Protein AF-A0A9Q9BCI6-F1 (afdb_monomer)

Foldseek 3Di:
DDDDDDDPDDDPDPPVPDDPPVVVVVVVVCCVVVDAKDFPDKDWDDFDAFPVRFTADALQFKTKIKTFMDQPPLFDWDWPPDDPDDPQQKDDDPPQAFLVRHDHDDPRQWDWDDPGSGMIIIIGGSSRLLVQAQHPGFRKIWHWTAGPVGDTHDIDIGTYGYHDFFAEQPPWFWWWADDPNFIFTKTKGARPQQLPDDPVRPHGSQQQFFWKWKDKAPDDIDIWGWGADPVSQAIDCPRPPVFKDDLVRIGWDDPVLAEPPDDTGDRDDDGRMIMTTDPFTSDLQTFKMKMWMWIAGPRGRIHDIDIDIDHAHEFAWKFKAFDPVQQPCLVFVKQFQAGGSDDRPDTLQADDPPALRQPDQVSAGEMEGAQQDWTKMKIFGPGDLVSLQQWKKKKKWKWWQDPVGTDTDDIDIDISDGMDMDTHGSPDQKIKMWMWMWMDDHRHHIHDIDIGMHMYHYAAEQSHDPNNLRQQSVLCSQAPRADALGEHEFFFELEADPDPPDPGSAEEREHAGAYEYEYPVFAVGGEYENPQVRCPVRAAAHYEYPHAAYEYEYYRHEYEDQEDEPEEHRHYEAQHDAYEYERYEYYFFFYDDPYFASHYEHEYDAAEYEEAAYQDAPATRGSAYEYEDQQYAHEYEYDYPAQAHHEYEYPDCADVNHWTAHYYYDPVDQQLVVQNNYAYHWDQDPLGTWGWGAHSHRTIDTEQDQPDQQRSQVSVLVCQVVDDAAEEYEYAAHHEHPALDERERPHAYEYEYPQHYEDEDQLSAAHHEYADAPHEYEYYNYEYEDHHQPHENYEYEANHEYEYALYEYYHQQAHYEHAAHEYEYHNYEYDDAYQHANYEWHDDDDPPDDGHAYEHEYYYDDDDRYEYEQEDDPDDPHHHYAYEYEAQDADQHEYEDAQCLVVQAFPARYYYDPPHPHQLQRNQVNYAYAAYPVRWGWGQDSRRGIHTD

pLDDT: mean 88.83, std 11.57, range [25.58, 98.88]

Secondary structure (DSSP, 8-state):
--S--------S-TT-TT-HHHHHHHHHHHHHHH---EEEEEEPSS-EE-TTSPEEE-SSS-EEEEEEEE-TT-PPBP-TTSTT--TTSEEEPTT---TTSSS--BTTTEEEEEEETTEEEEEE-HHHHHHHTTS-----EEEEEEBTT--EEEEEEE--EE-PPPPP--S-EEEEEEETTEEEEEEEE--TTTT-EETTTTEETTTTEEEEEEEETTSPPEEEE-EE-TTSSSEE-GGGTTTEE-GGG-BPPPGGGS-TT--PPPPPPSS--EEEEEEEESSTTSPP-EEEEEEEETT--BPPPEEEEPPP-BPPPPEEEE-GGGS-HHHH-EEBTTB---TTTS--S--STTS--SSSSTTPEEEEESS-PPEEEEEE----HHHHHTT-EEEEEEEEEETTEEEEEEEEEEES-SEEEEEE---SSEEEEEEEEEEE-TTSBPPP-EEEEEEEEESEES-S-TTS-HHHHHHHIIIIISPTT-EEEEESEEE----SSSTTSSS-EEE-S-EEEEESS-TTT-EEE--HHHHGGG---SEEEEEEEEEEEEES-EEE--EESSSS-SSEEEEEEEEEEES-EEES-EE-TT---SSEEE-SSEEEEEES-BB--SBTTBSPEEE-STT--EEEEEEE--SS-EEEEES-SEETTEEPB-EEE-TTS-GGGTGGGEEEPPEEETTEEEEEEE-TTSBEEEEE--SSHHHHHHHHHHHHHHPPTTEEEEE-SEE--SSS-PEEE-S-EEEEE-SS-EEE-TTSS--EEE-STT-EEEEEEEEEE---TTS-SEEE-TT-EEEEEEEEEES-S--EEESSS-EEEES-EEES--SSEEEEE-----TTS-PPPEEEEEESS-B--SEEEE---TT-SS--EEEEE-SS----EEEE-TT-HHHHTT-B-EEE-TTS---HHHHHTTEEEPPPTT---EEE-TTSBEEE-

Solvent-accessible surface area (backbone atoms only — not comparable to full-atom values): 48757 Å² total; per-residue (Å²): 133,77,86,82,84,87,73,98,70,86,92,80,72,100,74,63,95,80,49,75,75,68,50,53,56,52,50,51,49,48,50,57,72,70,58,71,49,39,74,77,45,77,48,69,56,92,50,57,52,32,74,88,66,38,37,20,34,54,25,91,46,67,43,56,36,38,37,34,40,46,37,92,80,56,60,57,65,60,35,81,84,43,91,89,46,64,81,60,36,68,36,65,51,94,87,48,56,21,60,87,68,46,71,66,42,80,80,70,23,29,42,64,45,75,80,48,66,42,31,37,33,48,30,39,26,27,64,22,27,43,71,35,29,88,47,91,57,62,65,25,41,38,36,31,48,27,36,77,90,65,55,78,44,55,69,55,69,49,75,29,28,26,34,58,71,46,50,39,44,47,81,61,26,56,30,26,36,77,55,99,93,41,45,19,36,23,47,32,29,47,38,68,70,64,84,39,51,36,76,91,69,73,44,53,69,57,70,52,38,38,33,38,37,41,26,52,65,89,51,77,72,45,76,39,58,34,35,66,29,99,81,72,69,39,68,40,42,77,90,24,54,93,42,38,50,61,64,91,66,48,44,63,44,50,70,89,73,44,46,92,97,55,77,55,42,69,77,85,80,73,78,52,58,51,25,38,59,49,92,51,52,72,47,83,78,39,61,35,48,43,36,37,32,32,41,28,33,77,53,56,38,56,18,53,71,17,75,49,61,54,70,54,32,63,45,60,52,61,41,44,19,54,28,76,85,36,41,48,35,81,80,40,28,34,37,35,48,88,26,56,43,60,60,72,77,45,65,75,68,45,90,54,92,97,52,52,40,8,84,37,83,90,31,23,29,58,36,33,17,42,48,50,51,61,45,52,36,29,40,35,39,82,69,63,67,74,47,22,74,73,46,23,30,38,43,36,40,34,23,38,57,50,97,93,42,75,40,87,69,51,71,44,77,37,71,47,40,52,60,52,70,52,77,46,81,35,88,48,65,62,46,46,33,42,38,39,31,33,34,43,42,90,37,43,41,56,18,58,71,43,68,40,16,37,25,39,32,46,24,42,61,31,74,44,33,90,82,44,54,47,30,26,40,48,37,46,24,61,61,69,47,52,53,77,66,32,76,49,38,34,34,38,50,30,54,34,50,83,63,86,89,50,98,43,23,48,59,64,30,57,39,66,53,28,32,33,46,30,26,74,87,23,33,93,59,8,29,46,29,34,37,22,88,81,37,61,92,61,35,19,24,42,38,39,28,62,14,74,90,24,49,35,35,41,32,20,26,22,47,25,27,5,23,19,75,93,39,55,11,0,27,27,27,32,58,25,12,34,41,35,45,28,32,24,34,43,42,78,10,25,28,40,88,92,33,41,7,0,34,30,22,41,52,40,70,44,46,33,40,27,41,51,37,34,20,72,46,88,45,88,16,25,19,12,39,19,35,61,39,76,91,50,50,40,32,33,74,41,73,61,74,41,67,65,26,36,30,39,39,60,68,60,75,47,55,96,86,38,77,24,51,49,39,48,52,43,92,93,37,70,46,54,83,50,37,81,23,46,49,47,56,63,44,85,49,99,93,44,71,45,40,44,45,56,41,62,80,21,29,43,41,68,41,51,68,49,91,46,37,50,39,20,28,53,47,49,53,57,47,61,78,69,57,52,77,69,39,77,44,39,36,57,47,52,27,25,63,92,63,69,68,55,43,74,52,90,57,25,30,32,46,34,29,77,72,63,13,29,45,34,37,66,51,47,30,39,52,41,31,27,73,42,69,83,32,45,40,32,41,30,34,29,36,40,29,38,30,15,80,90,39,37,27,29,37,20,33,55,37,4,25,42,34,38,32,48,26,42,34,38,58,45,44,18,46,36,34,20,22,18,14,42,39,34,38,31,35,27,41,49,43,69,84,34,94,49,50,26,33,35,25,18,60,66,84,59,95,91,60,94,71,59,53,9,35,43,34,39,32,80,60,69,43,55,68,27,28,35,30,35,29,60,67,89,91,64,99,68,64,24,30,33,41,29,37,62,37,70,63,62,50,66,42,36,38,33,39,71,91,27,54,79,80,45,52,75,36,72,41,46,47,62,45,88,88,34,79,56,51,52,41,56,42,40,71,48,47,43,45,53,61,41,90,86,69,46,57,41,40,62,42,57,83,19,22,33,40,79,108

Radius of gyration: 63.32 Å; Cα contacts (8 Å, |Δi|>4): 2595; chains: 1; bounding box: 115×107×184 Å

Nearest PDB structures (foldseek):
  1cd9-assembly1_B  TM=3.219E-01  e=7.166E-03  Mus musculus
  1pgr-assembly1_B  TM=3.286E-01  e=1.411E-02  Mus musculus
  1pgr-assembly2_F  TM=3.330E-01  e=1.850E-02  Mus musculus
  8tld-assembly1_E  TM=5.204E-01  e=1.936E-01  Homo sapiens
  1egj-assembly1_A  TM=4.078E-01  e=1.290E-01  Homo sapiens

Structure (mmCIF, N/CA/C/O backbone):
data_AF-A0A9Q9BCI6-F1
#
_entry.id   AF-A0A9Q9BCI6-F1
#
loop_
_atom_site.group_PDB
_atom_site.id
_atom_site.type_symbol
_atom_site.label_atom_id
_atom_site.label_alt_id
_atom_site.label_comp_id
_atom_site.label_asym_id
_atom_site.label_entity_id
_atom_site.label_seq_id
_atom_site.pdbx_PDB_ins_code
_atom_site.Cartn_x
_atom_site.Cartn_y
_atom_site.Cartn_z
_atom_site.occupancy
_atom_site.B_iso_or_equiv
_atom_site.auth_seq_id
_atom_site.auth_comp_id
_atom_site.auth_asym_id
_atom_site.auth_atom_id
_atom_site.pdbx_PDB_model_num
ATOM 1 N N . MET A 1 1 ? -37.233 -49.106 91.953 1.00 25.58 1 MET A N 1
ATOM 2 C CA . MET A 1 1 ? -37.414 -49.928 93.169 1.00 25.58 1 MET A CA 1
ATOM 3 C C . MET A 1 1 ? -36.133 -50.663 93.524 1.00 25.58 1 MET A C 1
ATOM 5 O O . MET A 1 1 ? -35.636 -51.434 92.725 1.00 25.58 1 MET A O 1
ATOM 9 N N . ARG A 1 2 ? -35.662 -50.406 94.749 1.00 27.89 2 ARG A N 1
ATOM 10 C CA . ARG A 1 2 ? -35.202 -51.408 95.725 1.00 27.89 2 ARG A CA 1
ATOM 11 C C . ARG A 1 2 ? -34.106 -52.397 95.296 1.00 27.89 2 ARG A C 1
ATOM 13 O O . ARG A 1 2 ? -34.374 -53.468 94.768 1.00 27.89 2 ARG A O 1
ATOM 20 N N . LYS A 1 3 ? -32.884 -52.125 95.769 1.00 32.62 3 LYS A N 1
ATOM 21 C CA . LYS A 1 3 ? -32.032 -53.196 96.304 1.00 32.62 3 LYS A CA 1
ATOM 22 C C . LYS A 1 3 ? -32.799 -53.902 97.429 1.00 32.62 3 LYS A C 1
ATOM 24 O O . LYS A 1 3 ? -33.187 -53.247 98.389 1.00 32.62 3 LYS A O 1
ATOM 29 N N . LYS A 1 4 ? -32.904 -55.226 97.285 1.00 40.09 4 LYS A N 1
ATOM 30 C CA . LYS A 1 4 ? -33.161 -56.245 98.314 1.00 40.09 4 LYS A CA 1
ATOM 31 C C . LYS A 1 4 ? -34.516 -56.164 99.019 1.00 40.09 4 LYS A C 1
ATOM 33 O O . LYS A 1 4 ? -34.674 -55.351 99.918 1.00 40.09 4 LYS A O 1
ATOM 38 N N . LEU A 1 5 ? -35.407 -57.111 98.716 1.00 32.50 5 LEU A N 1
ATOM 39 C CA . LEU A 1 5 ? -35.900 -58.063 99.720 1.00 32.50 5 LEU A CA 1
ATOM 40 C C . LEU A 1 5 ? -36.768 -59.159 99.076 1.00 32.50 5 LEU A C 1
ATOM 42 O O . LEU A 1 5 ? -37.642 -58.847 98.276 1.00 32.50 5 LEU A O 1
ATOM 46 N N . PHE A 1 6 ? -36.538 -60.390 99.542 1.00 29.95 6 PHE A N 1
ATOM 47 C CA . PHE A 1 6 ? -37.367 -61.599 99.448 1.00 29.95 6 PHE A CA 1
ATOM 48 C C . PHE A 1 6 ? -37.380 -62.400 98.127 1.00 29.95 6 PHE A C 1
ATOM 50 O O . PHE A 1 6 ? -37.802 -61.902 97.097 1.00 29.95 6 PHE A O 1
ATOM 57 N N . LEU A 1 7 ? -37.001 -63.686 98.104 1.00 32.53 7 LEU A N 1
ATOM 58 C CA . LEU A 1 7 ? -36.420 -64.553 99.142 1.00 32.53 7 LEU A CA 1
ATOM 59 C C . LEU A 1 7 ? -36.012 -65.895 98.505 1.00 32.53 7 LEU A C 1
ATOM 61 O O . LEU A 1 7 ? -36.612 -66.340 97.531 1.00 32.53 7 LEU A O 1
ATOM 65 N N . ILE A 1 8 ? -35.071 -66.590 99.141 1.00 39.88 8 ILE A N 1
ATOM 66 C CA . ILE A 1 8 ? -35.068 -68.053 99.175 1.00 39.88 8 ILE A CA 1
ATOM 67 C C . ILE A 1 8 ? -36.425 -68.516 99.725 1.00 39.88 8 ILE A C 1
ATOM 69 O O . ILE A 1 8 ? -36.644 -68.493 100.928 1.00 39.88 8 ILE A O 1
ATOM 73 N N . THR A 1 9 ? -37.310 -68.938 98.831 1.00 39.12 9 THR A N 1
ATOM 74 C CA . THR A 1 9 ? -38.328 -69.973 99.059 1.00 39.12 9 THR A CA 1
ATOM 75 C C . THR A 1 9 ? -38.593 -70.649 97.717 1.00 39.12 9 THR A C 1
ATOM 77 O O . THR A 1 9 ? -39.656 -70.551 97.114 1.00 39.12 9 THR A O 1
ATOM 80 N N . GLY A 1 10 ? -37.566 -71.343 97.219 1.00 45.72 10 GLY A N 1
ATOM 81 C CA . GLY A 1 10 ? -37.813 -72.520 96.397 1.00 45.72 10 GLY A CA 1
ATOM 82 C C . GLY A 1 10 ? -38.551 -73.565 97.241 1.00 45.72 10 GLY A C 1
ATOM 83 O O . GLY A 1 10 ? -38.294 -73.674 98.438 1.00 45.72 10 GLY A O 1
ATOM 84 N N . ILE A 1 11 ? -39.413 -74.345 96.581 1.00 46.69 11 ILE A N 1
ATOM 85 C CA . ILE A 1 11 ? -40.252 -75.447 97.102 1.00 46.69 11 ILE A CA 1
ATOM 86 C C . ILE A 1 11 ? -41.698 -75.033 97.457 1.00 46.69 11 ILE A C 1
ATOM 88 O O . ILE A 1 11 ? -42.152 -75.146 98.591 1.00 46.69 11 ILE A O 1
ATOM 92 N N . SER A 1 12 ? -42.430 -74.562 96.441 1.00 39.16 12 SER A N 1
ATOM 93 C CA . SER A 1 12 ? -43.890 -74.707 96.221 1.00 39.16 12 SER A CA 1
ATOM 94 C C . SER A 1 12 ? -44.268 -73.689 95.139 1.00 39.16 12 SER A C 1
ATOM 96 O O . SER A 1 12 ? -44.554 -72.544 95.439 1.00 39.16 12 SER A O 1
ATOM 98 N N . PHE A 1 13 ? -44.145 -73.955 93.844 1.00 42.44 13 PHE A N 1
ATOM 99 C CA . PHE A 1 13 ? -44.943 -74.946 93.140 1.00 42.44 13 PHE A CA 1
ATOM 100 C C . PHE A 1 13 ? -44.243 -75.292 91.814 1.00 42.44 13 PHE A C 1
ATOM 102 O O . PHE A 1 13 ? -44.415 -74.627 90.797 1.00 42.44 13 PHE A O 1
ATOM 109 N N . ILE A 1 14 ? -43.524 -76.414 91.813 1.00 47.56 14 ILE A N 1
ATOM 110 C CA . ILE A 1 14 ? -43.276 -77.250 90.625 1.00 47.56 14 ILE A CA 1
ATOM 111 C C . ILE A 1 14 ? -44.593 -77.990 90.268 1.00 47.56 14 ILE A C 1
ATOM 113 O O . ILE A 1 14 ? -44.616 -79.183 90.012 1.00 47.56 14 ILE A O 1
ATOM 117 N N . LEU A 1 15 ? -45.748 -77.313 90.311 1.00 42.34 15 LEU A N 1
ATOM 118 C CA . LEU A 1 15 ? -47.056 -77.989 90.227 1.00 42.34 15 LEU A CA 1
ATOM 119 C C . LEU A 1 15 ? -48.121 -77.265 89.390 1.00 42.34 15 LEU A C 1
ATOM 121 O O . LEU A 1 15 ? -49.240 -77.751 89.310 1.00 42.34 15 LEU A O 1
ATOM 125 N N . PHE A 1 16 ? -47.783 -76.185 88.678 1.00 45.28 16 PHE A N 1
ATOM 126 C CA . PHE A 1 16 ? -48.682 -75.614 87.660 1.00 45.28 16 PHE A CA 1
ATOM 127 C C . PHE A 1 16 ? -48.011 -75.371 86.304 1.00 45.28 16 PHE A C 1
ATOM 129 O O . PHE A 1 16 ? -48.451 -74.535 85.523 1.00 45.28 16 PHE A O 1
ATOM 136 N N . ALA A 1 17 ? -47.029 -76.204 85.950 1.00 44.31 17 ALA A N 1
ATOM 137 C CA . ALA A 1 17 ? -46.524 -76.327 84.578 1.00 44.31 17 ALA A CA 1
ATOM 138 C C . ALA A 1 17 ? -47.547 -76.958 83.592 1.00 44.31 17 ALA A C 1
ATOM 140 O O . ALA A 1 17 ? -47.164 -77.421 82.523 1.00 44.31 17 ALA A O 1
ATOM 141 N N . GLY A 1 18 ? -48.845 -77.003 83.934 1.00 45.50 18 GLY A N 1
ATOM 142 C CA . GLY A 1 18 ? -49.868 -77.732 83.172 1.00 45.50 18 GLY A CA 1
ATOM 143 C C . GLY A 1 18 ? -51.222 -77.041 82.974 1.00 45.50 18 GLY A C 1
ATOM 144 O O . GLY A 1 18 ? -52.054 -77.597 82.264 1.00 45.50 18 GLY A O 1
ATOM 145 N N . CYS A 1 19 ? -51.475 -75.846 83.527 1.00 41.62 19 CYS A N 1
ATOM 146 C CA . CYS A 1 19 ? -52.794 -75.200 83.425 1.00 41.62 19 CYS A CA 1
ATOM 147 C C . CYS A 1 19 ? -52.693 -73.759 82.910 1.00 41.62 19 CYS A C 1
ATOM 149 O O . CYS A 1 19 ? -52.422 -72.835 83.675 1.00 41.62 19 CYS A O 1
ATOM 151 N N . LYS A 1 20 ? -52.995 -73.559 81.618 1.00 51.19 20 LYS A N 1
ATOM 152 C CA . LYS A 1 20 ? -53.029 -72.246 80.939 1.00 51.19 20 LYS A CA 1
ATOM 153 C C . LYS A 1 20 ? -53.889 -71.180 81.642 1.00 51.19 20 LYS A C 1
ATOM 155 O O . LYS A 1 20 ? -53.639 -70.000 81.446 1.00 51.19 20 LYS A O 1
ATOM 160 N N . GLN A 1 21 ? -54.877 -71.568 82.453 1.00 48.62 21 GLN A N 1
ATOM 161 C CA . GLN A 1 21 ? -55.853 -70.631 83.021 1.00 48.62 21 GLN A CA 1
ATOM 162 C C . GLN A 1 21 ? -55.376 -69.874 84.278 1.00 48.62 21 GLN A C 1
ATOM 164 O O . GLN A 1 21 ? -55.822 -68.757 84.483 1.00 48.62 21 GLN A O 1
ATOM 169 N N . PHE A 1 22 ? -54.442 -70.411 85.079 1.00 47.44 22 PHE A N 1
ATOM 170 C CA . PHE A 1 22 ? -53.914 -69.705 86.269 1.00 47.44 22 PHE A CA 1
ATOM 171 C C . PHE A 1 22 ? -52.645 -68.883 85.991 1.00 47.44 22 PHE A C 1
ATOM 173 O O . PHE A 1 22 ? -52.313 -67.981 86.755 1.00 47.44 22 PHE A O 1
ATOM 180 N N . VAL A 1 23 ? -51.943 -69.176 84.892 1.00 52.03 23 VAL A N 1
ATOM 181 C CA . VAL A 1 23 ? -50.776 -68.401 84.442 1.00 52.03 23 VAL A CA 1
ATOM 182 C C . VAL A 1 23 ? -51.220 -67.156 83.667 1.00 52.03 23 VAL A C 1
ATOM 184 O O . VAL A 1 23 ? -50.634 -66.100 83.861 1.00 52.03 23 VAL A O 1
ATOM 187 N N . ALA A 1 24 ? -52.302 -67.242 82.881 1.00 53.41 24 ALA A N 1
ATOM 188 C CA . ALA A 1 24 ? -52.800 -66.119 82.085 1.00 53.41 24 ALA A CA 1
ATOM 189 C C . ALA A 1 24 ? -53.264 -64.914 82.931 1.00 53.41 24 ALA A C 1
ATOM 191 O O . ALA A 1 24 ? -53.004 -63.779 82.541 1.00 53.41 24 ALA A O 1
ATOM 192 N N . ASP A 1 25 ? -53.896 -65.141 84.093 1.00 57.25 25 ASP A N 1
ATOM 193 C CA . ASP A 1 25 ? -54.338 -64.048 84.977 1.00 57.25 25 ASP A CA 1
ATOM 194 C C . ASP A 1 25 ? -53.175 -63.441 85.786 1.00 57.25 25 ASP A C 1
ATOM 196 O O . ASP A 1 25 ? -53.105 -62.223 85.923 1.00 57.25 25 ASP A O 1
ATOM 200 N N . ILE A 1 26 ? -52.200 -64.246 86.238 1.00 62.69 26 ILE A N 1
ATOM 201 C CA . ILE A 1 26 ? -50.996 -63.735 86.926 1.00 62.69 26 ILE A CA 1
ATOM 202 C C . ILE A 1 26 ? -50.057 -63.009 85.957 1.00 62.69 26 ILE A C 1
ATOM 204 O O . ILE A 1 26 ? -49.488 -61.989 86.333 1.00 62.69 26 ILE A O 1
ATOM 208 N N . GLU A 1 27 ? -49.881 -63.499 84.726 1.00 63.25 27 GLU A N 1
ATOM 209 C CA . GLU A 1 27 ? -49.099 -62.799 83.699 1.00 63.25 27 GLU A CA 1
ATOM 210 C C . GLU A 1 27 ? -49.762 -61.476 83.326 1.00 63.25 27 GLU A C 1
ATOM 212 O O . GLU A 1 27 ? -49.070 -60.465 83.290 1.00 63.25 27 GLU A O 1
ATOM 217 N N . LYS A 1 28 ? -51.091 -61.441 83.160 1.00 64.19 28 LYS A N 1
ATOM 218 C CA . LYS A 1 28 ? -51.837 -60.208 82.874 1.00 64.19 28 LYS A CA 1
ATOM 219 C C . LYS A 1 28 ? -51.799 -59.211 84.037 1.00 64.19 28 LYS A C 1
ATOM 221 O O . LYS A 1 28 ? -51.621 -58.019 83.795 1.00 64.19 28 LYS A O 1
ATOM 226 N N . ASP A 1 29 ? -51.890 -59.673 85.286 1.00 67.00 29 ASP A N 1
ATOM 227 C CA . ASP A 1 29 ? -51.740 -58.818 86.470 1.00 67.00 29 ASP A CA 1
ATOM 228 C C . ASP A 1 29 ? -50.291 -58.331 86.646 1.00 67.00 29 ASP A C 1
ATOM 230 O O . ASP A 1 29 ? -50.060 -57.151 86.910 1.00 67.00 29 ASP A O 1
ATOM 234 N N . LEU A 1 30 ? -49.285 -59.192 86.459 1.00 70.44 30 LEU A N 1
ATOM 235 C CA . LEU A 1 30 ? -47.872 -58.797 86.517 1.00 70.44 30 LEU A CA 1
ATOM 236 C C . LEU A 1 30 ? -47.504 -57.852 85.372 1.00 70.44 30 LEU A C 1
ATOM 238 O O . LEU A 1 30 ? -46.763 -56.898 85.600 1.00 70.44 30 LEU A O 1
ATOM 242 N N . GLU A 1 31 ? -48.016 -58.065 84.163 1.00 72.69 31 GLU A N 1
ATOM 243 C CA . GLU A 1 31 ? -47.829 -57.191 83.002 1.00 72.69 31 GLU A CA 1
ATOM 244 C C . GLU A 1 31 ? -48.531 -55.844 83.217 1.00 72.69 31 GLU A C 1
ATOM 246 O O . GLU A 1 31 ? -47.934 -54.787 82.986 1.00 72.69 31 GLU A O 1
ATOM 251 N N . TYR A 1 32 ? -49.740 -55.852 83.787 1.00 74.44 32 TYR A N 1
ATOM 252 C CA . TYR A 1 32 ? -50.417 -54.642 84.240 1.00 74.44 32 TYR A CA 1
ATOM 253 C C . TYR A 1 32 ? -49.558 -53.893 85.268 1.00 74.44 32 TYR A C 1
ATOM 255 O O . TYR A 1 32 ? -49.241 -52.730 85.044 1.00 74.44 32 TYR A O 1
ATOM 263 N N . TRP A 1 33 ? -49.095 -54.524 86.351 1.00 71.38 33 TRP A N 1
ATOM 264 C CA . TRP A 1 33 ? -48.353 -53.843 87.425 1.00 71.38 33 TRP A CA 1
ATOM 265 C C . TRP A 1 33 ? -46.891 -53.500 87.088 1.00 71.38 33 TRP A C 1
ATOM 267 O O . TRP A 1 33 ? -46.339 -52.569 87.683 1.00 71.38 33 TRP A O 1
ATOM 277 N N . SER A 1 34 ? -46.263 -54.188 86.129 1.00 72.81 34 SER A N 1
ATOM 278 C CA . SER A 1 34 ? -44.880 -53.929 85.689 1.00 72.81 34 SER A CA 1
ATOM 279 C C . SER A 1 34 ? -44.770 -52.940 84.524 1.00 72.81 34 SER A C 1
ATOM 281 O O . SER A 1 34 ? -43.734 -52.286 84.382 1.00 72.81 34 SER A O 1
ATOM 283 N N . SER A 1 35 ? -45.826 -52.767 83.726 1.00 78.81 35 SER A N 1
ATOM 284 C CA . SER A 1 35 ? -45.859 -51.780 82.646 1.00 78.81 35 SER A CA 1
ATOM 285 C C . SER A 1 35 ? -46.115 -50.361 83.169 1.00 78.81 35 SER A C 1
ATOM 287 O O . SER A 1 35 ? -46.835 -50.142 84.147 1.00 78.81 35 SER A O 1
ATOM 289 N N . SER A 1 36 ? -45.483 -49.372 82.532 1.00 82.31 36 SER A N 1
ATOM 290 C CA . SER A 1 36 ? -45.569 -47.958 82.908 1.00 82.31 36 SER A CA 1
ATOM 291 C C . SER A 1 36 ? -45.724 -47.093 81.666 1.00 82.31 36 SER A C 1
ATOM 293 O O . SER A 1 36 ? -44.856 -47.109 80.788 1.00 82.31 36 SER A O 1
ATOM 295 N N . ALA A 1 37 ? -46.809 -46.319 81.605 1.00 87.69 37 ALA A N 1
ATOM 296 C CA . ALA A 1 37 ? -46.942 -45.280 80.599 1.00 87.69 37 ALA A CA 1
ATOM 297 C C . ALA A 1 37 ? -46.133 -44.041 81.000 1.00 87.69 37 ALA A C 1
ATOM 299 O O . ALA A 1 37 ? -46.140 -43.643 82.162 1.00 87.69 37 ALA A O 1
ATOM 300 N N . HIS A 1 38 ? -45.430 -43.410 80.066 1.00 88.25 38 HIS A N 1
ATOM 301 C CA . HIS A 1 38 ? -44.732 -42.152 80.342 1.00 88.25 38 HIS A CA 1
ATOM 302 C C . HIS A 1 38 ? -44.543 -41.319 79.076 1.00 88.25 38 HIS A C 1
ATOM 304 O O . HIS A 1 38 ? -44.536 -41.841 77.961 1.00 88.25 38 HIS A O 1
ATOM 310 N N . ILE A 1 39 ? -44.402 -40.008 79.267 1.00 89.50 39 ILE A N 1
ATOM 311 C CA . ILE A 1 39 ? -44.242 -39.032 78.188 1.00 89.50 39 ILE A CA 1
ATOM 312 C C . ILE A 1 39 ? -42.770 -38.990 77.772 1.00 89.50 39 ILE A C 1
ATOM 314 O O . ILE A 1 39 ? -41.915 -38.550 78.546 1.00 89.50 39 ILE A O 1
ATOM 318 N N . ILE A 1 40 ? -42.475 -39.398 76.541 1.00 90.44 40 ILE A N 1
ATOM 319 C CA . ILE A 1 40 ? -41.112 -39.434 75.992 1.00 90.44 40 ILE A CA 1
ATOM 320 C C . ILE A 1 40 ? -40.736 -38.159 75.248 1.00 90.44 40 ILE A C 1
ATOM 322 O O . ILE A 1 40 ? -39.573 -37.761 75.287 1.00 90.44 40 ILE A O 1
ATOM 326 N N . ASP A 1 41 ? -41.703 -37.438 74.687 1.00 90.31 41 ASP A N 1
ATOM 327 C CA . ASP A 1 41 ? -41.438 -36.209 73.943 1.00 90.31 41 ASP A CA 1
ATOM 328 C C . ASP A 1 41 ? -42.627 -35.241 74.011 1.00 90.31 41 ASP A C 1
ATOM 330 O O . ASP A 1 41 ? -43.770 -35.664 74.204 1.00 90.31 41 ASP A O 1
ATOM 334 N N . ILE A 1 42 ? -42.347 -33.947 73.873 1.00 89.00 42 ILE A N 1
ATOM 335 C CA . ILE A 1 42 ? -43.353 -32.886 73.784 1.00 89.00 42 ILE A CA 1
ATOM 336 C C . ILE A 1 42 ? -43.071 -32.094 72.512 1.00 89.00 42 ILE A C 1
ATOM 338 O O . ILE A 1 42 ? -42.057 -31.411 72.407 1.00 89.00 42 ILE A O 1
ATOM 342 N N . VAL A 1 43 ? -43.990 -32.183 71.558 1.00 89.06 43 VAL A N 1
ATOM 343 C CA . VAL A 1 43 ? -43.920 -31.502 70.268 1.00 89.06 43 VAL A CA 1
ATOM 344 C C . VAL A 1 43 ? -44.830 -30.282 70.308 1.00 89.06 43 VAL A C 1
ATOM 346 O O . VAL A 1 43 ? -46.041 -30.403 70.510 1.00 89.06 43 VAL A O 1
ATOM 349 N N . LEU A 1 44 ? -44.237 -29.109 70.115 1.00 85.88 44 LEU A N 1
ATOM 350 C CA . LEU A 1 44 ? -44.936 -27.829 70.046 1.00 85.88 44 LEU A CA 1
ATOM 351 C C . LEU A 1 44 ? -45.358 -27.526 68.599 1.00 85.88 44 LEU A C 1
ATOM 353 O O . LEU A 1 44 ? -44.664 -27.949 67.667 1.00 85.88 44 LEU A O 1
ATOM 357 N N . PRO A 1 45 ? -46.463 -26.789 68.382 1.00 75.94 45 PRO A N 1
ATOM 358 C CA . PRO A 1 45 ? -46.706 -26.169 67.085 1.00 75.94 45 PRO A CA 1
ATOM 359 C C . PRO A 1 45 ? -45.595 -25.138 66.845 1.00 75.94 45 PRO A C 1
ATOM 361 O O . PRO A 1 45 ? -45.155 -24.510 67.802 1.00 75.94 45 PRO A O 1
ATOM 364 N N . SER A 1 46 ? -45.112 -25.021 65.602 1.00 65.56 46 SER A N 1
ATOM 365 C CA . SER A 1 46 ? -43.975 -24.176 65.184 1.00 65.56 46 SER A CA 1
ATOM 366 C C . SER A 1 46 ? -43.792 -22.930 66.061 1.00 65.56 46 SER A C 1
ATOM 368 O O . SER A 1 46 ? -44.537 -21.963 65.918 1.00 65.56 46 SER A O 1
ATOM 370 N N . SER A 1 47 ? -42.821 -22.993 66.976 1.00 67.38 47 SER A N 1
ATOM 371 C CA . SER A 1 47 ? -42.607 -22.010 68.039 1.00 67.38 47 SER A CA 1
ATOM 372 C C . SER A 1 47 ? -41.211 -21.406 67.938 1.00 67.38 47 SER A C 1
ATOM 374 O O . SER A 1 47 ? -40.224 -22.147 67.895 1.00 67.38 47 SER A O 1
ATOM 376 N N . SER A 1 48 ? -41.122 -20.078 67.944 1.00 79.75 48 SER A N 1
ATOM 377 C CA . SER A 1 48 ? -39.862 -19.361 68.164 1.00 79.75 48 SER A CA 1
ATOM 378 C C . SER A 1 48 ? -39.629 -19.197 69.660 1.00 79.75 48 SER A C 1
ATOM 380 O O . SER A 1 48 ? -40.588 -19.098 70.420 1.00 79.75 48 SER A O 1
ATOM 382 N N . ASN A 1 49 ? -38.370 -19.179 70.088 1.00 87.06 49 ASN A N 1
ATOM 383 C CA . ASN A 1 49 ? -38.052 -18.917 71.486 1.00 87.06 49 ASN A CA 1
ATOM 384 C C . ASN A 1 49 ? -37.914 -17.416 71.718 1.00 87.06 49 ASN A C 1
ATOM 386 O O . ASN A 1 49 ? -37.250 -16.739 70.931 1.00 87.06 49 ASN A O 1
ATOM 390 N N . ASP A 1 50 ? -38.497 -16.928 72.805 1.00 87.00 50 ASP A N 1
ATOM 391 C CA . ASP A 1 50 ? -38.224 -15.583 73.300 1.00 87.00 50 ASP A CA 1
ATOM 392 C C . ASP A 1 50 ? -36.805 -15.463 73.888 1.00 87.00 50 ASP A C 1
ATOM 394 O O . ASP A 1 50 ? -36.040 -16.433 73.965 1.00 87.00 50 ASP A O 1
ATOM 398 N N . ILE A 1 51 ? -36.448 -14.253 74.319 1.00 86.44 51 ILE A N 1
ATOM 399 C CA . ILE A 1 51 ? -35.133 -13.930 74.885 1.00 86.44 51 ILE A CA 1
ATOM 400 C C . ILE A 1 51 ? -34.799 -14.724 76.162 1.00 86.44 51 ILE A C 1
ATOM 402 O O . ILE A 1 51 ? -33.622 -14.932 76.457 1.00 86.44 51 ILE A O 1
ATOM 406 N N . ASP A 1 52 ? -35.810 -15.214 76.886 1.00 86.56 52 ASP A N 1
ATOM 407 C CA . ASP A 1 52 ? -35.660 -16.039 78.092 1.00 86.56 52 ASP A CA 1
ATOM 408 C C . ASP A 1 52 ? -35.593 -17.549 77.767 1.00 86.56 52 ASP A C 1
ATOM 410 O O . ASP A 1 52 ? -35.457 -18.392 78.664 1.00 86.56 52 ASP A O 1
ATOM 414 N N . GLY A 1 53 ? -35.703 -17.919 76.487 1.00 85.75 53 GLY A N 1
ATOM 415 C CA . GLY A 1 53 ? -35.686 -19.299 76.012 1.00 85.75 53 GLY A CA 1
ATOM 416 C C . GLY A 1 53 ? -37.013 -20.044 76.184 1.00 85.75 53 GLY A C 1
ATOM 417 O O . GLY A 1 53 ? -37.006 -21.280 76.189 1.00 85.75 53 GLY A O 1
ATOM 418 N N . TYR A 1 54 ? -38.138 -19.342 76.355 1.00 87.12 54 TYR A N 1
ATOM 419 C CA . TYR A 1 54 ? -39.472 -19.949 76.317 1.00 87.12 54 TYR A CA 1
ATOM 420 C C . TYR A 1 54 ? -39.956 -20.061 74.873 1.00 87.12 54 TYR A C 1
ATOM 422 O O . TYR A 1 54 ? -39.934 -19.065 74.154 1.00 87.12 54 TYR A O 1
ATOM 430 N N . PRO A 1 55 ? -40.448 -21.233 74.444 1.00 88.81 55 PRO A N 1
ATOM 431 C CA . PRO A 1 55 ? -41.091 -21.345 73.150 1.00 88.81 55 PRO A CA 1
ATOM 432 C C . PRO A 1 55 ? -42.448 -20.634 73.181 1.00 88.81 55 PRO A C 1
ATOM 434 O O . PRO A 1 55 ? -43.267 -20.841 74.085 1.00 88.81 55 PRO A O 1
ATOM 437 N N . CYS A 1 56 ? -42.672 -19.801 72.173 1.00 88.88 56 CYS A N 1
ATOM 438 C CA . CYS A 1 56 ? -43.855 -18.973 72.018 1.00 88.88 56 CYS A CA 1
ATOM 439 C C . CYS A 1 56 ? -44.797 -19.560 70.970 1.00 88.88 56 CYS A C 1
ATOM 441 O O . CYS A 1 56 ? -44.368 -19.968 69.887 1.00 88.88 56 CYS A O 1
ATOM 443 N N . VAL A 1 57 ? -46.086 -19.591 71.294 1.00 89.81 57 VAL A N 1
ATOM 444 C CA . VAL A 1 57 ? -47.157 -19.963 70.365 1.00 89.81 57 VAL A CA 1
ATOM 445 C C . VAL A 1 57 ? -47.980 -18.739 69.995 1.00 89.81 57 VAL A C 1
ATOM 447 O O . VAL A 1 57 ? -48.199 -17.862 70.828 1.00 89.81 57 VAL A O 1
ATOM 450 N N . ALA A 1 58 ? -48.441 -18.697 68.745 1.00 89.25 58 ALA A N 1
ATOM 451 C CA . ALA A 1 58 ? -49.329 -17.642 68.280 1.00 89.25 58 ALA A CA 1
ATOM 452 C C . ALA A 1 58 ? -50.702 -17.749 68.962 1.00 89.25 58 ALA A C 1
ATOM 454 O O . ALA A 1 58 ? -51.209 -18.854 69.169 1.00 89.25 58 ALA A O 1
ATOM 455 N N . SER A 1 59 ? -51.315 -16.609 69.280 1.00 89.81 59 SER A N 1
ATOM 456 C CA . SER A 1 59 ? -52.640 -16.555 69.918 1.00 89.81 59 SER A CA 1
ATOM 457 C C . SER A 1 59 ? -53.809 -16.450 68.951 1.00 89.81 59 SER A C 1
ATOM 459 O O . SER A 1 59 ? -54.962 -16.427 69.372 1.00 89.81 59 SER A O 1
ATOM 461 N N . ASN A 1 60 ? -53.548 -16.379 67.649 1.00 85.94 60 ASN A N 1
ATOM 462 C CA . ASN A 1 60 ? -54.579 -16.153 66.642 1.00 85.94 60 ASN A CA 1
ATOM 463 C C . ASN A 1 60 ? -55.535 -17.343 66.436 1.00 85.94 60 ASN A C 1
ATOM 465 O O . ASN A 1 60 ? -56.621 -17.123 65.894 1.00 85.94 60 ASN A O 1
ATOM 469 N N . ASP A 1 61 ? -55.164 -18.546 66.886 1.00 89.94 61 ASP A N 1
ATOM 470 C CA . ASP A 1 61 ? -55.934 -19.794 66.807 1.00 89.94 61 ASP A CA 1
ATOM 471 C C . ASP A 1 61 ? -55.665 -20.710 68.021 1.00 89.94 61 ASP A C 1
ATOM 473 O O . ASP A 1 61 ? -54.779 -20.451 68.834 1.00 89.94 61 ASP A O 1
ATOM 477 N N . ASP A 1 62 ? -56.436 -21.797 68.153 1.00 93.19 62 ASP A N 1
ATOM 478 C CA . ASP A 1 62 ? -56.175 -22.847 69.149 1.00 93.19 62 ASP A CA 1
ATOM 479 C C . ASP A 1 62 ? -54.789 -23.487 68.907 1.00 93.19 62 ASP A C 1
ATOM 481 O O . ASP A 1 62 ? -54.504 -23.984 67.813 1.00 93.19 62 ASP A O 1
ATOM 485 N N . ALA A 1 63 ? -53.947 -23.563 69.942 1.00 91.88 63 ALA A N 1
ATOM 486 C CA . ALA A 1 63 ? -52.606 -24.143 69.851 1.00 91.88 63 ALA A CA 1
ATOM 487 C C . ALA A 1 63 ? -52.542 -25.512 70.540 1.00 91.88 63 ALA A C 1
ATOM 489 O O . ALA A 1 63 ? -52.782 -25.639 71.740 1.00 91.88 63 ALA A O 1
ATOM 490 N N . ALA A 1 64 ? -52.189 -26.559 69.791 1.00 91.62 64 ALA A N 1
ATOM 491 C CA . ALA A 1 64 ? -52.114 -27.923 70.309 1.00 91.62 64 ALA A CA 1
ATOM 492 C C . ALA A 1 64 ? -50.670 -28.359 70.583 1.00 91.62 64 ALA A C 1
ATOM 494 O O . ALA A 1 64 ? -49.891 -28.559 69.652 1.00 91.62 64 ALA A O 1
ATOM 495 N N . ILE A 1 65 ? -50.344 -28.602 71.851 1.00 91.12 65 ILE A N 1
ATOM 496 C CA . ILE A 1 65 ? -49.102 -29.262 72.256 1.00 91.12 65 ILE A CA 1
ATOM 497 C C . ILE A 1 65 ? -49.324 -30.770 72.266 1.00 91.12 65 ILE A C 1
ATOM 499 O O . ILE A 1 65 ? -50.260 -31.271 72.894 1.00 91.12 65 ILE A O 1
ATOM 503 N N . THR A 1 66 ? -48.450 -31.501 71.582 1.00 92.19 66 THR A N 1
ATOM 504 C CA . THR A 1 66 ? -48.558 -32.952 71.415 1.00 92.19 66 THR A CA 1
ATOM 505 C C . THR A 1 66 ? -47.561 -33.673 72.313 1.00 92.19 66 THR A C 1
ATOM 507 O O . THR A 1 66 ? -46.352 -33.546 72.150 1.00 92.19 66 THR A O 1
ATOM 510 N N . LEU A 1 67 ? -48.065 -34.469 73.250 1.00 92.12 67 LEU A N 1
ATOM 511 C CA . LEU A 1 67 ? -47.281 -35.317 74.137 1.00 92.12 67 LEU A CA 1
ATOM 512 C C . LEU A 1 67 ? -47.196 -36.722 73.547 1.00 92.12 67 LEU A C 1
ATOM 514 O O . LEU A 1 67 ? -48.196 -37.445 73.495 1.00 92.12 67 LEU A O 1
ATOM 518 N N . LYS A 1 68 ? -45.995 -37.117 73.124 1.00 92.69 68 LYS A N 1
ATOM 519 C CA . LYS A 1 68 ? -45.719 -38.480 72.664 1.00 92.69 68 LYS A CA 1
ATOM 520 C C . LYS A 1 68 ? -45.407 -39.367 73.854 1.00 92.69 68 LYS A C 1
ATOM 522 O O . LYS A 1 68 ? -44.630 -39.004 74.741 1.00 92.69 68 LYS A O 1
ATOM 527 N N . LEU A 1 69 ? -46.001 -40.547 73.855 1.00 92.25 69 LEU A N 1
ATOM 528 C CA . LEU A 1 69 ? -46.004 -41.464 74.981 1.00 92.25 69 LEU A CA 1
ATOM 529 C C . LEU A 1 69 ? -45.385 -42.796 74.575 1.00 92.25 69 LEU A C 1
ATOM 531 O O . LEU A 1 69 ? -45.483 -43.221 73.425 1.00 92.25 69 LEU A O 1
ATOM 535 N N . VAL A 1 70 ? -44.857 -43.509 75.559 1.00 90.19 70 VAL A N 1
ATOM 536 C CA . VAL A 1 70 ? -44.758 -44.967 75.504 1.00 90.19 70 VAL A CA 1
ATOM 537 C C . VAL A 1 70 ? -45.911 -45.511 76.334 1.00 90.19 70 VAL A C 1
ATOM 539 O O . VAL A 1 70 ? -45.948 -45.283 77.540 1.00 90.19 70 VAL A O 1
ATOM 542 N N . ASN A 1 71 ? -46.869 -46.183 75.695 1.00 90.25 71 ASN A N 1
ATOM 543 C CA . ASN A 1 71 ? -48.052 -46.770 76.326 1.00 90.25 71 ASN A CA 1
ATOM 544 C C . ASN A 1 71 ? -48.179 -48.257 75.935 1.00 90.25 71 ASN A C 1
ATOM 546 O O . ASN A 1 71 ? -48.994 -48.607 75.082 1.00 90.25 71 ASN A O 1
ATOM 550 N N . PRO A 1 72 ? -47.357 -49.146 76.525 1.00 84.44 72 PRO A N 1
ATOM 551 C CA . PRO A 1 72 ? -47.217 -50.533 76.070 1.00 84.44 72 PRO A CA 1
ATOM 552 C C . PRO A 1 72 ? -48.485 -51.379 76.255 1.00 84.44 72 PRO A C 1
ATOM 554 O O . PRO A 1 72 ? -48.632 -52.389 75.583 1.00 84.44 72 PRO A O 1
ATOM 557 N N . GLN A 1 73 ? -49.402 -50.960 77.134 1.00 86.56 73 GLN A N 1
ATOM 558 C CA . GLN A 1 73 ? -50.672 -51.648 77.406 1.00 86.56 73 GLN A CA 1
ATOM 559 C C . GLN A 1 73 ? -51.889 -50.922 76.819 1.00 86.56 73 GLN A C 1
ATOM 561 O O . GLN A 1 73 ? -53.025 -51.203 77.195 1.00 86.56 73 GLN A O 1
ATOM 566 N N . ASN A 1 74 ? -51.673 -49.967 75.910 1.00 88.12 74 ASN A N 1
ATOM 567 C CA . ASN A 1 74 ? -52.735 -49.214 75.245 1.00 88.12 74 ASN A CA 1
ATOM 568 C C . ASN A 1 74 ? -53.751 -48.572 76.212 1.00 88.12 74 ASN A C 1
ATOM 570 O O . ASN A 1 74 ? -54.941 -48.487 75.908 1.00 88.12 74 ASN A O 1
ATOM 574 N N . TYR A 1 75 ? -53.295 -48.111 77.382 1.00 89.44 75 TYR A N 1
ATOM 575 C CA . TYR A 1 75 ? -54.156 -47.488 78.382 1.00 89.44 75 TYR A CA 1
ATOM 576 C C . TYR A 1 75 ? -54.938 -46.310 77.797 1.00 89.44 75 TYR A C 1
ATOM 578 O O . TYR A 1 75 ? -54.373 -45.449 77.116 1.00 89.44 75 TYR A O 1
ATOM 586 N N . THR A 1 76 ? -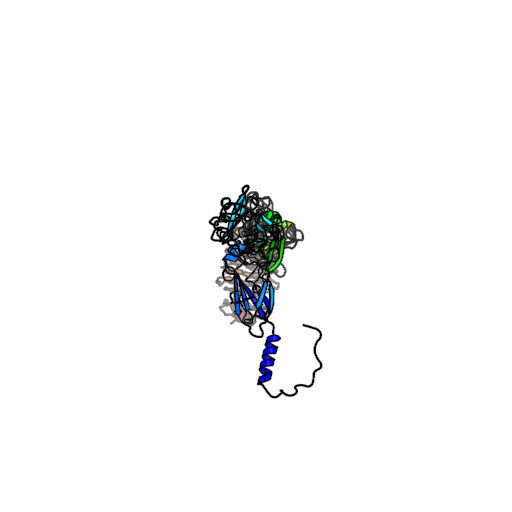56.226 -46.239 78.133 1.00 90.38 76 THR A N 1
ATOM 587 C CA . THR A 1 76 ? -57.004 -45.007 78.002 1.00 90.38 76 THR A CA 1
ATOM 588 C C . THR A 1 76 ? -56.772 -44.143 79.237 1.00 90.38 76 THR A C 1
ATOM 590 O O . THR A 1 76 ? -56.937 -44.616 80.368 1.00 90.38 76 THR A O 1
ATOM 593 N N . PHE A 1 77 ? -56.396 -42.883 79.037 1.00 91.81 77 PHE A N 1
ATOM 594 C CA . PHE A 1 77 ? -56.121 -41.956 80.133 1.00 91.81 77 PHE A CA 1
ATOM 595 C C . PHE A 1 77 ? -57.368 -41.164 80.544 1.00 91.81 77 PHE A C 1
ATOM 597 O O . PHE A 1 77 ? -58.270 -40.928 79.734 1.00 91.81 77 PHE A O 1
ATOM 604 N N . LYS A 1 78 ? -57.425 -40.778 81.823 1.00 91.06 78 LYS A N 1
ATOM 605 C CA . LYS A 1 78 ? -58.424 -39.840 82.342 1.00 91.06 78 LYS A CA 1
ATOM 606 C C . LYS A 1 78 ? -58.151 -38.426 81.832 1.00 91.06 78 LYS A C 1
ATOM 608 O O . LYS A 1 78 ? -56.996 -38.029 81.674 1.00 91.06 78 LYS A O 1
ATOM 613 N N . THR A 1 79 ? -59.214 -37.662 81.631 1.00 89.81 79 THR A N 1
ATOM 614 C CA . THR A 1 79 ? -59.180 -36.217 81.393 1.00 89.81 79 THR A CA 1
ATOM 615 C C . THR A 1 79 ? -59.662 -35.471 82.641 1.00 89.81 79 THR A C 1
ATOM 617 O O . THR A 1 79 ? -60.368 -36.055 83.467 1.00 89.81 79 THR A O 1
ATOM 620 N N . PRO A 1 80 ? -59.338 -34.174 82.794 1.00 90.06 80 PRO A N 1
ATOM 621 C CA . PRO A 1 80 ? -59.854 -33.358 83.896 1.00 90.06 80 PRO A CA 1
ATOM 622 C C . PRO A 1 80 ? -61.391 -33.270 83.967 1.00 90.06 80 PRO A C 1
ATOM 624 O O . PRO A 1 80 ? -61.927 -32.922 85.013 1.00 90.06 80 PRO A O 1
ATOM 627 N N . ALA A 1 81 ? -62.104 -33.582 82.877 1.00 86.69 81 ALA A N 1
ATOM 628 C CA . ALA A 1 81 ? -63.567 -33.590 82.834 1.00 86.69 81 ALA A CA 1
ATOM 629 C C . ALA A 1 81 ? -64.201 -34.911 83.315 1.00 86.69 81 ALA A C 1
ATOM 631 O O . ALA A 1 81 ? -65.419 -34.975 83.482 1.00 86.69 81 ALA A O 1
ATOM 632 N N . ASP A 1 82 ? -63.414 -35.973 83.514 1.00 87.94 82 ASP A N 1
ATOM 633 C CA . ASP A 1 82 ? -63.941 -37.263 83.956 1.00 87.94 82 ASP A CA 1
ATOM 634 C C . ASP A 1 82 ? -64.408 -37.219 85.425 1.00 87.94 82 ASP A C 1
ATOM 636 O O . ASP A 1 82 ? -63.767 -36.626 86.295 1.00 87.94 82 ASP A O 1
ATOM 640 N N . LEU A 1 83 ? -65.508 -37.917 85.734 1.00 83.00 83 LEU A N 1
ATOM 641 C CA . LEU A 1 83 ? -66.027 -38.020 87.101 1.00 83.00 83 LEU A CA 1
ATOM 642 C C . LEU A 1 83 ? -64.977 -38.665 88.031 1.00 83.00 83 LEU A C 1
ATOM 644 O O . LEU A 1 83 ? -64.513 -39.781 87.787 1.00 83.00 83 LEU A O 1
ATOM 648 N N . GLY A 1 84 ? -64.593 -37.965 89.104 1.00 83.56 84 GLY A N 1
ATOM 649 C CA . GLY A 1 84 ? -63.555 -38.426 90.036 1.00 83.56 84 GLY A CA 1
ATOM 650 C C . GLY A 1 84 ? -62.129 -38.387 89.463 1.00 83.56 84 GLY A C 1
ATOM 651 O O . GLY A 1 84 ? -61.279 -39.189 89.864 1.00 83.56 84 GLY A O 1
ATOM 652 N N . ALA A 1 85 ? -61.863 -37.521 88.483 1.00 86.62 85 ALA A N 1
ATOM 653 C CA . ALA A 1 85 ? -60.516 -37.238 87.999 1.00 86.62 85 ALA A CA 1
ATOM 654 C C . ALA A 1 85 ? -59.651 -36.559 89.087 1.00 86.62 85 ALA A C 1
ATOM 656 O O . ALA A 1 85 ? -60.131 -35.651 89.768 1.00 86.62 85 ALA A O 1
ATOM 657 N N . PRO A 1 86 ? -58.379 -36.972 89.266 1.00 89.00 86 PRO A N 1
ATOM 658 C CA . PRO A 1 86 ? -57.424 -36.247 90.104 1.00 89.00 86 PRO A CA 1
ATOM 659 C C . PRO A 1 86 ? -57.228 -34.794 89.649 1.00 89.00 86 PRO A C 1
ATOM 661 O O . PRO A 1 86 ? -57.196 -34.512 88.453 1.00 89.00 86 PRO A O 1
ATOM 664 N N . SER A 1 87 ? -57.045 -33.874 90.599 1.00 86.38 87 SER A N 1
ATOM 665 C CA . SER A 1 87 ? -56.835 -32.449 90.306 1.00 86.38 87 SER A CA 1
ATOM 666 C C . SER A 1 87 ? -55.452 -32.131 89.727 1.00 86.38 87 SER A C 1
ATOM 668 O O . SER A 1 87 ? -55.247 -31.031 89.229 1.00 86.38 87 SER A O 1
ATOM 670 N N . ASP A 1 88 ? -54.506 -33.077 89.765 1.00 90.62 88 ASP A N 1
ATOM 671 C CA . ASP A 1 88 ? -53.129 -32.900 89.295 1.00 90.62 88 ASP A CA 1
ATOM 672 C C . ASP A 1 88 ? -52.871 -33.429 87.867 1.00 90.62 88 ASP A C 1
ATOM 674 O O . ASP A 1 88 ? -51.711 -33.586 87.474 1.00 90.62 88 ASP A O 1
ATOM 678 N N . ILE A 1 89 ? -53.927 -33.708 87.082 1.00 92.00 89 ILE A N 1
ATOM 679 C CA . ILE A 1 89 ? -53.798 -34.152 85.677 1.00 92.00 89 ILE A CA 1
ATOM 680 C C . ILE A 1 89 ? -53.182 -33.054 84.804 1.00 92.00 89 ILE A C 1
ATOM 682 O O . ILE A 1 89 ? -52.264 -33.343 84.043 1.00 92.00 89 ILE A O 1
ATOM 686 N N . VAL A 1 90 ? -53.678 -31.818 84.905 1.00 91.88 90 VAL A N 1
ATOM 687 C CA . VAL A 1 90 ? -53.111 -30.629 84.251 1.00 91.88 90 VAL A CA 1
ATOM 688 C C . VAL A 1 90 ? -53.057 -29.521 85.293 1.00 91.88 90 VAL A C 1
ATOM 690 O O . VAL A 1 90 ? -54.098 -29.080 85.774 1.00 91.88 90 VAL A O 1
ATOM 693 N N . VAL A 1 91 ? -51.851 -29.086 85.649 1.00 91.00 91 VAL A N 1
ATOM 694 C CA . VAL A 1 91 ? -51.622 -28.043 86.657 1.00 91.00 91 VAL A CA 1
ATOM 695 C C . VAL A 1 91 ? -50.803 -26.923 86.042 1.00 91.00 91 VAL A C 1
ATOM 697 O O . VAL A 1 91 ? -49.696 -27.160 85.563 1.00 91.00 91 VAL A O 1
ATOM 700 N N . PHE A 1 92 ? -51.343 -25.711 86.074 1.00 89.94 92 PHE A N 1
ATOM 701 C CA . PHE A 1 92 ? -50.610 -24.492 85.743 1.00 89.94 92 PHE A CA 1
ATOM 702 C C . PHE A 1 92 ? -49.958 -23.917 87.004 1.00 89.94 92 PHE A C 1
ATOM 704 O O . PHE A 1 92 ? -50.421 -24.183 88.112 1.00 89.94 92 PHE A O 1
ATOM 711 N N . GLU A 1 93 ? -48.878 -23.152 86.843 1.00 84.19 93 GLU A N 1
ATOM 712 C CA . GLU A 1 93 ? -48.232 -22.466 87.968 1.00 84.19 93 GLU A CA 1
ATOM 713 C C . GLU A 1 93 ? -49.165 -21.435 88.629 1.00 84.19 93 GLU A C 1
ATOM 715 O O . GLU A 1 93 ? -50.085 -20.895 88.003 1.00 84.19 93 GLU A O 1
ATOM 720 N N . ASP A 1 94 ? -48.912 -21.143 89.908 1.00 78.81 94 ASP A N 1
ATOM 721 C CA . ASP A 1 94 ? -49.669 -20.138 90.652 1.00 78.81 94 ASP A CA 1
ATOM 722 C C . ASP A 1 94 ? -49.552 -18.763 89.971 1.00 78.81 94 ASP A C 1
ATOM 724 O O . ASP A 1 94 ? -48.458 -18.260 89.716 1.00 78.81 94 ASP A O 1
ATOM 728 N N . GLY A 1 95 ? -50.701 -18.144 89.682 1.00 78.56 95 GLY A N 1
ATOM 729 C CA . GLY A 1 95 ? -50.781 -16.839 89.014 1.00 78.56 95 GLY A CA 1
ATOM 730 C C . GLY A 1 95 ? -51.025 -16.888 87.500 1.00 78.56 95 GLY A C 1
ATOM 731 O O . GLY A 1 95 ? -51.161 -15.829 86.880 1.00 78.56 95 GLY A O 1
ATOM 732 N N . VAL A 1 96 ? -51.140 -18.074 86.891 1.00 87.62 96 VAL A N 1
ATOM 733 C CA . VAL A 1 96 ? -51.650 -18.198 85.514 1.00 87.62 96 VAL A CA 1
ATOM 734 C C . VAL A 1 96 ? -53.150 -17.887 85.495 1.00 87.62 96 VAL A C 1
ATOM 736 O O . VAL A 1 96 ? -53.919 -18.446 86.273 1.00 87.62 96 VAL A O 1
ATOM 739 N N . GLN A 1 97 ? -53.563 -16.979 84.612 1.00 87.06 97 GLN A N 1
ATOM 740 C CA . GLN A 1 97 ? -54.940 -16.503 84.482 1.00 87.06 97 GLN A CA 1
ATOM 741 C C . GLN A 1 97 ? -55.525 -16.977 83.153 1.00 87.06 97 GLN A C 1
ATOM 743 O O . GLN A 1 97 ? -54.993 -16.643 82.102 1.00 87.06 97 GLN A O 1
ATOM 748 N N . GLY A 1 98 ? -56.625 -17.725 83.208 1.00 86.44 98 GLY A N 1
ATOM 749 C CA . GLY A 1 98 ? -57.441 -18.096 82.057 1.00 86.44 98 GLY A CA 1
ATOM 750 C C . GLY A 1 98 ? -58.112 -16.891 81.389 1.00 86.44 98 GLY A C 1
ATOM 751 O O . GLY A 1 98 ? -58.032 -15.753 81.858 1.00 86.44 98 GLY A O 1
ATOM 752 N N . SER A 1 99 ? -58.852 -17.149 80.315 1.00 85.06 99 SER A N 1
ATOM 753 C CA . SER A 1 99 ? -59.555 -16.144 79.503 1.00 85.06 99 SER A CA 1
ATOM 754 C C . SER A 1 99 ? -60.520 -15.250 80.299 1.00 85.06 99 SER A C 1
ATOM 756 O O . SER A 1 99 ? -60.736 -14.096 79.931 1.00 85.06 99 SER A O 1
ATOM 758 N N . SER A 1 100 ? -61.063 -15.734 81.423 1.00 83.62 100 SER A N 1
ATOM 759 C CA . SER A 1 100 ? -61.952 -14.981 82.327 1.00 83.62 100 SER A CA 1
ATOM 760 C C . SER A 1 100 ? -61.232 -14.226 83.456 1.00 83.62 100 SER A C 1
ATOM 762 O O . SER A 1 100 ? -61.883 -13.534 84.239 1.00 83.62 100 SER A O 1
ATOM 764 N N . GLY A 1 101 ? -59.904 -14.353 83.570 1.00 79.56 101 GLY A N 1
ATOM 765 C CA . GLY A 1 101 ? -59.100 -13.810 84.673 1.00 79.56 101 GLY A CA 1
ATOM 766 C C . GLY A 1 101 ? -59.024 -14.703 85.922 1.00 79.56 101 GLY A C 1
ATOM 767 O O . GLY A 1 101 ? -58.303 -14.367 86.860 1.00 79.56 101 GLY A O 1
ATOM 768 N N . ALA A 1 102 ? -59.739 -15.834 85.944 1.00 84.88 102 ALA A N 1
ATOM 769 C CA . ALA A 1 102 ? -59.645 -16.865 86.985 1.00 84.88 102 ALA A CA 1
ATOM 770 C C . ALA A 1 102 ? -58.566 -17.916 86.652 1.00 84.88 102 ALA A C 1
ATOM 772 O O . ALA A 1 102 ? -57.886 -17.808 85.638 1.00 84.88 102 ALA A O 1
ATOM 773 N N . VAL A 1 103 ? -58.396 -18.945 87.490 1.00 86.44 103 VAL A N 1
ATOM 774 C CA . VAL A 1 103 ? -57.512 -20.084 87.171 1.00 86.44 103 VAL A CA 1
ATOM 775 C C . VAL A 1 103 ? -57.969 -20.798 85.882 1.00 86.44 103 VAL A C 1
ATOM 777 O O . VAL A 1 103 ? -59.180 -20.899 85.676 1.00 86.44 103 VAL A O 1
ATOM 780 N N . PRO A 1 104 ? -57.056 -21.302 85.022 1.00 91.81 104 PRO A N 1
ATOM 781 C CA . PRO A 1 104 ? -57.429 -21.925 83.751 1.00 91.81 104 PRO A CA 1
ATOM 782 C C . PRO A 1 104 ? -58.391 -23.108 83.915 1.00 91.81 104 PRO A C 1
ATOM 784 O O . PRO A 1 104 ? -58.144 -24.024 84.705 1.00 91.81 104 PRO A O 1
ATOM 787 N N . VAL A 1 105 ? -59.466 -23.121 83.127 1.00 91.50 105 VAL A N 1
ATOM 788 C CA . VAL A 1 105 ? -60.549 -24.112 83.200 1.00 91.50 105 VAL A CA 1
ATOM 789 C C . VAL A 1 105 ? -60.548 -25.035 81.980 1.00 91.50 105 VAL A C 1
ATOM 791 O O . VAL A 1 105 ? -60.566 -24.589 80.830 1.00 91.50 105 VAL A O 1
ATOM 794 N N . HIS A 1 106 ? -60.601 -26.348 82.225 1.00 91.62 106 HIS A N 1
ATOM 795 C CA . HIS A 1 106 ? -60.741 -27.345 81.163 1.00 91.62 106 HIS A CA 1
ATOM 796 C C . HIS A 1 106 ? -62.072 -27.173 80.402 1.00 91.62 106 HIS A C 1
ATOM 798 O O . HIS A 1 106 ? -63.137 -27.090 81.010 1.00 91.62 106 HIS A O 1
ATOM 804 N N . GLY A 1 107 ? -62.026 -27.172 79.070 1.00 88.62 107 GLY A N 1
ATOM 805 C CA . GLY A 1 107 ? -63.161 -26.956 78.167 1.00 88.62 107 GLY A CA 1
ATOM 806 C C . GLY A 1 107 ? -63.426 -25.487 77.814 1.00 88.62 107 GLY A C 1
ATOM 807 O O . GLY A 1 107 ? -64.147 -25.235 76.853 1.00 88.62 107 GLY A O 1
ATOM 808 N N . ILE A 1 108 ? -62.825 -24.537 78.543 1.00 90.81 108 ILE A N 1
ATOM 809 C CA . ILE A 1 108 ? -62.912 -23.091 78.267 1.00 90.81 108 ILE A CA 1
ATOM 810 C C . ILE A 1 108 ? -61.552 -22.546 77.825 1.00 90.81 108 ILE A C 1
ATOM 812 O O . ILE A 1 108 ? -61.447 -21.963 76.752 1.00 90.81 108 ILE A O 1
ATOM 816 N N . ASP A 1 109 ? -60.509 -22.778 78.624 1.00 92.88 109 ASP A N 1
ATOM 817 C CA . ASP A 1 109 ? -59.161 -22.249 78.394 1.00 92.88 109 ASP A CA 1
ATOM 818 C C . ASP A 1 109 ? -58.242 -23.279 77.741 1.00 92.88 109 ASP A C 1
ATOM 820 O O . ASP A 1 109 ? -57.386 -22.940 76.927 1.00 92.88 109 ASP A O 1
ATOM 824 N N . TYR A 1 110 ? -58.433 -24.558 78.058 1.00 93.69 110 TYR A N 1
ATOM 825 C CA . TYR A 1 110 ? -57.682 -25.648 77.449 1.00 93.69 110 TYR A CA 1
ATOM 826 C C . TYR A 1 110 ? -58.520 -26.924 77.334 1.00 93.69 110 TYR A C 1
ATOM 828 O O . TYR A 1 110 ? -59.441 -27.152 78.110 1.00 93.69 110 TYR A O 1
ATOM 836 N N . GLU A 1 111 ? -58.182 -27.800 76.397 1.00 94.56 111 GLU A N 1
ATOM 837 C CA . GLU A 1 111 ? -58.690 -29.171 76.315 1.00 94.56 111 GLU A CA 1
ATOM 838 C C . GLU A 1 111 ? -57.543 -30.161 76.501 1.00 94.56 111 GLU A C 1
ATOM 840 O O . GLU A 1 111 ? -56.473 -30.001 75.915 1.00 94.56 111 GLU A O 1
ATOM 845 N N . PHE A 1 112 ? -57.780 -31.229 77.259 1.00 93.56 112 PHE A N 1
ATOM 846 C CA . PHE A 1 112 ? -56.839 -32.335 77.394 1.00 93.56 112 PHE A CA 1
ATOM 847 C C . PHE A 1 112 ? -57.470 -33.614 76.858 1.00 93.56 112 PHE A C 1
ATOM 849 O O . PHE A 1 112 ? -58.446 -34.117 77.420 1.00 93.56 112 PHE A O 1
ATOM 856 N N . LYS A 1 113 ? -56.929 -34.149 75.760 1.00 91.88 113 LYS A N 1
ATOM 857 C CA . LYS A 1 113 ? -57.507 -35.328 75.105 1.00 91.88 113 LYS A CA 1
ATOM 858 C C . LYS A 1 113 ? -56.461 -36.296 74.581 1.00 91.88 113 LYS A C 1
ATOM 860 O O . LYS A 1 113 ? -55.495 -35.909 73.923 1.00 91.88 113 LYS A O 1
ATOM 865 N N . GLN A 1 114 ? -56.694 -37.580 74.828 1.00 91.69 114 GLN A N 1
ATOM 866 C CA . GLN A 1 114 ? -55.964 -38.648 74.160 1.00 91.69 114 GLN A CA 1
ATOM 867 C C . GLN A 1 114 ? -56.475 -38.761 72.725 1.00 91.69 114 GLN A C 1
ATOM 869 O O . GLN A 1 114 ? -57.667 -38.956 72.501 1.00 91.69 114 GLN A O 1
ATOM 874 N N . THR A 1 115 ? -55.582 -38.585 71.756 1.00 89.19 115 THR A N 1
ATOM 875 C CA . THR A 1 115 ? -55.941 -38.596 70.327 1.00 89.19 115 THR A CA 1
ATOM 876 C C . THR A 1 115 ? -55.547 -39.902 69.656 1.00 89.19 115 THR A C 1
ATOM 878 O O . THR A 1 115 ? -56.226 -40.345 68.734 1.00 89.19 115 THR A O 1
ATOM 881 N N . GLN A 1 116 ? -54.488 -40.543 70.151 1.00 90.12 116 GLN A N 1
ATOM 882 C CA . GLN A 1 116 ? -54.060 -41.879 69.758 1.00 90.12 116 GLN A CA 1
ATOM 883 C C . GLN A 1 116 ? -53.538 -42.632 70.982 1.00 90.12 116 GLN A C 1
ATOM 885 O O . GLN A 1 116 ? -53.302 -42.060 72.047 1.00 90.12 116 GLN A O 1
ATOM 890 N N . THR A 1 117 ? -53.295 -43.929 70.827 1.00 88.69 117 THR A N 1
ATOM 891 C CA . THR A 1 117 ? -52.796 -44.787 71.905 1.00 88.69 117 THR A CA 1
ATOM 892 C C . THR A 1 117 ? -51.524 -44.249 72.570 1.00 88.69 117 THR A C 1
ATOM 894 O O . THR A 1 117 ? -51.434 -44.232 73.798 1.00 88.69 117 THR A O 1
ATOM 897 N N . ASN A 1 118 ? -50.579 -43.751 71.767 1.00 91.81 118 ASN A N 1
ATOM 898 C CA . ASN A 1 118 ? -49.296 -43.195 72.204 1.00 91.81 118 ASN A CA 1
ATOM 899 C C . ASN A 1 118 ? -49.237 -41.657 72.088 1.00 91.81 118 ASN A C 1
ATOM 901 O O . ASN A 1 118 ? -48.146 -41.091 72.047 1.00 91.81 118 ASN A O 1
ATOM 905 N N . GLU A 1 119 ? -50.385 -40.972 72.018 1.00 93.50 119 GLU A N 1
ATOM 906 C CA . GLU A 1 119 ? -50.437 -39.516 71.829 1.00 93.50 119 GLU A CA 1
ATOM 907 C C . GLU A 1 119 ? -51.562 -38.857 72.642 1.00 93.50 119 GLU A C 1
ATOM 909 O O . GLU A 1 119 ? -52.750 -39.155 72.470 1.00 93.50 119 GLU A O 1
ATOM 914 N N . VAL A 1 120 ? -51.192 -37.891 73.484 1.00 92.56 120 VAL A N 1
ATOM 915 C CA . VAL A 1 120 ? -52.129 -36.977 74.155 1.00 92.56 120 VAL A CA 1
ATOM 916 C C . VAL A 1 120 ? -51.875 -35.554 73.679 1.00 92.56 120 VAL A C 1
ATOM 918 O O . VAL A 1 120 ? -50.731 -35.171 73.459 1.00 92.56 120 VAL A O 1
ATOM 921 N N . ARG A 1 121 ? -52.932 -34.754 73.528 1.00 93.50 121 ARG A N 1
ATOM 922 C CA . ARG A 1 121 ? -52.824 -33.331 73.199 1.00 93.50 121 ARG A CA 1
ATOM 923 C C . ARG A 1 121 ? -53.369 -32.466 74.323 1.00 93.50 121 ARG A C 1
ATOM 925 O O . ARG A 1 121 ? -54.482 -32.708 74.796 1.00 93.50 121 ARG A O 1
ATOM 932 N N . LEU A 1 122 ? -52.594 -31.450 74.691 1.00 93.56 122 LEU A N 1
ATOM 933 C CA . LEU A 1 122 ? -53.055 -30.301 75.463 1.00 93.56 122 LEU A CA 1
ATOM 934 C C . LEU A 1 122 ? -53.287 -29.152 74.477 1.00 93.56 122 LEU A C 1
ATOM 936 O O . LEU A 1 122 ? -52.340 -28.645 73.879 1.00 93.56 122 LEU A O 1
ATOM 940 N N . ILE A 1 123 ? -54.549 -28.795 74.258 1.00 93.38 123 ILE A N 1
ATOM 941 C CA . ILE A 1 123 ? -54.958 -27.754 73.313 1.00 93.38 123 ILE A CA 1
ATOM 942 C C . ILE A 1 123 ? -55.305 -26.507 74.101 1.00 93.38 123 ILE A C 1
ATOM 944 O O . ILE A 1 123 ? -56.277 -26.513 74.844 1.00 93.38 123 ILE A O 1
ATOM 948 N N . TYR A 1 124 ? -54.536 -25.450 73.918 1.00 93.69 124 TYR A N 1
ATOM 949 C CA . TYR A 1 124 ? -54.809 -24.133 74.467 1.00 93.69 124 TYR A CA 1
ATOM 950 C C . TYR A 1 124 ? -55.811 -23.424 73.563 1.00 93.69 124 TYR A C 1
ATOM 952 O O . TYR A 1 124 ? -55.646 -23.416 72.342 1.00 93.69 124 TYR A O 1
ATOM 960 N N . LYS A 1 125 ? -56.862 -22.855 74.151 1.00 94.44 125 LYS A N 1
ATOM 961 C CA . LYS A 1 125 ? -57.912 -22.163 73.407 1.00 94.44 125 LYS A CA 1
ATOM 962 C C . LYS A 1 125 ? -57.480 -20.761 73.018 1.00 94.44 125 LYS A C 1
ATOM 964 O O . LYS A 1 125 ? -56.870 -20.057 73.819 1.00 94.44 125 LYS A O 1
ATOM 969 N N . LYS A 1 126 ? -57.873 -20.331 71.819 1.00 92.31 126 LYS A N 1
ATOM 970 C CA . LYS A 1 126 ? -57.584 -19.001 71.266 1.00 92.31 126 LYS A CA 1
ATOM 971 C C . LYS A 1 126 ? -57.794 -17.868 72.27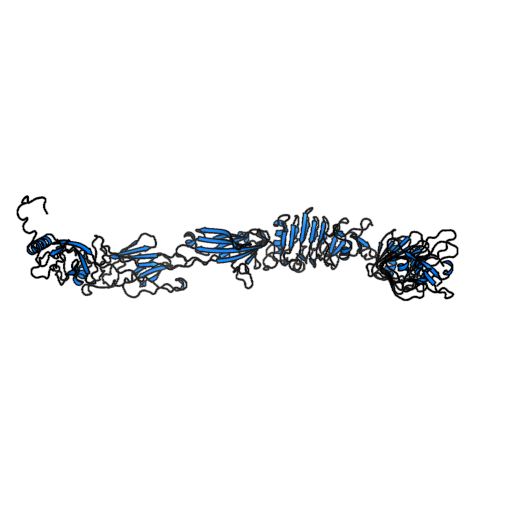9 1.00 92.31 126 LYS A C 1
ATOM 973 O O . LYS A 1 126 ? -56.885 -17.094 72.529 1.00 92.31 126 LYS A O 1
ATOM 978 N N . ALA A 1 127 ? -58.963 -17.805 72.921 1.00 89.56 127 ALA A N 1
ATOM 979 C CA . ALA A 1 127 ? -59.287 -16.738 73.874 1.00 89.56 127 ALA A CA 1
ATOM 980 C C . ALA A 1 127 ? -58.380 -16.720 75.122 1.00 89.56 127 ALA A C 1
ATOM 982 O O . ALA A 1 127 ? -58.159 -15.662 75.707 1.00 89.56 127 ALA A O 1
ATOM 983 N N . PHE A 1 128 ? -57.856 -17.879 75.535 1.00 91.44 128 PHE A N 1
ATOM 984 C CA . PHE A 1 128 ? -56.876 -17.971 76.618 1.00 91.44 128 PHE A CA 1
ATOM 985 C C . PHE A 1 128 ? -55.506 -17.467 76.153 1.00 91.44 128 PHE A C 1
ATOM 987 O O . PHE A 1 128 ? -54.876 -16.681 76.853 1.00 91.44 128 PHE A O 1
ATOM 994 N N . LEU A 1 129 ? -55.083 -17.845 74.945 1.00 91.38 129 LEU A N 1
ATOM 995 C CA . LEU A 1 129 ? -53.821 -17.385 74.366 1.00 91.38 129 LEU A CA 1
ATOM 996 C C . LEU A 1 129 ? -53.823 -15.872 74.090 1.00 91.38 129 LEU A C 1
ATOM 998 O O . LEU A 1 129 ? -52.864 -15.203 74.458 1.00 91.38 129 LEU A O 1
ATOM 1002 N N . GLU A 1 130 ? -54.901 -15.311 73.524 1.00 90.94 130 GLU A N 1
ATOM 1003 C CA . GLU A 1 130 ? -55.016 -13.863 73.241 1.00 90.94 130 GLU A CA 1
ATOM 1004 C C . GLU A 1 130 ? -54.902 -13.017 74.516 1.00 90.94 130 GLU A C 1
ATOM 1006 O O . GLU A 1 130 ? -54.344 -11.917 74.506 1.00 90.94 130 GLU A O 1
ATOM 1011 N N . LYS A 1 131 ? -55.393 -13.538 75.647 1.00 88.31 131 LYS A N 1
ATOM 1012 C CA . LYS A 1 131 ? -55.309 -12.850 76.937 1.00 88.31 131 LYS A CA 1
ATOM 1013 C C . LYS A 1 131 ? -53.873 -12.760 77.462 1.00 88.31 131 LYS A C 1
ATOM 1015 O O . LYS A 1 131 ? -53.545 -11.798 78.160 1.00 88.31 131 LYS A O 1
ATOM 1020 N N . SER A 1 132 ? -53.038 -13.739 77.120 1.00 88.88 132 SER A N 1
ATOM 1021 C CA . SER A 1 132 ? -51.651 -13.864 77.580 1.00 88.88 132 SER A CA 1
ATOM 1022 C C . SER A 1 132 ? -50.613 -13.412 76.544 1.00 88.88 132 SER A C 1
ATOM 1024 O O . SER A 1 132 ? -49.429 -13.424 76.875 1.00 88.88 132 SER A O 1
ATOM 1026 N N . GLU A 1 133 ? -51.041 -12.973 75.355 1.00 89.44 133 GLU A N 1
ATOM 1027 C CA . GLU A 1 133 ? -50.220 -12.703 74.159 1.00 89.44 133 GLU A CA 1
ATOM 1028 C C . GLU A 1 133 ? -48.950 -11.870 74.388 1.00 89.44 133 GLU A C 1
ATOM 1030 O O . GLU A 1 133 ? -47.915 -12.146 73.804 1.00 89.44 133 GLU A O 1
ATOM 1035 N N . TRP A 1 134 ? -49.017 -10.837 75.228 1.00 85.62 134 TRP A N 1
ATOM 1036 C CA . TRP A 1 134 ? -47.890 -9.908 75.442 1.00 85.62 134 TRP A CA 1
ATOM 1037 C C . TRP A 1 134 ? -47.197 -10.113 76.790 1.00 85.62 134 TRP A C 1
ATOM 1039 O O . TRP A 1 134 ? -46.314 -9.353 77.195 1.00 85.62 134 TRP A O 1
ATOM 1049 N N . SER A 1 135 ? -47.681 -11.070 77.576 1.00 68.12 135 SER A N 1
ATOM 1050 C CA . SER A 1 135 ? -47.282 -11.218 78.969 1.00 68.12 135 SER A CA 1
ATOM 1051 C C . SER A 1 135 ? -46.032 -12.087 79.100 1.00 68.12 135 SER A C 1
ATOM 1053 O O . SER A 1 135 ? -45.789 -13.002 78.322 1.00 68.12 135 SER A O 1
ATOM 1055 N N . SER A 1 136 ? -45.256 -11.882 80.166 1.00 69.31 136 SER A N 1
ATOM 1056 C CA . SER A 1 136 ? -44.253 -12.866 80.599 1.00 69.31 136 SER A CA 1
ATOM 1057 C C . SER A 1 136 ? -44.880 -14.079 81.304 1.00 69.31 136 SER A C 1
ATOM 1059 O O . SER A 1 136 ? -44.144 -14.875 81.902 1.00 69.31 136 SER A O 1
ATOM 1061 N N . GLN A 1 137 ? -46.215 -14.215 81.274 1.00 80.69 137 GLN A N 1
ATOM 1062 C CA . GLN A 1 137 ? -46.944 -15.246 82.002 1.00 80.69 137 GLN A CA 1
ATOM 1063 C C . GLN A 1 137 ? -46.527 -16.624 81.503 1.00 80.69 137 GLN A C 1
ATOM 1065 O O . GLN A 1 137 ? -46.607 -16.937 80.318 1.00 80.69 137 GLN A O 1
ATOM 1070 N N . ASN A 1 138 ? -46.063 -17.449 82.433 1.00 87.12 138 ASN A N 1
ATOM 1071 C CA . ASN A 1 138 ? -45.602 -18.788 82.138 1.00 87.12 138 ASN A CA 1
ATOM 1072 C C . ASN A 1 138 ? -46.804 -19.722 81.929 1.00 87.12 138 ASN A C 1
ATOM 1074 O O . ASN A 1 138 ? -47.394 -20.195 82.894 1.00 87.12 138 ASN A O 1
ATOM 1078 N N . LEU A 1 139 ? -47.157 -20.021 80.678 1.00 89.94 139 LEU A N 1
ATOM 1079 C CA . LEU A 1 139 ? -48.263 -20.926 80.330 1.00 89.94 139 LEU A CA 1
ATOM 1080 C C . LEU A 1 139 ? -47.885 -22.411 80.445 1.00 89.94 139 LEU A C 1
ATOM 1082 O O . LEU A 1 139 ? -48.586 -23.285 79.922 1.00 89.94 139 LEU A O 1
ATOM 1086 N N . SER A 1 140 ? -46.774 -22.706 81.122 1.00 88.62 140 SER A N 1
ATOM 1087 C CA . SER A 1 140 ? -46.346 -24.071 81.389 1.00 88.62 140 SER A CA 1
ATOM 1088 C C . SER A 1 140 ? -47.409 -24.839 82.157 1.00 88.62 140 SER A C 1
ATOM 1090 O O . SER A 1 140 ? -47.824 -24.436 83.243 1.00 88.62 140 SER A O 1
ATOM 1092 N N . ALA A 1 141 ? -47.792 -25.991 81.619 1.00 90.00 141 ALA A N 1
ATOM 1093 C CA . ALA A 1 141 ? -48.596 -26.969 82.329 1.00 90.00 141 ALA A CA 1
ATOM 1094 C C . ALA A 1 141 ? -47.718 -28.147 82.761 1.00 90.00 141 ALA A C 1
ATOM 1096 O O . ALA A 1 141 ? -46.935 -28.680 81.970 1.00 90.00 141 ALA A O 1
ATOM 1097 N N . SER A 1 142 ? -47.870 -28.578 84.009 1.00 90.81 142 SER A N 1
ATOM 1098 C CA . SER A 1 142 ? -47.416 -29.879 84.489 1.00 90.81 142 SER A CA 1
ATOM 1099 C C . SER A 1 142 ? -48.517 -30.904 84.248 1.00 90.81 142 SER A C 1
ATOM 1101 O O . SER A 1 142 ? -49.649 -30.720 84.700 1.00 90.81 142 SER A O 1
ATOM 1103 N N . ILE A 1 143 ? -48.203 -31.969 83.513 1.00 92.12 143 ILE A N 1
ATOM 1104 C CA . ILE A 1 143 ? -49.172 -32.983 83.096 1.00 92.12 143 ILE A CA 1
ATOM 1105 C C . ILE A 1 143 ? -48.853 -34.305 83.778 1.00 92.12 143 ILE A C 1
ATOM 1107 O O . ILE A 1 143 ? -47.740 -34.814 83.644 1.00 92.12 143 ILE A O 1
ATOM 1111 N N . THR A 1 144 ? -49.838 -34.889 84.456 1.00 91.88 144 THR A N 1
ATOM 1112 C CA . THR A 1 144 ? -49.745 -36.206 85.102 1.00 91.88 144 THR A CA 1
ATOM 1113 C C . THR A 1 144 ? -50.746 -37.166 84.471 1.00 91.88 144 THR A C 1
ATOM 1115 O O . THR A 1 144 ? -51.947 -36.904 84.445 1.00 91.88 144 THR A O 1
ATOM 1118 N N . LEU A 1 145 ? -50.271 -38.312 83.981 1.00 92.31 145 LEU A N 1
ATOM 1119 C CA . LEU A 1 145 ? -51.145 -39.308 83.359 1.00 92.31 145 LEU A CA 1
ATOM 1120 C C . LEU A 1 145 ? -51.761 -40.242 84.406 1.00 92.31 145 LEU A C 1
ATOM 1122 O O . LEU A 1 145 ? -51.060 -40.769 85.269 1.00 92.31 145 LEU A O 1
ATOM 1126 N N . TYR A 1 146 ? -53.058 -40.512 84.269 1.00 92.06 146 TYR A N 1
ATOM 1127 C CA . TYR A 1 146 ? -53.778 -41.525 85.041 1.00 92.06 146 TYR A CA 1
ATOM 1128 C C . TYR A 1 146 ? -54.564 -42.427 84.096 1.00 92.06 146 TYR A C 1
ATOM 1130 O O . TYR A 1 146 ? -55.258 -41.908 83.222 1.00 92.06 146 TYR A O 1
ATOM 1138 N N . ASN A 1 147 ? -54.498 -43.754 84.245 1.00 90.06 147 ASN A N 1
ATOM 1139 C CA . ASN A 1 147 ? -55.427 -44.625 83.509 1.00 90.06 147 ASN A CA 1
ATOM 1140 C C . ASN A 1 147 ? -56.864 -44.484 84.058 1.00 90.06 147 ASN A C 1
ATOM 1142 O O . ASN A 1 147 ? -57.096 -43.897 85.120 1.00 90.06 147 ASN A O 1
ATOM 1146 N N . ARG A 1 148 ? -57.844 -45.062 83.352 1.00 88.00 148 ARG A N 1
ATOM 1147 C CA . ARG A 1 148 ? -59.262 -45.056 83.764 1.00 88.00 148 ARG A CA 1
ATOM 1148 C C . ARG A 1 148 ? -59.516 -45.633 85.163 1.00 88.00 148 ARG A C 1
ATOM 1150 O O . ARG A 1 148 ? -60.424 -45.163 85.842 1.00 88.00 148 ARG A O 1
ATOM 1157 N N . GLU A 1 149 ? -58.681 -46.560 85.619 1.00 85.62 149 GLU A N 1
ATOM 1158 C CA . GLU A 1 149 ? -58.764 -47.192 86.944 1.00 85.62 149 GLU A CA 1
ATOM 1159 C C . GLU A 1 149 ? -58.144 -46.340 88.070 1.00 85.62 149 GLU A C 1
ATOM 1161 O O . GLU A 1 149 ? -58.284 -46.668 89.243 1.00 85.62 149 GLU A O 1
ATOM 1166 N N . GLY A 1 150 ? -57.505 -45.209 87.742 1.00 84.06 150 GLY A N 1
ATOM 1167 C CA . GLY A 1 150 ? -56.942 -44.268 88.717 1.00 84.06 150 GLY A CA 1
ATOM 1168 C C . GLY A 1 150 ? -55.469 -44.495 89.065 1.00 84.06 150 GLY A C 1
ATOM 1169 O O . GLY A 1 150 ? -54.947 -43.830 89.959 1.00 84.06 150 GLY A O 1
ATOM 1170 N N . ARG A 1 151 ? -54.762 -45.381 88.356 1.00 87.69 151 ARG A N 1
ATOM 1171 C CA . ARG A 1 151 ? -53.317 -45.578 88.524 1.00 87.69 151 ARG A CA 1
ATOM 1172 C C . ARG A 1 151 ? -52.544 -44.384 87.967 1.00 87.69 151 ARG A C 1
ATOM 1174 O O . ARG A 1 151 ? -52.671 -44.065 86.786 1.00 87.69 151 ARG A O 1
ATOM 1181 N N . LYS A 1 152 ? -51.725 -43.766 88.824 1.00 90.44 152 LYS A N 1
ATOM 1182 C CA . LYS A 1 152 ? -50.841 -42.634 88.505 1.00 90.44 152 LYS A CA 1
ATOM 1183 C C . LYS A 1 152 ? -49.596 -43.087 87.745 1.00 90.44 152 LYS A C 1
ATOM 1185 O O . LYS A 1 152 ? -48.937 -44.045 88.150 1.00 90.44 152 LYS A O 1
ATOM 1190 N N . PHE A 1 153 ? -49.232 -42.341 86.711 1.00 89.31 153 PHE A N 1
ATOM 1191 C CA . PHE A 1 153 ? -47.982 -42.484 85.971 1.00 89.31 153 PHE A CA 1
ATOM 1192 C C . PHE A 1 153 ? -47.117 -41.214 86.067 1.00 89.31 153 PHE A C 1
ATOM 1194 O O . PHE A 1 153 ? -47.417 -40.296 86.830 1.00 89.31 153 PHE A O 1
ATOM 1201 N N . GLY A 1 154 ? -46.001 -41.187 85.327 1.00 81.06 154 GLY A N 1
ATOM 1202 C CA . GLY A 1 154 ? -45.041 -40.082 85.343 1.00 81.06 154 GLY A CA 1
ATOM 1203 C C . GLY A 1 154 ? -45.661 -38.728 84.979 1.00 81.06 154 GLY A C 1
ATOM 1204 O O . GLY A 1 154 ? -46.602 -38.655 84.188 1.00 81.06 154 GLY A O 1
ATOM 1205 N N . SER A 1 155 ? -45.097 -37.668 85.560 1.00 86.19 155 SER A N 1
ATOM 1206 C CA . SER A 1 155 ? -45.455 -36.280 85.272 1.00 86.19 155 SER A CA 1
ATOM 1207 C C . SER A 1 155 ? -44.376 -35.614 84.416 1.00 86.19 155 SER A C 1
ATOM 1209 O O . SER A 1 155 ? -43.193 -35.948 84.543 1.00 86.19 155 SER A O 1
ATOM 1211 N N . ARG A 1 156 ? -44.769 -34.693 83.535 1.00 89.06 156 ARG A N 1
ATOM 1212 C CA . ARG A 1 156 ? -43.848 -33.885 82.726 1.00 89.06 156 ARG A CA 1
ATOM 1213 C C . ARG A 1 156 ? -44.427 -32.492 82.508 1.00 89.06 156 ARG A C 1
ATOM 1215 O O . ARG A 1 156 ? -45.629 -32.358 82.301 1.00 89.06 156 ARG A O 1
ATOM 1222 N N . SER A 1 157 ? -43.567 -31.479 82.515 1.00 84.88 157 SER A N 1
ATOM 1223 C CA . SER A 1 157 ? -43.930 -30.101 82.191 1.00 84.88 157 SER A CA 1
ATOM 1224 C C . SER A 1 157 ? -43.321 -29.647 80.865 1.00 84.88 157 SER A C 1
ATOM 1226 O O . SER A 1 157 ? -42.313 -30.191 80.402 1.00 84.88 157 SER A O 1
ATOM 1228 N N . SER A 1 158 ? -43.941 -28.641 80.251 1.00 81.81 158 SER A N 1
ATOM 1229 C CA . SER A 1 158 ? -43.436 -27.949 79.062 1.00 81.81 158 SER A CA 1
ATOM 1230 C C . SER A 1 158 ? -43.408 -26.453 79.299 1.00 81.81 158 SER A C 1
ATOM 1232 O O . SER A 1 158 ? -44.410 -25.912 79.751 1.00 81.81 158 SER A O 1
ATOM 1234 N N . LYS A 1 159 ? -42.304 -25.796 78.934 1.00 87.12 159 LYS A N 1
ATOM 1235 C CA . LYS A 1 159 ? -42.236 -24.333 78.871 1.00 87.12 159 LYS A CA 1
ATOM 1236 C C . LYS A 1 159 ? -43.126 -23.819 77.748 1.00 87.12 159 LYS A C 1
ATOM 1238 O O . LYS A 1 159 ? -43.078 -24.389 76.663 1.00 87.12 159 LYS A O 1
ATOM 1243 N N . LEU A 1 160 ? -43.914 -22.777 78.006 1.00 89.12 160 LEU A N 1
ATOM 1244 C CA . LEU A 1 160 ? -44.757 -22.147 76.991 1.00 89.12 160 LEU A CA 1
ATOM 1245 C C . LEU A 1 160 ? -45.078 -20.695 77.351 1.00 89.12 160 LEU A C 1
ATOM 1247 O O . LEU A 1 160 ? -45.377 -20.402 78.509 1.00 89.12 160 LEU A O 1
ATOM 1251 N N . ARG A 1 161 ? -45.093 -19.815 76.352 1.00 90.19 161 ARG A N 1
ATOM 1252 C CA . ARG A 1 161 ? -45.723 -18.487 76.411 1.00 90.19 161 ARG A CA 1
ATOM 1253 C C . ARG A 1 161 ? -46.612 -18.284 75.184 1.00 90.19 161 ARG A C 1
ATOM 1255 O O . ARG A 1 161 ? -46.381 -18.906 74.148 1.00 90.19 161 ARG A O 1
ATOM 1262 N N . ALA A 1 162 ? -47.627 -17.436 75.302 1.00 90.06 162 ALA A N 1
ATOM 1263 C CA . ALA A 1 162 ? -48.337 -16.915 74.138 1.00 90.06 162 ALA A CA 1
ATOM 1264 C C . ALA A 1 162 ? -47.616 -15.638 73.713 1.00 90.06 162 ALA A C 1
ATOM 1266 O O . ALA A 1 162 ? -47.427 -14.780 74.568 1.00 90.06 162 ALA A O 1
ATOM 1267 N N . ASN A 1 163 ? -47.142 -15.589 72.468 1.00 90.06 163 ASN A N 1
ATOM 1268 C CA . ASN A 1 163 ? -46.618 -14.393 71.808 1.00 90.06 163 ASN A CA 1
ATOM 1269 C C . ASN A 1 163 ? -46.458 -14.689 70.306 1.00 90.06 163 ASN A C 1
ATOM 1271 O O . ASN A 1 163 ? -45.736 -15.617 69.916 1.00 90.06 163 ASN A O 1
ATOM 1275 N N . SER A 1 164 ? -47.156 -13.942 69.456 1.00 89.88 164 SER A N 1
ATOM 1276 C CA . SER A 1 164 ? -47.169 -14.143 68.011 1.00 89.88 164 SER A CA 1
ATOM 1277 C C . SER A 1 164 ? -46.003 -13.425 67.348 1.00 89.88 164 SER A C 1
ATOM 1279 O O . SER A 1 164 ? -45.824 -12.217 67.475 1.00 89.88 164 SER A O 1
ATOM 1281 N N . ILE A 1 165 ? -45.265 -14.175 66.527 1.00 88.81 165 ILE A N 1
ATOM 1282 C CA . ILE A 1 165 ? -44.181 -13.644 65.696 1.00 88.81 165 ILE A CA 1
ATOM 1283 C C . ILE A 1 165 ? -44.678 -12.453 64.867 1.00 88.81 165 ILE A C 1
ATOM 1285 O O . ILE A 1 165 ? -45.730 -12.520 64.226 1.00 88.81 165 ILE A O 1
ATOM 1289 N N . LEU A 1 166 ? -43.880 -11.385 64.850 1.00 91.56 166 LEU A N 1
ATOM 1290 C CA . LEU A 1 166 ? -44.158 -10.172 64.090 1.00 91.56 166 LEU A CA 1
ATOM 1291 C C . LEU A 1 166 ? -44.301 -10.441 62.580 1.00 91.56 166 LEU A C 1
ATOM 1293 O O . LEU A 1 166 ? -43.556 -11.259 62.024 1.00 91.56 166 LEU A O 1
ATOM 1297 N N . PRO A 1 167 ? -45.192 -9.715 61.879 1.00 92.31 167 PRO A N 1
ATOM 1298 C CA . PRO A 1 167 ? -45.339 -9.850 60.440 1.00 92.31 167 PRO A CA 1
ATOM 1299 C C . PRO A 1 167 ? -44.047 -9.509 59.698 1.00 92.31 167 PRO A C 1
ATOM 1301 O O . PRO A 1 167 ? -43.351 -8.546 60.022 1.00 92.31 167 PRO A O 1
ATOM 1304 N N . GLU A 1 168 ? -43.747 -10.289 58.663 1.00 93.50 168 GLU A N 1
ATOM 1305 C CA . GLU A 1 168 ? -42.583 -10.063 57.812 1.00 93.50 168 GLU A CA 1
ATOM 1306 C C . GLU A 1 168 ? -42.713 -8.731 57.042 1.00 93.50 168 GLU A C 1
ATOM 1308 O O . GLU A 1 168 ? -43.782 -8.449 56.484 1.00 93.50 168 GLU A O 1
ATOM 1313 N N . PRO A 1 169 ? -41.634 -7.931 56.947 1.00 94.06 169 PRO A N 1
ATOM 1314 C CA . PRO A 1 169 ? -41.527 -6.778 56.049 1.00 94.06 169 PRO A CA 1
ATOM 1315 C C . PRO A 1 169 ? -41.580 -7.154 54.552 1.00 94.06 169 PRO A C 1
ATOM 1317 O O . PRO A 1 169 ? -40.608 -6.999 53.816 1.00 94.06 169 PRO A O 1
ATOM 1320 N N . LYS A 1 170 ? -42.716 -7.669 54.072 1.00 90.12 170 LYS A N 1
ATOM 1321 C CA . LYS A 1 170 ? -42.930 -8.032 52.661 1.00 90.12 170 LYS A CA 1
ATOM 1322 C C . LYS A 1 170 ? -43.354 -6.836 51.814 1.00 90.12 170 LYS A C 1
ATOM 1324 O O . LYS A 1 170 ? -43.873 -5.843 52.316 1.00 90.12 170 LYS A O 1
ATOM 1329 N N . GLY A 1 171 ? -43.161 -6.958 50.499 1.00 90.56 171 GLY A N 1
ATOM 1330 C CA . GLY A 1 171 ? -43.661 -5.978 49.529 1.00 90.56 171 GLY A CA 1
ATOM 1331 C C . GLY A 1 171 ? -42.999 -4.603 49.640 1.00 90.56 171 GLY A C 1
ATOM 1332 O O . GLY A 1 171 ? -43.660 -3.593 49.422 1.00 90.56 171 GLY A O 1
ATOM 1333 N N . ILE A 1 172 ? -41.712 -4.556 50.001 1.00 95.50 172 ILE A N 1
ATOM 1334 C CA . ILE A 1 172 ? -40.964 -3.302 50.137 1.00 95.50 172 ILE A CA 1
ATOM 1335 C C . ILE A 1 172 ? -40.913 -2.580 48.783 1.00 95.50 172 ILE A C 1
ATOM 1337 O O . ILE A 1 172 ? -40.345 -3.095 47.817 1.00 95.50 172 ILE A O 1
ATOM 1341 N N . ALA A 1 173 ? -41.485 -1.381 48.730 1.00 95.56 173 ALA A N 1
ATOM 1342 C CA . ALA A 1 173 ? -41.421 -0.461 47.603 1.00 95.56 173 ALA A CA 1
ATOM 1343 C C . ALA A 1 173 ? -40.153 0.395 47.689 1.00 95.56 173 ALA A C 1
ATOM 1345 O O . ALA A 1 173 ? -39.798 0.896 48.761 1.00 95.56 173 ALA A O 1
ATOM 1346 N N . LEU A 1 174 ? -39.478 0.571 46.555 1.00 96.25 174 LEU A N 1
ATOM 1347 C CA . LEU A 1 174 ? -38.323 1.447 46.420 1.00 96.25 174 LEU A CA 1
ATOM 1348 C C . LEU A 1 174 ? -38.772 2.831 45.932 1.00 96.25 174 LEU A C 1
ATOM 1350 O O . LEU A 1 174 ? -39.169 3.008 44.782 1.00 96.25 174 LEU A O 1
ATOM 1354 N N . LEU A 1 175 ? -38.705 3.812 46.824 1.00 96.25 175 LEU A N 1
ATOM 1355 C CA . LEU A 1 175 ? -39.109 5.198 46.596 1.00 96.25 175 LEU A CA 1
ATOM 1356 C C . LEU A 1 175 ? -37.901 6.133 46.725 1.00 96.25 175 LEU A C 1
ATOM 1358 O O . LEU A 1 175 ? -36.759 5.681 46.853 1.00 96.25 175 LEU A O 1
ATOM 1362 N N . LYS A 1 176 ? -38.149 7.444 46.708 1.00 95.56 176 LYS A N 1
ATOM 1363 C CA . LYS A 1 176 ? -37.122 8.460 46.939 1.00 95.56 176 LYS A CA 1
ATOM 1364 C C . LYS A 1 176 ? -37.516 9.528 47.951 1.00 95.56 176 LYS A C 1
ATOM 1366 O O . LYS A 1 176 ? -38.696 9.835 48.128 1.00 95.56 176 LYS A O 1
ATOM 1371 N N . TYR A 1 177 ? -36.498 10.136 48.547 1.00 94.44 177 TYR A N 1
ATOM 1372 C CA . TYR A 1 177 ? -36.575 11.309 49.412 1.00 94.44 177 TYR A CA 1
ATOM 1373 C C . TYR A 1 177 ? -35.524 12.330 48.973 1.00 94.44 177 TYR A C 1
ATOM 1375 O O . TYR A 1 177 ? -34.369 11.967 48.753 1.00 94.44 177 TYR A O 1
ATOM 1383 N N . SER A 1 178 ? -35.924 13.593 48.841 1.00 93.38 178 SER A N 1
ATOM 1384 C CA . SER A 1 178 ? -35.031 14.666 48.402 1.00 93.38 178 SER A CA 1
ATOM 1385 C C . SER A 1 178 ? -34.440 15.406 49.603 1.00 93.38 178 SER A C 1
ATOM 1387 O O . SER A 1 178 ? -35.180 15.879 50.466 1.00 93.38 178 SER A O 1
ATOM 1389 N N . ASP A 1 179 ? -33.116 15.542 49.641 1.00 88.19 179 ASP A N 1
ATOM 1390 C CA . ASP A 1 179 ? -32.364 16.205 50.710 1.00 88.19 179 ASP A CA 1
ATOM 1391 C C . ASP A 1 179 ? -31.192 16.998 50.122 1.00 88.19 179 ASP A C 1
ATOM 1393 O O . ASP A 1 179 ? -30.406 16.462 49.339 1.00 88.19 179 ASP A O 1
ATOM 1397 N N . GLY A 1 180 ? -31.076 18.286 50.454 1.00 85.19 180 GLY A N 1
ATOM 1398 C CA . GLY A 1 180 ? -29.967 19.127 49.978 1.00 85.19 180 GLY A CA 1
ATOM 1399 C C . GLY A 1 180 ? -29.791 19.188 48.449 1.00 85.19 180 GLY A C 1
ATOM 1400 O O . GLY A 1 180 ? -28.675 19.375 47.975 1.00 85.19 180 GLY A O 1
ATOM 1401 N N . GLY A 1 181 ? -30.867 19.002 47.672 1.00 88.31 181 GLY A N 1
ATOM 1402 C CA . GLY A 1 181 ? -30.834 18.995 46.200 1.00 88.31 181 GLY A CA 1
ATOM 1403 C C . GLY A 1 181 ? -30.495 17.645 45.555 1.00 88.31 181 GLY A C 1
ATOM 1404 O O . GLY A 1 181 ? -30.430 17.569 44.330 1.00 88.31 181 GLY A O 1
ATOM 1405 N N . LYS A 1 182 ? -30.315 16.585 46.350 1.00 91.88 182 LYS A N 1
ATOM 1406 C CA . LYS A 1 182 ? -30.107 15.206 45.888 1.00 91.88 182 LYS A CA 1
ATOM 1407 C C . LYS A 1 182 ? -31.300 14.327 46.243 1.00 91.88 182 LYS A C 1
ATOM 1409 O O . LYS A 1 182 ? -31.963 14.566 47.247 1.00 91.88 182 LYS A O 1
ATOM 1414 N N . ASP A 1 183 ? -31.544 13.296 45.443 1.00 94.94 183 ASP A N 1
ATOM 1415 C CA . ASP A 1 183 ? -32.538 12.262 45.735 1.00 94.94 183 ASP A CA 1
ATOM 1416 C C . ASP A 1 183 ? -31.826 11.041 46.340 1.00 94.94 183 ASP A C 1
ATOM 1418 O O . ASP A 1 183 ? -30.817 10.601 45.800 1.00 94.94 183 ASP A O 1
ATOM 1422 N N . TYR A 1 184 ? -32.351 10.468 47.424 1.00 94.88 184 TYR A N 1
ATOM 1423 C CA . TYR A 1 184 ? -31.861 9.232 48.052 1.00 94.88 184 TYR A CA 1
ATOM 1424 C C . TYR A 1 184 ? -32.942 8.157 48.039 1.00 94.88 184 TYR A C 1
ATOM 1426 O O . TYR A 1 184 ? -34.131 8.482 48.124 1.00 94.88 184 TYR A O 1
ATOM 1434 N N . TYR A 1 185 ? -32.549 6.885 47.948 1.00 96.25 185 TYR A N 1
ATOM 1435 C CA . TYR A 1 185 ? -33.501 5.780 48.004 1.00 96.25 185 TYR A CA 1
ATOM 1436 C C . TYR A 1 185 ? -34.179 5.705 49.374 1.00 96.25 185 TYR A C 1
ATOM 1438 O O . TYR A 1 185 ? -33.581 5.984 50.417 1.00 96.25 185 TYR A O 1
ATOM 1446 N N . VAL A 1 186 ? -35.440 5.288 49.366 1.00 96.31 186 VAL A N 1
ATOM 1447 C CA . VAL A 1 186 ? -36.232 5.021 50.567 1.00 96.31 186 VAL A CA 1
ATOM 1448 C C . VAL A 1 186 ? -36.908 3.670 50.407 1.00 96.31 186 VAL A C 1
ATOM 1450 O O . VAL A 1 186 ? -37.493 3.390 49.362 1.00 96.31 186 VAL A O 1
ATOM 1453 N N . LEU A 1 187 ? -36.842 2.832 51.438 1.00 96.75 187 LEU A N 1
ATOM 1454 C CA . LEU A 1 187 ? -37.528 1.542 51.468 1.00 96.75 187 LEU A CA 1
ATOM 1455 C C . LEU A 1 187 ? -38.822 1.701 52.259 1.00 96.75 187 LEU A C 1
ATOM 1457 O O . LEU A 1 187 ? -38.769 1.942 53.463 1.00 96.75 187 LEU A O 1
ATOM 1461 N N . CYS A 1 188 ? -39.970 1.564 51.600 1.00 96.25 188 CYS A N 1
ATOM 1462 C CA . CYS A 1 188 ? -41.276 1.704 52.241 1.00 96.25 188 CYS A CA 1
ATOM 1463 C C . CYS A 1 188 ? -42.067 0.397 52.196 1.00 96.25 188 CYS A C 1
ATOM 1465 O O . CYS A 1 188 ? -42.231 -0.189 51.130 1.00 96.25 188 CYS A O 1
ATOM 1467 N N . PHE A 1 189 ? -42.600 -0.053 53.330 1.00 94.62 189 PHE A N 1
ATOM 1468 C CA . PHE A 1 189 ? -43.401 -1.278 53.404 1.00 94.62 189 PHE A CA 1
ATOM 1469 C C . PHE A 1 189 ? -44.492 -1.190 54.466 1.00 94.62 189 PHE A C 1
ATOM 1471 O O . PHE A 1 189 ? -44.377 -0.447 55.441 1.00 94.62 189 PHE A O 1
ATOM 1478 N N . LYS A 1 190 ? -45.545 -1.987 54.275 1.00 92.75 190 LYS A N 1
ATOM 1479 C CA . LYS A 1 190 ? -46.596 -2.226 55.266 1.00 92.75 190 LYS A CA 1
ATOM 1480 C C . LYS A 1 190 ? -46.512 -3.694 55.699 1.00 92.75 190 LYS A C 1
ATOM 1482 O O . LYS A 1 190 ? -46.826 -4.553 54.877 1.00 92.75 190 LYS A O 1
ATOM 1487 N N . PRO A 1 191 ? -46.117 -4.007 56.947 1.00 92.56 191 PRO A N 1
ATOM 1488 C CA . PRO A 1 191 ? -46.145 -5.384 57.432 1.00 92.56 191 PRO A CA 1
ATOM 1489 C C . PRO A 1 191 ? -47.595 -5.890 57.469 1.00 92.56 191 PRO A C 1
ATOM 1491 O O . PRO A 1 191 ? -48.468 -5.284 58.096 1.00 92.56 191 PRO A O 1
ATOM 1494 N N . GLU A 1 192 ? -47.882 -6.970 56.746 1.00 90.62 192 GLU A N 1
ATOM 1495 C CA . GLU A 1 192 ? -49.255 -7.440 56.553 1.00 90.62 192 GLU A CA 1
ATOM 1496 C C . GLU A 1 192 ? -49.843 -8.008 57.853 1.00 90.62 192 GLU A C 1
ATOM 1498 O O . GLU A 1 192 ? -49.332 -8.967 58.423 1.00 90.62 192 GLU A O 1
ATOM 1503 N N . GLY A 1 193 ? -50.952 -7.433 58.323 1.00 88.94 193 GLY A N 1
ATOM 1504 C CA . GLY A 1 193 ? -51.600 -7.843 59.569 1.00 88.94 193 GLY A CA 1
ATOM 1505 C C . GLY A 1 193 ? -51.048 -7.181 60.833 1.00 88.94 193 GLY A C 1
ATOM 1506 O O . GLY A 1 193 ? -51.478 -7.551 61.922 1.00 88.94 193 GLY A O 1
ATOM 1507 N N . ILE A 1 194 ? -50.162 -6.184 60.714 1.00 91.62 194 ILE A N 1
ATOM 1508 C CA . ILE A 1 194 ? -49.680 -5.391 61.862 1.00 91.62 194 ILE A CA 1
ATOM 1509 C C . ILE A 1 194 ? -50.795 -4.589 62.553 1.00 91.62 194 ILE A C 1
ATOM 1511 O O . ILE A 1 194 ? -50.682 -4.220 63.716 1.00 91.62 194 ILE A O 1
ATOM 1515 N N . ASP A 1 195 ? -51.889 -4.341 61.835 1.00 91.06 195 ASP A N 1
ATOM 1516 C CA . ASP A 1 195 ? -53.092 -3.640 62.279 1.00 91.06 195 ASP A CA 1
ATOM 1517 C C . ASP A 1 195 ? -54.156 -4.572 62.886 1.00 91.06 195 ASP A C 1
ATOM 1519 O O . ASP A 1 195 ? -55.228 -4.108 63.289 1.00 91.06 195 ASP A O 1
ATOM 1523 N N . LYS A 1 196 ? -53.882 -5.882 62.976 1.00 92.00 196 LYS A N 1
ATOM 1524 C CA . LYS A 1 196 ? -54.795 -6.853 63.591 1.00 92.00 196 LYS A CA 1
ATOM 1525 C C . LYS A 1 196 ? -54.970 -6.565 65.076 1.00 92.00 196 LYS A C 1
ATOM 1527 O O . LYS A 1 196 ? -54.008 -6.306 65.798 1.00 92.00 196 LYS A O 1
ATOM 1532 N N . LYS A 1 197 ? -56.212 -6.681 65.541 1.00 90.38 197 LYS A N 1
ATOM 1533 C CA . LYS A 1 197 ? -56.570 -6.555 66.952 1.00 90.38 197 LYS A CA 1
ATOM 1534 C C . LYS A 1 197 ? -57.122 -7.865 67.502 1.00 90.38 197 LYS A C 1
ATOM 1536 O O . LYS A 1 197 ? -57.825 -8.584 66.794 1.00 90.38 197 LYS A O 1
ATOM 1541 N N . ILE A 1 198 ? -56.842 -8.120 68.772 1.00 89.38 198 ILE A N 1
ATOM 1542 C CA . ILE A 1 198 ? -57.335 -9.259 69.557 1.00 89.38 198 ILE A CA 1
ATOM 1543 C C . ILE A 1 198 ? -58.187 -8.770 70.734 1.00 89.38 198 ILE A C 1
ATOM 1545 O O . ILE A 1 198 ? -58.491 -7.572 70.824 1.00 89.38 198 ILE A O 1
ATOM 1549 N N . ASN A 1 199 ? -58.624 -9.680 71.614 1.00 85.06 199 ASN A N 1
ATOM 1550 C CA . ASN A 1 199 ? -59.420 -9.355 72.804 1.00 85.06 199 ASN A CA 1
ATOM 1551 C C . ASN A 1 199 ? -60.685 -8.555 72.439 1.00 85.06 199 ASN A C 1
ATOM 1553 O O . ASN A 1 199 ? -60.907 -7.442 72.919 1.00 85.06 199 ASN A O 1
ATOM 1557 N N . ASN A 1 200 ? -61.508 -9.104 71.538 1.00 83.94 200 ASN A N 1
ATOM 1558 C CA . ASN A 1 200 ? -62.708 -8.448 70.996 1.00 83.94 200 ASN A CA 1
ATOM 1559 C C . ASN A 1 200 ? -62.421 -7.105 70.297 1.00 83.94 200 ASN A C 1
ATOM 1561 O O . ASN A 1 200 ? -63.175 -6.144 70.446 1.00 83.94 200 ASN A O 1
ATOM 1565 N N . ASN A 1 201 ? -61.347 -7.050 69.500 1.00 83.94 201 ASN A N 1
ATOM 1566 C CA . ASN A 1 201 ? -60.980 -5.897 68.669 1.00 83.94 201 ASN A CA 1
ATOM 1567 C C . ASN A 1 201 ? -60.592 -4.635 69.475 1.00 83.94 201 ASN A C 1
ATOM 1569 O O . ASN A 1 201 ? -60.736 -3.511 68.984 1.00 83.94 201 ASN A O 1
ATOM 1573 N N . THR A 1 202 ? -60.105 -4.807 70.710 1.00 86.25 202 THR A N 1
ATOM 1574 C CA . THR A 1 202 ? -59.773 -3.695 71.623 1.00 86.25 202 THR A CA 1
ATOM 1575 C C . THR A 1 202 ? -58.281 -3.367 71.676 1.00 86.25 202 THR A C 1
ATOM 1577 O O . THR A 1 202 ? -57.926 -2.200 71.834 1.00 86.25 202 THR A O 1
ATOM 1580 N N . GLU A 1 203 ? -57.403 -4.349 71.464 1.00 89.38 203 GLU A N 1
ATOM 1581 C CA . GLU A 1 203 ? -55.947 -4.205 71.590 1.00 89.38 203 GLU A CA 1
ATOM 1582 C C . GLU A 1 203 ? -55.230 -4.750 70.352 1.00 89.38 203 GLU A C 1
ATOM 1584 O O . GLU A 1 203 ? -55.692 -5.717 69.755 1.00 89.38 203 GLU A O 1
ATOM 1589 N N . LEU A 1 204 ? -54.109 -4.140 69.952 1.00 91.62 204 LEU A N 1
ATOM 1590 C CA . LEU A 1 204 ? -53.315 -4.601 68.807 1.00 91.62 204 LEU A CA 1
ATOM 1591 C C . LEU A 1 204 ? -52.567 -5.893 69.141 1.00 91.62 204 LEU A C 1
ATOM 1593 O O . LEU A 1 204 ? -51.910 -5.960 70.175 1.00 91.62 204 LEU A O 1
ATOM 1597 N N . LEU A 1 205 ? -52.623 -6.877 68.237 1.00 92.12 205 LEU A N 1
ATOM 1598 C CA . LEU A 1 205 ? -51.973 -8.185 68.390 1.00 92.12 205 LEU A CA 1
ATOM 1599 C C . LEU A 1 205 ? -50.478 -8.059 68.688 1.00 92.12 205 LEU A C 1
ATOM 1601 O O . LEU A 1 205 ? -49.971 -8.802 69.506 1.00 92.12 205 LEU A O 1
ATOM 1605 N N . HIS A 1 206 ? -49.796 -7.100 68.070 1.00 92.00 206 HIS A N 1
ATOM 1606 C CA . HIS A 1 206 ? -48.354 -6.912 68.227 1.00 92.00 206 HIS A CA 1
ATOM 1607 C C . HIS A 1 206 ? -48.016 -5.642 69.008 1.00 92.00 206 HIS A C 1
ATOM 1609 O O . HIS A 1 206 ? -47.021 -5.003 68.693 1.00 92.00 206 HIS A O 1
ATOM 1615 N N . LYS A 1 207 ? -48.860 -5.200 69.958 1.00 90.88 207 LYS A N 1
ATOM 1616 C CA . LYS A 1 207 ? -48.690 -3.905 70.661 1.00 90.88 207 LYS A CA 1
ATOM 1617 C C . LYS A 1 207 ? -47.344 -3.749 71.390 1.00 90.88 207 LYS A C 1
ATOM 1619 O O . LYS A 1 207 ? -46.989 -2.633 71.753 1.00 90.88 207 LYS A O 1
ATOM 1624 N N . ASP A 1 208 ? -46.641 -4.852 71.603 1.00 91.50 208 ASP A N 1
ATOM 1625 C CA . ASP A 1 208 ? -45.305 -5.003 72.174 1.00 91.50 208 ASP A CA 1
ATOM 1626 C C . ASP A 1 208 ? -44.165 -4.906 71.140 1.00 91.50 208 ASP A C 1
ATOM 1628 O O . ASP A 1 208 ? -43.017 -5.210 71.459 1.00 91.50 208 ASP A O 1
ATOM 1632 N N . LEU A 1 209 ? -44.436 -4.460 69.907 1.00 93.81 209 LEU A N 1
ATOM 1633 C CA . LEU A 1 209 ? -43.395 -4.033 68.966 1.00 93.81 209 LEU A CA 1
ATOM 1634 C C . LEU A 1 209 ? -42.486 -2.986 69.628 1.00 93.81 209 LEU A C 1
ATOM 1636 O O . LEU A 1 209 ? -42.969 -1.974 70.144 1.00 93.81 209 LEU A O 1
ATOM 1640 N N . SER A 1 210 ? -41.174 -3.215 69.568 1.00 93.75 210 SER A N 1
ATOM 1641 C CA . SER A 1 210 ? -40.189 -2.383 70.259 1.00 93.75 210 SER A CA 1
ATOM 1642 C C . SER A 1 210 ? -39.156 -1.767 69.319 1.00 93.75 210 SER A C 1
ATOM 1644 O O . SER A 1 210 ? -38.796 -0.598 69.483 1.00 93.75 210 SER A O 1
ATOM 1646 N N . GLU A 1 211 ? -38.670 -2.536 68.343 1.00 95.81 211 GLU A N 1
ATOM 1647 C CA . GLU A 1 211 ? -37.473 -2.203 67.572 1.00 95.81 211 GLU A CA 1
ATOM 1648 C C . GLU A 1 211 ? -37.598 -2.609 66.095 1.00 95.81 211 GLU A C 1
ATOM 1650 O O . GLU A 1 211 ? -38.226 -3.610 65.732 1.00 95.81 211 GLU A O 1
ATOM 1655 N N . ILE A 1 212 ? -36.923 -1.849 65.233 1.00 95.75 212 ILE A N 1
ATOM 1656 C CA . ILE A 1 212 ? -36.637 -2.202 63.841 1.00 95.75 212 ILE A CA 1
ATOM 1657 C C . ILE A 1 212 ? -35.130 -2.376 63.656 1.00 95.75 212 ILE A C 1
ATOM 1659 O O . ILE A 1 212 ? -34.327 -1.542 64.076 1.00 95.75 212 ILE A O 1
ATOM 1663 N N . TYR A 1 213 ? -34.748 -3.469 63.003 1.00 96.25 213 TYR A N 1
ATOM 1664 C CA . TYR A 1 213 ? -33.363 -3.818 62.704 1.00 96.25 213 TYR A CA 1
ATOM 1665 C C . TYR A 1 213 ? -33.118 -3.667 61.209 1.00 96.25 213 TYR A C 1
ATOM 1667 O O . TYR A 1 213 ? -33.883 -4.199 60.405 1.00 96.25 213 TYR A O 1
ATOM 1675 N N . ILE A 1 214 ? -32.038 -2.987 60.832 1.00 95.38 214 ILE A N 1
ATOM 1676 C CA . ILE A 1 214 ? -31.652 -2.758 59.437 1.00 95.38 214 ILE A CA 1
ATOM 1677 C C . ILE A 1 214 ? -30.214 -3.204 59.227 1.00 95.38 214 ILE A C 1
ATOM 1679 O O . ILE A 1 214 ? -29.298 -2.748 59.908 1.00 95.38 214 ILE A O 1
ATOM 1683 N N . LYS A 1 215 ? -30.000 -4.066 58.237 1.00 95.44 215 LYS A N 1
ATOM 1684 C CA . LYS A 1 215 ? -28.670 -4.478 57.791 1.00 95.44 215 LYS A CA 1
ATOM 1685 C C . LYS A 1 215 ? -28.452 -4.057 56.345 1.00 95.44 215 LYS A C 1
ATOM 1687 O O . LYS A 1 215 ? -29.119 -4.579 55.450 1.00 95.44 215 LYS A O 1
ATOM 1692 N N . LYS A 1 216 ? -27.499 -3.152 56.125 1.00 93.38 216 LYS A N 1
ATOM 1693 C CA . LYS A 1 216 ? -27.060 -2.690 54.803 1.00 93.38 216 LYS A CA 1
ATOM 1694 C C . LYS A 1 216 ? -25.892 -3.547 54.315 1.00 93.38 216 LYS A C 1
ATOM 1696 O O . LYS A 1 216 ? -24.804 -3.501 54.874 1.00 93.38 216 LYS A O 1
ATOM 1701 N N . GLY A 1 217 ? -26.101 -4.348 53.277 1.00 88.06 217 GLY A N 1
ATOM 1702 C CA . GLY A 1 217 ? -25.088 -5.242 52.716 1.00 88.06 217 GLY A CA 1
ATOM 1703 C C . GLY A 1 217 ? -24.409 -6.099 53.791 1.00 88.06 217 GLY A C 1
ATOM 1704 O O . GLY A 1 217 ? -25.066 -6.865 54.499 1.00 88.06 217 GLY A O 1
ATOM 1705 N N . ASN A 1 218 ? -23.089 -5.936 53.916 1.00 85.50 218 ASN A N 1
ATOM 1706 C CA . ASN A 1 218 ? -22.258 -6.609 54.920 1.00 85.50 218 ASN A CA 1
ATOM 1707 C C . ASN A 1 218 ? -21.935 -5.733 56.143 1.00 85.50 218 ASN A C 1
ATOM 1709 O O . ASN A 1 218 ? -21.137 -6.144 56.984 1.00 85.50 218 ASN A O 1
ATOM 1713 N N . GLU A 1 219 ? -22.528 -4.544 56.250 1.00 90.62 219 GLU A N 1
ATOM 1714 C CA . GLU A 1 219 ? -22.355 -3.672 57.410 1.00 90.62 219 GLU A CA 1
ATOM 1715 C C . GLU A 1 219 ? -23.000 -4.290 58.671 1.00 90.62 219 GLU A C 1
ATOM 1717 O O . GLU A 1 219 ? -23.885 -5.157 58.568 1.00 90.62 219 GLU A O 1
ATOM 1722 N N . PRO A 1 220 ? -22.563 -3.878 59.878 1.00 92.88 220 PRO A N 1
ATOM 1723 C CA . PRO A 1 220 ? -23.217 -4.258 61.125 1.00 92.88 220 PRO A CA 1
ATOM 1724 C C . PRO A 1 220 ? -24.702 -3.876 61.128 1.00 92.88 220 PRO A C 1
ATOM 1726 O O . PRO A 1 220 ? -25.094 -2.848 60.581 1.00 92.88 220 PRO A O 1
ATOM 1729 N N . THR A 1 221 ? -25.537 -4.694 61.767 1.00 94.12 221 THR A N 1
ATOM 1730 C CA . THR A 1 221 ? -26.972 -4.410 61.877 1.00 94.12 221 THR A CA 1
ATOM 1731 C C . THR A 1 221 ? -27.213 -3.210 62.797 1.00 94.12 221 THR A C 1
ATOM 1733 O O . THR A 1 221 ? -26.825 -3.239 63.965 1.00 94.12 221 THR A O 1
ATOM 1736 N N . ALA A 1 222 ? -27.884 -2.180 62.288 1.00 93.81 222 ALA A N 1
ATOM 1737 C CA . ALA A 1 222 ? -28.351 -1.033 63.057 1.00 93.81 222 ALA A CA 1
ATOM 1738 C C . ALA A 1 222 ? -29.737 -1.315 63.658 1.00 93.81 222 ALA A C 1
ATOM 1740 O O . ALA A 1 222 ? -30.544 -2.021 63.054 1.00 93.81 222 ALA A O 1
ATOM 1741 N N . THR A 1 223 ? -30.010 -0.776 64.848 1.00 94.81 223 THR A N 1
ATOM 1742 C CA . THR A 1 223 ? -31.272 -0.973 65.584 1.00 94.81 223 THR A CA 1
ATOM 1743 C C . THR A 1 223 ? -31.860 0.379 65.955 1.00 94.81 223 THR A C 1
ATOM 1745 O O . THR A 1 223 ? -31.125 1.244 66.431 1.00 94.81 223 THR A O 1
ATOM 1748 N N . TYR A 1 224 ? -33.166 0.553 65.759 1.00 95.19 224 TYR A N 1
ATOM 1749 C CA . TYR A 1 224 ? -33.880 1.784 66.099 1.00 95.19 224 TYR A CA 1
ATOM 1750 C C . TYR A 1 224 ? -35.189 1.475 66.831 1.00 95.19 224 TYR A C 1
ATOM 1752 O O . TYR A 1 224 ? -35.837 0.479 66.496 1.00 95.19 224 TYR A O 1
ATOM 1760 N N . PRO A 1 225 ? -35.620 2.324 67.782 1.00 94.69 225 PRO A N 1
ATOM 1761 C CA . PRO A 1 225 ? -36.930 2.192 68.406 1.00 94.69 225 PRO A CA 1
ATOM 1762 C C . PRO A 1 225 ? -38.054 2.334 67.376 1.00 94.69 225 PRO A C 1
ATOM 1764 O O . PRO A 1 225 ? -38.029 3.230 66.529 1.00 94.69 225 PRO A O 1
ATOM 1767 N N . LEU A 1 226 ? -39.060 1.467 67.462 1.00 95.12 226 LEU A N 1
ATOM 1768 C CA . LEU A 1 226 ? -40.273 1.554 66.659 1.00 95.12 226 LEU A CA 1
ATOM 1769 C C . LEU A 1 226 ? -41.454 1.069 67.490 1.00 95.12 226 LEU A C 1
ATOM 1771 O O . LEU A 1 226 ? -41.522 -0.101 67.844 1.00 95.12 226 LEU A O 1
ATOM 1775 N N . LYS A 1 227 ? -42.390 1.969 67.787 1.00 92.69 227 LYS A N 1
ATOM 1776 C CA . LYS A 1 227 ? -43.561 1.676 68.624 1.00 92.69 227 LYS A CA 1
ATOM 1777 C C . LYS A 1 227 ? -44.838 2.156 67.953 1.00 92.69 227 LYS A C 1
ATOM 1779 O O . LYS A 1 227 ? -44.805 2.892 66.967 1.00 92.69 227 LYS A O 1
ATOM 1784 N N . PHE A 1 228 ? -45.979 1.758 68.498 1.00 92.62 228 PHE A N 1
ATOM 1785 C CA . PHE A 1 228 ? -47.273 2.313 68.110 1.00 92.62 228 PHE A CA 1
ATOM 1786 C C . PHE A 1 228 ? -47.438 3.734 68.645 1.00 92.62 228 PHE A C 1
ATOM 1788 O O . PHE A 1 228 ? -46.978 4.058 69.739 1.00 92.62 228 PHE A O 1
ATOM 1795 N N . ASN A 1 229 ? -48.121 4.585 67.880 1.00 90.38 229 ASN A N 1
ATOM 1796 C CA . ASN A 1 229 ? -48.522 5.895 68.379 1.00 90.38 229 ASN A CA 1
ATOM 1797 C C . ASN A 1 229 ? -49.605 5.764 69.465 1.00 90.38 229 ASN A C 1
ATOM 1799 O O . ASN A 1 229 ? -50.305 4.758 69.557 1.00 90.38 229 ASN A O 1
ATOM 1803 N N . SER A 1 230 ? -49.798 6.816 70.263 1.00 87.38 230 SER A N 1
ATOM 1804 C CA . SER A 1 230 ? -50.749 6.809 71.387 1.00 87.38 230 SER A CA 1
ATOM 1805 C C . SER A 1 230 ? -52.210 6.538 70.996 1.00 87.38 230 SER A C 1
ATOM 1807 O O . SER A 1 230 ? -53.012 6.165 71.850 1.00 87.38 230 SER A O 1
ATOM 1809 N N . SER A 1 231 ? -52.572 6.710 69.720 1.00 86.38 231 SER A N 1
ATOM 1810 C CA . SER A 1 231 ? -53.915 6.447 69.197 1.00 86.38 231 SER A CA 1
ATOM 1811 C C . SER A 1 231 ? -54.086 5.057 68.575 1.00 86.38 231 SER A C 1
ATOM 1813 O O . SER A 1 231 ? -55.195 4.732 68.152 1.00 86.38 231 SER A O 1
ATOM 1815 N N . ASN A 1 232 ? -53.037 4.226 68.517 1.00 87.25 232 ASN A N 1
ATOM 1816 C CA . ASN A 1 232 ? -53.044 2.903 67.879 1.00 87.25 232 ASN A CA 1
ATOM 1817 C C . ASN A 1 232 ? -53.557 2.928 66.425 1.00 87.25 232 ASN A C 1
ATOM 1819 O O . ASN A 1 232 ? -54.296 2.041 65.992 1.00 87.25 232 ASN A O 1
ATOM 1823 N N . THR A 1 233 ? -53.183 3.964 65.669 1.00 87.81 233 THR A N 1
ATOM 1824 C CA . THR A 1 233 ? -53.545 4.142 64.244 1.00 87.81 233 THR A CA 1
ATOM 1825 C C . THR A 1 233 ? -52.335 4.191 63.305 1.00 87.81 233 THR A C 1
ATOM 1827 O O . THR A 1 233 ? -52.499 4.292 62.089 1.00 87.81 233 THR A O 1
ATOM 1830 N N . GLY A 1 234 ? -51.123 4.127 63.857 1.00 91.12 234 GLY A N 1
ATOM 1831 C CA . GLY A 1 234 ? -49.862 4.143 63.125 1.00 91.12 234 GLY A CA 1
ATOM 1832 C C . GLY A 1 234 ? -48.668 3.945 64.058 1.00 91.12 234 GLY A C 1
ATOM 1833 O O . GLY A 1 234 ? -48.831 3.593 65.227 1.00 91.12 234 GLY A O 1
ATOM 1834 N N . PHE A 1 235 ? -47.472 4.217 63.543 1.00 92.69 235 PHE A N 1
ATOM 1835 C CA . PHE A 1 235 ? -46.225 4.143 64.304 1.00 92.69 235 PHE A CA 1
ATOM 1836 C C . PHE A 1 235 ? -45.814 5.508 64.860 1.00 92.69 235 PHE A C 1
ATOM 1838 O O . PHE A 1 235 ? -46.046 6.540 64.224 1.00 92.69 235 PHE A O 1
ATOM 1845 N N . ASP A 1 236 ? -45.176 5.503 66.025 1.00 91.69 236 ASP A N 1
ATOM 1846 C CA . ASP A 1 236 ? -44.366 6.611 66.516 1.00 91.69 236 ASP A CA 1
ATOM 1847 C C . ASP A 1 236 ? -42.916 6.398 66.067 1.00 91.69 236 ASP A C 1
ATOM 1849 O O . ASP A 1 236 ? -42.288 5.392 66.395 1.00 91.69 236 ASP A O 1
ATOM 1853 N N . ILE A 1 237 ? -42.413 7.345 65.276 1.00 92.00 237 ILE A N 1
ATOM 1854 C CA . ILE A 1 237 ? -41.061 7.329 64.702 1.00 92.00 237 ILE A CA 1
ATOM 1855 C C . ILE A 1 237 ? -40.187 8.463 65.250 1.00 92.00 237 ILE A C 1
ATOM 1857 O O . ILE A 1 237 ? -39.102 8.704 64.727 1.00 92.00 237 ILE A O 1
ATOM 1861 N N . SER A 1 238 ? -40.655 9.204 66.259 1.00 89.88 238 SER A N 1
ATOM 1862 C CA . SER A 1 238 ? -39.962 10.393 66.774 1.00 89.88 238 SER A CA 1
ATOM 1863 C C . SER A 1 238 ? -38.544 10.081 67.276 1.00 89.88 238 SER A C 1
ATOM 1865 O O . SER A 1 238 ? -37.601 10.786 66.908 1.00 89.88 238 SER A O 1
ATOM 1867 N N . GLU A 1 239 ? -38.378 8.971 68.001 1.00 90.31 239 GLU A N 1
ATOM 1868 C CA . GLU A 1 239 ? -37.091 8.468 68.517 1.00 90.31 239 GLU A CA 1
ATOM 1869 C C . GLU A 1 239 ? -36.153 7.905 67.429 1.00 90.31 239 GLU A C 1
ATOM 1871 O O . GLU A 1 239 ? -34.973 7.684 67.685 1.00 90.31 239 GLU A O 1
ATOM 1876 N N . ALA A 1 240 ? -36.651 7.702 66.206 1.00 91.75 240 ALA A N 1
ATOM 1877 C CA . ALA A 1 240 ? -35.900 7.164 65.069 1.00 91.75 240 ALA A CA 1
ATOM 1878 C C . ALA A 1 240 ? -35.933 8.099 63.844 1.00 91.75 240 ALA A C 1
ATOM 1880 O O . ALA A 1 240 ? -35.693 7.667 62.717 1.00 91.75 240 ALA A O 1
ATOM 1881 N N . SER A 1 241 ? -36.230 9.386 64.049 1.00 88.06 241 SER A N 1
ATOM 1882 C CA . SER A 1 241 ? -36.492 10.365 62.980 1.00 88.06 241 SER A CA 1
ATOM 1883 C C . SER A 1 241 ? -35.294 10.688 62.073 1.00 88.06 241 SER A C 1
ATOM 1885 O O . SER A 1 241 ? -35.471 11.284 61.010 1.00 88.06 241 SER A O 1
ATOM 1887 N N . GLU A 1 242 ? -34.086 10.267 62.454 1.00 85.94 242 GLU A N 1
ATOM 1888 C CA . GLU A 1 242 ? -32.885 10.351 61.614 1.00 85.94 242 GLU A CA 1
ATOM 1889 C C . GLU A 1 242 ? -32.903 9.343 60.450 1.00 85.94 242 GLU A C 1
ATOM 1891 O O . GLU A 1 242 ? -32.305 9.593 59.402 1.00 85.94 242 GLU A O 1
ATOM 1896 N N . VAL A 1 243 ? -33.610 8.218 60.617 1.00 90.94 243 VAL A N 1
ATOM 1897 C CA . VAL A 1 243 ? -33.603 7.078 59.682 1.00 90.94 243 VAL A CA 1
ATOM 1898 C C . VAL A 1 243 ? -35.009 6.695 59.217 1.00 90.94 243 VAL A C 1
ATOM 1900 O O . VAL A 1 243 ? -35.177 6.229 58.092 1.00 90.94 243 VAL A O 1
ATOM 1903 N N . LEU A 1 244 ? -36.040 6.931 60.027 1.00 94.00 244 LEU A N 1
ATOM 1904 C CA . LEU A 1 244 ? -37.436 6.703 59.669 1.00 94.00 244 LEU A CA 1
ATOM 1905 C C . LEU A 1 244 ? -38.134 8.017 59.320 1.00 94.00 244 LEU A C 1
ATOM 1907 O O . LEU A 1 244 ? -38.008 9.023 60.017 1.00 94.00 244 LEU A O 1
ATOM 1911 N N . ILE A 1 245 ? -38.921 7.994 58.248 1.00 93.00 245 ILE A N 1
ATOM 1912 C CA . ILE A 1 245 ? -39.683 9.149 57.764 1.00 93.00 245 ILE A CA 1
ATOM 1913 C C . ILE A 1 245 ? -41.143 8.781 57.508 1.00 93.00 245 ILE A C 1
ATOM 1915 O O . ILE A 1 245 ? -41.498 7.617 57.340 1.00 93.00 245 ILE A O 1
ATOM 1919 N N . SER A 1 246 ? -42.015 9.789 57.465 1.00 90.50 246 SER A N 1
ATOM 1920 C CA . SER A 1 246 ? -43.403 9.582 57.056 1.00 90.50 246 SER A CA 1
ATOM 1921 C C . SER A 1 246 ? -43.504 9.398 55.541 1.00 90.50 246 SER A C 1
ATOM 1923 O O . SER A 1 246 ? -42.796 10.055 54.776 1.00 90.50 246 SER A O 1
ATOM 1925 N N . LEU A 1 247 ? -44.447 8.559 55.098 1.00 91.50 247 LEU A N 1
ATOM 1926 C CA . LEU A 1 247 ? -44.708 8.306 53.676 1.00 91.50 247 LEU A CA 1
ATOM 1927 C C . LEU A 1 247 ? -44.929 9.602 52.870 1.00 91.50 247 LEU A C 1
ATOM 1929 O O . LEU A 1 247 ? -44.454 9.711 51.745 1.00 91.50 247 LEU A O 1
ATOM 1933 N N . GLY A 1 248 ? -45.574 10.618 53.457 1.00 89.50 248 GLY A N 1
ATOM 1934 C CA . GLY A 1 248 ? -45.828 11.912 52.806 1.00 89.50 248 GLY A CA 1
ATOM 1935 C C . GLY A 1 248 ? -44.580 12.752 52.498 1.00 89.50 248 GLY A C 1
ATOM 1936 O O . GLY A 1 248 ? -44.690 13.752 51.796 1.00 89.50 248 GLY A O 1
ATOM 1937 N N . LYS A 1 249 ? -43.400 12.368 53.003 1.00 91.62 249 LYS A N 1
ATOM 1938 C CA . LYS A 1 249 ? -42.109 12.966 52.620 1.00 91.62 249 LYS A CA 1
ATOM 1939 C C . LYS A 1 249 ? -41.443 12.248 51.441 1.00 91.62 249 LYS A C 1
ATOM 1941 O O . LYS A 1 249 ? -40.388 12.683 50.991 1.00 91.62 249 LYS A O 1
ATOM 1946 N N . THR A 1 250 ? -42.019 11.147 50.966 1.00 94.12 250 THR A N 1
ATOM 1947 C CA . THR A 1 250 ? -41.456 10.320 49.893 1.00 94.12 250 THR A CA 1
ATOM 1948 C C . THR A 1 250 ? -42.183 10.555 48.577 1.00 94.12 250 THR A C 1
ATOM 1950 O O . THR A 1 250 ? -43.349 10.940 48.562 1.00 94.12 250 THR A O 1
ATOM 1953 N N . ASN A 1 251 ? -41.499 10.285 47.470 1.00 93.94 251 ASN A N 1
ATOM 1954 C CA . ASN A 1 251 ? -42.067 10.306 46.127 1.00 93.94 251 ASN A CA 1
ATOM 1955 C C . ASN A 1 251 ? -41.719 9.006 45.395 1.00 93.94 251 ASN A C 1
ATOM 1957 O O . ASN A 1 251 ? -40.689 8.391 45.679 1.00 93.94 251 ASN A O 1
ATOM 1961 N N . SER A 1 252 ? -42.526 8.615 44.408 1.00 94.06 252 SER A N 1
ATOM 1962 C CA . SER A 1 252 ? -42.116 7.577 43.455 1.00 94.06 252 SER A CA 1
ATOM 1963 C C . SER A 1 252 ? -40.860 8.003 42.692 1.00 94.06 252 SER A C 1
ATOM 1965 O O . SER A 1 252 ? -40.637 9.190 42.419 1.00 94.06 252 SER A O 1
ATOM 1967 N N . LEU A 1 253 ? -40.040 7.016 42.333 1.00 94.69 253 LEU A N 1
ATOM 1968 C CA . LEU A 1 253 ? -38.963 7.209 41.367 1.00 94.69 253 LEU A CA 1
ATOM 1969 C C . LEU A 1 253 ? -39.558 7.648 40.021 1.00 94.69 253 LEU A C 1
ATOM 1971 O O . LEU A 1 253 ? -40.689 7.301 39.678 1.00 94.69 253 LEU A O 1
ATOM 1975 N N . LYS A 1 254 ? -38.802 8.431 39.255 1.00 91.88 254 LYS A N 1
ATOM 1976 C CA . LYS A 1 254 ? -39.151 8.754 37.867 1.00 91.88 254 LYS A CA 1
ATOM 1977 C C . LYS A 1 254 ? -38.694 7.630 36.928 1.00 91.88 254 LYS A C 1
ATOM 1979 O O . LYS A 1 254 ? -37.814 6.849 37.278 1.00 91.88 254 LYS A O 1
ATOM 1984 N N . ASN A 1 255 ? -39.250 7.577 35.716 1.00 88.56 255 ASN A N 1
ATOM 1985 C CA . ASN A 1 255 ? -38.868 6.572 34.711 1.00 88.56 255 ASN A CA 1
ATOM 1986 C C . ASN A 1 255 ? -37.386 6.651 34.294 1.00 88.56 255 ASN A C 1
ATOM 1988 O O . ASN A 1 255 ? -36.804 5.636 33.943 1.00 88.56 255 ASN A O 1
ATOM 1992 N N . ASP A 1 256 ? -36.769 7.833 34.346 1.00 86.44 256 ASP A N 1
ATOM 1993 C CA . ASP A 1 256 ? -35.335 8.042 34.089 1.00 86.44 256 ASP A CA 1
ATOM 1994 C C . ASP A 1 256 ? -34.443 7.736 35.309 1.00 86.44 256 ASP A C 1
ATOM 1996 O O . ASP A 1 256 ? -33.220 7.766 35.206 1.00 86.44 256 ASP A O 1
ATOM 2000 N N . GLN A 1 257 ? -35.044 7.422 36.463 1.00 90.19 257 GLN A N 1
ATOM 2001 C CA . GLN A 1 257 ? -34.368 7.057 37.715 1.00 90.19 257 GLN A CA 1
ATOM 2002 C C . GLN A 1 257 ? -34.416 5.544 37.998 1.00 90.19 257 GLN A C 1
ATOM 2004 O O . GLN A 1 257 ? -33.975 5.093 39.059 1.00 90.19 257 GLN A O 1
ATOM 2009 N N . VAL A 1 258 ? -34.951 4.753 37.065 1.00 91.12 258 VAL A N 1
ATOM 2010 C CA . VAL A 1 258 ? -34.969 3.285 37.115 1.00 91.12 258 VAL A CA 1
ATOM 2011 C C . VAL A 1 258 ? -34.211 2.702 35.915 1.00 91.12 258 VAL A C 1
ATOM 2013 O O . VAL A 1 258 ? -34.065 3.384 34.899 1.00 91.12 258 VAL A O 1
ATOM 2016 N N . PRO A 1 259 ? -33.706 1.458 36.003 1.00 88.31 259 PRO A N 1
ATOM 2017 C CA . PRO A 1 259 ? -33.024 0.813 34.886 1.00 88.31 259 PRO A CA 1
ATOM 2018 C C . PRO A 1 259 ? -33.930 0.676 33.658 1.00 88.31 259 PRO A C 1
ATOM 2020 O O . PRO A 1 259 ? -35.151 0.546 33.773 1.00 88.31 259 PRO A O 1
ATOM 2023 N N . ALA A 1 260 ? -33.327 0.676 32.467 1.00 84.56 260 ALA A N 1
ATOM 2024 C CA . ALA A 1 260 ? -34.065 0.544 31.216 1.00 84.56 260 ALA A CA 1
ATOM 2025 C C . ALA A 1 260 ? -34.934 -0.730 31.212 1.00 84.56 260 ALA A C 1
ATOM 2027 O O . ALA A 1 260 ? -34.464 -1.817 31.537 1.00 84.56 260 ALA A O 1
ATOM 2028 N N . GLY A 1 261 ? -36.209 -0.589 30.841 1.00 84.31 261 GLY A N 1
ATOM 2029 C CA . GLY A 1 261 ? -37.177 -1.692 30.828 1.00 84.31 261 GLY A CA 1
ATOM 2030 C C . GLY A 1 261 ? -37.870 -1.971 32.169 1.00 84.31 261 GLY A C 1
ATOM 2031 O O . GLY A 1 261 ? -38.774 -2.803 32.206 1.00 84.31 261 GLY A O 1
ATOM 2032 N N . MET A 1 262 ? -37.509 -1.269 33.248 1.00 88.62 262 MET A N 1
ATOM 2033 C CA . MET A 1 262 ? -38.211 -1.334 34.535 1.00 88.62 262 MET A CA 1
ATOM 2034 C C . MET A 1 262 ? -39.207 -0.179 34.704 1.00 88.62 262 MET A C 1
ATOM 2036 O O . MET A 1 262 ? -39.115 0.851 34.040 1.00 88.62 262 MET A O 1
ATOM 2040 N N . SER A 1 263 ? -40.181 -0.358 35.600 1.00 90.06 263 SER A N 1
ATOM 2041 C CA . SER A 1 263 ? -41.130 0.687 36.009 1.00 90.06 263 SER A CA 1
ATOM 2042 C C . SER A 1 263 ? -40.930 1.030 37.488 1.00 90.06 263 SER A C 1
ATOM 2044 O O . SER A 1 263 ? -40.638 0.121 38.265 1.00 90.06 263 SER A O 1
ATOM 2046 N N . PRO A 1 264 ? -41.089 2.304 37.894 1.00 93.75 264 PRO A N 1
ATOM 2047 C CA . PRO A 1 264 ? -41.060 2.693 39.301 1.00 93.75 264 PRO A CA 1
ATOM 2048 C C . PRO A 1 264 ? -42.072 1.920 40.150 1.00 93.75 264 PRO A C 1
ATOM 2050 O O . PRO A 1 264 ? -43.212 1.713 39.726 1.00 93.75 264 PRO A O 1
ATOM 2053 N N . ASP A 1 265 ? -41.673 1.556 41.370 1.00 93.81 265 ASP A N 1
ATOM 2054 C CA . ASP A 1 265 ? -42.587 0.949 42.335 1.00 93.81 265 ASP A CA 1
ATOM 2055 C C . ASP A 1 265 ? -43.718 1.942 42.694 1.00 93.81 265 ASP A C 1
ATOM 2057 O O . ASP A 1 265 ? -43.474 3.148 42.868 1.00 93.81 265 ASP A O 1
ATOM 2061 N N . PRO A 1 266 ? -44.971 1.466 42.826 1.00 90.56 266 PRO A N 1
ATOM 2062 C CA . PRO A 1 266 ? -46.073 2.310 43.263 1.00 90.56 266 PRO A CA 1
ATOM 2063 C C . PRO A 1 266 ? -45.908 2.707 44.737 1.00 90.56 266 PRO A C 1
ATOM 2065 O O . PRO A 1 266 ? -45.380 1.950 45.552 1.00 90.56 266 PRO A O 1
ATOM 2068 N N . LEU A 1 267 ? -46.416 3.889 45.097 1.00 90.06 267 LEU A N 1
ATOM 2069 C CA . LEU A 1 267 ? -46.515 4.319 46.493 1.00 90.06 267 LEU A CA 1
ATOM 2070 C C . LEU A 1 267 ? -47.416 3.347 47.286 1.00 90.06 267 LEU A C 1
ATOM 2072 O O . LEU A 1 267 ? -48.567 3.139 46.885 1.00 90.06 267 LEU A O 1
ATOM 2076 N N . PRO A 1 268 ? -46.943 2.774 48.411 1.00 90.06 268 PRO A N 1
ATOM 2077 C CA . PRO A 1 268 ? -47.778 1.956 49.284 1.00 90.06 268 PRO A CA 1
ATOM 2078 C C . PRO A 1 268 ? -49.000 2.732 49.791 1.00 90.06 268 PRO A C 1
ATOM 2080 O O . PRO A 1 268 ? -48.902 3.916 50.113 1.00 90.06 268 PRO A O 1
ATOM 2083 N N . ALA A 1 269 ? -50.154 2.068 49.885 1.00 82.50 269 ALA A N 1
ATOM 2084 C CA . ALA A 1 269 ? -51.408 2.697 50.296 1.00 82.50 269 ALA A CA 1
ATOM 2085 C C . ALA A 1 269 ? -51.763 2.417 51.766 1.00 82.50 269 ALA A C 1
ATOM 2087 O O . ALA A 1 269 ? -51.590 1.305 52.268 1.00 82.50 269 ALA A O 1
ATOM 2088 N N . GLY A 1 270 ? -52.374 3.413 52.413 1.00 81.31 270 GLY A N 1
ATOM 2089 C CA . GLY A 1 270 ? -52.996 3.286 53.731 1.00 81.31 270 GLY A CA 1
ATOM 2090 C C . GLY A 1 270 ? -52.093 3.644 54.920 1.00 81.31 270 GLY A C 1
ATOM 2091 O O . GLY A 1 270 ? -50.908 3.935 54.752 1.00 81.31 270 GLY A O 1
ATOM 2092 N N . PRO A 1 271 ? -52.662 3.659 56.140 1.00 80.56 271 PRO A N 1
ATOM 2093 C CA . PRO A 1 271 ? -51.882 3.772 57.369 1.00 80.56 271 PRO A CA 1
ATOM 2094 C C . PRO A 1 271 ? -50.996 2.527 57.550 1.00 80.56 271 PRO A C 1
ATOM 2096 O O . PRO A 1 271 ? -51.221 1.508 56.892 1.00 80.56 271 PRO A O 1
ATOM 2099 N N . TRP A 1 272 ? -50.028 2.598 58.472 1.00 90.81 272 TRP A N 1
ATOM 2100 C CA . TRP A 1 272 ? -49.098 1.500 58.810 1.00 90.81 272 TRP A CA 1
ATOM 2101 C C . TRP A 1 272 ? -47.945 1.259 57.827 1.00 90.81 272 TRP A C 1
ATOM 2103 O O . TRP A 1 272 ? -47.426 0.149 57.741 1.00 90.81 272 TRP A O 1
ATOM 2113 N N . VAL A 1 273 ? -47.514 2.296 57.107 1.00 93.38 273 VAL A N 1
ATOM 2114 C CA . VAL A 1 273 ? -46.317 2.231 56.257 1.00 93.38 273 VAL A CA 1
ATOM 2115 C C . VAL A 1 273 ? -45.101 2.740 57.027 1.00 93.38 273 VAL A C 1
ATOM 2117 O O . VAL A 1 273 ? -45.119 3.853 57.554 1.00 93.38 273 VAL A O 1
ATOM 2120 N N . ILE A 1 274 ? -44.044 1.933 57.062 1.00 93.56 274 ILE A N 1
ATOM 2121 C CA . ILE A 1 274 ? -42.725 2.305 57.578 1.00 93.56 274 ILE A CA 1
ATOM 2122 C C . ILE A 1 274 ? -41.865 2.674 56.375 1.00 93.56 274 ILE A C 1
ATOM 2124 O O . ILE A 1 274 ? -41.774 1.883 55.439 1.00 93.56 274 ILE A O 1
ATOM 2128 N N . CYS A 1 275 ? -41.243 3.853 56.398 1.00 95.06 275 CYS A N 1
ATOM 2129 C CA . CYS A 1 275 ? -40.331 4.307 55.353 1.00 95.06 275 CYS A CA 1
ATOM 2130 C C . CYS A 1 275 ? -38.939 4.562 55.931 1.00 95.06 275 CYS A C 1
ATOM 2132 O O . CYS A 1 275 ? -38.751 5.451 56.762 1.00 95.06 275 CYS A O 1
ATOM 2134 N N . LEU A 1 276 ? -37.973 3.780 55.460 1.00 95.31 276 LEU A N 1
ATOM 2135 C CA . LEU A 1 276 ? -36.568 3.827 55.837 1.00 95.31 276 LEU A CA 1
ATOM 2136 C C . LEU A 1 276 ? -35.785 4.712 54.862 1.00 95.31 276 LEU A C 1
ATOM 2138 O O . LEU A 1 276 ? -35.649 4.357 53.689 1.00 95.31 276 LEU A O 1
ATOM 2142 N N . LYS A 1 277 ? -35.228 5.823 55.344 1.00 93.44 277 LYS A N 1
ATOM 2143 C CA . LYS A 1 277 ? -34.258 6.638 54.605 1.00 93.44 277 LYS A CA 1
ATOM 2144 C C . LYS A 1 277 ? -32.955 5.854 54.440 1.00 93.44 277 LYS A C 1
ATOM 2146 O O . LYS A 1 277 ? -32.407 5.351 55.418 1.00 93.44 277 LYS A O 1
ATOM 2151 N N . THR A 1 278 ? -32.446 5.781 53.212 1.00 92.94 278 THR A N 1
ATOM 2152 C CA . THR A 1 278 ? -31.100 5.260 52.941 1.00 92.94 278 THR A CA 1
ATOM 2153 C C . THR A 1 278 ? -30.100 6.392 52.722 1.00 92.94 278 THR A C 1
ATOM 2155 O O . THR A 1 278 ? -30.473 7.541 52.484 1.00 92.94 278 THR A O 1
ATOM 2158 N N . ASP A 1 279 ? -28.820 6.046 52.770 1.00 89.69 279 ASP A N 1
ATOM 2159 C CA . ASP A 1 279 ? -27.688 6.889 52.387 1.00 89.69 279 ASP A CA 1
ATOM 2160 C C . ASP A 1 279 ? -27.294 6.731 50.905 1.00 89.69 279 ASP A C 1
ATOM 2162 O O . ASP A 1 279 ? -26.344 7.362 50.442 1.00 89.69 279 ASP A O 1
ATOM 2166 N N . VAL A 1 280 ? -28.020 5.908 50.139 1.00 91.50 280 VAL A N 1
ATOM 2167 C CA . VAL A 1 280 ? -27.718 5.628 48.730 1.00 91.50 280 VAL A CA 1
ATOM 2168 C C . VAL A 1 280 ? -28.445 6.633 47.844 1.00 91.50 280 VAL A C 1
ATOM 2170 O O . VAL A 1 280 ? -29.674 6.660 47.780 1.00 91.50 280 VAL A O 1
ATOM 2173 N N . GLU A 1 281 ? -27.670 7.463 47.149 1.00 92.25 281 GLU A N 1
ATOM 2174 C CA . GLU A 1 281 ? -28.180 8.432 46.178 1.00 92.25 281 GLU A CA 1
ATOM 2175 C C . GLU A 1 281 ? -28.896 7.718 45.012 1.00 92.25 281 GLU A C 1
ATOM 2177 O O . GLU A 1 281 ? -28.466 6.669 44.529 1.00 92.25 281 GLU A O 1
ATOM 2182 N N . VAL A 1 282 ? -29.998 8.292 44.533 1.00 92.56 282 VAL A N 1
ATOM 2183 C CA . VAL A 1 282 ? -30.693 7.865 43.313 1.00 92.56 282 VAL A CA 1
ATOM 2184 C C . VAL A 1 282 ? -29.905 8.391 42.120 1.00 92.56 282 VAL A C 1
ATOM 2186 O O . VAL A 1 282 ? -30.223 9.426 41.534 1.00 92.56 282 VAL A O 1
ATOM 2189 N N . SER A 1 283 ? -28.833 7.681 41.791 1.00 87.88 283 SER A N 1
ATOM 2190 C CA . SER A 1 283 ? -27.899 8.050 40.736 1.00 87.88 283 SER A CA 1
ATOM 2191 C C . SER A 1 283 ? -27.468 6.821 39.948 1.00 87.88 283 SER A C 1
ATOM 2193 O O . SER A 1 283 ? -27.284 5.744 40.515 1.00 87.88 283 SER A O 1
ATOM 2195 N N . THR A 1 284 ? -27.212 7.001 38.649 1.00 84.06 284 THR A N 1
ATOM 2196 C CA . THR A 1 284 ? -26.562 5.985 37.801 1.00 84.06 284 THR A CA 1
ATOM 2197 C C . THR A 1 284 ? -25.150 5.650 38.274 1.00 84.06 284 THR A C 1
ATOM 2199 O O . THR A 1 284 ? -24.549 4.695 37.795 1.00 84.06 284 THR A O 1
ATOM 2202 N N . ASN A 1 285 ? -24.617 6.451 39.199 1.00 82.94 285 ASN A N 1
ATOM 2203 C CA . ASN A 1 285 ? -23.287 6.307 39.757 1.00 82.94 285 ASN A CA 1
ATOM 2204 C C . ASN A 1 285 ? -23.237 5.522 41.074 1.00 82.94 285 ASN A C 1
ATOM 2206 O O . ASN A 1 285 ? -22.154 5.320 41.624 1.00 82.94 285 ASN A O 1
ATOM 2210 N N . SER A 1 286 ? -24.389 5.124 41.612 1.00 86.25 286 SER A N 1
ATOM 2211 C CA . SER A 1 286 ? -24.480 4.475 42.916 1.00 86.25 286 SER A CA 1
ATOM 2212 C C . SER A 1 286 ? -24.541 2.954 42.762 1.00 86.25 286 SER A C 1
ATOM 2214 O O . SER A 1 286 ? -25.370 2.464 41.993 1.00 86.25 286 SER A O 1
ATOM 2216 N N . PRO A 1 287 ? -23.704 2.192 43.490 1.00 87.38 287 PRO A N 1
ATOM 2217 C CA . PRO A 1 287 ? -23.746 0.741 43.435 1.00 87.38 287 PRO A CA 1
ATOM 2218 C C . PRO A 1 287 ? -25.050 0.215 44.030 1.00 87.38 287 PRO A C 1
ATOM 2220 O O . PRO A 1 287 ? -25.579 0.726 45.027 1.00 87.38 287 PRO A O 1
ATOM 2223 N N . GLN A 1 288 ? -25.531 -0.874 43.446 1.00 92.25 288 GLN A N 1
ATOM 2224 C CA . GLN A 1 288 ? -26.625 -1.643 43.994 1.00 92.25 288 GLN A CA 1
ATOM 2225 C C . GLN A 1 288 ? -26.302 -2.082 45.428 1.00 92.25 288 GLN A C 1
ATOM 2227 O O . GLN A 1 288 ? -25.270 -2.697 45.696 1.00 92.25 288 GLN A O 1
ATOM 2232 N N . THR A 1 289 ? -27.218 -1.793 46.347 1.00 92.62 289 THR A N 1
ATOM 2233 C CA . THR A 1 289 ? -27.063 -2.061 47.776 1.00 92.62 289 THR A CA 1
ATOM 2234 C C . THR A 1 289 ? -28.281 -2.823 48.287 1.00 92.62 289 THR A C 1
ATOM 2236 O O . THR A 1 289 ? -29.422 -2.411 48.075 1.00 92.62 289 THR A O 1
ATOM 2239 N N . THR A 1 290 ? -28.044 -3.953 48.956 1.00 94.94 290 THR A N 1
ATOM 2240 C CA . THR A 1 290 ? -29.099 -4.791 49.548 1.00 94.94 290 THR A CA 1
ATOM 2241 C C . THR A 1 290 ? -29.340 -4.399 50.997 1.00 94.94 290 THR A C 1
ATOM 2243 O O . THR A 1 290 ? -28.393 -4.300 51.770 1.00 94.94 290 THR A O 1
ATOM 2246 N N . TYR A 1 291 ? -30.600 -4.249 51.386 1.00 95.38 291 TYR A N 1
ATOM 2247 C CA . TYR A 1 291 ? -31.028 -4.019 52.759 1.00 95.38 291 TYR A CA 1
ATOM 2248 C C . TYR A 1 291 ? -31.880 -5.191 53.234 1.00 95.38 291 TYR A C 1
ATOM 2250 O O . TYR A 1 291 ? -32.780 -5.647 52.527 1.00 95.38 291 TYR A O 1
ATOM 2258 N N . ASN A 1 292 ? -31.603 -5.657 54.447 1.00 95.94 292 ASN A N 1
ATOM 2259 C CA . ASN A 1 292 ? -32.447 -6.605 55.164 1.00 95.94 292 ASN A CA 1
ATOM 2260 C C . ASN A 1 292 ? -33.054 -5.906 56.378 1.00 95.94 292 ASN A C 1
ATOM 2262 O O . ASN A 1 292 ? -32.340 -5.201 57.094 1.00 95.94 292 ASN A O 1
ATOM 2266 N N . VAL A 1 293 ? -34.354 -6.092 56.588 1.00 96.25 293 VAL A N 1
ATOM 2267 C CA . VAL A 1 293 ? -35.126 -5.415 57.631 1.00 96.25 293 VAL A CA 1
ATOM 2268 C C . VAL A 1 293 ? -35.881 -6.441 58.467 1.00 96.25 293 VAL A C 1
ATOM 2270 O O . VAL A 1 293 ? -36.567 -7.298 57.912 1.00 96.25 293 VAL A O 1
ATOM 2273 N N . TRP A 1 294 ? -35.789 -6.332 59.791 1.00 96.06 294 TRP A N 1
ATOM 2274 C CA . TRP A 1 294 ? -36.554 -7.141 60.742 1.00 96.06 294 TRP A CA 1
ATOM 2275 C C . TRP A 1 294 ? -37.302 -6.244 61.716 1.00 96.06 294 TRP A C 1
ATOM 2277 O O . TRP A 1 294 ? -36.840 -5.154 62.052 1.00 96.06 294 TRP A O 1
ATOM 2287 N N . LEU A 1 295 ? -38.426 -6.741 62.211 1.00 95.50 295 LEU A N 1
ATOM 2288 C CA . LEU A 1 295 ? -39.132 -6.171 63.349 1.00 95.50 295 LEU A CA 1
ATOM 2289 C C . LEU A 1 295 ? -38.894 -7.059 64.564 1.00 95.50 295 LEU A C 1
ATOM 2291 O O . LEU A 1 295 ? -38.819 -8.281 64.420 1.00 95.50 295 LEU A O 1
ATOM 2295 N N . LYS A 1 296 ? -38.790 -6.451 65.741 1.00 93.62 296 LYS A N 1
ATOM 2296 C CA . LYS A 1 296 ? -38.596 -7.162 67.001 1.00 93.62 296 LYS A CA 1
ATOM 2297 C C . LYS A 1 296 ? -39.524 -6.611 68.079 1.00 93.62 296 LYS A C 1
ATOM 2299 O O . LYS A 1 296 ? -39.758 -5.404 68.151 1.00 93.62 296 LYS A O 1
ATOM 2304 N N . ASP A 1 297 ? -40.058 -7.508 68.896 1.00 92.69 297 ASP A N 1
ATOM 2305 C CA . ASP A 1 297 ? -40.897 -7.168 70.042 1.00 92.69 297 ASP A CA 1
ATOM 2306 C C . ASP A 1 297 ? -40.077 -6.988 71.337 1.00 92.69 297 ASP A C 1
ATOM 2308 O O . ASP A 1 297 ? -38.852 -7.144 71.373 1.00 92.69 297 ASP A O 1
ATOM 2312 N N . GLU A 1 298 ? -40.735 -6.615 72.431 1.00 91.81 298 GLU A N 1
ATOM 2313 C CA . GLU A 1 298 ? -40.114 -6.457 73.755 1.00 91.81 298 GLU A CA 1
ATOM 2314 C C . GLU A 1 298 ? -39.590 -7.776 74.356 1.00 91.81 298 GLU A C 1
ATOM 2316 O O . GLU A 1 298 ? -38.797 -7.752 75.302 1.00 91.81 298 GLU A O 1
ATOM 2321 N N . LYS A 1 299 ? -40.010 -8.934 73.831 1.00 88.44 299 LYS A N 1
ATOM 2322 C CA . LYS A 1 299 ? -39.593 -10.272 74.282 1.00 88.44 299 LYS A CA 1
ATOM 2323 C C . LYS A 1 299 ? -38.524 -10.904 73.398 1.00 88.44 299 LYS A C 1
ATOM 2325 O O . LYS A 1 299 ? -38.076 -12.012 73.684 1.00 88.44 299 LYS A O 1
ATOM 2330 N N . GLY A 1 300 ? -38.034 -10.189 72.394 1.00 88.25 300 GLY A N 1
ATOM 2331 C CA . GLY A 1 300 ? -36.950 -10.640 71.534 1.00 88.25 300 GLY A CA 1
ATOM 2332 C C . GLY A 1 300 ? -37.361 -11.626 70.447 1.00 88.25 300 GLY A C 1
ATOM 2333 O O . GLY A 1 300 ? -36.471 -12.261 69.878 1.00 88.25 300 GLY A O 1
ATOM 2334 N N . LEU A 1 301 ? -38.653 -11.747 70.120 1.00 89.88 301 LEU A N 1
ATOM 2335 C CA . LEU A 1 301 ? -39.066 -12.434 68.899 1.00 89.88 301 LEU A CA 1
ATOM 2336 C C . LEU A 1 301 ? -38.866 -11.513 67.699 1.00 89.88 301 LEU A C 1
ATOM 2338 O O . LEU A 1 301 ? -39.259 -10.348 67.705 1.00 89.88 301 LEU A O 1
ATOM 2342 N N . PHE A 1 302 ? -38.271 -12.070 66.648 1.00 91.44 302 PHE A N 1
ATOM 2343 C CA . PHE A 1 302 ? -38.039 -11.378 65.388 1.00 91.44 302 PHE A CA 1
ATOM 2344 C C . PHE A 1 302 ? -39.034 -11.843 64.330 1.00 91.44 302 PHE A C 1
ATOM 2346 O O . PHE A 1 302 ? -39.340 -13.034 64.233 1.00 91.44 302 PHE A O 1
ATOM 2353 N N . SER A 1 303 ? -39.465 -10.916 63.477 1.00 93.31 303 SER A N 1
ATOM 2354 C CA . SER A 1 303 ? -40.071 -11.266 62.194 1.00 93.31 303 SER A CA 1
ATOM 2355 C C . SER A 1 303 ? -39.079 -12.053 61.325 1.00 93.31 303 SER A C 1
ATOM 2357 O O . SER A 1 303 ? -37.865 -12.025 61.542 1.00 93.31 303 SER A O 1
ATOM 2359 N N . LEU A 1 304 ? -39.563 -12.690 60.257 1.00 92.50 304 LEU A N 1
ATOM 2360 C CA . LEU A 1 304 ? -38.677 -13.029 59.137 1.00 92.50 304 LEU A CA 1
ATOM 2361 C C . LEU A 1 304 ? -38.111 -11.733 58.505 1.00 92.50 304 LEU A C 1
ATOM 2363 O O . LEU A 1 304 ? -38.759 -10.684 58.608 1.00 92.50 304 LEU A O 1
ATOM 2367 N N . PRO A 1 305 ? -36.911 -11.764 57.888 1.00 93.31 305 PRO A N 1
ATOM 2368 C CA . PRO A 1 305 ? -36.362 -10.602 57.194 1.00 93.31 305 PRO A CA 1
ATOM 2369 C C . PRO A 1 305 ? -37.167 -10.252 55.948 1.00 93.31 305 PRO A C 1
ATOM 2371 O O . PRO A 1 305 ? -37.395 -11.116 55.105 1.00 93.31 305 PRO A O 1
ATOM 2374 N N . GLY A 1 306 ? -37.462 -8.969 55.762 1.00 95.00 306 GLY A N 1
ATOM 2375 C CA . GLY A 1 306 ? -37.727 -8.430 54.433 1.00 95.00 306 GLY A CA 1
ATOM 2376 C C . GLY A 1 306 ? -36.431 -8.004 53.761 1.00 95.00 306 GLY A C 1
ATOM 2377 O O . GLY A 1 306 ? -35.628 -7.287 54.358 1.00 95.00 306 GLY A O 1
ATOM 2378 N N . THR A 1 307 ? -36.234 -8.409 52.509 1.00 95.75 307 THR A N 1
ATOM 2379 C CA . THR A 1 307 ? -35.062 -8.027 51.715 1.00 95.75 307 THR A CA 1
ATOM 2380 C C . THR A 1 307 ? -35.486 -7.139 50.555 1.00 95.75 307 THR A C 1
ATOM 2382 O O . THR A 1 307 ? -36.391 -7.481 49.793 1.00 95.75 307 THR A O 1
ATOM 2385 N N . LYS A 1 308 ? -34.804 -6.006 50.382 1.00 95.06 308 LYS A N 1
ATOM 2386 C CA . LYS A 1 308 ? -34.943 -5.162 49.193 1.00 95.06 308 LYS A CA 1
ATOM 2387 C C . LYS A 1 308 ? -33.586 -4.637 48.777 1.00 95.06 308 LYS A C 1
ATOM 2389 O O . LYS A 1 308 ? -32.757 -4.276 49.607 1.00 95.06 308 LYS A O 1
ATOM 2394 N N . THR A 1 309 ? -33.388 -4.569 47.476 1.00 94.56 309 THR A N 1
ATOM 2395 C CA . THR A 1 309 ? -32.156 -4.080 46.882 1.00 94.56 309 THR A CA 1
ATOM 2396 C C . THR A 1 309 ? -32.462 -2.824 46.076 1.00 94.56 309 THR A C 1
ATOM 2398 O O . THR A 1 309 ? -33.521 -2.734 45.452 1.00 94.56 309 THR A O 1
ATOM 2401 N N . THR A 1 310 ? -31.564 -1.839 46.121 1.00 94.50 310 THR A N 1
ATOM 2402 C CA . THR A 1 310 ? -31.665 -0.648 45.269 1.00 94.50 310 THR A CA 1
ATOM 2403 C C . THR A 1 310 ? -31.497 -1.015 43.788 1.00 94.50 310 THR A C 1
ATOM 2405 O O . THR A 1 310 ? -31.147 -2.150 43.439 1.00 94.50 310 THR A O 1
ATOM 2408 N N . ASN A 1 311 ? -31.771 -0.067 42.892 1.00 92.62 311 ASN A N 1
ATOM 2409 C CA . ASN A 1 311 ? -31.629 -0.306 41.458 1.00 92.62 311 ASN A CA 1
ATOM 2410 C C . ASN A 1 311 ? -30.174 -0.607 41.078 1.00 92.62 311 ASN A C 1
ATOM 2412 O O . ASN A 1 311 ? -29.241 -0.036 41.643 1.00 92.62 311 ASN A O 1
ATOM 2416 N N . LYS A 1 312 ? -30.006 -1.488 40.090 1.00 90.44 312 LYS A N 1
ATOM 2417 C CA . LYS A 1 312 ? -28.719 -1.828 39.483 1.00 90.44 312 LYS A CA 1
ATOM 2418 C C . LYS A 1 312 ? -28.603 -1.112 38.144 1.00 90.44 312 LYS A C 1
ATOM 2420 O O . LYS A 1 312 ? -29.483 -1.263 37.302 1.00 90.44 312 LYS A O 1
ATOM 2425 N N . PHE A 1 313 ? -27.560 -0.307 37.965 1.00 88.44 313 PHE A N 1
ATOM 2426 C CA . PHE A 1 313 ? -27.319 0.410 36.714 1.00 88.44 313 PHE A CA 1
ATOM 2427 C C . PHE A 1 313 ? -26.183 -0.231 35.929 1.00 88.44 313 PHE A C 1
ATOM 2429 O O . PHE A 1 313 ? -25.267 -0.823 36.500 1.00 88.44 313 PHE A O 1
ATOM 2436 N N . LYS A 1 314 ? -26.253 -0.079 34.609 1.00 89.69 314 LYS A N 1
ATOM 2437 C CA . LYS A 1 314 ? -25.236 -0.550 33.680 1.00 89.69 314 LYS A CA 1
ATOM 2438 C C . LYS A 1 314 ? -24.069 0.425 33.599 1.00 89.69 314 LYS A C 1
ATOM 2440 O O . LYS A 1 314 ? -24.286 1.636 33.517 1.00 89.69 314 LYS A O 1
ATOM 2445 N N . LEU A 1 315 ? -22.848 -0.101 33.580 1.00 90.44 315 LEU A N 1
ATOM 2446 C CA . LEU A 1 315 ? -21.656 0.704 33.330 1.00 90.44 315 LEU A CA 1
ATOM 2447 C C . LEU A 1 315 ? -21.645 1.252 31.889 1.00 90.44 315 LEU A C 1
ATOM 2449 O O . LEU A 1 315 ? -22.086 0.564 30.967 1.00 90.44 315 LEU A O 1
ATOM 2453 N N . PRO A 1 316 ? -21.119 2.470 31.661 1.00 89.00 316 PRO A N 1
ATOM 2454 C CA . PRO A 1 316 ? -20.881 2.985 30.318 1.00 89.00 316 PRO A CA 1
ATOM 2455 C C . PRO A 1 316 ? -19.922 2.086 29.531 1.00 89.00 316 PRO A C 1
ATOM 2457 O O . PRO A 1 316 ? -18.938 1.588 30.079 1.00 89.00 316 PRO A O 1
ATOM 2460 N N . ASP A 1 317 ? -20.168 1.945 28.231 1.00 88.75 317 ASP A N 1
ATOM 2461 C CA . ASP A 1 317 ? -19.320 1.129 27.362 1.00 88.75 317 ASP A CA 1
ATOM 2462 C C . ASP A 1 317 ? -17.921 1.751 27.174 1.00 88.75 317 ASP A C 1
ATOM 2464 O O . ASP A 1 317 ? -17.796 2.983 27.062 1.00 88.75 317 ASP A O 1
ATOM 2468 N N . PRO A 1 318 ? -16.855 0.927 27.100 1.00 90.56 318 PRO A N 1
ATOM 2469 C CA . PRO A 1 318 ? -15.520 1.403 26.774 1.00 90.56 318 PRO A CA 1
ATOM 2470 C C . PRO A 1 318 ? -15.475 2.114 25.416 1.00 90.56 318 PRO A C 1
ATOM 2472 O O . PRO A 1 318 ? -16.024 1.659 24.412 1.00 90.56 318 PRO A O 1
ATOM 2475 N N . LYS A 1 319 ? -14.770 3.242 25.374 1.00 88.44 319 LYS A N 1
ATOM 2476 C CA . LYS A 1 319 ? -14.541 4.056 24.178 1.00 88.44 319 LYS A CA 1
ATOM 2477 C C . LYS A 1 319 ? -13.083 3.967 23.753 1.00 88.44 319 LYS A C 1
ATOM 2479 O O . LYS A 1 319 ? -12.205 4.038 24.608 1.00 88.44 319 LYS A O 1
ATOM 2484 N N . ILE A 1 320 ? -12.832 3.846 22.448 1.00 88.19 320 ILE A N 1
ATOM 2485 C CA . ILE A 1 320 ? -11.477 3.696 21.903 1.00 88.19 320 ILE A CA 1
ATOM 2486 C C . ILE A 1 320 ? -11.073 4.923 21.104 1.00 88.19 320 ILE A C 1
ATOM 2488 O O . ILE A 1 320 ? -11.831 5.401 20.263 1.00 88.19 320 ILE A O 1
ATOM 2492 N N . SER A 1 321 ? -9.857 5.393 21.340 1.00 88.44 321 SER A N 1
ATOM 2493 C CA . SER A 1 321 ? -9.197 6.447 20.576 1.00 88.44 321 SER A CA 1
ATOM 2494 C C . SER A 1 321 ? -7.726 6.092 20.364 1.00 88.44 321 SER A C 1
ATOM 2496 O O . SER A 1 321 ? -7.203 5.133 20.942 1.00 88.44 321 SER A O 1
ATOM 2498 N N . PHE A 1 322 ? -7.020 6.882 19.561 1.00 90.00 322 PHE A N 1
ATOM 2499 C CA . PHE A 1 322 ? -5.561 6.861 19.607 1.00 90.00 322 PHE A CA 1
ATOM 2500 C C . PHE A 1 322 ? -5.065 7.364 20.971 1.00 90.00 322 PHE A C 1
ATOM 2502 O O . PHE A 1 322 ? -5.737 8.149 21.649 1.00 90.00 322 PHE A O 1
ATOM 2509 N N . SER A 1 323 ? -3.899 6.876 21.389 1.00 90.25 323 SER A N 1
ATOM 2510 C CA . SER A 1 323 ? -3.187 7.424 22.542 1.00 90.25 323 SER A CA 1
ATOM 2511 C C . SER A 1 323 ? -2.627 8.821 22.228 1.00 90.25 323 SER A C 1
ATOM 2513 O O . SER A 1 323 ? -2.345 9.143 21.076 1.00 90.25 323 SER A O 1
ATOM 2515 N N . ASN A 1 324 ? -2.458 9.662 23.255 1.00 88.00 324 ASN A N 1
ATOM 2516 C CA . ASN A 1 324 ? -2.096 11.078 23.095 1.00 88.00 324 ASN A CA 1
ATOM 2517 C C . ASN A 1 324 ? -0.744 11.296 22.393 1.00 88.00 324 ASN A C 1
ATOM 2519 O O . ASN A 1 324 ? -0.549 12.310 21.726 1.00 88.00 324 ASN A O 1
ATOM 2523 N N . ASP A 1 325 ? 0.183 10.350 22.538 1.00 86.25 325 ASP A N 1
ATOM 2524 C CA . ASP A 1 325 ? 1.484 10.318 21.860 1.00 86.25 325 ASP A CA 1
ATOM 2525 C C . ASP A 1 325 ? 1.368 10.132 20.337 1.00 86.25 325 ASP A C 1
ATOM 2527 O O . ASP A 1 325 ? 2.299 10.468 19.607 1.00 86.25 325 ASP A O 1
ATOM 2531 N N . MET A 1 326 ? 0.214 9.676 19.841 1.00 88.19 326 MET A N 1
ATOM 2532 C CA . MET A 1 326 ? -0.058 9.477 18.415 1.00 88.19 326 MET A CA 1
ATOM 2533 C C . MET A 1 326 ? -0.809 10.647 17.757 1.00 88.19 326 MET A C 1
ATOM 2535 O O . MET A 1 326 ? -0.933 10.655 16.531 1.00 88.19 326 MET A O 1
ATOM 2539 N N . ASN A 1 327 ? -1.268 11.643 18.530 1.00 84.31 327 ASN A N 1
ATOM 2540 C CA . ASN A 1 327 ? -2.103 12.756 18.042 1.00 84.31 327 ASN A CA 1
ATOM 2541 C C . ASN A 1 327 ? -1.416 13.610 16.963 1.00 84.31 327 ASN A C 1
ATOM 2543 O O . ASN A 1 327 ? -2.077 14.194 16.109 1.00 84.31 327 ASN A O 1
ATOM 2547 N N . ASN A 1 328 ? -0.084 13.700 16.985 1.00 86.88 328 ASN A N 1
ATOM 2548 C CA . ASN A 1 328 ? 0.655 14.393 15.938 1.00 86.88 328 ASN A CA 1
ATOM 2549 C C . ASN A 1 328 ? 0.993 13.419 14.804 1.00 86.88 328 ASN A C 1
ATOM 2551 O O . ASN A 1 328 ? 2.014 12.734 14.857 1.00 86.88 328 ASN A O 1
ATOM 2555 N N . VAL A 1 329 ? 0.161 13.406 13.759 1.00 86.94 329 VAL A N 1
ATOM 2556 C CA . VAL A 1 329 ? 0.333 12.542 12.577 1.00 86.94 329 VAL A CA 1
ATOM 2557 C C . VAL A 1 329 ? 1.707 12.684 11.914 1.00 86.94 329 VAL A C 1
ATOM 2559 O O . VAL A 1 329 ? 2.254 11.708 11.405 1.00 86.94 329 VAL A O 1
ATOM 2562 N N . PHE A 1 330 ? 2.302 13.880 11.932 1.00 86.06 330 PHE A N 1
ATOM 2563 C CA . PHE A 1 330 ? 3.606 14.119 11.317 1.00 86.06 330 PHE A CA 1
ATOM 2564 C C . PHE A 1 330 ? 4.748 13.484 12.127 1.00 86.06 330 PHE A C 1
ATOM 2566 O O . PHE A 1 330 ? 5.756 13.053 11.559 1.00 86.06 330 PHE A O 1
ATOM 2573 N N . GLU A 1 331 ? 4.595 13.383 13.449 1.00 87.75 331 GLU A N 1
ATOM 2574 C CA . GLU A 1 331 ? 5.554 12.710 14.333 1.00 87.75 331 GLU A CA 1
ATOM 2575 C C . GLU A 1 331 ? 5.320 11.203 14.426 1.00 87.75 331 GLU A C 1
ATOM 2577 O O . GLU A 1 331 ? 6.279 10.433 14.339 1.00 87.75 331 GLU A O 1
ATOM 2582 N N . SER A 1 332 ? 4.063 10.774 14.542 1.00 90.56 332 SER A N 1
ATOM 2583 C CA . SER A 1 332 ? 3.704 9.361 14.689 1.00 90.56 332 SER A CA 1
ATOM 2584 C C . SER A 1 332 ? 3.767 8.594 13.368 1.00 90.56 332 SER A C 1
ATOM 2586 O O . SER A 1 332 ? 4.144 7.420 13.354 1.00 90.56 332 SER A O 1
ATOM 2588 N N . GLY A 1 333 ? 3.415 9.248 12.255 1.00 91.44 333 GLY A N 1
ATOM 2589 C CA . GLY A 1 333 ? 3.201 8.610 10.956 1.00 91.44 333 GLY A CA 1
ATOM 2590 C C . GLY A 1 333 ? 1.952 7.727 10.923 1.00 91.44 333 GLY A C 1
ATOM 2591 O O . GLY A 1 333 ? 1.835 6.902 10.014 1.00 91.44 333 GLY A O 1
ATOM 2592 N N . VAL A 1 334 ? 1.060 7.866 11.914 1.00 92.06 334 VAL A N 1
ATOM 2593 C CA . VAL A 1 334 ? -0.142 7.043 12.098 1.00 92.06 334 VAL A CA 1
ATOM 2594 C C . VAL A 1 334 ? -1.391 7.825 11.714 1.00 92.06 334 VAL A C 1
ATOM 2596 O O . VAL A 1 334 ? -1.608 8.928 12.207 1.00 92.06 334 VAL A O 1
ATOM 2599 N N . TYR A 1 335 ? -2.221 7.259 10.840 1.00 90.12 335 TYR A N 1
ATOM 2600 C CA . TYR A 1 335 ? -3.452 7.898 10.365 1.00 90.12 335 TYR A CA 1
ATOM 2601 C C . TYR A 1 335 ? -4.447 6.880 9.806 1.00 90.12 335 TYR A C 1
ATOM 2603 O O . TYR A 1 335 ? -4.146 5.696 9.646 1.00 90.12 335 TYR A O 1
ATOM 2611 N N . THR A 1 336 ? -5.649 7.358 9.495 1.00 89.00 336 THR A N 1
ATOM 2612 C CA . THR A 1 336 ? -6.717 6.580 8.857 1.00 89.00 336 THR A CA 1
ATOM 2613 C C . THR A 1 336 ? -7.120 7.240 7.532 1.00 89.00 336 THR A C 1
ATOM 2615 O O . THR A 1 336 ? -6.831 8.423 7.338 1.00 89.00 336 THR A O 1
ATOM 2618 N N . PRO A 1 337 ? -7.817 6.539 6.618 1.00 84.00 337 PRO A N 1
ATOM 2619 C CA . PRO A 1 337 ? -8.379 7.161 5.416 1.00 84.00 337 PRO A CA 1
ATOM 2620 C C . PRO A 1 337 ? -9.324 8.326 5.715 1.00 84.00 337 PRO A C 1
ATOM 2622 O O . PRO A 1 337 ? -9.398 9.269 4.936 1.00 84.00 337 PRO A O 1
ATOM 2625 N N . VAL A 1 338 ? -10.027 8.279 6.849 1.00 78.00 338 VAL A N 1
ATOM 2626 C CA . VAL A 1 338 ? -11.045 9.273 7.221 1.00 78.00 338 VAL A CA 1
ATOM 2627 C C . VAL A 1 338 ? -10.472 10.530 7.881 1.00 78.00 338 VAL A C 1
ATOM 2629 O O . VAL A 1 338 ? -11.226 11.467 8.127 1.00 78.00 338 VAL A O 1
ATOM 2632 N N . GLY A 1 339 ? -9.162 10.579 8.145 1.00 74.75 339 GLY A N 1
ATOM 2633 C CA . GLY A 1 339 ? -8.502 11.768 8.683 1.00 74.75 339 GLY A CA 1
ATOM 2634 C C . GLY A 1 339 ? -7.367 11.480 9.656 1.00 74.75 339 GLY A C 1
ATOM 2635 O O . GLY A 1 339 ? -6.974 10.329 9.906 1.00 74.75 339 GLY A O 1
ATOM 2636 N N . GLN A 1 340 ? -6.828 12.571 10.199 1.00 72.06 340 GLN A N 1
ATOM 2637 C CA . GLN A 1 340 ? -5.806 12.530 11.239 1.00 72.06 340 GLN A CA 1
ATOM 2638 C C . GLN A 1 340 ? -6.360 11.938 12.551 1.00 72.06 340 GLN A C 1
ATOM 2640 O O . GLN A 1 340 ? -7.566 12.006 12.799 1.00 72.06 340 GLN A O 1
ATOM 2645 N N . PRO A 1 341 ? -5.495 11.419 13.441 1.00 65.81 341 PRO A N 1
ATOM 2646 C CA . PRO A 1 341 ? -5.799 11.243 14.863 1.00 65.81 341 PRO A CA 1
ATOM 2647 C C . PRO A 1 341 ? -6.148 12.593 15.536 1.00 65.81 341 PRO A C 1
ATOM 2649 O O . PRO A 1 341 ? -5.329 13.190 16.228 1.00 65.81 341 PRO A O 1
ATOM 2652 N N . ALA A 1 342 ? -7.337 13.143 15.282 1.00 54.94 342 ALA A N 1
ATOM 2653 C CA . ALA A 1 342 ? -7.741 14.455 15.780 1.00 54.94 342 ALA A CA 1
ATOM 2654 C C . ALA A 1 342 ? -8.277 14.355 17.215 1.00 54.94 342 ALA A C 1
ATOM 2656 O O . ALA A 1 342 ? -9.403 13.919 17.409 1.00 54.94 342 ALA A O 1
ATOM 2657 N N . ASP A 1 343 ? -7.479 14.803 18.192 1.00 56.44 343 ASP A N 1
ATOM 2658 C CA . ASP A 1 343 ? -7.768 14.800 19.637 1.00 56.44 343 ASP A CA 1
ATOM 2659 C C . ASP A 1 343 ? -8.088 13.402 20.220 1.00 56.44 343 ASP A C 1
ATOM 2661 O O . ASP A 1 343 ? -8.739 12.544 19.634 1.00 56.44 343 ASP A O 1
ATOM 2665 N N . SER A 1 344 ? -7.663 13.172 21.457 1.00 55.28 344 SER A N 1
ATOM 2666 C CA . SER A 1 344 ? -7.930 11.962 22.254 1.00 55.28 344 SER A CA 1
ATOM 2667 C C . SER A 1 344 ? -9.423 11.655 22.488 1.00 55.28 344 SER A C 1
ATOM 2669 O O . SER A 1 344 ? -9.773 10.712 23.197 1.00 55.28 344 SER A O 1
ATOM 2671 N N . THR A 1 345 ? -10.309 12.476 21.922 1.00 51.81 345 THR A N 1
ATOM 2672 C CA . THR A 1 345 ? -11.764 12.415 22.011 1.00 51.81 345 THR A CA 1
ATOM 2673 C C . THR A 1 345 ? -12.418 11.835 20.751 1.00 51.81 345 THR A C 1
ATOM 2675 O O . THR A 1 345 ? -13.563 11.378 20.838 1.00 51.81 345 THR A O 1
ATOM 2678 N N . ALA A 1 346 ? -11.720 11.787 19.606 1.00 62.22 346 ALA A N 1
ATOM 2679 C CA . ALA A 1 346 ? -12.235 11.167 18.386 1.00 62.22 346 ALA A CA 1
ATOM 2680 C C . ALA A 1 346 ? -12.263 9.639 18.515 1.00 62.22 346 ALA A C 1
ATOM 2682 O O . ALA A 1 346 ? -11.243 8.978 18.728 1.00 62.22 346 ALA A O 1
ATOM 2683 N N . LEU A 1 347 ? -13.463 9.074 18.386 1.00 66.25 347 LEU A N 1
ATOM 2684 C CA . LEU A 1 347 ? -13.694 7.648 18.576 1.00 66.25 347 LEU A CA 1
ATOM 2685 C C . LEU A 1 347 ? -13.304 6.844 17.335 1.00 66.25 347 LEU A C 1
ATOM 2687 O O . LEU A 1 347 ? -13.830 7.067 16.247 1.00 66.25 347 LEU A O 1
ATOM 2691 N N . LEU A 1 348 ? -12.480 5.816 17.527 1.00 77.38 348 LEU A N 1
ATOM 2692 C CA . LEU A 1 348 ? -12.127 4.809 16.521 1.00 77.38 348 LEU A CA 1
ATOM 2693 C C . LEU A 1 348 ? -13.175 3.691 16.428 1.00 77.38 348 LEU A C 1
ATOM 2695 O O . LEU A 1 348 ? -12.839 2.512 16.301 1.00 77.38 348 LEU A O 1
ATOM 2699 N N . ASN A 1 349 ? -14.455 4.065 16.509 1.00 65.19 349 ASN A N 1
ATOM 2700 C CA . ASN A 1 349 ? -15.577 3.129 16.612 1.00 65.19 349 ASN A CA 1
ATOM 2701 C C . ASN A 1 349 ? -16.436 3.043 15.333 1.00 65.19 349 ASN A C 1
ATOM 2703 O O . ASN A 1 349 ? -17.456 2.353 15.350 1.00 65.19 349 ASN A O 1
ATOM 2707 N N . GLY A 1 350 ? -15.996 3.667 14.230 1.00 59.06 350 GLY A N 1
ATOM 2708 C CA . GLY A 1 350 ? -16.503 3.416 12.874 1.00 59.06 350 GLY A CA 1
ATOM 2709 C C . GLY A 1 350 ? -17.929 3.908 12.610 1.00 59.06 350 GLY A C 1
ATOM 2710 O O . GLY A 1 350 ? -18.844 3.101 12.511 1.00 59.06 350 GLY A O 1
ATOM 2711 N N . THR A 1 351 ? -18.131 5.221 12.465 1.00 51.78 351 THR A N 1
ATOM 2712 C CA . THR A 1 351 ? -19.458 5.801 12.163 1.00 51.78 351 THR A CA 1
ATOM 2713 C C . THR A 1 351 ? -19.431 6.790 10.993 1.00 51.78 351 THR A C 1
ATOM 2715 O O . THR A 1 351 ? -20.004 7.874 11.088 1.00 51.78 351 THR A O 1
ATOM 2718 N N . GLN A 1 352 ? -18.759 6.445 9.891 1.00 59.81 352 GLN A N 1
ATOM 2719 C CA . GLN A 1 352 ? -18.908 7.168 8.622 1.00 59.81 352 GLN A CA 1
ATOM 2720 C C . GLN A 1 352 ? -19.425 6.228 7.531 1.00 59.81 352 GLN A C 1
ATOM 2722 O O . GLN A 1 352 ? -18.938 5.109 7.386 1.00 59.81 352 GLN A O 1
ATOM 2727 N N . ASP A 1 353 ? -20.439 6.690 6.801 1.00 57.53 353 ASP A N 1
ATOM 2728 C CA . ASP A 1 353 ? -21.155 5.910 5.792 1.00 57.53 353 ASP A CA 1
ATOM 2729 C C . ASP A 1 353 ? -20.206 5.460 4.664 1.00 57.53 353 ASP A C 1
ATOM 2731 O O . ASP A 1 353 ? -19.415 6.252 4.147 1.00 57.53 353 ASP A O 1
ATOM 2735 N N . GLY A 1 354 ? -20.243 4.171 4.316 1.00 64.38 354 GLY A N 1
ATOM 2736 C CA . GLY A 1 354 ? -19.397 3.574 3.273 1.00 64.38 354 GLY A CA 1
ATOM 2737 C C . GLY A 1 354 ? -17.929 3.280 3.634 1.00 64.38 354 GLY A C 1
ATOM 2738 O O . GLY A 1 354 ? -17.186 2.848 2.753 1.00 64.38 354 GLY A O 1
ATOM 2739 N N . GLN A 1 355 ? -17.489 3.475 4.884 1.00 73.94 355 GLN A N 1
ATOM 2740 C CA . GLN A 1 355 ? -16.131 3.128 5.346 1.00 73.94 355 GLN A CA 1
ATOM 2741 C C . GLN A 1 355 ? -16.126 1.870 6.236 1.00 73.94 355 GLN A C 1
ATOM 2743 O O . GLN A 1 355 ? -17.131 1.593 6.892 1.00 73.94 355 GLN A O 1
ATOM 2748 N N . PRO A 1 356 ? -15.013 1.106 6.302 1.00 81.94 356 PRO A N 1
ATOM 2749 C CA . PRO A 1 356 ? -14.895 -0.035 7.210 1.00 81.94 356 PRO A CA 1
ATOM 2750 C C . PRO A 1 356 ? -15.148 0.391 8.664 1.00 81.94 356 PRO A C 1
ATOM 2752 O O . PRO A 1 356 ? -14.463 1.267 9.189 1.00 81.94 356 PRO A O 1
ATOM 2755 N N . ASP A 1 357 ? -16.141 -0.219 9.310 1.00 85.19 357 ASP A N 1
ATOM 2756 C CA . ASP A 1 357 ? -16.648 0.165 10.635 1.00 85.19 357 ASP A CA 1
ATOM 2757 C C . ASP A 1 357 ? -16.068 -0.680 11.782 1.00 85.19 357 ASP A C 1
ATOM 2759 O O . ASP A 1 357 ? -16.372 -0.460 12.959 1.00 85.19 357 ASP A O 1
ATOM 2763 N N . GLY A 1 358 ? -15.244 -1.672 11.451 1.00 89.62 358 GLY A N 1
ATOM 2764 C CA . GLY A 1 358 ? -14.655 -2.616 12.388 1.00 89.62 358 GLY A CA 1
ATOM 2765 C C . GLY A 1 358 ? -15.641 -3.644 12.930 1.00 89.62 358 GLY A C 1
ATOM 2766 O O . GLY A 1 358 ? -15.342 -4.231 13.964 1.00 89.62 358 GLY A O 1
ATOM 2767 N N . SER A 1 359 ? -16.797 -3.863 12.294 1.00 90.50 359 SER A N 1
ATOM 2768 C CA . SER A 1 359 ? -17.792 -4.877 12.699 1.00 90.50 359 SER A CA 1
ATOM 2769 C C . SER A 1 359 ? -17.320 -6.322 12.496 1.00 90.50 359 SER A C 1
ATOM 2771 O O . SER A 1 359 ? -17.762 -7.231 13.198 1.00 90.50 359 SER A O 1
ATOM 2773 N N . SER A 1 360 ? -16.408 -6.543 11.549 1.00 93.19 360 SER A N 1
ATOM 2774 C CA . SER A 1 360 ? -15.888 -7.856 11.156 1.00 93.19 360 SER A CA 1
ATOM 2775 C C . SER A 1 360 ? -14.426 -7.763 10.717 1.00 93.19 360 SER A C 1
ATOM 2777 O O . SER A 1 360 ? -13.889 -6.669 10.534 1.00 93.19 360 SER A O 1
ATOM 2779 N N . ALA A 1 361 ? -13.767 -8.908 10.521 1.00 93.81 361 ALA A N 1
ATOM 2780 C CA . ALA A 1 361 ? -12.389 -8.936 10.035 1.00 93.81 361 ALA A CA 1
ATOM 2781 C C . ALA A 1 361 ? -12.264 -8.415 8.589 1.00 93.81 361 ALA A C 1
ATOM 2783 O O . ALA A 1 361 ? -11.207 -7.909 8.210 1.00 93.81 361 ALA A O 1
ATOM 2784 N N . GLU A 1 362 ? -13.325 -8.550 7.796 1.00 92.69 362 GLU A N 1
ATOM 2785 C CA . GLU A 1 362 ? -13.453 -8.078 6.417 1.00 92.69 362 GLU A CA 1
ATOM 2786 C C . GLU A 1 362 ? -13.670 -6.559 6.371 1.00 92.69 362 GLU A C 1
ATOM 2788 O O . GLU A 1 362 ? -13.091 -5.886 5.522 1.00 92.69 362 GLU A O 1
ATOM 2793 N N . ASN A 1 363 ? -14.420 -6.020 7.338 1.00 91.06 363 ASN A N 1
ATOM 2794 C CA . ASN A 1 363 ? -14.689 -4.587 7.500 1.00 91.06 363 ASN A CA 1
ATOM 2795 C C . ASN A 1 363 ? -13.776 -3.933 8.551 1.00 91.06 363 ASN A C 1
ATOM 2797 O O . ASN A 1 363 ? -14.171 -2.969 9.206 1.00 91.06 363 ASN A O 1
ATOM 2801 N N . ALA A 1 364 ? -12.566 -4.457 8.750 1.00 93.06 364 ALA A N 1
ATOM 2802 C CA . ALA A 1 364 ? -11.635 -3.942 9.748 1.00 93.06 364 ALA A CA 1
ATOM 2803 C C . ALA A 1 364 ? -11.204 -2.496 9.437 1.00 93.06 364 ALA A C 1
ATOM 2805 O O . ALA A 1 364 ? -10.843 -2.185 8.302 1.00 93.06 364 ALA A O 1
ATOM 2806 N N . ILE A 1 365 ? -11.184 -1.631 10.457 1.00 91.38 365 ILE A N 1
ATOM 2807 C CA . ILE A 1 365 ? -10.817 -0.212 10.326 1.00 91.38 365 ILE A CA 1
ATOM 2808 C C . ILE A 1 365 ? -9.336 -0.109 9.926 1.00 91.38 365 ILE A C 1
ATOM 2810 O O . ILE A 1 365 ? -8.478 -0.550 10.700 1.00 91.38 365 ILE A O 1
ATOM 2814 N N . PRO A 1 366 ? -9.000 0.459 8.754 1.00 92.44 366 PRO A N 1
ATOM 2815 C CA . PRO A 1 366 ? -7.617 0.591 8.318 1.00 92.44 366 PRO A CA 1
ATOM 2816 C C . PRO A 1 366 ? -6.881 1.686 9.100 1.00 92.44 366 PRO A C 1
ATOM 2818 O O . PRO A 1 366 ? -7.312 2.839 9.157 1.00 92.44 366 PRO A O 1
ATOM 2821 N N . ILE A 1 367 ? -5.735 1.317 9.666 1.00 93.19 367 ILE A N 1
ATOM 2822 C CA . ILE A 1 367 ? -4.793 2.206 10.345 1.00 93.19 367 ILE A CA 1
ATOM 2823 C C . ILE A 1 367 ? -3.451 2.085 9.629 1.00 93.19 367 ILE A C 1
ATOM 2825 O O . ILE A 1 367 ? -2.826 1.023 9.627 1.00 93.19 367 ILE A O 1
ATOM 2829 N N . TYR A 1 368 ? -2.999 3.178 9.028 1.00 93.75 368 TYR A N 1
ATOM 2830 C CA . TYR A 1 368 ? -1.719 3.239 8.338 1.00 93.75 368 TYR A CA 1
ATOM 2831 C C . TYR A 1 368 ? -0.617 3.657 9.300 1.00 93.75 368 TYR A C 1
ATOM 2833 O O . TYR A 1 368 ? -0.820 4.531 10.135 1.00 93.75 368 TYR A O 1
ATOM 2841 N N . THR A 1 369 ? 0.556 3.047 9.155 1.00 94.81 369 THR A N 1
ATOM 2842 C CA . THR A 1 369 ? 1.790 3.408 9.863 1.00 94.81 369 THR A CA 1
ATOM 2843 C C . THR A 1 369 ? 2.914 3.568 8.850 1.00 94.81 369 THR A C 1
ATOM 2845 O O . THR A 1 369 ? 3.508 2.603 8.357 1.00 94.81 369 THR A O 1
ATOM 2848 N N . ALA A 1 370 ? 3.193 4.820 8.494 1.00 94.88 370 ALA A N 1
ATOM 2849 C CA . ALA A 1 370 ? 4.213 5.161 7.506 1.00 94.88 370 ALA A CA 1
ATOM 2850 C C . ALA A 1 370 ? 5.633 4.888 8.012 1.00 94.88 370 ALA A C 1
ATOM 2852 O O . ALA A 1 370 ? 6.529 4.589 7.226 1.00 94.88 370 ALA A O 1
ATOM 2853 N N . TYR A 1 371 ? 5.836 4.986 9.327 1.00 94.38 371 TYR A N 1
ATOM 2854 C CA . TYR A 1 371 ? 7.151 4.870 9.960 1.00 94.38 371 TYR A CA 1
ATOM 2855 C C . TYR A 1 371 ? 7.405 3.471 10.536 1.00 94.38 371 TYR A C 1
ATOM 2857 O O . TYR A 1 371 ? 8.526 3.166 10.927 1.00 94.38 371 TYR A O 1
ATOM 2865 N N . GLY A 1 372 ? 6.391 2.597 10.551 1.00 91.56 372 GLY A N 1
ATOM 2866 C CA . GLY A 1 372 ? 6.490 1.254 11.130 1.00 91.56 372 GLY A CA 1
ATOM 2867 C C . GLY A 1 372 ? 6.424 1.227 12.658 1.00 91.56 372 GLY A C 1
ATOM 2868 O O . GLY A 1 372 ? 6.787 0.214 13.247 1.00 91.56 372 GLY A O 1
ATOM 2869 N N . ASN A 1 373 ? 5.966 2.314 13.287 1.00 90.06 373 ASN A N 1
ATOM 2870 C CA . ASN A 1 373 ? 5.685 2.354 14.719 1.00 90.06 373 ASN A CA 1
ATOM 2871 C C . ASN A 1 373 ? 4.475 1.470 15.039 1.00 90.06 373 ASN A C 1
ATOM 2873 O O . ASN A 1 373 ? 3.496 1.473 14.282 1.00 90.06 373 ASN A O 1
ATOM 2877 N N . ASP A 1 374 ? 4.544 0.757 16.164 1.00 93.88 374 ASP A N 1
ATOM 2878 C CA . ASP A 1 374 ? 3.406 0.029 16.721 1.00 93.88 374 ASP A CA 1
ATOM 2879 C C . ASP A 1 374 ? 2.277 1.016 17.082 1.00 93.88 374 ASP A C 1
ATOM 2881 O O . ASP A 1 374 ? 2.519 2.163 17.466 1.00 93.88 374 ASP A O 1
ATOM 2885 N N . ILE A 1 375 ? 1.023 0.591 16.913 1.00 93.81 375 ILE A N 1
ATOM 2886 C CA . ILE A 1 375 ? -0.149 1.450 17.115 1.00 93.81 375 ILE A CA 1
ATOM 2887 C C . ILE A 1 375 ? -0.590 1.364 18.566 1.00 93.81 375 ILE A C 1
ATOM 2889 O O . ILE A 1 375 ? -1.007 0.300 19.018 1.00 93.81 375 ILE A O 1
ATOM 2893 N N . ARG A 1 376 ? -0.582 2.491 19.275 1.00 92.62 376 ARG A N 1
ATOM 2894 C CA . ARG A 1 376 ? -1.039 2.562 20.662 1.00 92.62 376 ARG A CA 1
ATOM 2895 C C . ARG A 1 376 ? -2.461 3.105 20.742 1.00 92.62 376 ARG A C 1
ATOM 2897 O O . ARG A 1 376 ? -2.722 4.254 20.374 1.00 92.62 376 ARG A O 1
ATOM 2904 N N . LEU A 1 377 ? -3.377 2.277 21.233 1.00 91.69 377 LEU A N 1
ATOM 2905 C CA . LEU A 1 377 ? -4.787 2.611 21.413 1.00 91.69 377 LEU A CA 1
ATOM 2906 C C . LEU A 1 377 ? -5.087 2.876 22.885 1.00 91.69 377 LEU A C 1
ATOM 2908 O O . LEU A 1 377 ? -4.605 2.163 23.766 1.00 91.69 377 LEU A O 1
ATOM 2912 N N . LYS A 1 378 ? -5.905 3.895 23.133 1.00 91.19 378 LYS A N 1
ATOM 2913 C CA . LYS A 1 378 ? -6.445 4.248 24.441 1.00 91.19 378 LYS A CA 1
ATOM 2914 C C . LYS A 1 378 ? -7.872 3.725 24.545 1.00 91.19 378 LYS A C 1
ATOM 2916 O O . LYS A 1 378 ? -8.688 3.994 23.669 1.00 91.19 378 LYS A O 1
ATOM 2921 N N . ILE A 1 379 ? -8.172 3.026 25.632 1.00 91.62 379 ILE A N 1
ATOM 2922 C CA . ILE A 1 379 ? -9.513 2.573 25.993 1.00 91.62 379 ILE A CA 1
ATOM 2923 C C . ILE A 1 379 ? -9.933 3.337 27.244 1.00 91.62 379 ILE A C 1
ATOM 2925 O O . ILE A 1 379 ? -9.221 3.296 28.244 1.00 91.62 379 ILE A O 1
ATOM 2929 N N . LYS A 1 380 ? -11.069 4.036 27.201 1.00 90.12 380 LYS A N 1
ATOM 2930 C CA . LYS A 1 380 ? -11.575 4.851 28.311 1.00 90.12 380 LYS A CA 1
ATOM 2931 C C . LYS A 1 380 ? -13.050 4.583 28.585 1.00 90.12 380 LYS A C 1
ATOM 2933 O O . LYS A 1 380 ? -13.869 4.602 27.671 1.00 90.12 380 LYS A O 1
ATOM 2938 N N . VAL A 1 381 ? -13.397 4.419 29.855 1.00 90.19 381 VAL A N 1
ATOM 2939 C CA . VAL A 1 381 ? -14.783 4.370 30.333 1.00 90.19 381 VAL A CA 1
ATOM 2940 C C . VAL A 1 381 ? -15.129 5.747 30.895 1.00 90.19 381 VAL A C 1
ATOM 2942 O O . VAL A 1 381 ? -14.534 6.206 31.868 1.00 90.19 381 VAL A O 1
ATOM 2945 N N . ASN A 1 382 ? -16.068 6.450 30.260 1.00 87.06 382 ASN A N 1
ATOM 2946 C CA . ASN A 1 382 ? -16.471 7.790 30.697 1.00 87.06 382 ASN A CA 1
ATOM 2947 C C . ASN A 1 382 ? -17.432 7.689 31.881 1.00 87.06 382 ASN A C 1
ATOM 2949 O O . ASN A 1 382 ? -18.644 7.596 31.696 1.00 87.06 382 ASN A O 1
ATOM 2953 N N . ILE A 1 383 ? -16.873 7.704 33.086 1.00 85.31 383 ILE A N 1
ATOM 2954 C CA . ILE A 1 383 ? -17.597 7.471 34.332 1.00 85.31 383 ILE A CA 1
ATOM 2955 C C . ILE A 1 383 ? -17.070 8.377 35.448 1.00 85.31 383 ILE A C 1
ATOM 2957 O O . ILE A 1 383 ? -15.953 8.885 35.365 1.00 85.31 383 ILE A O 1
ATOM 2961 N N . HIS A 1 384 ? -17.892 8.612 36.470 1.00 83.69 384 HIS A N 1
ATOM 2962 C CA . HIS A 1 384 ? -17.572 9.507 37.580 1.00 83.69 384 HIS A CA 1
ATOM 2963 C C . HIS A 1 384 ? -16.428 8.964 38.459 1.00 83.69 384 HIS A C 1
ATOM 2965 O O . HIS A 1 384 ? -16.397 7.773 38.771 1.00 83.69 384 HIS A O 1
ATOM 2971 N N . ASP A 1 385 ? -15.533 9.842 38.926 1.00 82.81 385 ASP A N 1
ATOM 2972 C CA . ASP A 1 385 ? -14.304 9.471 39.655 1.00 82.81 385 ASP A CA 1
ATOM 2973 C C . ASP A 1 385 ? -14.558 8.656 40.934 1.00 82.81 385 ASP A C 1
ATOM 2975 O O . ASP A 1 385 ? -13.759 7.795 41.301 1.00 82.81 385 ASP A O 1
ATOM 2979 N N . SER A 1 386 ? -15.700 8.863 41.600 1.00 78.62 386 SER A N 1
ATOM 2980 C CA . SER A 1 386 ? -16.079 8.083 42.790 1.00 78.62 386 SER A CA 1
ATOM 2981 C C . SER A 1 386 ? -16.240 6.586 42.507 1.00 78.62 386 SER A C 1
ATOM 2983 O O . SER A 1 386 ? -15.998 5.768 43.388 1.00 78.62 386 SER A O 1
ATOM 2985 N N . ILE A 1 387 ? -16.642 6.220 41.288 1.00 78.44 387 ILE A N 1
ATOM 2986 C CA . ILE A 1 387 ? -16.808 4.823 40.861 1.00 78.44 387 ILE A CA 1
ATOM 2987 C C . ILE A 1 387 ? -15.451 4.215 40.525 1.00 78.44 387 ILE A C 1
ATOM 2989 O O . ILE A 1 387 ? -15.183 3.059 40.837 1.00 78.44 387 ILE A O 1
ATOM 2993 N N . VAL A 1 388 ? -14.563 5.022 39.946 1.00 81.06 388 VAL A N 1
ATOM 2994 C CA . VAL A 1 388 ? -13.176 4.637 39.680 1.00 81.06 388 VAL A CA 1
ATOM 2995 C C . VAL A 1 388 ? -12.471 4.282 40.989 1.00 81.06 388 VAL A C 1
ATOM 2997 O O . VAL A 1 388 ? -11.911 3.195 41.111 1.00 81.06 388 VAL A O 1
ATOM 3000 N N . ALA A 1 389 ? -12.596 5.146 42.001 1.00 80.31 389 ALA A N 1
ATOM 3001 C CA . ALA A 1 389 ? -12.051 4.923 43.340 1.00 80.31 389 ALA A CA 1
ATOM 3002 C C . ALA A 1 389 ? -12.638 3.687 44.048 1.00 80.31 389 ALA A C 1
ATOM 3004 O O . ALA A 1 389 ? -11.978 3.107 44.907 1.00 80.31 389 ALA A O 1
ATOM 3005 N N . ALA A 1 390 ? -13.850 3.260 43.676 1.00 80.69 390 ALA A N 1
ATOM 3006 C CA . ALA A 1 390 ? -14.495 2.060 44.207 1.00 80.69 390 ALA A CA 1
ATOM 3007 C C . ALA A 1 390 ? -13.952 0.745 43.606 1.00 80.69 390 ALA A C 1
ATOM 3009 O O . ALA A 1 390 ? -14.412 -0.328 43.993 1.00 80.69 390 ALA A O 1
ATOM 3010 N N . GLY A 1 391 ? -12.971 0.815 42.698 1.00 86.44 391 GLY A N 1
ATOM 3011 C CA . GLY A 1 391 ? -12.290 -0.355 42.143 1.00 86.44 391 GLY A CA 1
ATOM 3012 C C . GLY A 1 391 ? -12.819 -0.807 40.785 1.00 86.44 391 GLY A C 1
ATOM 3013 O O . GLY A 1 391 ? -12.853 -2.007 40.535 1.00 86.44 391 GLY A O 1
ATOM 3014 N N . LEU A 1 392 ? -13.234 0.125 39.914 1.00 90.88 392 LEU A N 1
ATOM 3015 C CA . LEU A 1 392 ? -13.604 -0.182 38.524 1.00 90.88 392 LEU A CA 1
ATOM 3016 C C . LEU A 1 392 ? -12.528 -1.048 37.856 1.00 90.88 392 LEU A C 1
ATOM 3018 O O . LEU A 1 392 ? -11.345 -0.698 37.906 1.00 90.88 392 LEU A O 1
ATOM 3022 N N . GLU A 1 393 ? -12.948 -2.130 37.204 1.00 93.44 393 GLU A N 1
ATOM 3023 C CA . GLU A 1 393 ? -12.062 -2.974 36.412 1.00 93.44 393 GLU A CA 1
ATOM 3024 C C . GLU A 1 393 ? -12.372 -2.860 34.919 1.00 93.44 393 GLU A C 1
ATOM 3026 O O . GLU A 1 393 ? -13.516 -3.027 34.495 1.00 93.44 393 GLU A O 1
ATOM 3031 N N . ILE A 1 394 ? -11.340 -2.604 34.111 1.00 93.88 394 ILE A N 1
ATOM 3032 C CA . ILE A 1 394 ? -11.410 -2.630 32.643 1.00 93.88 394 ILE A CA 1
ATOM 3033 C C . ILE A 1 394 ? -10.558 -3.795 32.158 1.00 93.88 394 ILE A C 1
ATOM 3035 O O . ILE A 1 394 ? -9.345 -3.807 32.383 1.00 93.88 394 ILE A O 1
ATOM 3039 N N . LYS A 1 395 ? -11.179 -4.748 31.459 1.00 94.12 395 LYS A N 1
ATOM 3040 C CA . LYS A 1 395 ? -10.493 -5.876 30.818 1.00 94.12 395 LYS A CA 1
ATOM 3041 C C . LYS A 1 395 ? -10.485 -5.683 29.318 1.00 94.12 395 LYS A C 1
ATOM 3043 O O . LYS A 1 395 ? -11.521 -5.417 28.719 1.00 94.12 395 LYS A O 1
ATOM 3048 N N . THR A 1 396 ? -9.308 -5.801 28.719 1.00 95.06 396 THR A N 1
ATOM 3049 C CA . THR A 1 396 ? -9.117 -5.676 27.274 1.00 95.06 396 THR A CA 1
ATOM 3050 C C . THR A 1 396 ? -8.279 -6.832 26.761 1.00 95.06 396 THR A C 1
ATOM 3052 O O . THR A 1 396 ? -7.211 -7.110 27.298 1.00 95.06 396 THR A O 1
ATOM 3055 N N . TYR A 1 397 ? -8.743 -7.465 25.691 1.00 95.44 397 TYR A N 1
ATOM 3056 C CA . TYR A 1 397 ? -8.084 -8.563 25.001 1.00 95.44 397 TYR A CA 1
ATOM 3057 C C . TYR A 1 397 ? -7.839 -8.167 23.550 1.00 95.44 397 TYR A C 1
ATOM 3059 O O . TYR A 1 397 ? -8.752 -7.743 22.839 1.00 95.44 397 TYR A O 1
ATOM 3067 N N . VAL A 1 398 ? -6.602 -8.322 23.094 1.00 97.25 398 VAL A N 1
ATOM 3068 C CA . VAL A 1 398 ? -6.198 -8.090 21.710 1.00 97.25 398 VAL A CA 1
ATOM 3069 C C . VAL A 1 398 ? -5.815 -9.425 21.105 1.00 97.25 398 VAL A C 1
ATOM 3071 O O . VAL A 1 398 ? -4.893 -10.097 21.563 1.00 97.25 398 VAL A O 1
ATOM 3074 N N . TYR A 1 399 ? -6.494 -9.798 20.031 1.00 97.25 399 TYR A N 1
ATOM 3075 C CA . TYR A 1 399 ? -6.196 -10.987 19.253 1.00 97.25 399 TYR A CA 1
ATOM 3076 C C . TYR A 1 399 ? -5.609 -10.589 17.904 1.00 97.25 399 TYR A C 1
ATOM 3078 O O . TYR A 1 399 ? -6.139 -9.715 17.220 1.00 97.25 399 TYR A O 1
ATOM 3086 N N . ARG A 1 400 ? -4.545 -11.263 17.479 1.00 96.81 400 ARG A N 1
ATOM 3087 C CA . ARG A 1 400 ? -3.906 -11.072 16.174 1.00 96.81 400 ARG A CA 1
ATOM 3088 C C . ARG A 1 400 ? -4.360 -12.159 15.205 1.00 96.81 400 ARG A C 1
ATOM 3090 O O . ARG A 1 400 ? -4.352 -13.339 15.557 1.00 96.81 400 ARG A O 1
ATOM 3097 N N . LYS A 1 401 ? -4.736 -11.782 13.980 1.00 96.31 401 LYS A N 1
ATOM 3098 C CA . LYS A 1 401 ? -5.069 -12.733 12.908 1.00 96.31 401 LYS A CA 1
ATOM 3099 C C . LYS A 1 401 ? -3.800 -13.441 12.427 1.00 96.31 401 LYS A C 1
ATOM 3101 O O . LYS A 1 401 ? -2.816 -12.793 12.073 1.00 96.31 401 LYS A O 1
ATOM 3106 N N . THR A 1 402 ? -3.846 -14.767 12.406 1.00 92.31 402 THR A N 1
ATOM 3107 C CA . THR A 1 402 ? -2.807 -15.675 11.897 1.00 92.31 402 THR A CA 1
ATOM 3108 C C . THR A 1 402 ? -3.417 -16.626 10.863 1.00 92.31 402 THR A C 1
ATOM 3110 O O . THR A 1 402 ? -4.630 -16.599 10.639 1.00 92.31 402 THR A O 1
ATOM 3113 N N . GLU A 1 403 ? -2.605 -17.485 10.245 1.00 90.81 403 GLU A N 1
ATOM 3114 C CA . GLU A 1 403 ? -3.095 -18.525 9.327 1.00 90.81 403 GLU A CA 1
ATOM 3115 C C . GLU A 1 403 ? -4.087 -19.489 10.004 1.00 90.81 403 GLU A C 1
ATOM 3117 O O . GLU A 1 403 ? -5.036 -19.939 9.369 1.00 90.81 403 GLU A O 1
ATOM 3122 N N . SER A 1 404 ? -3.928 -19.746 11.308 1.00 90.31 404 SER A N 1
ATOM 3123 C CA . SER A 1 404 ? -4.812 -20.602 12.111 1.00 90.31 404 SER A CA 1
ATOM 3124 C C . SER A 1 404 ? -5.974 -19.847 12.776 1.00 90.31 404 SER A C 1
ATOM 3126 O O . SER A 1 404 ? -6.621 -20.378 13.679 1.00 90.31 404 SER A O 1
ATOM 3128 N N . GLY A 1 405 ? -6.244 -18.604 12.364 1.00 93.50 405 GLY A N 1
ATOM 3129 C CA . GLY A 1 405 ? -7.289 -17.749 12.934 1.00 93.50 405 GLY A CA 1
ATOM 3130 C C . GLY A 1 405 ? -6.767 -16.731 13.953 1.00 93.50 405 GLY A C 1
ATOM 3131 O O . GLY A 1 405 ? -5.585 -16.384 13.964 1.00 93.50 405 GLY A O 1
ATOM 3132 N N . PHE A 1 406 ? -7.660 -16.193 14.785 1.00 96.38 406 PHE A N 1
ATOM 3133 C CA . PHE A 1 406 ? -7.309 -15.196 15.801 1.00 96.38 406 PHE A CA 1
ATOM 3134 C C . PHE A 1 406 ? -6.673 -15.857 17.027 1.00 96.38 406 PHE A C 1
ATOM 3136 O O . PHE A 1 406 ? -7.266 -16.744 17.634 1.00 96.38 406 PHE A O 1
ATOM 3143 N N . GLN A 1 407 ? -5.478 -15.400 17.395 1.00 95.88 407 GLN A N 1
ATOM 3144 C CA . GLN A 1 407 ? -4.731 -15.858 18.569 1.00 95.88 407 GLN A CA 1
ATOM 3145 C C . GLN A 1 407 ? -4.547 -14.696 19.542 1.00 95.88 407 GLN A C 1
ATOM 3147 O O . GLN A 1 407 ? -4.362 -13.562 19.095 1.00 95.88 407 GLN A O 1
ATOM 3152 N N . LEU A 1 408 ? -4.601 -14.958 20.852 1.00 96.06 408 LEU A N 1
ATOM 3153 C CA . LEU A 1 408 ? -4.367 -13.923 21.863 1.00 96.06 408 LEU A CA 1
ATOM 3154 C C . LEU A 1 408 ? -2.959 -13.345 21.671 1.00 96.06 408 LEU A C 1
ATOM 3156 O O . LEU A 1 408 ? -1.976 -14.082 21.633 1.00 96.06 408 LEU A O 1
ATOM 3160 N N . PHE A 1 409 ? -2.885 -12.032 21.496 1.00 93.94 409 PHE A N 1
ATOM 3161 C CA . PHE A 1 409 ? -1.646 -11.298 21.263 1.00 93.94 409 PHE A CA 1
ATOM 3162 C C . PHE A 1 409 ? -1.206 -10.554 22.519 1.00 93.94 409 PHE A C 1
ATOM 3164 O O . PHE A 1 409 ? -0.040 -10.628 22.899 1.00 93.94 409 PHE A O 1
ATOM 3171 N N . SER A 1 410 ? -2.144 -9.867 23.164 1.00 93.94 410 SER A N 1
ATOM 3172 C CA . SER A 1 410 ? -1.937 -9.192 24.440 1.00 93.94 410 SER A CA 1
ATOM 3173 C C . SER A 1 410 ? -3.262 -9.033 25.176 1.00 93.94 410 SER A C 1
ATOM 3175 O O . SER A 1 410 ? -4.337 -9.046 24.573 1.00 93.94 410 SER A O 1
ATOM 3177 N N . ASP A 1 411 ? -3.184 -8.879 26.488 1.00 90.50 411 ASP A N 1
ATOM 3178 C CA . ASP A 1 411 ? -4.296 -8.528 27.352 1.00 90.50 411 ASP A CA 1
ATOM 3179 C C . ASP A 1 411 ? -3.873 -7.447 28.351 1.00 90.50 411 ASP A C 1
ATOM 3181 O O . ASP A 1 411 ? -2.692 -7.231 28.626 1.00 90.50 411 ASP A O 1
ATOM 3185 N N . SER A 1 412 ? -4.852 -6.700 28.847 1.00 89.44 412 SER A N 1
ATOM 3186 C CA . SER A 1 412 ? -4.647 -5.644 29.830 1.00 89.44 412 SER A CA 1
ATOM 3187 C C . SER A 1 412 ? -5.824 -5.617 30.791 1.00 89.44 412 SER A C 1
ATOM 3189 O O . SER A 1 412 ? -6.982 -5.608 30.367 1.00 89.44 412 SER A O 1
ATOM 3191 N N . THR A 1 413 ? -5.522 -5.613 32.089 1.00 87.31 413 THR A N 1
ATOM 3192 C CA . THR A 1 413 ? -6.503 -5.434 33.163 1.00 87.31 413 THR A CA 1
ATOM 3193 C C . THR A 1 413 ? -6.062 -4.258 34.019 1.00 87.31 413 THR A C 1
ATOM 3195 O O . THR A 1 413 ? -4.949 -4.258 34.545 1.00 87.31 413 THR A O 1
ATOM 3198 N N . VAL A 1 414 ? -6.925 -3.255 34.152 1.00 88.06 414 VAL A N 1
ATOM 3199 C CA . VAL A 1 414 ? -6.713 -2.113 35.050 1.00 88.06 414 VAL A CA 1
ATOM 3200 C C . VAL A 1 414 ? -7.772 -2.157 36.135 1.00 88.06 414 VAL A C 1
ATOM 3202 O O . VAL A 1 414 ? -8.952 -2.222 35.809 1.00 88.06 414 VAL A O 1
ATOM 3205 N N . SER A 1 415 ? -7.343 -2.087 37.396 1.00 84.06 415 SER A N 1
ATOM 3206 C CA . SER A 1 415 ? -8.211 -1.992 38.574 1.00 84.06 415 SER A CA 1
ATOM 3207 C C . SER A 1 415 ? -8.020 -0.630 39.239 1.00 84.06 415 SER A C 1
ATOM 3209 O O . SER A 1 415 ? -6.887 -0.212 39.483 1.00 84.06 415 SER A O 1
ATOM 3211 N N . GLY A 1 416 ? -9.114 0.072 39.536 1.00 77.56 416 GLY A N 1
ATOM 3212 C CA . GLY A 1 416 ? -9.073 1.402 40.158 1.00 77.56 416 GLY A CA 1
ATOM 3213 C C . GLY A 1 416 ? -8.719 2.543 39.195 1.00 77.56 416 GLY A C 1
ATOM 3214 O O . GLY A 1 416 ? -8.327 3.619 39.641 1.00 77.56 416 GLY A O 1
ATOM 3215 N N . GLY A 1 417 ? -8.848 2.320 37.882 1.00 86.38 417 GLY A N 1
ATOM 3216 C CA . GLY A 1 417 ? -8.626 3.313 36.826 1.00 86.38 417 GLY A CA 1
ATOM 3217 C C . GLY A 1 417 ? -9.748 3.295 35.784 1.00 86.38 417 GLY A C 1
ATOM 3218 O O . GLY A 1 417 ? -10.399 2.272 35.592 1.00 86.38 417 GLY A O 1
ATOM 3219 N N . ASN A 1 418 ? -9.989 4.426 35.111 1.00 89.31 418 ASN A N 1
ATOM 3220 C CA . ASN A 1 418 ? -11.005 4.552 34.052 1.00 89.31 418 ASN A CA 1
ATOM 3221 C C . ASN A 1 418 ? -10.432 4.518 32.630 1.00 89.31 418 ASN A C 1
ATOM 3223 O O . ASN A 1 418 ? -11.181 4.690 31.665 1.00 89.31 418 ASN A O 1
ATOM 3227 N N . GLU A 1 419 ? -9.127 4.294 32.485 1.00 91.81 419 GLU A N 1
ATOM 3228 C CA . GLU A 1 419 ? -8.471 4.150 31.192 1.00 91.81 419 GLU A CA 1
ATOM 3229 C C . GLU A 1 419 ? -7.364 3.092 31.206 1.00 91.81 419 GLU A C 1
ATOM 3231 O O . GLU A 1 419 ? -6.732 2.836 32.229 1.00 91.81 419 GLU A O 1
ATOM 3236 N N . THR A 1 420 ? -7.136 2.478 30.046 1.00 92.19 420 THR A N 1
ATOM 3237 C CA . THR A 1 420 ? -6.042 1.540 29.786 1.00 92.19 420 THR A CA 1
ATOM 3238 C C . THR A 1 420 ? -5.518 1.706 28.357 1.00 92.19 420 THR A C 1
ATOM 3240 O O . THR A 1 420 ? -6.155 2.348 27.517 1.00 92.19 420 THR A O 1
ATOM 3243 N N . PHE A 1 421 ? -4.348 1.136 28.075 1.00 92.19 421 PHE A N 1
ATOM 3244 C CA . PHE A 1 421 ? -3.690 1.207 26.774 1.00 92.19 421 PHE A CA 1
ATOM 3245 C C . PHE A 1 421 ? -3.343 -0.187 26.267 1.00 92.19 421 PHE A C 1
ATOM 3247 O O . PHE A 1 421 ? -2.943 -1.055 27.044 1.00 92.19 421 PHE A O 1
ATOM 3254 N N . VAL A 1 422 ? -3.443 -0.375 24.954 1.00 94.12 422 VAL A N 1
ATOM 3255 C CA . VAL A 1 422 ? -2.978 -1.584 24.264 1.00 94.12 422 VAL A CA 1
ATOM 3256 C C . VAL A 1 422 ? -2.209 -1.216 23.003 1.00 94.12 422 VAL A C 1
ATOM 3258 O O . VAL A 1 422 ? -2.426 -0.154 22.416 1.00 94.12 422 VAL A O 1
ATOM 3261 N N . GLU A 1 423 ? -1.321 -2.108 22.578 1.00 94.69 423 GLU A N 1
ATOM 3262 C CA . GLU A 1 423 ? -0.501 -1.931 21.383 1.00 94.69 423 GLU A CA 1
ATOM 3263 C C . GLU A 1 423 ? -0.866 -2.956 20.307 1.00 94.69 423 GLU A C 1
ATOM 3265 O O . GLU A 1 423 ? -1.060 -4.140 20.590 1.00 94.69 423 GLU A O 1
ATOM 3270 N N . LEU A 1 424 ? -0.935 -2.499 19.057 1.00 95.50 424 LEU A N 1
ATOM 3271 C CA . LEU A 1 424 ? -1.063 -3.337 17.870 1.00 95.50 424 LEU A CA 1
ATOM 3272 C C . LEU A 1 424 ? 0.258 -3.293 17.104 1.00 95.50 424 LEU A C 1
ATOM 3274 O O . LEU A 1 424 ? 0.672 -2.232 16.634 1.00 95.50 424 LEU A O 1
ATOM 3278 N N . SER A 1 425 ? 0.918 -4.439 16.944 1.00 94.19 425 SER A N 1
ATOM 3279 C CA . SER A 1 425 ? 2.231 -4.454 16.300 1.00 94.19 425 SER A CA 1
ATOM 3280 C C . SER A 1 425 ? 2.166 -4.184 14.791 1.00 94.19 425 SER A C 1
ATOM 3282 O O . SER A 1 425 ? 1.341 -4.767 14.079 1.00 94.19 425 SER A O 1
ATOM 3284 N N . ALA A 1 426 ? 3.099 -3.366 14.302 1.00 92.88 426 ALA A N 1
ATOM 3285 C CA . ALA A 1 426 ? 3.265 -2.927 12.915 1.00 92.88 426 ALA A CA 1
ATOM 3286 C C . ALA A 1 426 ? 4.370 -3.681 12.145 1.00 92.88 426 ALA A C 1
ATOM 3288 O O . ALA A 1 426 ? 4.814 -3.252 11.078 1.00 92.88 426 ALA A O 1
ATOM 3289 N N . LYS A 1 427 ? 4.846 -4.815 12.678 1.00 88.25 427 LYS A N 1
ATOM 3290 C CA . LYS A 1 427 ? 5.963 -5.581 12.088 1.00 88.25 427 LYS A CA 1
ATOM 3291 C C . LYS A 1 427 ? 5.621 -6.259 10.758 1.00 88.25 427 LYS A C 1
ATOM 3293 O O . LYS A 1 427 ? 6.508 -6.479 9.937 1.00 88.25 427 LYS A O 1
ATOM 3298 N N . SER A 1 428 ? 4.357 -6.619 10.552 1.00 89.00 428 SER A N 1
ATOM 3299 C CA . SER A 1 428 ? 3.865 -7.183 9.289 1.00 89.00 428 SER A CA 1
ATOM 3300 C C . SER A 1 428 ? 3.531 -6.065 8.298 1.00 89.00 428 SER A C 1
ATOM 3302 O O . SER A 1 428 ? 3.154 -4.976 8.715 1.00 89.00 428 SER A O 1
ATOM 3304 N N . GLU A 1 429 ? 3.622 -6.332 6.988 1.00 89.88 429 GLU A N 1
ATOM 3305 C CA . GLU A 1 429 ? 3.171 -5.355 5.980 1.00 89.88 429 GLU A CA 1
ATOM 3306 C C . GLU A 1 429 ? 1.687 -5.007 6.176 1.00 89.88 429 GLU A C 1
ATOM 3308 O O . GLU A 1 429 ? 1.295 -3.848 6.060 1.00 89.88 429 GLU A O 1
ATOM 3313 N N . GLU A 1 430 ? 0.877 -6.011 6.510 1.00 94.50 430 GLU A N 1
ATOM 3314 C CA . GLU A 1 430 ? -0.540 -5.862 6.806 1.00 94.50 430 GLU A CA 1
ATOM 3315 C C . GLU A 1 430 ? -0.991 -6.954 7.779 1.00 94.50 430 GLU A C 1
ATOM 3317 O O . GLU A 1 430 ? -0.602 -8.117 7.645 1.00 94.50 430 GLU A O 1
ATOM 3322 N N . VAL A 1 431 ? -1.791 -6.593 8.781 1.00 96.25 431 VAL A N 1
ATOM 3323 C CA . VAL A 1 431 ? -2.324 -7.541 9.769 1.00 96.25 431 VAL A CA 1
ATOM 3324 C C . VAL A 1 431 ? -3.638 -7.030 10.356 1.00 96.25 431 VAL A C 1
ATOM 3326 O O . VAL A 1 431 ? -3.805 -5.835 10.589 1.00 96.25 431 VAL A O 1
ATOM 3329 N N . VAL A 1 432 ? -4.579 -7.945 10.604 1.00 97.50 432 VAL A N 1
ATOM 3330 C CA . VAL A 1 432 ? -5.860 -7.639 11.257 1.00 97.50 432 VAL A CA 1
ATOM 3331 C C . VAL A 1 432 ? -5.799 -8.043 12.729 1.00 97.50 432 VAL A C 1
ATOM 3333 O O . VAL A 1 432 ? -5.348 -9.142 13.058 1.00 97.50 432 VAL A O 1
ATOM 3336 N N . TYR A 1 433 ? -6.298 -7.178 13.603 1.00 97.44 433 TYR A N 1
ATOM 3337 C CA . TYR A 1 433 ? -6.485 -7.416 15.028 1.00 97.44 433 TYR A CA 1
ATOM 3338 C C . TYR A 1 433 ? -7.972 -7.385 15.378 1.00 97.44 433 TYR A C 1
ATOM 3340 O O . TYR A 1 433 ? -8.719 -6.608 14.792 1.00 97.44 433 TYR A O 1
ATOM 3348 N N . ARG A 1 434 ? -8.386 -8.215 16.335 1.00 96.88 434 ARG A N 1
ATOM 3349 C CA . ARG A 1 434 ? -9.695 -8.176 17.001 1.00 96.88 434 ARG A CA 1
ATOM 3350 C C . ARG A 1 434 ? -9.459 -7.695 18.424 1.00 96.88 434 ARG A C 1
ATOM 3352 O O . ARG A 1 434 ? -8.685 -8.319 19.143 1.00 96.88 434 ARG A O 1
ATOM 3359 N N . LEU A 1 435 ? -10.106 -6.614 18.819 1.00 95.69 435 LEU A N 1
ATOM 3360 C CA . LEU A 1 435 ? -10.019 -6.050 20.157 1.00 95.69 435 LEU A CA 1
ATOM 3361 C C . LEU A 1 435 ? -11.369 -6.218 20.841 1.00 95.69 435 LEU A C 1
ATOM 3363 O O . LEU A 1 435 ? -12.394 -5.842 20.279 1.00 95.69 435 LEU A O 1
ATOM 3367 N N . GLU A 1 436 ? -11.350 -6.800 22.032 1.00 95.31 436 GLU A N 1
ATOM 3368 C CA . GLU A 1 436 ? -12.512 -7.021 22.887 1.00 95.31 436 GLU A CA 1
ATOM 3369 C C . GLU A 1 436 ? -12.276 -6.330 24.230 1.00 95.31 436 GLU A C 1
ATOM 3371 O O . GLU A 1 436 ? -11.238 -6.545 24.852 1.00 95.31 436 GLU A O 1
ATOM 3376 N N . SER A 1 437 ? -13.197 -5.470 24.662 1.00 94.19 437 SER A N 1
ATOM 3377 C CA . SER A 1 437 ? -13.068 -4.735 25.922 1.00 94.19 437 SER A CA 1
ATOM 3378 C C . SER A 1 437 ? -14.410 -4.579 26.623 1.00 94.19 437 SER A C 1
ATOM 3380 O O . SER A 1 437 ? -15.428 -4.338 25.975 1.00 94.19 437 SER A O 1
ATOM 3382 N N . TYR A 1 438 ? -14.410 -4.705 27.945 1.00 94.81 438 TYR A N 1
ATOM 3383 C CA . TYR A 1 438 ? -15.576 -4.480 28.794 1.00 94.81 438 TYR A CA 1
ATOM 3384 C C . TYR A 1 438 ? -15.141 -4.020 30.185 1.00 94.81 438 TYR A C 1
ATOM 3386 O O . TYR A 1 438 ? -14.004 -4.247 30.618 1.00 94.81 438 TYR A O 1
ATOM 3394 N N . ALA A 1 439 ? -16.057 -3.351 30.875 1.00 93.56 439 ALA A N 1
ATOM 3395 C CA . ALA A 1 439 ? -15.868 -2.841 32.218 1.00 93.56 439 ALA A CA 1
ATOM 3396 C C . ALA A 1 439 ? -16.835 -3.521 33.183 1.00 93.56 439 ALA A C 1
ATOM 3398 O O . ALA A 1 439 ? -17.998 -3.752 32.847 1.00 93.56 439 ALA A O 1
ATOM 3399 N N . PHE A 1 440 ? -16.363 -3.810 34.389 1.00 93.12 440 PHE A N 1
ATOM 3400 C CA . PHE A 1 440 ? -17.189 -4.393 35.436 1.00 93.12 440 PHE A CA 1
ATOM 3401 C C . PHE A 1 440 ? -16.830 -3.818 36.804 1.00 93.12 440 PHE A C 1
ATOM 3403 O O . PHE A 1 440 ? -15.706 -3.378 37.060 1.00 93.12 440 PHE A O 1
ATOM 3410 N N . LEU A 1 441 ? -17.827 -3.797 37.682 1.00 91.25 441 LEU A N 1
ATOM 3411 C CA . LEU A 1 441 ? -17.700 -3.361 39.064 1.00 91.25 441 LEU A CA 1
ATOM 3412 C C . LEU A 1 441 ? -18.833 -3.974 39.884 1.00 91.25 441 LEU A C 1
ATOM 3414 O O . LEU A 1 441 ? -19.993 -3.965 39.471 1.00 91.25 441 LEU A O 1
ATOM 3418 N N . SER A 1 442 ? -18.508 -4.474 41.076 1.00 87.56 442 SER A N 1
ATOM 3419 C CA . SER A 1 442 ? -19.513 -5.017 41.991 1.00 87.56 442 SER A CA 1
ATOM 3420 C C . SER A 1 442 ? -20.607 -3.986 42.294 1.00 87.56 442 SER A C 1
ATOM 3422 O O . SER A 1 442 ? -20.321 -2.840 42.632 1.00 87.56 442 SER A O 1
ATOM 3424 N N . GLY A 1 443 ? -21.870 -4.409 42.208 1.00 86.31 443 GLY A N 1
ATOM 3425 C CA . GLY A 1 443 ? -23.033 -3.533 42.385 1.00 86.31 443 GLY A CA 1
ATOM 3426 C C . GLY A 1 443 ? -23.519 -2.850 41.101 1.00 86.31 443 GLY A C 1
ATOM 3427 O O . GLY A 1 443 ? -24.520 -2.142 41.148 1.00 86.31 443 GLY A O 1
ATOM 3428 N N . PHE A 1 444 ? -22.879 -3.093 39.957 1.00 90.62 444 PHE A N 1
ATOM 3429 C CA . PHE A 1 444 ? -23.323 -2.623 38.644 1.00 90.62 444 PHE A CA 1
ATOM 3430 C C . PHE A 1 444 ? -23.576 -3.803 37.704 1.00 90.62 444 PHE A C 1
ATOM 3432 O O . PHE A 1 444 ? -23.126 -4.926 37.957 1.00 90.62 444 PHE A O 1
ATOM 3439 N N . ASP A 1 445 ? -24.366 -3.578 36.660 1.00 91.31 445 ASP A N 1
ATOM 3440 C CA . ASP A 1 445 ? -24.329 -4.454 35.493 1.00 91.31 445 ASP A CA 1
ATOM 3441 C C . ASP A 1 445 ? -23.090 -4.115 34.668 1.00 91.31 445 ASP A C 1
ATOM 3443 O O . ASP A 1 445 ? -22.742 -2.938 34.507 1.00 91.31 445 ASP A O 1
ATOM 3447 N N . ASP A 1 446 ? -22.433 -5.155 34.162 1.00 92.38 446 ASP A N 1
ATOM 3448 C CA . ASP A 1 446 ? -21.265 -5.019 33.301 1.00 92.38 446 ASP A CA 1
ATOM 3449 C C . ASP A 1 446 ? -21.616 -4.156 32.081 1.00 92.38 446 ASP A C 1
ATOM 3451 O O . ASP A 1 446 ? -22.762 -4.125 31.610 1.00 92.38 446 ASP A O 1
ATOM 3455 N N . SER A 1 447 ? -20.626 -3.432 31.561 1.00 92.25 447 SER A N 1
ATOM 3456 C CA . SER A 1 447 ? -20.800 -2.747 30.281 1.00 92.25 447 SER A CA 1
ATOM 3457 C C . SER A 1 447 ? -21.079 -3.765 29.171 1.00 92.25 447 SER A C 1
ATOM 3459 O O . SER A 1 447 ? -20.759 -4.948 29.317 1.00 92.25 447 SER A O 1
ATOM 3461 N N . GLU A 1 448 ? -21.589 -3.328 28.014 1.00 90.44 448 GLU A N 1
ATOM 3462 C CA . GLU A 1 448 ? -21.504 -4.219 26.851 1.00 90.44 448 GLU A CA 1
ATOM 3463 C C . GLU A 1 448 ? -20.039 -4.527 26.544 1.00 90.44 448 GLU A C 1
ATOM 3465 O O . GLU A 1 448 ? -19.145 -3.686 26.723 1.00 90.44 448 GLU A O 1
ATOM 3470 N N . SER A 1 449 ? -19.798 -5.737 26.045 1.00 87.81 449 SER A N 1
ATOM 3471 C CA . SER A 1 449 ? -18.525 -6.056 25.419 1.00 87.81 449 SER A CA 1
ATOM 3472 C C . SER A 1 449 ? -18.434 -5.330 24.088 1.00 87.81 449 SER A C 1
ATOM 3474 O O . SER A 1 449 ? -19.152 -5.621 23.131 1.00 87.81 449 SER A O 1
ATOM 3476 N N . PHE A 1 450 ? -17.507 -4.387 24.010 1.00 85.50 450 PHE A N 1
ATOM 3477 C CA . PHE A 1 450 ? -17.134 -3.773 22.754 1.00 85.50 450 PHE A CA 1
ATOM 3478 C C . PHE A 1 450 ? -16.184 -4.710 22.006 1.00 85.50 450 PHE A C 1
ATOM 3480 O O . PHE A 1 450 ? -15.137 -5.083 22.536 1.00 85.50 450 PHE A O 1
ATOM 3487 N N . VAL A 1 451 ? -16.524 -5.060 20.763 1.00 92.00 451 VAL A N 1
ATOM 3488 C CA . VAL A 1 451 ? -15.666 -5.845 19.865 1.00 92.00 451 VAL A CA 1
ATOM 3489 C C . VAL A 1 451 ? -15.455 -5.073 18.568 1.00 92.00 451 VAL A C 1
ATOM 3491 O O . VAL A 1 451 ? -16.425 -4.772 17.870 1.00 92.00 451 VAL A O 1
ATOM 3494 N N . LYS A 1 452 ? -14.198 -4.779 18.217 1.00 92.56 452 LYS A N 1
ATOM 3495 C CA . LYS A 1 452 ? -13.842 -4.172 16.924 1.00 92.56 452 LYS A CA 1
ATOM 3496 C C . LYS A 1 452 ? -12.631 -4.807 16.275 1.00 92.56 452 LYS A C 1
ATOM 3498 O O . LYS A 1 452 ? -11.750 -5.350 16.939 1.00 92.56 452 LYS A O 1
ATOM 3503 N N . TYR A 1 453 ? -12.583 -4.681 14.955 1.00 94.62 453 TYR A N 1
ATOM 3504 C CA . TYR A 1 453 ? -11.475 -5.139 14.136 1.00 94.62 453 TYR A CA 1
ATOM 3505 C C . TYR A 1 453 ? -10.702 -3.962 13.541 1.00 94.62 453 TYR A C 1
ATOM 3507 O O . TYR A 1 453 ? -11.290 -3.047 12.965 1.00 94.62 453 TYR A O 1
ATOM 3515 N N . TYR A 1 454 ? -9.375 -4.020 13.639 1.00 94.56 454 TYR A N 1
ATOM 3516 C CA . TYR A 1 454 ? -8.450 -3.012 13.121 1.00 94.56 454 TYR A CA 1
ATOM 3517 C C . TYR A 1 454 ? -7.456 -3.660 12.164 1.00 94.56 454 TYR A C 1
ATOM 3519 O O . TYR A 1 454 ? -6.911 -4.722 12.465 1.00 94.56 454 TYR A O 1
ATOM 3527 N N . LYS A 1 455 ? -7.193 -3.028 11.023 1.00 95.56 455 LYS A N 1
ATOM 3528 C CA . LYS A 1 455 ? -6.213 -3.480 10.033 1.00 95.56 455 LYS A CA 1
ATOM 3529 C C . LYS A 1 455 ? -5.018 -2.540 10.052 1.00 95.56 455 LYS A C 1
ATOM 3531 O O . LYS A 1 455 ? -5.110 -1.422 9.561 1.00 95.56 455 LYS A O 1
ATOM 3536 N N . VAL A 1 456 ? -3.905 -2.984 10.626 1.00 96.44 456 VAL A N 1
ATOM 3537 C CA . VAL A 1 456 ? -2.657 -2.212 10.650 1.00 96.44 456 VAL A CA 1
ATOM 3538 C C . VAL A 1 456 ? -1.924 -2.436 9.332 1.00 96.44 456 VAL A C 1
ATOM 3540 O O . VAL A 1 456 ? -1.658 -3.582 8.967 1.00 96.44 456 VAL A O 1
ATOM 3543 N N . ILE A 1 457 ? -1.618 -1.352 8.618 1.00 95.56 457 ILE A N 1
ATOM 3544 C CA . ILE A 1 457 ? -1.035 -1.364 7.271 1.00 95.56 457 ILE A CA 1
ATOM 3545 C C . ILE A 1 457 ? 0.244 -0.527 7.270 1.00 95.56 457 ILE A C 1
ATOM 3547 O O . ILE A 1 457 ? 0.221 0.673 7.547 1.00 95.56 457 ILE A O 1
ATOM 3551 N N . ARG A 1 458 ? 1.377 -1.138 6.923 1.00 95.19 458 ARG A N 1
ATOM 3552 C CA . ARG A 1 458 ? 2.663 -0.442 6.839 1.00 95.19 458 ARG A CA 1
ATOM 3553 C C . ARG A 1 458 ? 2.830 0.237 5.479 1.00 95.19 458 ARG A C 1
ATOM 3555 O O . ARG A 1 458 ? 2.670 -0.392 4.429 1.00 95.19 458 ARG A O 1
ATOM 3562 N N . GLY A 1 459 ? 3.212 1.510 5.501 1.00 95.38 459 GLY A N 1
ATOM 3563 C CA . GLY A 1 459 ? 3.464 2.314 4.303 1.00 95.38 459 GLY A CA 1
ATOM 3564 C C . GLY A 1 459 ? 2.650 3.603 4.254 1.00 95.38 459 GLY A C 1
ATOM 3565 O O . GLY A 1 459 ? 1.976 3.977 5.213 1.00 95.38 459 GLY A O 1
ATOM 3566 N N . VAL A 1 460 ? 2.745 4.295 3.122 1.00 96.44 460 VAL A N 1
ATOM 3567 C CA . VAL A 1 460 ? 2.094 5.587 2.893 1.00 96.44 460 VAL A CA 1
ATOM 3568 C C . VAL A 1 460 ? 0.924 5.418 1.927 1.00 96.44 460 VAL A C 1
ATOM 3570 O O . VAL A 1 460 ? 1.077 4.762 0.899 1.00 96.44 460 VAL A O 1
ATOM 3573 N N . ASN A 1 461 ? -0.227 6.001 2.249 1.00 94.88 461 ASN A N 1
ATOM 3574 C CA . ASN A 1 461 ? -1.454 5.929 1.468 1.00 94.88 461 ASN A CA 1
ATOM 3575 C C . ASN A 1 461 ? -1.952 7.326 1.111 1.00 94.88 461 ASN A C 1
ATOM 3577 O O . ASN A 1 461 ? -2.129 8.151 2.002 1.00 94.88 461 ASN A O 1
ATOM 3581 N N . GLY A 1 462 ? -2.176 7.564 -0.179 1.00 92.50 462 GLY A N 1
ATOM 3582 C CA . GLY A 1 462 ? -2.650 8.840 -0.718 1.00 92.50 462 GLY A CA 1
ATOM 3583 C C . GLY A 1 462 ? -4.159 9.030 -0.657 1.00 92.50 462 GLY A C 1
ATOM 3584 O O . GLY A 1 462 ? -4.633 10.162 -0.659 1.00 92.50 462 GLY A O 1
ATOM 3585 N N . ASP A 1 463 ? -4.906 7.931 -0.554 1.00 89.56 463 ASP A N 1
ATOM 3586 C CA . ASP A 1 463 ? -6.368 7.937 -0.522 1.00 89.56 463 ASP A CA 1
ATOM 3587 C C . ASP A 1 463 ? -6.861 8.248 0.899 1.00 89.56 463 ASP A C 1
ATOM 3589 O O . ASP A 1 463 ? -7.323 7.371 1.635 1.00 89.56 463 ASP A O 1
ATOM 3593 N N . THR A 1 464 ? -6.676 9.497 1.321 1.00 86.62 464 THR A N 1
ATOM 3594 C CA . THR A 1 464 ? -7.024 9.988 2.660 1.00 86.62 464 THR A CA 1
ATOM 3595 C C . THR A 1 464 ? -7.833 11.277 2.593 1.00 86.62 464 THR A C 1
ATOM 3597 O O . THR A 1 464 ? -7.871 11.964 1.570 1.00 86.62 464 THR A O 1
ATOM 3600 N N . ALA A 1 465 ? -8.436 11.654 3.719 1.00 82.81 465 ALA A N 1
ATOM 3601 C CA . ALA A 1 465 ? -9.048 12.961 3.879 1.00 82.81 465 ALA A CA 1
ATOM 3602 C C . ALA A 1 465 ? -8.031 14.108 3.635 1.00 82.81 465 ALA A C 1
ATOM 3604 O O . ALA A 1 465 ? -6.830 13.937 3.884 1.00 82.81 465 ALA A O 1
ATOM 3605 N N . PRO A 1 466 ? -8.483 15.281 3.138 1.00 80.19 466 PRO A N 1
ATOM 3606 C CA . PRO A 1 466 ? -7.595 16.369 2.701 1.00 80.19 466 PRO A CA 1
ATOM 3607 C C . PRO A 1 466 ? -6.727 17.003 3.797 1.00 80.19 466 PRO A C 1
ATOM 3609 O O . PRO A 1 466 ? -5.776 17.724 3.491 1.00 80.19 466 PRO A O 1
ATOM 3612 N N . ASP A 1 467 ? -7.076 16.792 5.064 1.00 80.81 467 ASP A N 1
ATOM 3613 C CA . ASP A 1 467 ? -6.359 17.299 6.230 1.00 80.81 467 ASP A CA 1
ATOM 3614 C C . ASP A 1 467 ? -5.102 16.479 6.556 1.00 80.81 467 ASP A C 1
ATOM 3616 O O . ASP A 1 467 ? -4.215 16.984 7.241 1.00 80.81 467 ASP A O 1
ATOM 3620 N N . VAL A 1 468 ? -4.957 15.250 6.049 1.00 86.50 468 VAL A N 1
ATOM 3621 C CA . VAL A 1 468 ? -3.759 14.425 6.276 1.00 86.50 468 VAL A CA 1
ATOM 3622 C C . VAL A 1 468 ? -2.591 14.918 5.397 1.00 86.50 468 VAL A C 1
ATOM 3624 O O . VAL A 1 468 ? -2.706 14.942 4.170 1.00 86.50 468 VAL A O 1
ATOM 3627 N N . PRO A 1 469 ? -1.423 15.284 5.968 1.00 89.56 469 PRO A N 1
ATOM 3628 C CA . PRO A 1 469 ? -0.285 15.803 5.212 1.00 89.56 469 PRO A CA 1
ATOM 3629 C C . PRO A 1 469 ? 0.556 14.668 4.600 1.00 89.56 469 PRO A C 1
ATOM 3631 O O . PRO A 1 469 ? 1.727 14.480 4.940 1.00 89.56 469 PRO A O 1
ATOM 3634 N N . VAL A 1 470 ? -0.046 13.883 3.704 1.00 92.19 470 VAL A N 1
ATOM 3635 C CA . VAL A 1 470 ? 0.534 12.630 3.192 1.00 92.19 470 VAL A CA 1
ATOM 3636 C C . VAL A 1 470 ? 1.888 12.822 2.493 1.00 92.19 470 VAL A C 1
ATOM 3638 O O . VAL A 1 470 ? 2.777 11.986 2.653 1.00 92.19 470 VAL A O 1
ATOM 3641 N N . TRP A 1 471 ? 2.100 13.924 1.766 1.00 94.81 471 TRP A N 1
ATOM 3642 C CA . TRP A 1 471 ? 3.404 14.217 1.155 1.00 94.81 471 TRP A CA 1
ATOM 3643 C C . TRP A 1 471 ? 4.481 14.441 2.218 1.00 94.81 471 TRP A C 1
ATOM 3645 O O . TRP A 1 471 ? 5.588 13.920 2.097 1.00 94.81 471 TRP A O 1
ATOM 3655 N N . GLY A 1 472 ? 4.151 15.171 3.285 1.00 93.00 472 GLY A N 1
ATOM 3656 C CA . GLY A 1 472 ? 5.070 15.393 4.402 1.00 93.00 472 GLY A CA 1
ATOM 3657 C C . GLY A 1 472 ? 5.415 14.103 5.137 1.00 93.00 472 GLY A C 1
ATOM 3658 O O . GLY A 1 472 ? 6.575 13.878 5.483 1.00 93.00 472 GLY A O 1
ATOM 3659 N N . ILE A 1 473 ? 4.430 13.217 5.294 1.00 94.38 473 ILE A N 1
ATOM 3660 C CA . ILE A 1 473 ? 4.627 11.876 5.854 1.00 94.38 473 ILE A CA 1
ATOM 3661 C C . ILE A 1 473 ? 5.539 11.043 4.943 1.00 94.38 473 ILE A C 1
ATOM 3663 O O . ILE A 1 473 ? 6.482 10.429 5.435 1.00 94.38 473 ILE A O 1
ATOM 3667 N N . LEU A 1 474 ? 5.315 11.046 3.623 1.00 97.06 474 LEU A N 1
ATOM 3668 C CA . LEU A 1 474 ? 6.186 10.367 2.654 1.00 97.06 474 LEU A CA 1
ATOM 3669 C C . LEU A 1 474 ? 7.621 10.890 2.738 1.00 97.06 474 LEU A C 1
ATOM 3671 O O . LEU A 1 474 ? 8.559 10.099 2.832 1.00 97.06 474 LEU A O 1
ATOM 3675 N N . LYS A 1 475 ? 7.788 12.214 2.735 1.00 96.31 475 LYS A N 1
ATOM 3676 C CA . LYS A 1 475 ? 9.089 12.874 2.821 1.00 96.31 475 LYS A CA 1
ATOM 3677 C C . LYS A 1 475 ? 9.852 12.433 4.070 1.00 96.31 475 LYS A C 1
ATOM 3679 O O . LYS A 1 475 ? 10.952 11.901 3.952 1.00 96.31 475 LYS A O 1
ATOM 3684 N N . LYS A 1 476 ? 9.236 12.546 5.249 1.00 95.50 476 LYS A N 1
ATOM 3685 C CA . LYS A 1 476 ? 9.842 12.127 6.522 1.00 95.50 476 LYS A CA 1
ATOM 3686 C C . LYS A 1 476 ? 10.077 10.614 6.589 1.00 95.50 476 LYS A C 1
ATOM 3688 O O . LYS A 1 476 ? 11.095 10.169 7.121 1.00 95.50 476 LYS A O 1
ATOM 3693 N N . ALA A 1 477 ? 9.190 9.808 6.000 1.00 96.94 477 ALA A N 1
ATOM 3694 C CA . ALA A 1 477 ? 9.375 8.362 5.901 1.00 96.94 477 ALA A CA 1
ATOM 3695 C C . ALA A 1 477 ? 10.629 7.998 5.093 1.00 96.94 477 ALA A C 1
ATOM 3697 O O . ALA A 1 477 ? 11.386 7.114 5.505 1.00 96.94 477 ALA A O 1
ATOM 3698 N N . VAL A 1 478 ? 10.872 8.681 3.973 1.00 97.50 478 VAL A N 1
ATOM 3699 C CA . VAL A 1 478 ? 12.056 8.474 3.127 1.00 97.50 478 VAL A CA 1
ATOM 3700 C C . VAL A 1 478 ? 13.314 9.016 3.801 1.00 97.50 478 VAL A C 1
ATOM 3702 O O . VAL A 1 478 ? 14.275 8.267 3.970 1.00 97.50 478 VAL A O 1
ATOM 3705 N N . GLU A 1 479 ? 13.307 10.275 4.235 1.00 96.50 479 GLU A N 1
ATOM 3706 C CA . GLU A 1 479 ? 14.490 10.973 4.754 1.00 96.50 479 GLU A CA 1
ATOM 3707 C C . GLU A 1 479 ? 14.949 10.387 6.098 1.00 96.50 479 GLU A C 1
ATOM 3709 O O . GLU A 1 479 ? 16.120 10.043 6.271 1.00 96.50 479 GLU A O 1
ATOM 3714 N N . GLU A 1 480 ? 14.020 10.141 7.025 1.00 95.25 480 GLU A N 1
ATOM 3715 C CA . GLU A 1 480 ? 14.360 9.869 8.427 1.00 95.25 480 GLU A CA 1
ATOM 3716 C C . GLU A 1 480 ? 13.990 8.459 8.893 1.00 95.25 480 GLU A C 1
ATOM 3718 O O . GLU A 1 480 ? 14.785 7.817 9.575 1.00 95.25 480 GLU A O 1
ATOM 3723 N N . LYS A 1 481 ? 12.788 7.968 8.562 1.00 95.44 481 LYS A N 1
ATOM 3724 C CA . LYS A 1 481 ? 12.179 6.858 9.328 1.00 95.44 481 LYS A CA 1
ATOM 3725 C C . LYS A 1 481 ? 12.419 5.467 8.754 1.00 95.44 481 LYS A C 1
ATOM 3727 O O . LYS A 1 481 ? 12.557 4.516 9.513 1.00 95.44 481 LYS A O 1
ATOM 3732 N N . THR A 1 482 ? 12.477 5.325 7.432 1.00 95.44 482 THR A N 1
ATOM 3733 C CA . THR A 1 482 ? 12.778 4.027 6.811 1.00 95.44 482 THR A CA 1
ATOM 3734 C C . THR A 1 482 ? 14.236 3.665 7.082 1.00 95.44 482 THR A C 1
ATOM 3736 O O . THR A 1 482 ? 15.138 4.450 6.779 1.00 95.44 482 THR A O 1
ATOM 3739 N N . GLU A 1 483 ? 14.470 2.482 7.647 1.00 94.00 483 GLU A N 1
ATOM 3740 C CA . GLU A 1 483 ? 15.815 1.952 7.884 1.00 94.00 483 GLU A CA 1
ATOM 3741 C C . GLU A 1 483 ? 16.598 1.811 6.568 1.00 94.00 483 GLU A C 1
ATOM 3743 O O . GLU A 1 483 ? 16.018 1.567 5.506 1.00 94.00 483 GLU A O 1
ATOM 3748 N N . ALA A 1 484 ? 17.925 1.950 6.620 1.00 96.06 484 ALA A N 1
ATOM 3749 C CA . ALA A 1 484 ? 18.768 1.765 5.441 1.00 96.06 484 ALA A CA 1
ATOM 3750 C C . ALA A 1 484 ? 18.635 0.331 4.891 1.00 96.06 484 ALA A C 1
ATOM 3752 O O . ALA A 1 484 ? 18.706 -0.645 5.632 1.00 96.06 484 ALA A O 1
ATOM 3753 N N . GLY A 1 485 ? 18.426 0.209 3.583 1.00 96.25 485 GLY A N 1
ATOM 3754 C CA . GLY A 1 485 ? 18.099 -1.041 2.893 1.00 96.25 485 GLY A CA 1
ATOM 3755 C C . GLY A 1 485 ? 16.619 -1.431 2.980 1.00 96.25 485 GLY A C 1
ATOM 3756 O O . GLY A 1 485 ? 16.199 -2.377 2.314 1.00 96.25 485 GLY A O 1
ATOM 3757 N N . GLY A 1 486 ? 15.819 -0.700 3.761 1.00 96.31 486 GLY A N 1
ATOM 3758 C CA . GLY A 1 486 ? 14.392 -0.928 3.931 1.00 96.31 486 GLY A CA 1
ATOM 3759 C C . GLY A 1 486 ? 13.573 -0.633 2.674 1.00 96.31 486 GLY A C 1
ATOM 3760 O O . GLY A 1 486 ? 14.006 0.054 1.744 1.00 96.31 486 GLY A O 1
ATOM 3761 N N . THR A 1 487 ? 12.352 -1.167 2.658 1.00 97.00 487 THR A N 1
ATOM 3762 C CA . THR A 1 487 ? 11.364 -0.907 1.605 1.00 97.00 487 THR A CA 1
ATOM 3763 C C . THR A 1 487 ? 10.222 -0.066 2.161 1.00 97.00 487 THR A C 1
ATOM 3765 O O . THR A 1 487 ? 9.528 -0.499 3.081 1.00 97.00 487 THR A O 1
ATOM 3768 N N . LEU A 1 488 ? 10.002 1.107 1.574 1.00 97.81 488 LEU A N 1
ATOM 3769 C CA . LEU A 1 488 ? 8.832 1.940 1.810 1.00 97.81 488 LEU A CA 1
ATOM 3770 C C . LEU A 1 488 ? 7.773 1.635 0.751 1.00 97.81 488 LEU A C 1
ATOM 3772 O O . LEU A 1 488 ? 8.041 1.732 -0.448 1.00 97.81 488 LEU A O 1
ATOM 3776 N N . ILE A 1 489 ? 6.568 1.277 1.194 1.00 97.81 489 ILE A N 1
ATOM 3777 C CA . ILE A 1 489 ? 5.455 0.992 0.288 1.00 9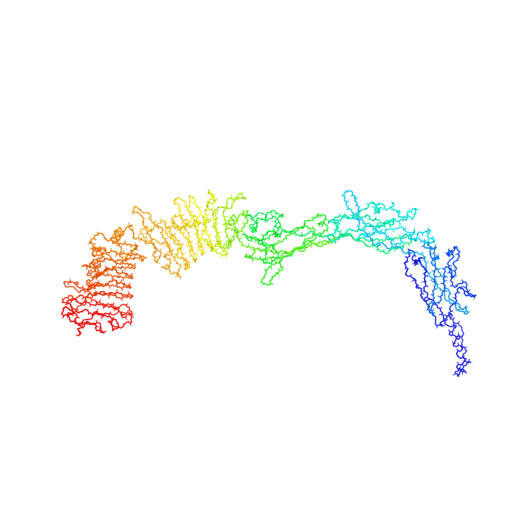7.81 489 ILE A CA 1
ATOM 3778 C C . ILE A 1 489 ? 4.561 2.219 0.141 1.00 97.81 489 ILE A C 1
ATOM 3780 O O . ILE A 1 489 ? 4.180 2.829 1.139 1.00 97.81 489 ILE A O 1
ATOM 3784 N N . VAL A 1 490 ? 4.189 2.526 -1.096 1.00 98.25 490 VAL A N 1
ATOM 3785 C CA . VAL A 1 490 ? 3.273 3.603 -1.478 1.00 98.25 490 VAL A CA 1
ATOM 3786 C C . VAL A 1 490 ? 1.981 3.000 -2.038 1.00 98.25 490 VAL A C 1
ATOM 3788 O O . VAL A 1 490 ? 2.025 2.008 -2.768 1.00 98.25 490 VAL A O 1
ATOM 3791 N N . ARG A 1 491 ? 0.837 3.578 -1.662 1.00 97.19 491 ARG A N 1
ATOM 3792 C CA . ARG A 1 491 ? -0.517 3.209 -2.099 1.00 97.19 491 ARG A CA 1
ATOM 3793 C C . ARG A 1 491 ? -1.276 4.448 -2.567 1.00 97.19 491 ARG A C 1
ATOM 3795 O O . ARG A 1 491 ? -1.237 5.470 -1.879 1.00 97.19 491 ARG A O 1
ATOM 3802 N N . GLY A 1 492 ? -1.975 4.343 -3.692 1.00 96.62 492 GLY A N 1
ATOM 3803 C CA . GLY A 1 492 ? -2.776 5.439 -4.245 1.00 96.62 492 GLY A CA 1
ATOM 3804 C C . GLY A 1 492 ? -1.930 6.641 -4.687 1.00 96.62 492 GLY A C 1
ATOM 3805 O O . GLY A 1 492 ? -0.712 6.541 -4.874 1.00 96.62 492 GLY A O 1
ATOM 3806 N N . GLU A 1 493 ? -2.567 7.800 -4.873 1.00 96.81 493 GLU A N 1
ATOM 3807 C CA . GLU A 1 493 ? -1.886 9.032 -5.302 1.00 96.81 493 GLU A CA 1
ATOM 3808 C C . GLU A 1 493 ? -1.399 9.866 -4.107 1.00 96.81 493 GLU A C 1
ATOM 3810 O O . GLU A 1 493 ? -2.173 10.569 -3.460 1.00 96.81 493 GLU A O 1
ATOM 3815 N N . ILE A 1 494 ? -0.087 9.878 -3.852 1.00 96.94 494 ILE A N 1
ATOM 3816 C CA . ILE A 1 494 ? 0.527 10.813 -2.900 1.00 96.94 494 ILE A CA 1
ATOM 3817 C C . ILE A 1 494 ? 0.677 12.174 -3.572 1.00 96.94 494 ILE A C 1
ATOM 3819 O O . ILE A 1 494 ? 1.535 12.355 -4.440 1.00 96.94 494 ILE A O 1
ATOM 3823 N N . LYS A 1 495 ? -0.142 13.142 -3.166 1.00 94.94 495 LYS A N 1
ATOM 3824 C CA . LYS A 1 495 ? -0.221 14.455 -3.813 1.00 94.94 495 LYS A CA 1
ATOM 3825 C C . LYS A 1 495 ? 0.318 15.578 -2.931 1.00 94.94 495 LYS A C 1
ATOM 3827 O O . LYS A 1 495 ? -0.143 15.763 -1.808 1.00 94.94 495 LYS A O 1
ATOM 3832 N N . ALA A 1 496 ? 1.256 16.364 -3.459 1.00 94.88 496 ALA A N 1
ATOM 3833 C CA . ALA A 1 496 ? 1.730 17.584 -2.804 1.00 94.88 496 ALA A CA 1
ATOM 3834 C C . ALA A 1 496 ? 0.642 18.676 -2.793 1.00 94.88 496 ALA A C 1
ATOM 3836 O O . ALA A 1 496 ? -0.109 18.833 -3.764 1.00 94.88 496 ALA A O 1
ATOM 3837 N N . THR A 1 497 ? 0.558 19.463 -1.718 1.00 91.62 497 THR A N 1
ATOM 3838 C CA . THR A 1 497 ? -0.434 20.546 -1.567 1.00 91.62 497 THR A CA 1
ATOM 3839 C C . THR A 1 497 ? 0.146 21.773 -0.858 1.00 91.62 497 THR A C 1
ATOM 3841 O O . THR A 1 497 ? 1.141 21.680 -0.145 1.00 91.62 497 THR A O 1
ATOM 3844 N N . ASN A 1 498 ? -0.523 22.921 -1.014 1.00 85.00 498 ASN A N 1
ATOM 3845 C CA . ASN A 1 498 ? -0.221 24.169 -0.297 1.00 85.00 498 ASN A CA 1
ATOM 3846 C C . ASN A 1 498 ? -0.885 24.245 1.100 1.00 85.00 498 ASN A C 1
ATOM 3848 O O . ASN A 1 498 ? -0.998 25.336 1.658 1.00 85.00 498 ASN A O 1
ATOM 3852 N N . SER A 1 499 ? -1.383 23.130 1.651 1.00 73.12 499 SER A N 1
ATOM 3853 C CA . SER A 1 499 ? -2.133 23.133 2.914 1.00 73.12 499 SER A CA 1
ATOM 3854 C C . SER A 1 499 ? -1.322 23.756 4.056 1.00 73.12 499 SER A C 1
ATOM 3856 O O . SER A 1 499 ? -0.189 23.369 4.326 1.00 73.12 499 SER A O 1
ATOM 3858 N N . SER A 1 500 ? -1.934 24.712 4.756 1.00 55.19 500 SER A N 1
ATOM 3859 C CA . SER A 1 500 ? -1.313 25.588 5.759 1.00 55.19 500 SER A CA 1
ATOM 3860 C C . SER A 1 500 ? -1.069 24.945 7.137 1.00 55.19 500 SER A C 1
ATOM 3862 O O . SER A 1 500 ? -0.683 25.641 8.071 1.00 55.19 500 SER A O 1
ATOM 3864 N N . GLY A 1 501 ? -1.293 23.633 7.288 1.00 53.47 501 GLY A N 1
ATOM 3865 C CA . GLY A 1 501 ? -1.257 22.904 8.569 1.00 53.47 501 GLY A CA 1
ATOM 3866 C C . GLY A 1 501 ? 0.131 22.508 9.097 1.00 53.47 501 GLY A C 1
ATOM 3867 O O . GLY A 1 501 ? 0.219 21.792 10.087 1.00 53.47 501 GLY A O 1
ATOM 3868 N N . GLY A 1 502 ? 1.212 22.950 8.455 1.00 52.12 502 GLY A N 1
ATOM 3869 C CA . GLY A 1 502 ? 2.593 22.679 8.860 1.00 52.12 502 GLY A CA 1
ATOM 3870 C C . GLY A 1 502 ? 3.514 22.689 7.645 1.00 52.12 502 GLY A C 1
ATOM 3871 O O . GLY A 1 502 ? 3.170 22.139 6.600 1.00 52.12 502 GLY A O 1
ATOM 3872 N N . ALA A 1 503 ? 4.672 23.339 7.749 1.00 52.09 503 ALA A N 1
ATOM 3873 C CA . ALA A 1 503 ? 5.686 23.313 6.700 1.00 52.09 503 ALA A CA 1
ATOM 3874 C C . ALA A 1 503 ? 6.052 21.849 6.386 1.00 52.09 503 ALA A C 1
ATOM 3876 O O . ALA A 1 503 ? 6.637 21.181 7.232 1.00 52.09 503 ALA A O 1
ATOM 3877 N N . GLY A 1 504 ? 5.685 21.327 5.209 1.00 71.69 504 GLY A N 1
ATOM 3878 C CA . GLY A 1 504 ? 6.102 19.973 4.827 1.00 71.69 504 GLY A CA 1
ATOM 3879 C C . GLY A 1 504 ? 5.198 19.173 3.894 1.00 71.69 504 GLY A C 1
ATOM 3880 O O . GLY A 1 504 ? 5.659 18.147 3.410 1.00 71.69 504 GLY A O 1
ATOM 3881 N N . ASN A 1 505 ? 3.965 19.595 3.572 1.00 90.06 505 ASN A N 1
ATOM 3882 C CA . ASN A 1 505 ? 3.111 18.825 2.640 1.00 90.06 505 ASN A CA 1
ATOM 3883 C C . ASN A 1 505 ? 3.423 19.052 1.143 1.00 90.06 505 ASN A C 1
ATOM 3885 O O . ASN A 1 505 ? 2.598 18.791 0.266 1.00 90.06 505 ASN A O 1
ATOM 3889 N N . HIS A 1 506 ? 4.620 19.559 0.869 1.00 92.69 506 HIS A N 1
ATOM 3890 C CA . HIS A 1 506 ? 5.241 19.728 -0.436 1.00 92.69 506 HIS A CA 1
ATOM 3891 C C . HIS A 1 506 ? 6.766 19.825 -0.232 1.00 92.69 506 HIS A C 1
ATOM 3893 O O . HIS A 1 506 ? 7.264 19.900 0.895 1.00 92.69 506 HIS A O 1
ATOM 3899 N N . GLY A 1 507 ? 7.520 19.860 -1.324 1.00 93.56 507 GLY A N 1
ATOM 3900 C CA . GLY A 1 507 ? 8.969 20.038 -1.339 1.00 93.56 507 GLY A CA 1
ATOM 3901 C C . GLY A 1 507 ? 9.726 18.777 -1.742 1.00 93.56 507 GLY A C 1
ATOM 3902 O O . GLY A 1 507 ? 9.184 17.676 -1.760 1.00 93.56 507 GLY A O 1
ATOM 3903 N N . GLU A 1 508 ? 11.001 18.968 -2.064 1.00 95.31 508 GLU A N 1
ATOM 3904 C CA . GLU A 1 508 ? 11.902 17.904 -2.517 1.00 95.31 508 GLU A CA 1
ATOM 3905 C C . GLU A 1 508 ? 12.132 16.869 -1.411 1.00 95.31 508 GLU A C 1
ATOM 3907 O O . GLU A 1 508 ? 12.220 17.244 -0.238 1.00 95.31 508 GLU A O 1
ATOM 3912 N N . ILE A 1 509 ? 12.244 15.597 -1.798 1.00 98.00 509 ILE A N 1
ATOM 3913 C CA . ILE A 1 509 ? 12.543 14.468 -0.915 1.00 98.00 509 ILE A CA 1
ATOM 3914 C C . ILE A 1 509 ? 14.001 14.055 -1.134 1.00 98.00 509 ILE A C 1
ATOM 3916 O O . ILE A 1 509 ? 14.377 13.609 -2.224 1.00 98.00 509 ILE A O 1
ATOM 3920 N N . GLU A 1 510 ? 14.831 14.214 -0.112 1.00 98.00 510 GLU A N 1
ATOM 3921 C CA . GLU A 1 510 ? 16.242 13.840 -0.152 1.00 98.00 510 GLU A CA 1
ATOM 3922 C C . GLU A 1 510 ? 16.437 12.337 0.096 1.00 98.00 510 GLU A C 1
ATOM 3924 O O . GLU A 1 510 ? 15.856 11.740 1.001 1.00 98.00 510 GLU A O 1
ATOM 3929 N N . ILE A 1 511 ? 17.288 11.705 -0.714 1.00 98.25 511 ILE A N 1
ATOM 3930 C CA . ILE A 1 511 ? 17.689 10.307 -0.537 1.00 98.25 511 ILE A CA 1
ATOM 3931 C C . ILE A 1 511 ? 19.210 10.250 -0.406 1.00 98.25 511 ILE A C 1
ATOM 3933 O O . ILE A 1 511 ? 19.938 10.594 -1.340 1.00 98.25 511 ILE A O 1
ATOM 3937 N N . ASN A 1 512 ? 19.680 9.768 0.747 1.00 96.81 512 ASN A N 1
ATOM 3938 C CA . ASN A 1 512 ? 21.100 9.650 1.101 1.00 96.81 512 ASN A CA 1
ATOM 3939 C C . ASN A 1 512 ? 21.495 8.247 1.628 1.00 96.81 512 ASN A C 1
ATOM 3941 O O . ASN A 1 512 ? 22.621 8.043 2.086 1.00 96.81 512 ASN A O 1
ATOM 3945 N N . LYS A 1 513 ? 20.588 7.264 1.549 1.00 97.56 513 LYS A N 1
ATOM 3946 C CA . LYS A 1 513 ? 20.752 5.893 2.069 1.00 97.56 513 LYS A CA 1
ATOM 3947 C C . LYS A 1 513 ? 20.256 4.845 1.074 1.00 97.56 513 LYS A C 1
ATOM 3949 O O . LYS A 1 513 ? 19.550 5.175 0.125 1.00 97.56 513 LYS A O 1
ATOM 3954 N N . ASP A 1 514 ? 20.631 3.584 1.298 1.00 98.38 514 ASP A N 1
ATOM 3955 C CA . ASP A 1 514 ? 20.030 2.460 0.576 1.00 98.38 514 ASP A CA 1
ATOM 3956 C C . ASP A 1 514 ? 18.524 2.433 0.876 1.00 98.38 514 ASP A C 1
ATOM 3958 O O . ASP A 1 514 ? 18.136 2.476 2.044 1.00 98.38 514 ASP A O 1
ATOM 3962 N N . ILE A 1 515 ? 17.669 2.394 -0.145 1.00 98.56 515 ILE A N 1
ATOM 3963 C CA . ILE A 1 515 ? 16.211 2.362 0.040 1.00 98.56 515 ILE A CA 1
ATOM 3964 C C . ILE A 1 515 ? 15.514 1.817 -1.206 1.00 98.56 515 ILE A C 1
ATOM 3966 O O . ILE A 1 515 ? 15.954 2.041 -2.335 1.00 98.56 515 ILE A O 1
ATOM 3970 N N . THR A 1 516 ? 14.397 1.125 -1.000 1.00 98.75 516 THR A N 1
ATOM 3971 C CA . THR A 1 516 ? 13.439 0.802 -2.065 1.00 98.75 516 THR A CA 1
ATOM 3972 C C . THR A 1 516 ? 12.138 1.557 -1.818 1.00 98.75 516 THR A C 1
ATOM 3974 O O . THR A 1 516 ? 11.546 1.420 -0.751 1.00 98.75 516 THR A O 1
ATOM 3977 N N . ILE A 1 517 ? 11.681 2.343 -2.790 1.00 98.75 517 ILE A N 1
ATOM 3978 C CA . ILE A 1 517 ? 10.372 3.006 -2.775 1.00 98.75 517 ILE A CA 1
ATOM 3979 C C . ILE A 1 517 ? 9.513 2.305 -3.823 1.00 98.75 517 ILE A C 1
ATOM 3981 O O . ILE A 1 517 ? 9.840 2.327 -5.013 1.00 98.75 517 ILE A O 1
ATOM 3985 N N . ARG A 1 518 ? 8.447 1.638 -3.373 1.00 98.56 518 ARG A N 1
ATOM 3986 C CA . ARG A 1 518 ? 7.686 0.698 -4.201 1.00 98.56 518 ARG A CA 1
ATOM 3987 C C . ARG A 1 518 ? 6.182 0.940 -4.138 1.00 98.56 518 ARG A C 1
ATOM 3989 O O . ARG A 1 518 ? 5.623 1.030 -3.048 1.00 98.56 518 ARG A O 1
ATOM 3996 N N . GLY A 1 519 ? 5.523 0.956 -5.291 1.00 98.25 519 GLY A N 1
ATOM 3997 C CA . GLY A 1 519 ? 4.062 0.920 -5.396 1.00 98.25 519 GLY A CA 1
ATOM 3998 C C . GLY A 1 519 ? 3.525 -0.458 -5.023 1.00 98.25 519 GLY A C 1
ATOM 3999 O O . GLY A 1 519 ? 4.088 -1.481 -5.417 1.00 98.25 519 GLY A O 1
ATOM 4000 N N . LYS A 1 520 ? 2.470 -0.514 -4.211 1.00 97.12 520 LYS A N 1
ATOM 4001 C CA . LYS A 1 520 ? 1.859 -1.780 -3.786 1.00 97.12 520 LYS A CA 1
ATOM 4002 C C . LYS A 1 520 ? 1.120 -2.499 -4.918 1.00 97.12 520 LYS A C 1
ATOM 4004 O O . LYS A 1 520 ? 1.232 -3.717 -5.043 1.00 97.12 520 LYS A O 1
ATOM 4009 N N . THR A 1 521 ? 0.318 -1.748 -5.651 1.00 97.00 521 THR A N 1
ATOM 4010 C CA . THR A 1 521 ? -0.644 -2.167 -6.672 1.00 97.00 521 THR A CA 1
ATOM 4011 C C . THR A 1 521 ? -0.032 -2.076 -8.067 1.00 97.00 521 THR A C 1
ATOM 4013 O O . THR A 1 521 ? -0.319 -2.917 -8.915 1.00 97.00 521 THR A O 1
ATOM 4016 N N . GLY A 1 522 ? 0.845 -1.094 -8.294 1.00 96.94 522 GLY A N 1
ATOM 4017 C CA . GLY A 1 522 ? 1.566 -0.890 -9.552 1.00 96.94 522 GLY A CA 1
ATOM 4018 C C . GLY A 1 522 ? 1.435 0.533 -10.094 1.00 96.94 522 GLY A C 1
ATOM 4019 O O . GLY A 1 522 ? 0.631 1.330 -9.610 1.00 96.94 522 GLY A O 1
ATOM 4020 N N . LYS A 1 523 ? 2.223 0.840 -11.134 1.00 96.69 523 LYS A N 1
ATOM 4021 C CA . LYS A 1 523 ? 2.433 2.209 -11.640 1.00 96.69 523 LYS A CA 1
ATOM 4022 C C . LYS A 1 523 ? 1.160 2.921 -12.109 1.00 96.69 523 LYS A C 1
ATOM 4024 O O . LYS A 1 523 ? 1.133 4.146 -12.095 1.00 96.69 523 LYS A O 1
ATOM 4029 N N . ASP A 1 524 ? 0.122 2.184 -12.500 1.00 96.69 524 ASP A N 1
ATOM 4030 C CA . ASP A 1 524 ? -1.135 2.761 -12.995 1.00 96.69 524 ASP A CA 1
ATOM 4031 C C . ASP A 1 524 ? -2.057 3.263 -11.871 1.00 96.69 524 ASP A C 1
ATOM 4033 O O . ASP A 1 524 ? -2.970 4.045 -12.128 1.00 96.69 524 ASP A O 1
ATOM 4037 N N . VAL A 1 525 ? -1.811 2.837 -10.626 1.00 97.50 525 VAL A N 1
ATOM 4038 C CA . VAL A 1 525 ? -2.602 3.211 -9.441 1.00 97.50 525 VAL A CA 1
ATOM 4039 C C . VAL A 1 525 ? -1.758 4.028 -8.469 1.00 97.50 525 VAL A C 1
ATOM 4041 O O . VAL A 1 525 ? -2.159 5.113 -8.049 1.00 97.50 525 VAL A O 1
ATOM 4044 N N . ASP A 1 526 ? -0.568 3.534 -8.131 1.00 98.56 526 ASP A N 1
ATOM 4045 C CA . ASP A 1 526 ? 0.273 4.161 -7.121 1.00 98.56 526 ASP A CA 1
ATOM 4046 C C . ASP A 1 526 ? 1.164 5.224 -7.757 1.00 98.56 526 ASP A C 1
ATOM 4048 O O . ASP A 1 526 ? 1.944 4.962 -8.683 1.00 98.56 526 ASP A O 1
ATOM 4052 N N . SER A 1 527 ? 1.069 6.450 -7.251 1.00 98.44 527 SER A N 1
ATOM 4053 C CA . SER A 1 527 ? 1.808 7.570 -7.822 1.00 98.44 527 SER A CA 1
ATOM 4054 C C . SER A 1 527 ? 2.296 8.562 -6.780 1.00 98.44 527 SER A C 1
ATOM 4056 O O . SER A 1 527 ? 1.686 8.757 -5.734 1.00 98.44 527 SER A O 1
ATOM 4058 N N . ILE A 1 528 ? 3.418 9.207 -7.091 1.00 98.69 528 ILE A N 1
ATOM 4059 C CA . ILE A 1 528 ? 3.951 10.346 -6.348 1.00 98.69 528 ILE A CA 1
ATOM 4060 C C . ILE A 1 528 ? 3.815 11.561 -7.262 1.00 98.69 528 ILE A C 1
ATOM 4062 O O . ILE A 1 528 ? 4.480 11.672 -8.295 1.00 98.69 528 ILE A O 1
ATOM 4066 N N . ASN A 1 529 ? 2.897 12.448 -6.894 1.00 98.06 529 ASN A N 1
ATOM 4067 C CA . ASN A 1 529 ? 2.474 13.596 -7.676 1.00 98.06 529 ASN A CA 1
ATOM 4068 C C . ASN A 1 529 ? 2.932 14.895 -6.997 1.00 98.06 529 ASN A C 1
ATOM 4070 O O . ASN A 1 529 ? 2.306 15.363 -6.044 1.00 98.06 529 ASN A O 1
ATOM 4074 N N . ALA A 1 530 ? 3.996 15.510 -7.520 1.00 97.50 530 ALA A N 1
ATOM 4075 C CA . ALA A 1 530 ? 4.500 16.799 -7.030 1.00 97.50 530 ALA A CA 1
ATOM 4076 C C . ALA A 1 530 ? 3.580 17.985 -7.373 1.00 97.50 530 ALA A C 1
ATOM 4078 O O . ALA A 1 530 ? 3.812 19.091 -6.900 1.00 97.50 530 ALA A O 1
ATOM 4079 N N . ASN A 1 531 ? 2.519 17.760 -8.158 1.00 96.44 531 ASN A N 1
ATOM 4080 C CA . ASN A 1 531 ? 1.385 18.668 -8.332 1.00 96.44 531 ASN A CA 1
ATOM 4081 C C . ASN A 1 531 ? 1.776 20.112 -8.710 1.00 96.44 531 ASN A C 1
ATOM 4083 O O . ASN A 1 531 ? 1.146 21.077 -8.269 1.00 96.44 531 ASN A O 1
ATOM 4087 N N . SER A 1 532 ? 2.826 20.267 -9.523 1.00 95.12 532 SER A N 1
ATOM 4088 C CA . SER A 1 532 ? 3.447 21.563 -9.825 1.00 95.12 532 SER A CA 1
ATOM 4089 C C . SER A 1 532 ? 2.465 22.643 -10.286 1.00 95.12 532 SER A C 1
ATOM 4091 O O . SER A 1 532 ? 2.581 23.791 -9.858 1.00 95.12 532 SER A O 1
ATOM 4093 N N . SER A 1 533 ? 1.459 22.287 -11.090 1.00 93.06 533 SER A N 1
ATOM 4094 C CA . SER A 1 533 ? 0.453 23.225 -11.602 1.00 93.06 533 SER A CA 1
ATOM 4095 C C . SER A 1 533 ? -0.394 23.876 -10.505 1.00 93.06 533 SER A C 1
ATOM 4097 O O . SER A 1 533 ? -0.812 25.019 -10.663 1.00 93.06 533 SER A O 1
ATOM 4099 N N . ALA A 1 534 ? -0.649 23.174 -9.396 1.00 92.81 534 ALA A N 1
ATOM 4100 C CA . ALA A 1 534 ? -1.437 23.691 -8.276 1.00 92.81 534 ALA A CA 1
ATOM 4101 C C . ALA A 1 534 ? -0.576 24.367 -7.193 1.00 92.81 534 ALA A C 1
ATOM 4103 O O . ALA A 1 534 ? -1.109 25.088 -6.350 1.00 92.81 534 ALA A O 1
ATOM 4104 N N . LEU A 1 535 ? 0.744 24.142 -7.198 1.00 91.44 535 LEU A N 1
ATOM 4105 C CA . LEU A 1 535 ? 1.658 24.682 -6.187 1.00 91.44 535 LEU A CA 1
ATOM 4106 C C . LEU A 1 535 ? 2.170 26.098 -6.494 1.00 91.44 535 LEU A C 1
ATOM 4108 O O . LEU A 1 535 ? 2.668 26.766 -5.589 1.00 91.44 535 LEU A O 1
ATOM 4112 N N . GLY A 1 536 ? 2.045 26.593 -7.729 1.00 89.81 536 GLY A N 1
ATOM 4113 C CA . GLY A 1 536 ? 2.519 27.935 -8.088 1.00 89.81 536 GLY A CA 1
ATOM 4114 C C . GLY A 1 536 ? 4.029 28.077 -7.863 1.00 89.81 536 GLY A C 1
ATOM 4115 O O . GLY A 1 536 ? 4.805 27.291 -8.397 1.00 89.81 536 GLY A O 1
ATOM 4116 N N . SER A 1 537 ? 4.467 29.049 -7.056 1.00 89.94 537 SER A N 1
ATOM 4117 C CA . SER A 1 537 ? 5.891 29.248 -6.719 1.00 89.94 537 SER A CA 1
ATOM 4118 C C . SER A 1 537 ? 6.490 28.141 -5.845 1.00 89.94 537 SER A C 1
ATOM 4120 O O . SER A 1 537 ? 7.709 28.057 -5.736 1.00 89.94 537 SER A O 1
ATOM 4122 N N . ASN A 1 538 ? 5.654 27.301 -5.229 1.00 91.19 538 ASN A N 1
ATOM 4123 C CA . ASN A 1 538 ? 6.094 26.193 -4.380 1.00 91.19 538 ASN A CA 1
ATOM 4124 C C . ASN A 1 538 ? 6.342 24.903 -5.163 1.00 91.19 538 ASN A C 1
ATOM 4126 O O . ASN A 1 538 ? 6.592 23.875 -4.542 1.00 91.19 538 ASN A O 1
ATOM 4130 N N . HIS A 1 539 ? 6.246 24.915 -6.496 1.00 93.38 539 HIS A N 1
ATOM 4131 C CA . HIS A 1 539 ? 6.543 23.732 -7.295 1.00 93.38 539 HIS A CA 1
ATOM 4132 C C . HIS A 1 539 ? 7.974 23.228 -7.027 1.00 93.38 539 HIS A C 1
ATOM 4134 O O . HIS A 1 539 ? 8.898 23.996 -6.748 1.00 93.38 539 HIS A O 1
ATOM 4140 N N . HIS A 1 540 ? 8.163 21.917 -7.102 1.00 95.62 540 HIS A N 1
ATOM 4141 C CA . HIS A 1 540 ? 9.425 21.276 -6.752 1.00 95.62 540 HIS A CA 1
ATOM 4142 C C . HIS A 1 540 ? 9.617 19.975 -7.532 1.00 95.62 540 HIS A C 1
ATOM 4144 O O . HIS A 1 540 ? 8.666 19.396 -8.072 1.00 95.62 540 HIS A O 1
ATOM 4150 N N . ARG A 1 541 ? 10.864 19.495 -7.563 1.00 97.50 541 ARG A N 1
ATOM 4151 C CA . ARG A 1 541 ? 11.154 18.126 -7.987 1.00 97.50 541 ARG A CA 1
ATOM 4152 C C . ARG A 1 541 ? 10.686 17.120 -6.945 1.00 97.50 541 ARG A C 1
ATOM 4154 O O . ARG A 1 541 ? 10.393 17.495 -5.810 1.00 97.50 541 ARG A O 1
ATOM 4161 N N . ILE A 1 542 ? 10.614 15.849 -7.319 1.00 98.50 542 ILE A N 1
ATOM 4162 C CA . ILE A 1 542 ? 10.197 14.790 -6.395 1.00 98.50 542 ILE A CA 1
ATOM 4163 C C . ILE A 1 542 ? 11.395 14.359 -5.550 1.00 98.50 542 ILE A C 1
ATOM 4165 O O . ILE A 1 542 ? 11.385 14.554 -4.339 1.00 98.50 542 ILE A O 1
ATOM 4169 N N . PHE A 1 543 ? 12.447 13.837 -6.188 1.00 98.69 543 PHE A N 1
ATOM 4170 C CA . PHE A 1 543 ? 13.606 13.271 -5.499 1.00 98.69 543 PHE A CA 1
ATOM 4171 C C . PHE A 1 543 ? 14.899 14.042 -5.780 1.00 98.69 543 PHE A C 1
ATOM 4173 O O . PHE A 1 543 ? 15.200 14.398 -6.923 1.00 98.69 543 PHE A O 1
ATOM 4180 N N . ASN A 1 544 ? 15.699 14.227 -4.732 1.00 98.25 544 ASN A N 1
ATOM 4181 C CA . ASN A 1 544 ? 17.092 14.659 -4.797 1.00 98.25 544 ASN A CA 1
ATOM 4182 C C . ASN A 1 544 ? 17.981 13.537 -4.245 1.00 98.25 544 ASN A C 1
ATOM 4184 O O . ASN A 1 544 ? 17.987 13.271 -3.045 1.00 98.25 544 ASN A O 1
ATOM 4188 N N . ILE A 1 545 ? 18.709 12.859 -5.126 1.00 98.44 545 ILE A N 1
ATOM 4189 C CA . ILE A 1 545 ? 19.548 11.713 -4.781 1.00 98.44 545 ILE A CA 1
ATOM 4190 C C . ILE A 1 545 ? 21.001 12.170 -4.729 1.00 98.44 545 ILE A C 1
ATOM 4192 O O . ILE A 1 545 ? 21.624 12.448 -5.758 1.00 98.44 545 ILE A O 1
ATOM 4196 N N . ASN A 1 546 ? 21.549 12.186 -3.517 1.00 95.19 546 ASN A N 1
ATOM 4197 C CA . ASN A 1 546 ? 22.957 12.449 -3.250 1.00 95.19 546 ASN A CA 1
ATOM 4198 C C . ASN A 1 546 ? 23.512 11.370 -2.308 1.00 95.19 546 ASN A C 1
ATOM 4200 O O . ASN A 1 546 ? 23.848 11.625 -1.154 1.00 95.19 546 ASN A O 1
ATOM 4204 N N . ALA A 1 547 ? 23.543 10.131 -2.802 1.00 93.31 547 ALA A N 1
ATOM 4205 C CA . ALA A 1 547 ? 23.771 8.933 -2.002 1.00 93.31 547 ALA A CA 1
ATOM 4206 C C . ALA A 1 547 ? 24.956 8.112 -2.539 1.00 93.31 547 ALA A C 1
ATOM 4208 O O . ALA A 1 547 ? 24.787 6.999 -3.040 1.00 93.31 547 ALA A O 1
ATOM 4209 N N . ASN A 1 548 ? 26.171 8.662 -2.474 1.00 94.94 548 ASN A N 1
ATOM 4210 C CA . ASN A 1 548 ? 27.356 8.005 -3.031 1.00 94.94 548 ASN A CA 1
ATOM 4211 C C . ASN A 1 548 ? 27.532 6.567 -2.490 1.00 94.94 548 ASN A C 1
ATOM 4213 O O . ASN A 1 548 ? 27.502 6.332 -1.282 1.00 94.94 548 ASN A O 1
ATOM 4217 N N . GLY A 1 549 ? 27.692 5.603 -3.401 1.00 93.88 549 GLY A N 1
ATOM 4218 C CA . GLY A 1 549 ? 27.826 4.176 -3.087 1.00 93.88 549 GLY A CA 1
ATOM 4219 C C . GLY A 1 549 ? 26.555 3.479 -2.581 1.00 93.88 549 GLY A C 1
ATOM 4220 O O . GLY A 1 549 ? 26.628 2.304 -2.231 1.00 93.88 549 GLY A O 1
ATOM 4221 N N . LYS A 1 550 ? 25.407 4.164 -2.525 1.00 98.25 550 LYS A N 1
ATOM 4222 C CA . LYS A 1 550 ? 24.124 3.601 -2.070 1.00 98.25 550 LYS A CA 1
ATOM 4223 C C . LYS A 1 550 ? 23.273 3.116 -3.234 1.00 98.25 550 LYS A C 1
ATOM 4225 O O . LYS A 1 550 ? 23.436 3.575 -4.360 1.00 98.25 550 LYS A O 1
ATOM 4230 N N . ASN A 1 551 ? 22.347 2.209 -2.955 1.00 98.25 551 ASN A N 1
ATOM 4231 C CA . ASN A 1 551 ? 21.434 1.602 -3.913 1.00 98.25 551 ASN A CA 1
ATOM 4232 C C . ASN A 1 551 ? 20.009 2.088 -3.654 1.00 98.25 551 ASN A C 1
ATOM 4234 O O . ASN A 1 551 ? 19.412 1.802 -2.616 1.00 98.25 551 ASN A O 1
ATOM 4238 N N . ILE A 1 552 ? 19.467 2.804 -4.628 1.00 98.69 552 ILE A N 1
ATOM 4239 C CA . ILE A 1 552 ? 18.136 3.392 -4.605 1.00 98.69 552 ILE A CA 1
ATOM 4240 C C . ILE A 1 552 ? 17.304 2.660 -5.647 1.00 98.69 552 ILE A C 1
ATOM 4242 O O . ILE A 1 552 ? 17.678 2.608 -6.820 1.00 98.69 552 ILE A O 1
ATOM 4246 N N . ARG A 1 553 ? 16.174 2.093 -5.234 1.00 98.81 553 ARG A N 1
ATOM 4247 C CA . ARG A 1 553 ? 15.237 1.420 -6.137 1.00 98.81 553 ARG A CA 1
ATOM 4248 C C . ARG A 1 553 ? 13.907 2.147 -6.151 1.00 98.81 553 ARG A C 1
ATOM 4250 O O . ARG A 1 553 ? 13.320 2.379 -5.098 1.00 98.81 553 ARG A O 1
ATOM 4257 N N . LEU A 1 554 ? 13.439 2.478 -7.346 1.00 98.88 554 LEU A N 1
ATOM 4258 C CA . LEU A 1 554 ? 12.087 2.955 -7.599 1.00 98.88 554 LEU A CA 1
ATOM 4259 C C . LEU A 1 554 ? 11.359 1.858 -8.368 1.00 98.88 554 LEU A C 1
ATOM 4261 O O . LEU A 1 554 ? 11.805 1.488 -9.457 1.00 98.88 554 LEU A O 1
ATOM 4265 N N . GLU A 1 555 ? 10.279 1.328 -7.797 1.00 98.75 555 GLU A N 1
ATOM 4266 C CA . GLU A 1 555 ? 9.600 0.147 -8.335 1.00 98.75 555 GLU A CA 1
ATOM 4267 C C . GLU A 1 555 ? 8.084 0.340 -8.439 1.00 98.75 555 GLU A C 1
ATOM 4269 O O . GLU A 1 555 ? 7.431 0.649 -7.444 1.00 98.75 555 GLU A O 1
ATOM 4274 N N . GLY A 1 556 ? 7.494 0.099 -9.612 1.00 98.44 556 GLY A N 1
ATOM 4275 C CA . GLY A 1 556 ? 6.036 -0.007 -9.736 1.00 98.44 556 GLY A CA 1
ATOM 4276 C C . GLY A 1 556 ? 5.271 1.286 -9.439 1.00 98.44 556 GLY A C 1
ATOM 4277 O O . GLY A 1 556 ? 4.184 1.210 -8.877 1.00 98.44 556 GLY A O 1
ATOM 4278 N N . LEU A 1 557 ? 5.832 2.460 -9.752 1.00 98.12 557 LEU A N 1
ATOM 4279 C CA . LEU A 1 557 ? 5.249 3.769 -9.421 1.00 98.12 557 LEU A CA 1
ATOM 4280 C C . LEU A 1 557 ? 5.154 4.689 -10.634 1.00 98.12 557 LEU A C 1
ATOM 4282 O O . LEU A 1 557 ? 6.017 4.661 -11.514 1.00 98.12 557 LEU A O 1
ATOM 4286 N N . THR A 1 558 ? 4.162 5.581 -10.622 1.00 98.75 558 THR A N 1
ATOM 4287 C CA . THR A 1 558 ? 4.185 6.779 -11.471 1.00 98.75 558 THR A CA 1
ATOM 4288 C C . THR A 1 558 ? 4.775 7.975 -10.720 1.00 98.75 558 THR A C 1
ATOM 4290 O O . THR A 1 558 ? 4.256 8.381 -9.682 1.00 98.75 558 THR A O 1
ATOM 4293 N N . LEU A 1 559 ? 5.827 8.586 -11.263 1.00 98.81 559 LEU A N 1
ATOM 4294 C CA . LEU A 1 559 ? 6.378 9.865 -10.805 1.00 98.81 559 LEU A CA 1
ATOM 4295 C C . LEU A 1 559 ? 5.902 10.986 -11.725 1.00 98.81 559 LEU A C 1
ATOM 4297 O O . LEU A 1 559 ? 6.248 10.998 -12.911 1.00 98.81 559 LEU A O 1
ATOM 4301 N N . LYS A 1 560 ? 5.104 11.925 -11.211 1.00 98.12 560 LYS A N 1
ATOM 4302 C CA . LYS A 1 560 ? 4.467 12.924 -12.076 1.00 98.12 560 LYS A CA 1
ATOM 4303 C C . LYS A 1 560 ? 4.424 14.341 -11.538 1.00 98.12 560 LYS A C 1
ATOM 4305 O O . LYS A 1 560 ? 4.420 14.579 -10.328 1.00 98.12 560 LYS A O 1
ATOM 4310 N N . ASN A 1 561 ? 4.326 15.271 -12.486 1.00 98.00 561 ASN A N 1
ATOM 4311 C CA . ASN A 1 561 ? 4.206 16.711 -12.267 1.00 98.00 561 ASN A CA 1
ATOM 4312 C C . ASN A 1 561 ? 5.332 17.299 -11.399 1.00 98.00 561 ASN A C 1
ATOM 4314 O O . ASN A 1 561 ? 5.122 18.305 -10.720 1.00 98.00 561 ASN A O 1
ATOM 4318 N N . GLY A 1 562 ? 6.514 16.679 -11.396 1.00 98.00 562 GLY A N 1
ATOM 4319 C CA . GLY A 1 562 ? 7.731 17.247 -10.826 1.00 98.00 562 GLY A CA 1
ATOM 4320 C C . GLY A 1 562 ? 8.205 18.419 -11.672 1.00 98.00 562 GLY A C 1
ATOM 4321 O O . GLY A 1 562 ? 8.298 18.307 -12.895 1.00 98.00 562 GLY A O 1
ATOM 4322 N N . LYS A 1 563 ? 8.481 19.556 -11.035 1.00 96.75 563 LYS A N 1
ATOM 4323 C CA . LYS A 1 563 ? 8.933 20.759 -11.731 1.00 96.75 563 LYS A CA 1
ATOM 4324 C C . LYS A 1 563 ? 10.018 21.470 -10.954 1.00 96.75 563 LYS A C 1
ATOM 4326 O O . LYS A 1 563 ? 9.889 21.643 -9.747 1.00 96.75 563 LYS A O 1
ATOM 4331 N N . LYS A 1 564 ? 11.053 21.959 -11.631 1.00 94.44 564 LYS A N 1
ATOM 4332 C CA . LYS A 1 564 ? 12.043 22.829 -10.990 1.00 94.44 564 LYS A CA 1
ATOM 4333 C C . LYS A 1 564 ? 12.389 24.041 -11.853 1.00 94.44 564 LYS A C 1
ATOM 4335 O O . LYS A 1 564 ? 12.890 23.894 -12.966 1.00 94.44 564 LYS A O 1
ATOM 4340 N N . SER A 1 565 ? 12.163 25.239 -11.311 1.00 91.62 565 SER A N 1
ATOM 4341 C CA . SER A 1 565 ? 12.750 26.474 -11.838 1.00 91.62 565 SER A CA 1
ATOM 4342 C C . SER A 1 565 ? 14.199 26.625 -11.381 1.00 91.62 565 SER A C 1
ATOM 4344 O O . SER A 1 565 ? 14.545 26.308 -10.239 1.00 91.62 565 SER A O 1
ATOM 4346 N N . ASN A 1 566 ? 15.031 27.187 -12.256 1.00 89.56 566 ASN A N 1
ATOM 4347 C CA . ASN A 1 566 ? 16.403 27.605 -11.958 1.00 89.56 566 ASN A CA 1
ATOM 4348 C C . ASN A 1 566 ? 17.356 26.483 -11.478 1.00 89.56 566 ASN A C 1
ATOM 4350 O O . ASN A 1 566 ? 18.389 26.773 -10.873 1.00 89.56 566 ASN A O 1
ATOM 4354 N N . ALA A 1 567 ? 17.018 25.208 -11.707 1.00 95.12 567 ALA A N 1
ATOM 4355 C CA . ALA A 1 567 ? 17.891 24.066 -11.444 1.00 95.12 567 ALA A CA 1
ATOM 4356 C C . ALA A 1 567 ? 17.463 22.824 -12.246 1.00 95.12 567 ALA A C 1
ATOM 4358 O O . ALA A 1 567 ? 16.315 22.709 -12.669 1.00 95.12 567 ALA A O 1
ATOM 4359 N N . ASP A 1 568 ? 18.385 21.876 -12.408 1.00 97.12 568 ASP A N 1
ATOM 4360 C CA . ASP A 1 568 ? 18.182 20.646 -13.183 1.00 97.12 568 ASP A CA 1
ATOM 4361 C C . ASP A 1 568 ? 17.378 19.572 -12.431 1.00 97.12 568 ASP A C 1
ATOM 4363 O O . ASP A 1 568 ? 17.251 19.623 -11.206 1.00 97.12 568 ASP A O 1
ATOM 4367 N N . GLY A 1 569 ? 16.859 18.572 -13.144 1.00 97.25 569 GLY A N 1
ATOM 4368 C CA . GLY A 1 569 ? 16.096 17.462 -12.566 1.00 97.25 569 GLY A CA 1
ATOM 4369 C C . GLY A 1 569 ? 14.666 17.856 -12.190 1.00 97.25 569 GLY A C 1
ATOM 4370 O O . GLY A 1 569 ? 14.437 18.391 -11.102 1.00 97.25 569 GLY A O 1
ATOM 4371 N N . GLY A 1 570 ? 13.708 17.558 -13.074 1.00 96.88 570 GLY A N 1
ATOM 4372 C CA . GLY A 1 570 ? 12.282 17.858 -12.887 1.00 96.88 570 GLY A CA 1
ATOM 4373 C C . GLY A 1 570 ? 11.578 16.871 -11.955 1.00 96.88 570 GLY A C 1
ATOM 4374 O O . GLY A 1 570 ? 10.973 17.289 -10.977 1.00 96.88 570 GLY A O 1
ATOM 4375 N N . ALA A 1 571 ? 11.699 15.560 -12.183 1.00 98.50 571 ALA A N 1
ATOM 4376 C CA . ALA A 1 571 ? 11.277 14.542 -11.211 1.00 98.50 571 ALA A CA 1
ATOM 4377 C C . ALA A 1 571 ? 12.428 14.108 -10.302 1.00 98.50 571 ALA A C 1
ATOM 4379 O O . ALA A 1 571 ? 12.278 14.132 -9.079 1.00 98.50 571 ALA A O 1
ATOM 4380 N N . VAL A 1 572 ? 13.565 13.721 -10.886 1.00 98.81 572 VAL A N 1
ATOM 4381 C CA . VAL A 1 572 ? 14.716 13.182 -10.153 1.00 98.81 572 VAL A CA 1
ATOM 4382 C C . VAL A 1 572 ? 15.985 13.950 -10.503 1.00 98.81 572 VAL A C 1
ATOM 4384 O O . VAL A 1 572 ? 16.399 14.011 -11.661 1.00 98.81 572 VAL A O 1
ATOM 4387 N N . LEU A 1 573 ? 16.641 14.482 -9.477 1.00 98.69 573 LEU A N 1
ATOM 4388 C CA . LEU A 1 573 ? 18.015 14.966 -9.545 1.00 98.69 573 LEU A CA 1
ATOM 4389 C C . LEU A 1 573 ? 18.942 13.863 -9.011 1.00 98.69 573 LEU A C 1
ATOM 4391 O O . LEU A 1 573 ? 18.970 13.616 -7.809 1.00 98.69 573 LEU A O 1
ATOM 4395 N N . HIS A 1 574 ? 19.678 13.179 -9.889 1.00 98.56 574 HIS A N 1
ATOM 4396 C CA . HIS A 1 574 ? 20.535 12.035 -9.553 1.00 98.56 574 HIS A CA 1
ATOM 4397 C C . HIS A 1 574 ? 22.018 12.427 -9.616 1.00 98.56 574 HIS A C 1
ATOM 4399 O O . HIS A 1 574 ? 22.680 12.286 -10.645 1.00 98.56 574 HIS A O 1
ATOM 4405 N N . LYS A 1 575 ? 22.533 12.944 -8.492 1.00 97.88 575 LYS A N 1
ATOM 4406 C CA . LYS A 1 575 ? 23.914 13.445 -8.372 1.00 97.88 575 LYS A CA 1
ATOM 4407 C C . LYS A 1 575 ? 24.944 12.352 -8.113 1.00 97.88 575 LYS A C 1
ATOM 4409 O O . LYS A 1 575 ? 26.089 12.477 -8.528 1.00 97.88 575 LYS A O 1
ATOM 4414 N N . SER A 1 576 ? 24.564 11.304 -7.385 1.00 96.75 576 SER A N 1
ATOM 4415 C CA . SER A 1 576 ? 25.429 10.168 -7.050 1.00 96.75 576 SER A CA 1
ATOM 4416 C C . SER A 1 576 ? 24.607 8.943 -6.625 1.00 96.75 576 SER A C 1
ATOM 4418 O O . SER A 1 576 ? 23.397 9.041 -6.426 1.00 96.75 576 SER A O 1
ATOM 4420 N N . GLY A 1 577 ? 25.255 7.784 -6.469 1.00 97.38 577 GLY A N 1
ATOM 4421 C CA . GLY A 1 577 ? 24.597 6.530 -6.071 1.00 97.38 577 GLY A CA 1
ATOM 4422 C C . GLY A 1 577 ? 24.049 5.710 -7.242 1.00 97.38 577 GLY A C 1
ATOM 4423 O O . GLY A 1 577 ? 24.101 6.118 -8.399 1.00 97.38 577 GLY A O 1
ATOM 4424 N N . ASN A 1 578 ? 23.542 4.519 -6.951 1.00 98.25 578 ASN A N 1
ATOM 4425 C CA . ASN A 1 578 ? 23.027 3.570 -7.933 1.00 98.25 578 ASN A CA 1
ATOM 4426 C C . ASN A 1 578 ? 21.500 3.637 -7.959 1.00 98.25 578 ASN A C 1
ATOM 4428 O O . ASN A 1 578 ? 20.847 3.075 -7.080 1.00 98.25 578 ASN A O 1
ATOM 4432 N N . LEU A 1 579 ? 20.935 4.321 -8.952 1.00 98.75 579 LEU A N 1
ATOM 4433 C CA . LEU A 1 579 ? 19.494 4.417 -9.158 1.00 98.75 579 LEU A CA 1
ATOM 4434 C C . LEU A 1 579 ? 19.020 3.308 -10.102 1.00 98.75 579 LEU A C 1
ATOM 4436 O O . LEU A 1 579 ? 19.422 3.243 -11.264 1.00 98.75 579 LEU A O 1
ATOM 4440 N N . HIS A 1 580 ? 18.121 2.459 -9.617 1.00 98.81 580 HIS A N 1
ATOM 4441 C CA . HIS A 1 580 ? 17.422 1.453 -10.410 1.00 98.81 580 HIS A CA 1
ATOM 4442 C C . HIS A 1 580 ? 15.949 1.843 -10.534 1.00 98.81 580 HIS A C 1
ATOM 4444 O O . HIS A 1 580 ? 15.235 1.922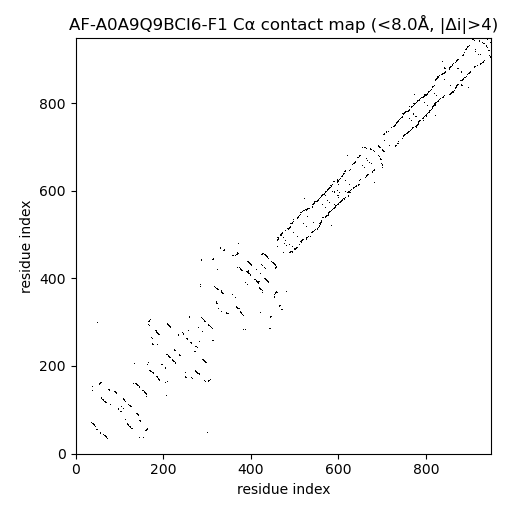 -9.536 1.00 98.81 580 HIS A O 1
ATOM 4450 N N . ILE A 1 581 ? 15.494 2.072 -11.763 1.00 98.88 581 ILE A N 1
ATOM 4451 C CA . ILE A 1 581 ? 14.092 2.323 -12.102 1.00 98.88 581 ILE A CA 1
ATOM 4452 C C . ILE A 1 581 ? 13.513 1.049 -12.720 1.00 98.88 581 ILE A C 1
ATOM 4454 O O . ILE A 1 581 ? 13.974 0.591 -13.771 1.00 98.88 581 ILE A O 1
ATOM 4458 N N . LYS A 1 582 ? 12.506 0.469 -12.070 1.00 98.69 582 LYS A N 1
ATOM 4459 C CA . LYS A 1 582 ? 11.872 -0.776 -12.500 1.00 98.69 582 LYS A CA 1
ATOM 4460 C C . LYS A 1 582 ? 10.358 -0.626 -12.544 1.00 98.69 582 LYS A C 1
ATOM 4462 O O . LYS A 1 582 ? 9.753 -0.234 -11.559 1.00 98.69 582 LYS A O 1
ATOM 4467 N N . ASP A 1 583 ? 9.745 -0.983 -13.670 1.00 98.38 583 ASP A N 1
ATOM 4468 C CA . ASP A 1 583 ? 8.280 -0.966 -13.817 1.00 98.38 583 ASP A CA 1
ATOM 4469 C C . ASP A 1 583 ? 7.643 0.387 -13.424 1.00 98.38 583 ASP A C 1
ATOM 4471 O O . ASP A 1 583 ? 6.566 0.431 -12.838 1.00 98.38 583 ASP A O 1
ATOM 4475 N N . CYS A 1 584 ? 8.324 1.502 -13.710 1.00 98.69 584 CYS A N 1
ATOM 4476 C CA . CYS A 1 584 ? 7.867 2.851 -13.366 1.00 98.69 584 CYS A CA 1
ATOM 4477 C C . CYS A 1 584 ? 7.460 3.654 -14.602 1.00 98.69 584 CYS A C 1
ATOM 4479 O O . CYS A 1 584 ? 8.004 3.468 -15.693 1.00 98.69 584 CYS A O 1
ATOM 4481 N N . LYS A 1 585 ? 6.571 4.624 -14.397 1.00 98.69 585 LYS A N 1
ATOM 4482 C CA . LYS A 1 585 ? 6.189 5.626 -15.394 1.00 98.69 585 LYS A CA 1
ATOM 4483 C C . LYS A 1 585 ? 6.559 7.025 -14.907 1.00 98.69 585 LYS A C 1
ATOM 4485 O O . LYS A 1 585 ? 6.452 7.328 -13.723 1.00 98.69 585 LYS A O 1
ATOM 4490 N N . PHE A 1 586 ? 6.988 7.889 -15.815 1.00 98.62 586 PHE A N 1
ATOM 4491 C CA . PHE A 1 586 ? 7.204 9.307 -15.554 1.00 98.62 586 PHE A CA 1
ATOM 4492 C C . PHE A 1 586 ? 6.262 1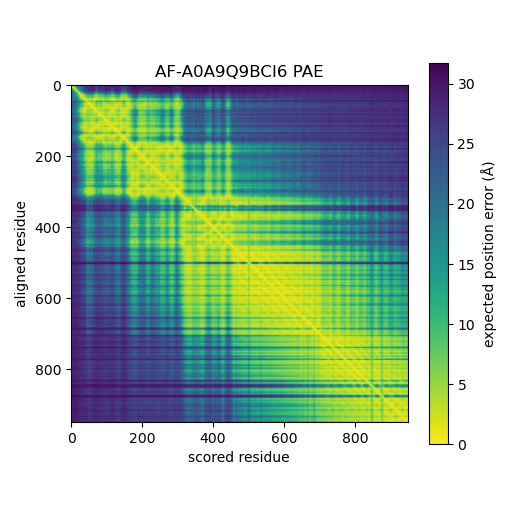0.120 -16.433 1.00 98.62 586 PHE A C 1
ATOM 4494 O O . PHE A 1 586 ? 6.149 9.848 -17.628 1.00 98.62 586 PHE A O 1
ATOM 4501 N N . GLU A 1 587 ? 5.590 11.121 -15.868 1.00 97.62 587 GLU A N 1
ATOM 4502 C CA . GLU A 1 587 ? 4.585 11.899 -16.595 1.00 97.62 587 GLU A CA 1
ATOM 4503 C C . GLU A 1 587 ? 4.639 13.391 -16.246 1.00 97.62 587 GLU A C 1
ATOM 4505 O O . GLU A 1 587 ? 4.671 13.765 -15.077 1.00 97.62 587 GLU A O 1
ATOM 4510 N N . ASN A 1 588 ? 4.614 14.256 -17.266 1.00 96.94 588 ASN A N 1
ATOM 4511 C CA . ASN A 1 588 ? 4.530 15.716 -17.109 1.00 96.94 588 ASN A CA 1
ATOM 4512 C C . ASN A 1 588 ? 5.593 16.313 -16.167 1.00 96.94 588 ASN A C 1
ATOM 4514 O O . ASN A 1 588 ? 5.332 17.286 -15.462 1.00 96.94 588 ASN A O 1
ATOM 4518 N N . ASN A 1 589 ? 6.788 15.718 -16.132 1.00 98.31 589 ASN A N 1
ATOM 4519 C CA . ASN A 1 589 ? 7.903 16.251 -15.361 1.00 98.31 589 ASN A CA 1
ATOM 4520 C C . ASN A 1 589 ? 8.721 17.213 -16.223 1.00 98.31 589 ASN A C 1
ATOM 4522 O O . ASN A 1 589 ? 9.071 16.877 -17.359 1.00 98.31 589 ASN A O 1
ATOM 4526 N N . GLU A 1 590 ? 9.038 18.394 -15.701 1.00 97.12 590 GLU A N 1
ATOM 4527 C CA . GLU A 1 590 ? 9.697 19.438 -16.483 1.00 97.12 590 GLU A CA 1
ATOM 4528 C C . GLU A 1 590 ? 10.705 20.279 -15.692 1.00 97.12 590 GLU A C 1
ATOM 4530 O O . GLU A 1 590 ? 10.679 20.368 -14.466 1.00 97.12 590 GLU A O 1
ATOM 4535 N N . VAL A 1 591 ? 11.605 20.925 -16.419 1.00 97.00 591 VAL A N 1
ATOM 4536 C CA . VAL A 1 591 ? 12.495 21.977 -15.918 1.00 97.00 591 VAL A CA 1
ATOM 4537 C C . VAL A 1 591 ? 12.310 23.229 -16.770 1.00 97.00 591 VAL A C 1
ATOM 4539 O O . VAL A 1 591 ? 11.934 23.143 -17.939 1.00 97.00 591 VAL A O 1
ATOM 4542 N N . GLU A 1 592 ? 12.544 24.405 -16.192 1.00 90.19 592 GLU A N 1
ATOM 4543 C CA . GLU A 1 592 ? 12.395 25.679 -16.908 1.00 90.19 592 GLU A CA 1
ATOM 4544 C C . GLU A 1 592 ? 13.729 26.234 -17.419 1.00 90.19 592 GLU A C 1
ATOM 4546 O O . GLU A 1 592 ? 14.799 25.924 -16.901 1.00 90.19 592 GLU A O 1
ATOM 4551 N N . GLY A 1 593 ? 13.670 27.117 -18.417 1.00 87.12 593 GLY A N 1
ATOM 4552 C CA . GLY A 1 593 ? 14.841 27.845 -18.905 1.00 87.12 593 GLY A CA 1
ATOM 4553 C C . GLY A 1 593 ? 15.887 26.942 -19.562 1.00 87.12 593 GLY A C 1
ATOM 4554 O O . GLY A 1 593 ? 15.566 26.107 -20.404 1.00 87.12 593 GLY A O 1
ATOM 4555 N N . SER A 1 594 ? 17.159 27.145 -19.216 1.00 88.75 594 SER A N 1
ATOM 4556 C CA . SER A 1 594 ? 18.286 26.389 -19.776 1.00 88.75 594 SER A CA 1
ATOM 4557 C C . SER A 1 594 ? 18.580 25.076 -19.043 1.00 88.75 594 SER A C 1
ATOM 4559 O O . SER A 1 594 ? 19.501 24.365 -19.453 1.00 88.75 594 SER A O 1
ATOM 4561 N N . HIS A 1 595 ? 17.805 24.735 -18.011 1.00 95.50 595 HIS A N 1
ATOM 4562 C CA . HIS A 1 595 ? 18.007 23.547 -17.185 1.00 95.50 595 HIS A CA 1
ATOM 4563 C C . HIS A 1 595 ? 17.654 22.247 -17.906 1.00 95.50 595 HIS A C 1
ATOM 4565 O O . HIS A 1 595 ? 17.052 22.248 -18.984 1.00 95.50 595 HIS A O 1
ATOM 4571 N N . LYS A 1 596 ? 18.102 21.125 -17.340 1.00 96.31 596 LYS A N 1
ATOM 4572 C CA . LYS A 1 596 ? 18.151 19.824 -18.010 1.00 96.31 596 LYS A CA 1
ATOM 4573 C C . LYS A 1 596 ? 17.507 18.698 -17.200 1.00 96.31 596 LYS A C 1
ATOM 4575 O O . LYS A 1 596 ? 17.452 18.743 -15.974 1.00 96.31 596 LYS A O 1
ATOM 4580 N N . GLY A 1 597 ? 17.057 17.659 -17.907 1.00 96.69 597 GLY A N 1
ATOM 4581 C CA . GLY A 1 597 ? 16.545 16.415 -17.325 1.00 96.69 597 GLY A CA 1
ATOM 4582 C C . GLY A 1 597 ? 15.162 16.566 -16.702 1.00 96.69 597 GLY A C 1
ATOM 4583 O O . GLY A 1 597 ? 15.030 16.601 -15.479 1.00 96.69 597 GLY A O 1
ATOM 4584 N N . GLY A 1 598 ? 14.117 16.632 -17.530 1.00 97.44 598 GLY A N 1
ATOM 4585 C CA . GLY A 1 598 ? 12.739 16.734 -17.047 1.00 97.44 598 GLY A CA 1
ATOM 4586 C C . GLY A 1 598 ? 12.331 15.525 -16.204 1.00 97.44 598 GLY A C 1
ATOM 4587 O O . GLY A 1 598 ? 11.804 15.691 -15.108 1.00 97.44 598 GLY A O 1
ATOM 4588 N N . ALA A 1 599 ? 12.636 14.304 -16.652 1.00 98.38 599 ALA A N 1
ATOM 4589 C CA . ALA A 1 599 ? 12.405 13.105 -15.845 1.00 98.38 599 ALA A CA 1
ATOM 4590 C C . ALA A 1 599 ? 13.578 12.847 -14.892 1.00 98.38 599 ALA A C 1
ATOM 4592 O O . ALA A 1 599 ? 13.392 12.777 -13.676 1.00 98.38 599 ALA A O 1
ATOM 4593 N N . VAL A 1 600 ? 14.788 12.727 -15.443 1.00 98.75 600 VAL A N 1
ATOM 4594 C CA . VAL A 1 600 ? 15.997 12.411 -14.673 1.00 98.75 600 VAL A CA 1
ATOM 4595 C C . VAL A 1 600 ? 17.161 13.265 -15.165 1.00 98.75 600 VAL A C 1
ATOM 4597 O O . VAL A 1 600 ? 17.496 13.240 -16.348 1.00 98.75 600 VAL A O 1
ATOM 4600 N N . TYR A 1 601 ? 17.816 13.979 -14.254 1.00 98.75 601 TYR A N 1
ATOM 4601 C CA . TYR A 1 601 ? 19.158 14.521 -14.470 1.00 98.75 601 TYR A CA 1
ATOM 4602 C C . TYR A 1 601 ? 20.182 13.550 -13.875 1.00 98.75 601 TYR A C 1
ATOM 4604 O O . TYR A 1 601 ? 20.212 13.381 -12.658 1.00 98.75 601 TYR A O 1
ATOM 4612 N N . TYR A 1 602 ? 20.980 12.895 -14.720 1.00 98.69 602 TYR A N 1
ATOM 4613 C CA . TYR A 1 602 ? 21.940 11.855 -14.345 1.00 98.69 602 TYR A CA 1
ATOM 4614 C C . TYR A 1 602 ? 23.381 12.378 -14.415 1.00 98.69 602 TYR A C 1
ATOM 4616 O O . TYR A 1 602 ? 23.932 12.585 -15.501 1.00 98.69 602 TYR A O 1
ATOM 4624 N N . GLU A 1 603 ? 23.994 12.575 -13.247 1.00 98.25 603 GLU A N 1
ATOM 4625 C CA . GLU A 1 603 ? 25.350 13.119 -13.111 1.00 98.25 603 GLU A CA 1
ATOM 4626 C C . GLU A 1 603 ? 26.402 12.052 -12.801 1.00 98.25 603 GLU A C 1
ATOM 4628 O O . GLU A 1 603 ? 27.436 11.986 -13.469 1.00 98.25 603 GLU A O 1
ATOM 4633 N N . ASP A 1 604 ? 26.164 11.212 -11.790 1.00 97.00 604 ASP A N 1
ATOM 4634 C CA . ASP A 1 604 ? 27.139 10.223 -11.326 1.00 97.00 604 ASP A CA 1
ATOM 4635 C C . ASP A 1 604 ? 26.490 8.968 -10.724 1.00 97.00 604 ASP A C 1
ATOM 4637 O O . ASP A 1 604 ? 25.278 8.877 -10.554 1.00 97.00 604 ASP A O 1
ATOM 4641 N N . GLY A 1 605 ? 27.316 7.969 -10.408 1.00 96.69 605 GLY A N 1
ATOM 4642 C CA . GLY A 1 605 ? 26.888 6.625 -10.039 1.00 96.69 605 GLY A CA 1
ATOM 4643 C C . GLY A 1 605 ? 26.368 5.846 -11.247 1.00 96.69 605 GLY A C 1
ATOM 4644 O O . GLY A 1 605 ? 26.899 6.008 -12.353 1.00 96.69 605 GLY A O 1
ATOM 4645 N N . THR A 1 606 ? 25.362 4.992 -11.049 1.00 98.00 606 THR A N 1
ATOM 4646 C CA . THR A 1 606 ? 24.758 4.163 -12.111 1.00 98.00 606 THR A CA 1
ATOM 4647 C C . THR A 1 606 ? 23.267 4.445 -12.250 1.00 98.00 606 THR A C 1
ATOM 4649 O O . THR A 1 606 ? 22.570 4.570 -11.246 1.00 98.00 606 THR A O 1
ATOM 4652 N N . LEU A 1 607 ? 22.777 4.528 -13.489 1.00 98.75 607 LEU A N 1
ATOM 4653 C CA . LEU A 1 607 ? 21.349 4.578 -13.798 1.00 98.75 607 LEU A CA 1
ATOM 4654 C C . LEU A 1 607 ? 20.952 3.306 -14.545 1.00 98.75 607 LEU A C 1
ATOM 4656 O O . LEU A 1 607 ? 21.423 3.060 -15.658 1.00 98.75 607 LEU A O 1
ATOM 4660 N N . THR A 1 608 ? 20.093 2.504 -13.924 1.00 98.62 608 THR A N 1
ATOM 4661 C CA . THR A 1 608 ? 19.682 1.194 -14.432 1.00 98.62 608 THR A CA 1
ATOM 4662 C C . THR A 1 608 ? 18.181 1.139 -14.688 1.00 98.62 608 THR A C 1
ATOM 4664 O O . THR A 1 608 ? 17.397 1.538 -13.828 1.00 98.62 608 THR A O 1
ATOM 4667 N N . LEU A 1 609 ? 17.780 0.608 -15.846 1.00 98.75 609 LEU A N 1
ATOM 4668 C CA . LEU A 1 609 ? 16.382 0.414 -16.241 1.00 98.75 609 LEU A CA 1
ATOM 4669 C C . LEU A 1 609 ? 16.058 -1.080 -16.411 1.00 98.75 609 LEU A C 1
ATOM 4671 O O . LEU A 1 609 ? 16.882 -1.850 -16.917 1.00 98.75 609 LEU A O 1
ATOM 4675 N N . SER A 1 610 ? 14.851 -1.494 -16.021 1.00 97.94 610 SER A N 1
ATOM 4676 C CA . SER A 1 610 ? 14.341 -2.859 -16.245 1.00 97.94 610 SER A CA 1
ATOM 4677 C C . SER A 1 610 ? 12.814 -2.925 -16.245 1.00 97.94 610 SER A C 1
ATOM 4679 O O . SER A 1 610 ? 12.170 -2.158 -15.532 1.00 97.94 610 SER A O 1
ATOM 4681 N N . GLY A 1 611 ? 12.241 -3.906 -16.944 1.00 97.06 611 GLY A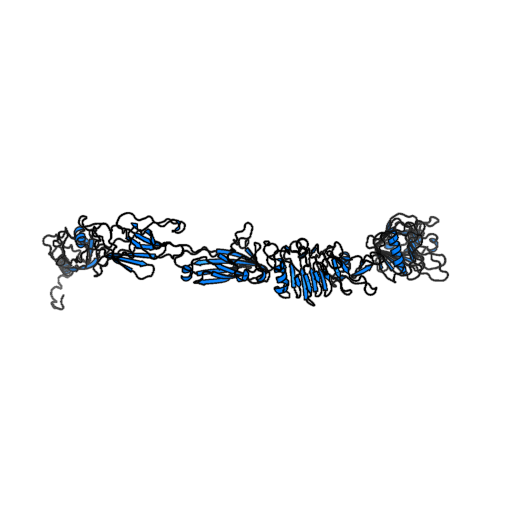 N 1
ATOM 4682 C CA . GLY A 1 611 ? 10.793 -4.132 -16.957 1.00 97.06 611 GLY A CA 1
ATOM 4683 C C . GLY A 1 611 ? 10.039 -3.116 -17.821 1.00 97.06 611 GLY A C 1
ATOM 4684 O O . GLY A 1 611 ? 10.533 -2.696 -18.871 1.00 97.06 611 GLY A O 1
ATOM 4685 N N . SER A 1 612 ? 8.837 -2.732 -17.395 1.00 97.00 612 SER A N 1
ATOM 4686 C CA . SER A 1 612 ? 7.946 -1.825 -18.126 1.00 97.00 612 SER A CA 1
ATOM 4687 C C . SER A 1 612 ? 8.166 -0.367 -17.710 1.00 97.00 612 SER A C 1
ATOM 4689 O O . SER A 1 612 ? 7.378 0.218 -16.963 1.00 97.00 612 SER A O 1
ATOM 4691 N N . VAL A 1 613 ? 9.273 0.212 -18.177 1.00 98.31 613 VAL A N 1
ATOM 4692 C CA . VAL A 1 613 ? 9.645 1.612 -17.916 1.00 98.31 613 VAL A CA 1
ATOM 4693 C C . VAL A 1 613 ? 9.117 2.533 -19.021 1.00 98.31 613 VAL A C 1
ATOM 4695 O O . VAL A 1 613 ? 9.291 2.237 -20.202 1.00 98.31 613 VAL A O 1
ATOM 4698 N N . GLU A 1 614 ? 8.495 3.652 -18.641 1.00 97.88 614 GLU A N 1
ATOM 4699 C CA . GLU A 1 614 ? 7.876 4.625 -19.558 1.00 97.88 614 GLU A CA 1
ATOM 4700 C C . GLU A 1 614 ? 8.224 6.075 -19.189 1.00 97.88 614 GLU A C 1
ATOM 4702 O O . GLU A 1 614 ? 7.800 6.581 -18.152 1.00 97.88 614 GLU A O 1
ATOM 4707 N N . LEU A 1 615 ? 8.978 6.763 -20.045 1.00 97.06 615 LEU A N 1
ATOM 4708 C CA . LEU A 1 615 ? 9.328 8.183 -19.933 1.00 97.06 615 LEU A CA 1
ATOM 4709 C C . LEU A 1 615 ? 9.023 8.899 -21.266 1.00 97.06 615 LEU A C 1
ATOM 4711 O O . LEU A 1 615 ? 9.939 9.336 -21.975 1.00 97.06 615 LEU A O 1
ATOM 4715 N N . PRO A 1 616 ? 7.741 9.001 -21.665 1.00 93.00 616 PRO A N 1
ATOM 4716 C CA . PRO A 1 616 ? 7.364 9.675 -22.901 1.00 93.00 616 PRO A CA 1
ATOM 4717 C C . PRO A 1 616 ? 7.717 11.164 -22.811 1.00 93.00 616 PRO A C 1
ATOM 4719 O O . PRO A 1 616 ? 7.145 11.908 -22.014 1.00 93.00 616 PRO A O 1
ATOM 4722 N N . SER A 1 617 ? 8.679 11.598 -23.623 1.00 93.94 617 SER A N 1
ATOM 4723 C CA . SER A 1 617 ? 9.166 12.978 -23.654 1.00 93.94 617 SER A CA 1
ATOM 4724 C C . SER A 1 617 ? 8.520 13.770 -24.787 1.00 93.94 617 SER A C 1
ATOM 4726 O O . SER A 1 617 ? 8.411 13.288 -25.916 1.00 93.94 617 SER A O 1
ATOM 4728 N N . THR A 1 618 ? 8.144 15.017 -24.502 1.00 90.81 618 THR A N 1
ATOM 4729 C CA . THR A 1 618 ? 7.645 15.974 -25.506 1.00 90.81 618 THR A CA 1
ATOM 4730 C C . THR A 1 618 ? 8.724 16.950 -25.986 1.00 90.81 618 THR A C 1
ATOM 4732 O O . THR A 1 618 ? 8.465 17.771 -26.864 1.00 90.81 618 THR A O 1
ATOM 4735 N N . GLY A 1 619 ? 9.944 16.871 -25.448 1.00 88.94 619 GLY A N 1
ATOM 4736 C CA . GLY A 1 619 ? 11.032 17.794 -25.759 1.00 88.94 619 GLY A CA 1
ATOM 4737 C C . GLY A 1 619 ? 12.163 17.753 -24.734 1.00 88.94 619 GLY A C 1
ATOM 4738 O O . GLY A 1 619 ? 12.079 17.066 -23.720 1.00 88.94 619 GLY A O 1
ATOM 4739 N N . GLU A 1 620 ? 13.226 18.511 -24.999 1.00 88.62 620 GLU A N 1
ATOM 4740 C CA . GLU A 1 620 ? 14.286 18.732 -24.010 1.00 88.62 620 GLU A CA 1
ATOM 4741 C C . GLU A 1 620 ? 13.727 19.399 -22.752 1.00 88.62 620 GLU A C 1
ATOM 4743 O O . GLU A 1 620 ? 12.865 20.279 -22.837 1.00 88.62 620 GLU A O 1
ATOM 4748 N N . GLY A 1 621 ? 14.195 18.955 -21.586 1.00 93.12 621 GLY A N 1
ATOM 4749 C CA . GLY A 1 621 ? 13.698 19.431 -20.297 1.00 93.12 621 GLY A CA 1
ATOM 4750 C C . GLY A 1 621 ? 12.261 19.004 -19.988 1.00 93.12 621 GLY A C 1
ATOM 4751 O O . GLY A 1 621 ? 11.719 19.428 -18.973 1.00 93.12 621 GLY A O 1
ATOM 4752 N N . LYS A 1 622 ? 11.637 18.167 -20.830 1.00 95.44 622 LYS A N 1
ATOM 4753 C CA . LYS A 1 622 ? 10.267 17.664 -20.671 1.00 95.44 622 LYS A CA 1
ATOM 4754 C C . LYS A 1 622 ? 10.273 16.145 -20.689 1.00 95.44 622 LYS A C 1
ATOM 4756 O O . LYS A 1 622 ? 10.230 15.515 -21.749 1.00 95.44 622 LYS A O 1
ATOM 4761 N N . ASN A 1 623 ? 10.307 15.567 -19.495 1.00 96.69 623 ASN A N 1
ATOM 4762 C CA . ASN A 1 623 ? 10.295 14.130 -19.244 1.00 96.69 623 ASN A CA 1
ATOM 4763 C C . ASN A 1 623 ? 11.436 13.347 -19.938 1.00 96.69 623 ASN A C 1
ATOM 4765 O O . ASN A 1 623 ? 11.309 12.152 -20.185 1.00 96.69 623 ASN A O 1
ATOM 4769 N N . ASP A 1 624 ? 12.544 14.014 -20.277 1.00 97.44 624 ASP A N 1
ATOM 4770 C CA . ASP A 1 624 ? 13.753 13.413 -20.846 1.00 97.44 624 ASP A CA 1
ATOM 4771 C C . ASP A 1 624 ? 14.745 12.965 -19.757 1.00 97.44 624 ASP A C 1
ATOM 4773 O O . ASP A 1 624 ? 14.707 13.445 -18.617 1.00 97.44 624 ASP A O 1
ATOM 4777 N N . ILE A 1 625 ? 15.645 12.043 -20.115 1.00 98.62 625 ILE A N 1
ATOM 4778 C CA . ILE A 1 625 ? 16.817 11.695 -19.304 1.00 98.62 625 ILE A CA 1
ATOM 4779 C C . ILE A 1 625 ? 18.006 12.494 -19.826 1.00 98.62 625 ILE A C 1
ATOM 4781 O O . ILE A 1 625 ? 18.439 12.285 -20.960 1.00 98.62 625 ILE A O 1
ATOM 4785 N N . TYR A 1 626 ? 18.574 13.359 -18.993 1.00 98.50 626 TYR A N 1
ATOM 4786 C CA . TYR A 1 626 ? 19.781 14.100 -19.332 1.00 98.50 626 TYR A CA 1
ATOM 4787 C C . TYR A 1 626 ? 21.029 13.451 -18.722 1.00 98.50 626 TYR A C 1
ATOM 4789 O O . TYR A 1 626 ? 21.040 13.162 -17.528 1.00 98.50 626 TYR A O 1
ATOM 4797 N N . ILE A 1 627 ? 22.077 13.230 -19.525 1.00 98.50 627 ILE A N 1
ATOM 4798 C CA . ILE A 1 627 ? 23.343 12.613 -19.086 1.00 98.50 627 ILE A CA 1
ATOM 4799 C C . ILE A 1 627 ? 24.453 13.668 -19.068 1.00 98.50 627 ILE A C 1
ATOM 4801 O O . ILE A 1 627 ? 25.006 14.013 -20.123 1.00 98.50 627 ILE A O 1
ATOM 4805 N N . GLU A 1 628 ? 24.810 14.128 -17.869 1.00 97.69 628 GLU A N 1
ATOM 4806 C CA . GLU A 1 628 ? 25.748 15.239 -17.670 1.00 97.69 628 GLU A CA 1
ATOM 4807 C C . GLU A 1 628 ? 27.198 14.845 -17.972 1.00 97.69 628 GLU A C 1
ATOM 4809 O O . GLU A 1 628 ? 27.899 15.565 -18.675 1.00 97.69 628 GLU A O 1
ATOM 4814 N N . LYS A 1 629 ? 27.675 13.694 -17.489 1.00 96.31 629 LYS A N 1
ATOM 4815 C CA . LYS A 1 629 ? 29.081 13.300 -17.672 1.00 96.31 629 LYS A CA 1
ATOM 4816 C C . LYS A 1 629 ? 29.291 12.437 -18.919 1.00 96.31 629 LYS A C 1
ATOM 4818 O O . LYS A 1 629 ? 28.507 11.533 -19.215 1.00 96.31 629 LYS A O 1
ATOM 4823 N N . SER A 1 630 ? 30.364 12.720 -19.657 1.00 93.56 630 SER A N 1
ATOM 4824 C CA . SER A 1 630 ? 30.670 12.100 -20.954 1.00 93.56 630 SER A CA 1
ATOM 4825 C C . SER A 1 630 ? 30.918 10.585 -20.862 1.00 93.56 630 SER A C 1
ATOM 4827 O O . SER A 1 630 ? 30.560 9.848 -21.777 1.00 93.56 630 SER A O 1
ATOM 4829 N N . GLU A 1 631 ? 31.471 10.100 -19.750 1.00 93.19 631 GLU A N 1
ATOM 4830 C CA . GLU A 1 631 ? 31.763 8.684 -19.492 1.00 93.19 631 GLU A CA 1
ATOM 4831 C C . GLU A 1 631 ? 30.556 7.861 -19.009 1.00 93.19 631 GLU A C 1
ATOM 4833 O O . GLU A 1 631 ? 30.653 6.638 -18.874 1.00 93.19 631 GLU A O 1
ATOM 4838 N N . LYS A 1 632 ? 29.420 8.511 -18.728 1.00 96.75 632 LYS A N 1
ATOM 4839 C CA . LYS A 1 632 ? 28.215 7.864 -18.196 1.00 96.75 632 LYS A CA 1
ATOM 4840 C C . LYS A 1 632 ? 27.262 7.434 -19.304 1.00 96.75 632 LYS A C 1
ATOM 4842 O O . LYS A 1 632 ? 27.124 8.094 -20.332 1.00 96.75 632 LYS A O 1
ATOM 4847 N N . PHE A 1 633 ? 26.568 6.328 -19.053 1.00 98.06 633 PHE A N 1
ATOM 4848 C CA . PHE A 1 633 ? 25.564 5.748 -19.938 1.00 98.06 633 PHE A CA 1
ATOM 4849 C C . PHE A 1 633 ? 24.488 5.029 -19.116 1.00 98.06 633 PHE A C 1
ATOM 4851 O O . PHE A 1 633 ? 24.736 4.591 -17.992 1.00 98.06 633 PHE A O 1
ATOM 4858 N N . ILE A 1 634 ? 23.292 4.896 -19.682 1.00 98.69 634 ILE A N 1
ATOM 4859 C CA . ILE A 1 634 ? 22.176 4.173 -19.064 1.00 98.69 634 ILE A CA 1
ATOM 4860 C C . ILE A 1 634 ? 22.411 2.669 -19.229 1.00 98.69 634 ILE A C 1
ATOM 4862 O O . ILE A 1 634 ? 22.770 2.216 -20.315 1.00 98.69 634 ILE A O 1
ATOM 4866 N N . SER A 1 635 ? 22.202 1.886 -18.173 1.00 98.31 635 SER A N 1
ATOM 4867 C CA . SER A 1 635 ? 22.360 0.427 -18.204 1.00 98.31 635 SER A CA 1
ATOM 4868 C C . SER A 1 635 ? 21.013 -0.296 -18.202 1.00 98.31 635 SER A C 1
ATOM 4870 O O . SER A 1 635 ? 20.135 -0.002 -17.397 1.00 98.31 635 SER A O 1
ATOM 4872 N N . ILE A 1 636 ? 20.845 -1.281 -19.080 1.00 98.44 636 ILE A N 1
ATOM 4873 C CA . ILE A 1 636 ? 19.655 -2.139 -19.133 1.00 98.44 636 ILE A CA 1
ATOM 4874 C C . ILE A 1 636 ? 19.937 -3.429 -18.357 1.00 98.44 636 ILE A C 1
ATOM 4876 O O . ILE A 1 636 ? 20.789 -4.224 -18.764 1.00 98.44 636 ILE A O 1
ATOM 4880 N N . ALA A 1 637 ? 19.229 -3.638 -17.243 1.00 97.44 637 ALA A N 1
ATOM 4881 C CA . ALA A 1 637 ? 19.415 -4.809 -16.374 1.00 97.44 637 ALA A CA 1
ATOM 4882 C C . ALA A 1 637 ? 18.609 -6.042 -16.807 1.00 97.44 637 ALA A C 1
ATOM 4884 O O . ALA A 1 637 ? 19.009 -7.166 -16.517 1.00 97.44 637 ALA A O 1
ATOM 4885 N N . SER A 1 638 ? 17.490 -5.852 -17.504 1.00 96.50 638 SER A N 1
ATOM 4886 C CA . SER A 1 638 ? 16.702 -6.921 -18.127 1.00 96.50 638 SER A CA 1
ATOM 4887 C C . SER A 1 638 ? 16.006 -6.382 -19.379 1.00 96.50 638 SER A C 1
ATOM 4889 O O . SER A 1 638 ? 15.858 -5.161 -19.488 1.00 96.50 638 SER A O 1
ATOM 4891 N N . PRO A 1 639 ? 15.577 -7.238 -20.331 1.00 94.44 639 PRO A N 1
ATOM 4892 C CA . PRO A 1 639 ? 14.883 -6.769 -21.527 1.00 94.44 639 PRO A CA 1
ATOM 4893 C C . PRO A 1 639 ? 13.694 -5.874 -21.157 1.00 94.44 639 PRO A C 1
ATOM 4895 O O . PRO A 1 639 ? 12.877 -6.241 -20.309 1.00 94.44 639 PRO A O 1
ATOM 4898 N N . LEU A 1 640 ? 13.623 -4.691 -21.767 1.00 97.25 640 LEU A N 1
ATOM 4899 C CA . LEU A 1 640 ? 12.535 -3.742 -21.540 1.00 97.25 640 LEU A CA 1
ATOM 4900 C C . LEU A 1 640 ? 11.306 -4.202 -22.324 1.00 97.25 640 LEU A C 1
ATOM 4902 O O . LEU A 1 640 ? 11.444 -4.673 -23.452 1.00 97.25 640 LEU A O 1
ATOM 4906 N N . THR A 1 641 ? 10.112 -4.059 -21.762 1.00 96.19 641 THR A N 1
ATOM 4907 C CA . THR A 1 641 ? 8.869 -4.486 -22.435 1.00 96.19 641 THR A CA 1
ATOM 4908 C C . THR A 1 641 ? 8.161 -3.353 -23.177 1.00 96.19 641 THR A C 1
ATOM 4910 O O . THR A 1 641 ? 7.318 -3.616 -24.026 1.00 96.19 641 THR A O 1
ATOM 4913 N N . THR A 1 642 ? 8.520 -2.102 -22.890 1.00 94.75 642 THR A N 1
ATOM 4914 C CA . THR A 1 642 ? 7.960 -0.902 -23.524 1.00 94.75 642 THR A CA 1
ATOM 4915 C C . THR A 1 642 ? 8.716 -0.552 -24.810 1.00 94.75 642 THR A C 1
ATOM 4917 O O . THR A 1 642 ? 9.944 -0.564 -24.811 1.00 94.75 642 THR A O 1
ATOM 4920 N N . GLU A 1 643 ? 8.008 -0.179 -25.883 1.00 90.88 643 GLU A N 1
ATOM 4921 C CA . GLU A 1 643 ? 8.623 0.212 -27.167 1.00 90.88 643 GLU A CA 1
ATOM 4922 C C . GLU A 1 643 ? 9.147 1.655 -27.200 1.00 90.88 643 GLU A C 1
ATOM 4924 O O . GLU A 1 643 ? 10.125 1.926 -27.874 1.00 90.88 643 GLU A O 1
ATOM 4929 N N . ASN A 1 644 ? 8.541 2.588 -26.464 1.00 90.75 644 ASN A N 1
ATOM 4930 C CA . ASN A 1 644 ? 9.001 3.979 -26.370 1.00 90.75 644 ASN A CA 1
ATOM 4931 C C . ASN A 1 644 ? 9.399 4.283 -24.925 1.00 90.75 644 ASN A C 1
ATOM 4933 O O . ASN A 1 644 ? 8.580 4.743 -24.131 1.00 90.75 644 ASN A O 1
ATOM 4937 N N . VAL A 1 645 ? 10.647 3.978 -24.573 1.00 96.69 645 VAL A N 1
ATOM 4938 C CA . VAL A 1 645 ? 11.124 4.035 -23.186 1.00 96.69 645 VAL A CA 1
ATOM 4939 C C . VAL A 1 645 ? 11.474 5.457 -22.785 1.00 96.69 645 VAL A C 1
ATOM 4941 O O . VAL A 1 645 ? 10.911 5.950 -21.819 1.00 96.69 645 VAL A O 1
ATOM 4944 N N . ALA A 1 646 ? 12.410 6.114 -23.475 1.00 97.19 646 ALA A N 1
ATOM 4945 C CA . ALA A 1 646 ? 12.861 7.450 -23.086 1.00 97.19 646 ALA A CA 1
ATOM 4946 C C . ALA A 1 646 ? 13.517 8.220 -24.238 1.00 97.19 646 ALA A C 1
ATOM 4948 O O . ALA A 1 646 ? 14.097 7.641 -25.161 1.00 97.19 646 ALA A O 1
ATOM 4949 N N . ARG A 1 647 ? 13.496 9.552 -24.131 1.00 97.50 647 ARG A N 1
ATOM 4950 C CA . ARG A 1 647 ? 14.415 10.429 -24.864 1.00 97.50 647 ARG A CA 1
ATOM 4951 C C . ARG A 1 647 ? 15.669 10.675 -24.025 1.00 97.50 647 ARG A C 1
ATOM 4953 O O . ARG A 1 647 ? 15.559 11.061 -22.864 1.00 97.50 647 ARG A O 1
ATOM 4960 N N . ILE A 1 648 ? 16.839 10.474 -24.622 1.00 98.19 648 ILE A N 1
ATOM 4961 C CA . ILE A 1 648 ? 18.149 10.730 -24.021 1.00 98.19 648 ILE A CA 1
ATOM 4962 C C . ILE A 1 648 ? 18.683 12.069 -24.537 1.00 98.19 648 ILE A C 1
ATOM 4964 O O . ILE A 1 648 ? 18.830 12.264 -25.745 1.00 98.19 648 ILE A O 1
ATOM 4968 N N . THR A 1 649 ? 19.033 12.964 -23.619 1.00 97.00 649 THR A N 1
ATOM 4969 C CA . THR A 1 649 ? 19.694 14.242 -23.903 1.00 97.00 649 THR A CA 1
ATOM 4970 C C . THR A 1 649 ? 21.117 14.204 -23.328 1.00 97.00 649 THR A C 1
ATOM 4972 O O . THR A 1 649 ? 21.318 14.424 -22.136 1.00 97.00 649 THR A O 1
ATOM 4975 N N . PRO A 1 650 ? 22.139 13.869 -24.125 1.00 96.75 650 PRO A N 1
ATOM 4976 C CA . PRO A 1 650 ? 23.524 13.865 -23.661 1.00 96.75 650 PRO A CA 1
ATOM 4977 C C . PRO A 1 650 ? 24.094 15.298 -23.604 1.00 96.75 650 PRO A C 1
ATOM 4979 O O . PRO A 1 650 ? 23.828 16.087 -24.506 1.00 96.75 650 PRO A O 1
ATOM 4982 N N . LYS A 1 651 ? 24.928 15.626 -22.600 1.00 95.00 651 LYS A N 1
ATOM 4983 C CA . LYS A 1 651 ? 25.694 16.896 -22.566 1.00 95.00 651 LYS A CA 1
ATOM 4984 C C . LYS A 1 651 ? 26.506 17.128 -23.847 1.00 95.00 651 LYS A C 1
ATOM 4986 O O . LYS A 1 651 ? 26.316 18.110 -24.555 1.00 95.00 651 LYS A O 1
ATOM 4991 N N . ASP A 1 652 ? 27.392 16.182 -24.141 1.00 94.00 652 ASP A N 1
ATOM 4992 C CA . ASP A 1 652 ? 28.226 16.139 -25.339 1.00 94.00 652 ASP A CA 1
ATOM 4993 C C . ASP A 1 652 ? 27.744 15.040 -26.292 1.00 94.00 652 ASP A C 1
ATOM 4995 O O . ASP A 1 652 ? 27.466 13.929 -25.862 1.00 94.00 652 ASP A O 1
ATOM 4999 N N . TYR A 1 653 ? 27.700 15.263 -27.599 1.00 94.44 653 TYR A N 1
ATOM 5000 C CA . TYR A 1 653 ? 27.318 14.193 -28.539 1.00 94.44 653 TYR A CA 1
ATOM 5001 C C . TYR A 1 653 ? 28.513 13.341 -29.004 1.00 94.44 653 TYR A C 1
ATOM 5003 O O . TYR A 1 653 ? 28.346 12.256 -29.558 1.00 94.44 653 TYR A O 1
ATOM 5011 N N . THR A 1 654 ? 29.734 13.810 -28.737 1.00 91.25 654 THR A N 1
ATOM 5012 C CA . THR A 1 654 ? 31.010 13.156 -29.069 1.00 91.25 654 THR A CA 1
ATOM 5013 C C . THR A 1 654 ? 32.043 13.447 -27.986 1.00 91.25 654 THR A C 1
ATOM 5015 O O . THR A 1 654 ? 32.000 14.524 -27.397 1.00 91.25 654 THR A O 1
ATOM 5018 N N . ILE A 1 655 ? 33.018 12.559 -27.786 1.00 87.62 655 ILE A N 1
ATOM 5019 C CA . ILE A 1 655 ? 34.096 12.728 -26.796 1.00 87.62 655 ILE A CA 1
ATOM 5020 C C . ILE A 1 655 ? 35.418 12.916 -27.539 1.00 87.62 655 ILE A C 1
ATOM 5022 O O . ILE A 1 655 ? 35.900 11.983 -28.176 1.00 87.62 655 ILE A O 1
ATOM 5026 N N . GLY A 1 656 ? 35.991 14.125 -27.522 1.00 79.50 656 GLY A N 1
ATOM 5027 C CA . GLY A 1 656 ? 37.237 14.414 -28.251 1.00 79.50 656 GLY A CA 1
ATOM 5028 C C . GLY A 1 656 ? 37.161 14.091 -29.754 1.00 79.50 656 GLY A C 1
ATOM 5029 O O . GLY A 1 656 ? 38.137 13.633 -30.336 1.00 79.50 656 GLY A O 1
ATOM 5030 N N . GLY A 1 657 ? 35.977 14.240 -30.363 1.00 75.62 657 GLY A N 1
ATOM 5031 C CA . GLY A 1 657 ? 35.704 13.858 -31.757 1.00 75.62 657 GLY A CA 1
ATOM 5032 C C . GLY A 1 657 ? 35.370 1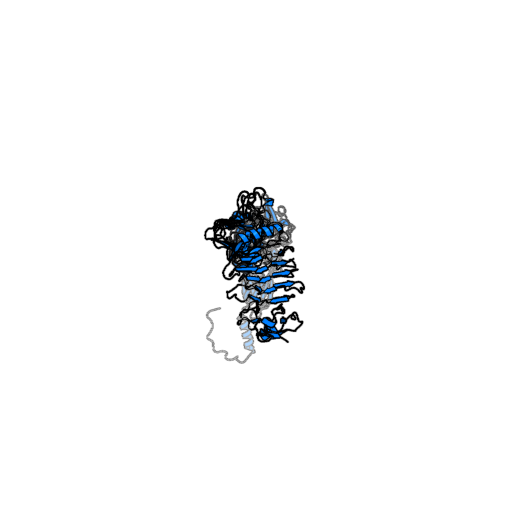2.375 -31.983 1.00 75.62 657 GLY A C 1
ATOM 5033 O O . GLY A 1 657 ? 34.998 12.006 -33.094 1.00 75.62 657 GLY A O 1
ATOM 5034 N N . SER A 1 658 ? 35.444 11.536 -30.947 1.00 84.75 658 SER A N 1
ATOM 5035 C CA . SER A 1 658 ? 35.097 10.108 -30.994 1.00 84.75 658 SER A CA 1
ATOM 5036 C C . SER A 1 658 ? 33.629 9.840 -30.636 1.00 84.75 658 SER A C 1
ATOM 5038 O O . SER A 1 658 ? 32.950 10.678 -30.034 1.00 84.75 658 SER A O 1
ATOM 5040 N N . GLN A 1 659 ? 33.137 8.650 -30.997 1.00 88.25 659 GLN A N 1
ATOM 5041 C CA . GLN A 1 659 ? 31.774 8.184 -30.704 1.00 88.25 659 GLN A CA 1
ATOM 5042 C C . GLN A 1 659 ? 31.506 8.148 -29.186 1.00 88.25 659 GLN A C 1
ATOM 5044 O O . GLN A 1 659 ? 32.314 7.613 -28.427 1.00 88.25 659 GLN A O 1
ATOM 5049 N N . ARG A 1 660 ? 30.362 8.687 -28.735 1.00 94.88 660 ARG A N 1
ATOM 5050 C CA . ARG A 1 660 ? 29.935 8.660 -27.321 1.00 94.88 660 ARG A CA 1
ATOM 5051 C C . ARG A 1 660 ? 29.011 7.475 -27.056 1.00 94.88 660 ARG A C 1
ATOM 5053 O O . ARG A 1 660 ? 28.033 7.298 -27.775 1.00 94.88 660 ARG A O 1
ATOM 5060 N N . LYS A 1 661 ? 29.264 6.714 -25.990 1.00 96.81 661 LYS A N 1
ATOM 5061 C CA . LYS A 1 661 ? 28.329 5.694 -25.493 1.00 96.81 661 LYS A CA 1
ATOM 5062 C C . LYS A 1 661 ? 27.258 6.340 -24.616 1.00 96.81 661 LYS A C 1
ATOM 5064 O O . LYS A 1 661 ? 27.590 7.134 -23.743 1.00 96.81 661 LYS A O 1
ATOM 5069 N N . VAL A 1 662 ? 25.992 5.993 -24.832 1.00 98.25 662 VAL A N 1
ATOM 5070 C CA . VAL A 1 662 ? 24.854 6.485 -24.022 1.00 98.25 662 VAL A CA 1
ATOM 5071 C C . VAL A 1 662 ? 23.971 5.368 -23.481 1.00 98.25 662 VAL A C 1
ATOM 5073 O O . VAL A 1 662 ? 23.230 5.591 -22.524 1.00 98.25 662 VAL A O 1
ATOM 5076 N N . LEU A 1 663 ? 24.093 4.161 -24.037 1.00 98.12 663 LEU A N 1
ATOM 5077 C CA . LEU A 1 663 ? 23.347 2.985 -23.610 1.00 98.12 663 LEU A CA 1
ATOM 5078 C C . LEU A 1 663 ? 24.285 1.782 -23.461 1.00 98.12 663 LEU A C 1
ATOM 5080 O O . LEU A 1 663 ? 25.244 1.610 -24.211 1.00 98.12 663 LEU A O 1
ATOM 5084 N N . GLY A 1 664 ? 24.013 0.938 -22.481 1.00 97.75 664 GLY A N 1
ATOM 5085 C CA . GLY A 1 664 ? 24.683 -0.334 -22.259 1.00 97.75 664 GLY A CA 1
ATOM 5086 C C . GLY A 1 664 ? 23.712 -1.343 -21.662 1.00 97.75 664 GLY A C 1
ATOM 5087 O O . GLY A 1 664 ? 22.583 -1.008 -21.308 1.00 97.75 664 GLY A O 1
ATOM 5088 N N . SER A 1 665 ? 24.142 -2.590 -21.536 1.00 96.81 665 SER A N 1
ATOM 5089 C CA . SER A 1 665 ? 23.332 -3.640 -20.929 1.00 96.81 665 SER A CA 1
ATOM 5090 C C . SER A 1 665 ? 24.198 -4.650 -20.192 1.00 96.81 665 SER A C 1
ATOM 5092 O O . SER A 1 665 ? 25.411 -4.729 -20.408 1.00 96.81 665 SER A O 1
ATOM 5094 N N . VAL A 1 666 ? 23.567 -5.431 -19.318 1.00 94.94 666 VAL A N 1
ATOM 5095 C CA . VAL A 1 666 ? 24.177 -6.657 -18.793 1.00 94.94 666 VAL A CA 1
ATOM 5096 C C . VAL A 1 666 ? 24.344 -7.689 -19.916 1.00 94.94 666 VAL A C 1
ATOM 5098 O O . VAL A 1 666 ? 23.619 -7.656 -20.911 1.00 94.94 666 VAL A O 1
ATOM 5101 N N . ALA A 1 667 ? 25.277 -8.631 -19.752 1.00 92.94 667 ALA A N 1
ATOM 5102 C CA . ALA A 1 667 ? 25.637 -9.600 -20.795 1.00 92.94 667 ALA A CA 1
ATOM 5103 C C . ALA A 1 667 ? 24.470 -10.494 -21.267 1.00 92.94 667 ALA A C 1
ATOM 5105 O O . ALA A 1 667 ? 24.475 -10.958 -22.402 1.00 92.94 667 ALA A O 1
ATOM 5106 N N . SER A 1 668 ? 23.461 -10.721 -20.419 1.00 92.69 668 SER A N 1
ATOM 5107 C CA . SER A 1 668 ? 22.268 -11.512 -20.752 1.00 92.69 668 SER A CA 1
ATOM 5108 C C . SER A 1 668 ? 21.245 -10.772 -21.625 1.00 92.69 668 SER A C 1
ATOM 5110 O O . SER A 1 668 ? 20.265 -11.376 -22.057 1.00 92.69 668 SER A O 1
ATOM 5112 N N . VAL A 1 669 ? 21.442 -9.478 -21.892 1.00 95.94 669 VAL A N 1
ATOM 5113 C CA . VAL A 1 669 ? 20.529 -8.647 -22.686 1.00 95.94 669 VAL A CA 1
ATOM 5114 C C . VAL A 1 669 ? 21.161 -8.328 -24.037 1.00 95.94 669 VAL A C 1
ATOM 5116 O O . VAL A 1 669 ? 22.225 -7.714 -24.106 1.00 95.94 669 VAL A O 1
ATOM 5119 N N . ASN A 1 670 ? 20.460 -8.672 -25.121 1.00 96.12 670 ASN A N 1
ATOM 5120 C CA . ASN A 1 670 ? 20.829 -8.257 -26.472 1.00 96.12 670 ASN A CA 1
ATOM 5121 C C . ASN A 1 670 ? 20.538 -6.758 -26.675 1.00 96.12 670 ASN A C 1
ATOM 5123 O O . ASN A 1 670 ? 19.407 -6.383 -26.999 1.00 96.12 670 ASN A O 1
ATOM 5127 N N . LEU A 1 671 ? 21.559 -5.913 -26.512 1.00 96.50 671 LEU A N 1
ATOM 5128 C CA . LEU A 1 671 ? 21.452 -4.454 -26.625 1.00 96.50 671 LEU A CA 1
ATOM 5129 C C . LEU A 1 671 ? 20.871 -3.986 -27.968 1.00 96.50 671 LEU A C 1
ATOM 5131 O O . LEU A 1 671 ? 20.056 -3.065 -27.980 1.00 96.50 671 LEU A O 1
ATOM 5135 N N . ALA A 1 672 ? 21.199 -4.659 -29.075 1.00 93.75 672 ALA A N 1
ATOM 5136 C CA . ALA A 1 672 ? 20.722 -4.299 -30.412 1.00 93.75 672 ALA A CA 1
ATOM 5137 C C . ALA A 1 672 ? 19.186 -4.310 -30.524 1.00 93.75 672 ALA A C 1
ATOM 5139 O O . ALA A 1 672 ? 18.610 -3.529 -31.272 1.00 93.75 672 ALA A O 1
ATOM 5140 N N . SER A 1 673 ? 18.510 -5.154 -29.737 1.00 94.12 673 SER A N 1
ATOM 5141 C CA . SER A 1 673 ? 17.039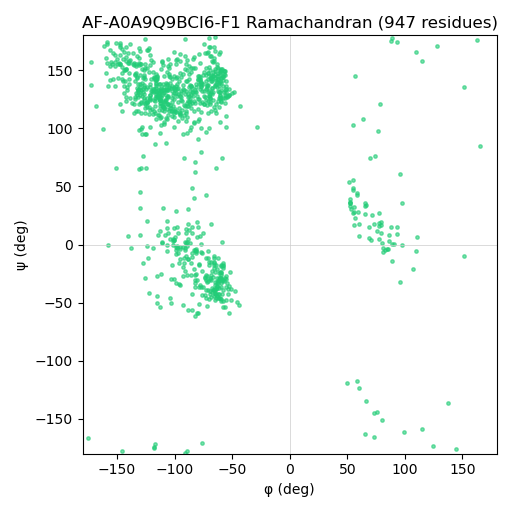 -5.219 -29.678 1.00 94.12 673 SER A CA 1
ATOM 5142 C C . SER A 1 673 ? 16.396 -4.153 -28.781 1.00 94.12 673 SER A C 1
ATOM 5144 O O . SER A 1 673 ? 15.174 -4.096 -28.661 1.00 94.12 673 SER A O 1
ATOM 5146 N N . GLN A 1 674 ? 17.204 -3.346 -28.092 1.00 96.19 674 GLN A N 1
ATOM 5147 C CA . GLN A 1 674 ? 16.730 -2.358 -27.123 1.00 96.19 674 GLN A CA 1
ATOM 5148 C C . GLN A 1 674 ? 16.959 -0.917 -27.585 1.00 96.19 674 GLN A C 1
ATOM 5150 O O . GLN A 1 674 ? 16.234 -0.028 -27.152 1.00 96.19 674 GLN A O 1
ATOM 5155 N N . VAL A 1 675 ? 17.943 -0.666 -28.454 1.00 95.12 675 VAL A N 1
ATOM 5156 C CA . VAL A 1 675 ? 18.354 0.696 -28.848 1.00 95.12 675 VAL A CA 1
ATOM 5157 C C . VAL A 1 675 ? 17.248 1.475 -29.560 1.00 95.12 675 VAL A C 1
ATOM 5159 O O . VAL A 1 675 ? 17.123 2.675 -29.337 1.00 95.12 675 VAL A O 1
ATOM 5162 N N . SER A 1 676 ? 16.393 0.799 -30.337 1.00 92.81 676 SER A N 1
ATOM 5163 C CA . SER A 1 676 ? 15.255 1.414 -31.037 1.00 92.81 676 SER A CA 1
ATOM 5164 C C . SER A 1 676 ? 14.184 1.961 -30.095 1.00 92.81 676 SER A C 1
ATOM 5166 O O . SER A 1 676 ? 13.353 2.756 -30.523 1.00 92.81 676 SER A O 1
ATOM 5168 N N . LYS A 1 677 ? 14.216 1.568 -28.815 1.00 96.44 677 LYS A N 1
ATOM 5169 C CA . LYS A 1 677 ? 13.260 2.013 -27.795 1.00 96.44 677 LYS A CA 1
ATOM 5170 C C . LYS A 1 677 ? 13.584 3.383 -27.215 1.00 96.44 677 LYS A C 1
ATOM 5172 O O . LYS A 1 677 ? 12.835 3.915 -26.393 1.00 96.44 677 LYS A O 1
ATOM 5177 N N . PHE A 1 678 ? 14.722 3.940 -27.614 1.00 97.00 678 PHE A N 1
ATOM 5178 C CA . PHE A 1 678 ? 15.217 5.225 -27.164 1.00 97.00 678 PHE A CA 1
ATOM 5179 C C . PHE A 1 678 ? 15.331 6.181 -28.342 1.00 97.00 678 PHE A C 1
ATOM 5181 O O . PHE A 1 678 ? 15.728 5.812 -29.445 1.00 97.00 678 PHE A O 1
ATOM 5188 N N . THR A 1 679 ? 15.033 7.447 -28.078 1.00 95.56 679 THR A N 1
ATOM 5189 C CA . THR A 1 679 ? 15.332 8.542 -29.005 1.00 95.56 679 THR A CA 1
ATOM 5190 C C . THR A 1 679 ? 16.421 9.421 -28.414 1.00 95.56 679 THR A C 1
ATOM 5192 O O . THR A 1 679 ? 16.625 9.431 -27.201 1.00 95.56 679 THR A O 1
ATOM 5195 N N . VAL A 1 680 ? 17.130 10.165 -29.258 1.00 96.38 680 VAL A N 1
ATOM 5196 C CA . VAL A 1 680 ? 18.157 11.111 -28.815 1.00 96.38 680 VAL A CA 1
ATOM 5197 C C . VAL A 1 680 ? 17.716 12.515 -29.199 1.00 96.38 680 VAL A C 1
ATOM 5199 O O . VAL A 1 680 ? 17.214 12.731 -30.306 1.00 96.38 680 VAL A O 1
ATOM 5202 N N . SER A 1 681 ? 17.877 13.468 -28.284 1.00 94.75 681 SER A N 1
ATOM 5203 C CA . SER A 1 681 ? 17.639 14.879 -28.587 1.00 94.75 681 SER A CA 1
ATOM 5204 C C . SER A 1 681 ? 18.527 15.338 -29.757 1.00 94.75 681 SER A C 1
ATOM 5206 O O . SER A 1 681 ? 19.638 14.834 -29.928 1.00 94.75 681 SER A O 1
ATOM 5208 N N . PRO A 1 682 ? 18.056 16.240 -30.632 1.00 92.62 682 PRO A N 1
ATOM 5209 C CA . PRO A 1 682 ? 18.915 16.807 -31.662 1.00 92.62 682 PRO A CA 1
ATOM 5210 C C . PRO A 1 682 ? 19.992 17.714 -31.057 1.00 92.62 682 PRO A C 1
ATOM 5212 O O . PRO A 1 682 ? 19.740 18.458 -30.116 1.00 92.62 682 PRO A O 1
ATOM 5215 N N . GLN A 1 683 ? 21.186 17.722 -31.642 1.00 91.81 683 GLN A N 1
ATOM 5216 C CA . GLN A 1 683 ? 22.231 18.672 -31.278 1.00 91.81 683 GLN A CA 1
ATOM 5217 C C . GLN A 1 683 ? 22.057 19.968 -32.073 1.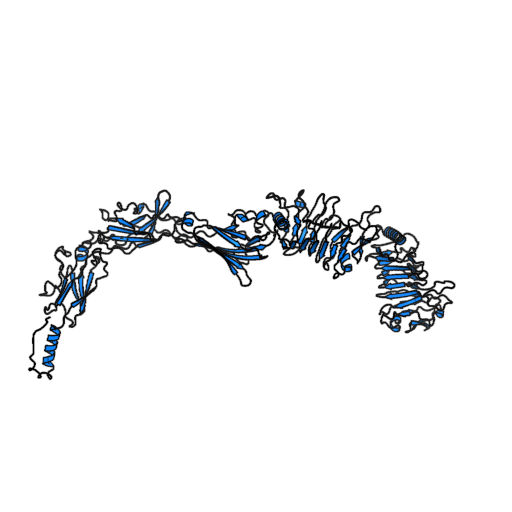00 91.81 683 GLN A C 1
ATOM 5219 O O . GLN A 1 683 ? 22.105 19.961 -33.305 1.00 91.81 683 GLN A O 1
ATOM 5224 N N . THR A 1 684 ? 21.929 21.097 -31.382 1.00 86.25 684 THR A N 1
ATOM 5225 C CA . THR A 1 684 ? 22.011 22.418 -32.019 1.00 86.25 684 THR A CA 1
ATOM 5226 C C . THR A 1 684 ? 23.464 22.726 -32.371 1.00 86.25 684 THR A C 1
ATOM 5228 O O . THR A 1 684 ? 24.332 22.759 -31.500 1.00 86.25 684 THR A O 1
ATOM 5231 N N . THR A 1 685 ? 23.740 22.947 -33.654 1.00 80.50 685 THR A N 1
ATOM 5232 C CA . THR A 1 685 ? 25.065 23.303 -34.181 1.00 80.50 685 THR A CA 1
ATOM 5233 C C . THR A 1 685 ? 24.987 24.606 -34.978 1.00 80.50 685 THR A C 1
ATOM 5235 O O . THR A 1 685 ? 23.900 25.058 -35.336 1.00 80.50 685 THR A O 1
ATOM 5238 N N . SER A 1 686 ? 26.134 25.208 -35.303 1.00 73.56 686 SER A N 1
ATOM 5239 C CA . SER A 1 686 ? 26.195 26.415 -36.143 1.00 73.56 686 SER A CA 1
ATOM 5240 C C . SER A 1 686 ? 25.606 26.218 -37.549 1.00 73.56 686 SER A C 1
ATOM 5242 O O . SER A 1 686 ? 25.183 27.191 -38.164 1.00 73.56 686 SER A O 1
ATOM 5244 N N . GLY A 1 687 ? 25.556 24.975 -38.045 1.00 67.81 687 GLY A N 1
ATOM 5245 C CA . GLY A 1 687 ? 24.989 24.602 -39.346 1.00 67.81 687 GLY A CA 1
ATOM 5246 C C . GLY A 1 687 ? 23.546 24.086 -39.296 1.00 67.81 687 GLY A C 1
ATOM 5247 O O . GLY A 1 687 ? 23.072 23.551 -40.293 1.00 67.81 687 GLY A O 1
ATOM 5248 N N . GLY A 1 688 ? 22.858 24.201 -38.154 1.00 79.88 688 GLY A N 1
ATOM 5249 C CA . GLY A 1 688 ? 21.495 23.699 -37.956 1.00 79.88 688 GLY A CA 1
ATOM 5250 C C . GLY A 1 688 ? 21.405 22.569 -36.926 1.00 79.88 688 GLY A C 1
ATOM 5251 O O . GLY A 1 688 ? 22.261 22.425 -36.051 1.00 79.88 688 GLY A O 1
ATOM 5252 N N . SER A 1 689 ? 20.336 21.775 -37.002 1.00 85.38 689 SER A N 1
ATOM 5253 C CA . SER A 1 689 ? 20.054 20.702 -36.042 1.00 85.38 689 SER A CA 1
ATOM 5254 C C . SER A 1 689 ? 20.580 19.354 -36.544 1.00 85.38 689 SER A C 1
ATOM 5256 O O . SER A 1 689 ? 20.075 18.810 -37.525 1.00 85.38 689 SER A O 1
ATOM 5258 N N . GLN A 1 690 ? 21.588 18.804 -35.866 1.00 90.06 690 GLN A N 1
ATOM 5259 C CA . GLN A 1 690 ? 22.122 17.472 -36.145 1.00 90.06 690 GLN A CA 1
ATOM 5260 C C . GLN A 1 690 ? 21.317 16.426 -35.370 1.00 90.06 690 GLN A C 1
ATOM 5262 O O . GLN A 1 690 ? 21.283 16.438 -34.140 1.00 90.06 690 GLN A O 1
ATOM 5267 N N . LYS A 1 691 ? 20.701 15.482 -36.083 1.00 91.62 691 LYS A N 1
ATOM 5268 C CA . LYS A 1 691 ? 19.993 14.346 -35.477 1.00 91.62 691 LYS A CA 1
ATOM 5269 C C . LYS A 1 691 ? 20.945 13.191 -35.173 1.00 91.62 691 LYS A C 1
ATOM 5271 O O . LYS A 1 691 ? 21.951 13.008 -35.860 1.00 91.62 691 LYS A O 1
ATOM 5276 N N . TRP A 1 692 ? 20.604 12.396 -34.166 1.00 93.88 692 TRP A N 1
ATOM 5277 C CA . TRP A 1 692 ? 21.434 11.297 -33.686 1.00 93.88 692 TRP A CA 1
ATOM 5278 C C . TRP A 1 692 ? 20.610 10.032 -33.490 1.00 93.88 692 TRP A C 1
ATOM 5280 O O . TRP A 1 692 ? 19.435 10.092 -33.133 1.00 93.88 692 TRP A O 1
ATOM 5290 N N . ILE A 1 693 ? 21.253 8.893 -33.710 1.00 93.69 693 ILE A N 1
ATOM 5291 C CA . ILE A 1 693 ? 20.731 7.561 -33.400 1.00 93.69 693 ILE A CA 1
ATOM 5292 C C . ILE A 1 693 ? 21.702 6.838 -32.466 1.00 93.69 693 ILE A C 1
ATOM 5294 O O . ILE A 1 693 ? 22.842 7.271 -32.289 1.00 93.69 693 ILE A O 1
ATOM 5298 N N . ILE A 1 694 ? 21.254 5.725 -31.894 1.00 95.44 694 ILE A N 1
ATOM 5299 C CA . ILE A 1 694 ? 22.076 4.830 -31.081 1.00 95.44 694 ILE A CA 1
ATOM 5300 C C . ILE A 1 694 ? 22.319 3.562 -31.905 1.00 95.44 694 ILE A C 1
ATOM 5302 O O . ILE A 1 694 ? 21.361 2.948 -32.374 1.00 95.44 694 ILE A O 1
ATOM 5306 N N . ASP A 1 695 ? 23.581 3.189 -32.114 1.00 92.69 695 ASP A N 1
ATOM 5307 C CA . ASP A 1 695 ? 23.927 1.932 -32.781 1.00 92.69 695 ASP A CA 1
ATOM 5308 C C . ASP A 1 695 ? 23.699 0.711 -31.875 1.00 92.69 695 ASP A C 1
ATOM 5310 O O . ASP A 1 695 ? 23.426 0.829 -30.682 1.00 92.69 695 ASP A O 1
ATOM 5314 N N . ASP A 1 696 ? 23.843 -0.482 -32.445 1.00 93.12 696 ASP A N 1
ATOM 5315 C CA . ASP A 1 696 ? 23.672 -1.776 -31.772 1.00 93.12 696 ASP A CA 1
ATOM 5316 C C . ASP A 1 696 ? 24.587 -2.000 -30.552 1.00 93.12 696 ASP A C 1
ATOM 5318 O O . ASP A 1 696 ? 24.299 -2.846 -29.701 1.00 93.12 696 ASP A O 1
ATOM 5322 N N . ARG A 1 697 ? 25.665 -1.219 -30.432 1.00 94.19 697 ARG A N 1
ATOM 5323 C CA . ARG A 1 697 ? 26.630 -1.241 -29.323 1.00 94.19 697 ARG A CA 1
ATOM 5324 C C . ARG A 1 697 ? 26.353 -0.154 -28.280 1.00 94.19 697 ARG A C 1
ATOM 5326 O O . ARG A 1 697 ? 27.063 -0.088 -27.270 1.00 94.19 697 ARG A O 1
ATOM 5333 N N . GLY A 1 698 ? 25.336 0.681 -28.495 1.00 96.38 698 GLY A N 1
ATOM 5334 C CA . GLY A 1 698 ? 24.927 1.745 -27.582 1.00 96.38 698 GLY A CA 1
ATOM 5335 C C . GLY A 1 698 ? 25.637 3.084 -27.795 1.00 96.38 698 GLY A C 1
ATOM 5336 O O . GLY A 1 698 ? 25.594 3.942 -26.903 1.00 96.38 698 GLY A O 1
ATOM 5337 N N . PHE A 1 699 ? 26.312 3.272 -28.933 1.00 95.88 699 PHE A N 1
ATOM 5338 C CA . PHE A 1 699 ? 27.044 4.494 -29.270 1.00 95.88 699 PHE A CA 1
ATOM 5339 C C . PHE A 1 699 ? 26.237 5.420 -30.176 1.00 95.88 699 PHE A C 1
ATOM 5341 O O . PHE A 1 699 ? 25.522 4.980 -31.073 1.00 95.88 699 PHE A O 1
ATOM 5348 N N . LEU A 1 700 ? 26.399 6.724 -29.966 1.00 96.69 700 LEU A N 1
ATOM 5349 C CA . LEU A 1 700 ? 25.791 7.757 -30.789 1.00 96.69 700 LEU A CA 1
ATOM 5350 C C . LEU A 1 700 ? 26.404 7.783 -32.190 1.00 96.69 700 LEU A C 1
ATOM 5352 O O . LEU A 1 700 ? 27.626 7.850 -32.348 1.00 96.69 700 LEU A O 1
ATOM 5356 N N . GLN A 1 701 ? 25.537 7.809 -33.198 1.00 93.31 701 GLN A N 1
ATOM 5357 C CA . GLN A 1 701 ? 25.901 7.994 -34.601 1.00 93.31 701 GLN A CA 1
ATOM 5358 C C . GLN A 1 701 ? 25.118 9.159 -35.198 1.00 93.31 701 GLN A C 1
ATOM 5360 O O . GLN A 1 701 ? 23.941 9.363 -34.888 1.00 93.31 701 GLN A O 1
ATOM 5365 N N . LYS A 1 702 ? 25.775 9.926 -36.070 1.00 91.94 702 LYS A N 1
ATOM 5366 C CA . LYS A 1 702 ? 25.130 11.025 -36.794 1.00 91.94 702 LYS A CA 1
ATOM 5367 C C . LYS A 1 702 ? 24.135 10.455 -37.798 1.00 91.94 702 LYS A C 1
ATOM 5369 O O . LYS A 1 702 ? 24.518 9.654 -38.649 1.00 91.94 702 LYS A O 1
ATOM 5374 N N . LEU A 1 703 ? 22.891 10.914 -37.723 1.00 92.31 703 LEU A N 1
ATOM 5375 C CA . LEU A 1 703 ? 21.895 10.680 -38.761 1.00 92.31 703 LEU A CA 1
ATOM 5376 C C . LEU A 1 703 ? 22.009 11.800 -39.796 1.00 92.31 703 LEU A C 1
ATOM 5378 O O . LEU A 1 703 ? 21.870 12.977 -39.457 1.00 92.31 703 LEU A O 1
ATOM 5382 N N . LEU A 1 704 ? 22.313 11.458 -41.044 1.00 91.19 704 LEU A N 1
ATOM 5383 C CA . LEU A 1 704 ? 22.533 12.455 -42.089 1.00 91.19 704 LEU A CA 1
ATOM 5384 C C . LEU A 1 704 ? 21.189 13.002 -42.573 1.00 91.19 704 LEU A C 1
ATOM 5386 O O . LEU A 1 704 ? 20.428 12.268 -43.181 1.00 91.19 704 LEU A O 1
ATOM 5390 N N . THR A 1 705 ? 20.887 14.277 -42.339 1.00 83.88 705 THR A N 1
ATOM 5391 C CA . THR A 1 705 ? 19.652 14.917 -42.829 1.00 83.88 705 THR A CA 1
ATOM 5392 C C . THR A 1 705 ? 19.919 16.377 -43.197 1.00 83.88 705 THR A C 1
ATOM 5394 O O . THR A 1 705 ? 20.617 17.056 -42.451 1.00 83.88 705 THR A O 1
ATOM 5397 N N . GLY A 1 706 ? 19.330 16.864 -44.288 1.00 74.69 706 GLY A N 1
ATOM 5398 C CA . GLY A 1 706 ? 19.472 18.215 -44.838 1.00 74.69 706 GLY A CA 1
ATOM 5399 C C . GLY A 1 706 ? 18.154 18.988 -45.019 1.00 74.69 706 GLY A C 1
ATOM 5400 O O . GLY A 1 706 ? 18.189 20.143 -45.412 1.00 74.69 706 GLY A O 1
ATOM 5401 N N . GLY A 1 707 ? 16.990 18.406 -44.706 1.00 77.94 707 GLY A N 1
ATOM 5402 C CA . GLY A 1 707 ? 15.692 19.110 -44.698 1.00 77.94 707 GLY A CA 1
ATOM 5403 C C . GLY A 1 707 ? 14.862 18.969 -45.983 1.00 77.94 707 GLY A C 1
ATOM 5404 O O . GLY A 1 707 ? 13.641 18.868 -45.892 1.00 77.94 707 GLY A O 1
ATOM 5405 N N . SER A 1 708 ? 15.504 18.862 -47.149 1.00 88.94 708 SER A N 1
ATOM 5406 C CA . SER A 1 708 ? 14.899 18.416 -48.416 1.00 88.94 708 SER A CA 1
ATOM 5407 C C . SER A 1 708 ? 15.635 17.193 -48.975 1.00 88.94 708 SER A C 1
ATOM 5409 O O . SER A 1 708 ? 16.725 16.857 -48.509 1.00 88.94 708 SER A O 1
ATOM 5411 N N . SER A 1 709 ? 15.081 16.524 -49.992 1.00 91.12 709 SER A N 1
ATOM 5412 C CA . SER A 1 709 ? 15.749 15.367 -50.607 1.00 91.12 709 SER A CA 1
ATOM 5413 C C . SER A 1 709 ? 17.065 15.727 -51.312 1.00 91.12 709 SER A C 1
ATOM 5415 O O . SER A 1 709 ? 18.016 14.943 -51.283 1.00 91.12 709 SER A O 1
ATOM 5417 N N . THR A 1 710 ? 17.165 16.932 -51.878 1.00 90.38 710 THR A N 1
ATOM 5418 C CA . THR A 1 710 ? 18.404 17.453 -52.478 1.00 90.38 710 THR A CA 1
ATOM 5419 C C . THR A 1 710 ? 19.436 17.836 -51.417 1.00 90.38 710 THR A C 1
ATOM 5421 O O . THR A 1 710 ? 20.625 17.560 -51.571 1.00 90.38 710 THR A O 1
ATOM 5424 N N . ASP A 1 711 ? 19.003 18.426 -50.304 1.00 89.31 711 ASP A N 1
ATOM 5425 C CA . ASP A 1 711 ? 19.917 18.780 -49.214 1.00 89.31 711 ASP A CA 1
ATOM 5426 C C . ASP A 1 711 ? 20.448 17.535 -48.504 1.00 89.31 711 ASP A C 1
ATOM 5428 O O . ASP A 1 711 ? 21.643 17.447 -48.222 1.00 89.31 711 ASP A O 1
ATOM 5432 N N . ASN A 1 712 ? 19.583 16.535 -48.296 1.00 91.62 712 ASN A N 1
ATOM 5433 C CA . ASN A 1 712 ? 19.960 15.203 -47.828 1.00 91.62 712 ASN A CA 1
ATOM 5434 C C . ASN A 1 712 ? 21.094 14.628 -48.693 1.00 91.62 712 ASN A C 1
ATOM 5436 O O . ASN A 1 712 ? 22.108 14.166 -48.162 1.00 91.62 712 ASN A O 1
ATOM 5440 N N . TRP A 1 713 ? 20.959 14.699 -50.022 1.00 92.00 713 TRP A N 1
ATOM 5441 C CA . TRP A 1 713 ? 21.996 14.259 -50.957 1.00 92.00 713 TRP A CA 1
ATOM 5442 C C . TRP A 1 713 ? 23.314 15.021 -50.777 1.00 92.00 713 TRP A C 1
ATOM 5444 O O . TRP A 1 713 ? 24.367 14.398 -50.649 1.00 92.00 713 TRP A O 1
ATOM 5454 N N . ASN A 1 714 ? 23.278 16.352 -50.680 1.00 90.12 714 ASN A N 1
ATOM 5455 C CA . ASN A 1 714 ? 24.480 17.164 -50.452 1.00 90.12 714 ASN A CA 1
ATOM 5456 C C . ASN A 1 714 ? 25.165 16.834 -49.112 1.00 90.12 714 ASN A C 1
ATOM 5458 O O . ASN A 1 714 ? 26.399 16.791 -49.027 1.00 90.12 714 ASN A O 1
ATOM 5462 N N . THR A 1 715 ? 24.383 16.552 -48.065 1.00 90.50 715 THR A N 1
ATOM 5463 C CA . THR A 1 715 ? 24.904 16.067 -46.779 1.00 90.50 715 THR A CA 1
ATOM 5464 C C . THR A 1 715 ? 25.591 14.708 -46.936 1.00 90.50 715 THR A C 1
ATOM 5466 O O . THR A 1 715 ? 26.694 14.525 -46.419 1.00 90.50 715 THR A O 1
ATOM 5469 N N . LEU A 1 716 ? 24.993 13.775 -47.685 1.00 92.50 716 LEU A N 1
ATOM 5470 C CA . LEU A 1 716 ? 25.595 12.471 -47.975 1.00 92.50 716 LEU A CA 1
ATOM 5471 C C . LEU A 1 716 ? 26.905 12.611 -48.761 1.00 92.50 716 LEU A C 1
ATOM 5473 O O . LEU A 1 716 ? 27.907 12.022 -48.366 1.00 92.50 716 LEU A O 1
ATOM 5477 N N . VAL A 1 717 ? 26.937 13.435 -49.810 1.00 91.62 717 VAL A N 1
ATOM 5478 C CA . VAL A 1 717 ? 28.158 13.727 -50.587 1.00 91.62 717 VAL A CA 1
ATOM 5479 C C . VAL A 1 717 ? 29.271 14.245 -49.673 1.00 91.62 717 VAL A C 1
ATOM 5481 O O . VAL A 1 717 ? 30.400 13.759 -49.714 1.00 91.62 717 VAL A O 1
ATOM 5484 N N . THR A 1 718 ? 28.951 15.203 -48.801 1.00 90.75 718 THR A N 1
ATOM 5485 C CA . THR A 1 718 ? 29.915 15.787 -47.855 1.00 90.75 718 THR A CA 1
ATOM 5486 C C . THR A 1 718 ? 30.457 14.738 -46.878 1.00 90.75 718 THR A C 1
ATOM 5488 O O . THR A 1 718 ? 31.665 14.678 -46.622 1.00 90.75 718 THR A O 1
ATOM 5491 N N . ALA A 1 719 ? 29.582 13.875 -46.357 1.00 92.19 719 ALA A N 1
ATOM 5492 C CA . ALA A 1 719 ? 29.970 12.775 -45.480 1.00 92.19 719 ALA A CA 1
ATOM 5493 C C . ALA A 1 719 ? 30.853 11.748 -46.208 1.00 92.19 719 ALA A C 1
ATOM 5495 O O . ALA A 1 719 ? 31.861 11.318 -45.657 1.00 92.19 719 ALA A O 1
ATOM 5496 N N . LEU A 1 720 ? 30.534 11.406 -47.458 1.00 92.62 720 LEU A N 1
ATOM 5497 C CA . LEU A 1 720 ? 31.312 10.469 -48.272 1.00 92.62 720 LEU A CA 1
ATOM 5498 C C . LEU A 1 720 ? 32.706 10.998 -48.616 1.00 92.62 720 LEU A C 1
ATOM 5500 O O . LEU A 1 720 ? 33.673 10.245 -48.551 1.00 92.62 720 LEU A O 1
ATOM 5504 N N . ASN A 1 721 ? 32.846 12.296 -48.888 1.00 91.25 721 ASN A N 1
ATOM 5505 C CA . ASN A 1 721 ? 34.152 12.911 -49.146 1.00 91.25 721 ASN A CA 1
ATOM 5506 C C . ASN A 1 721 ? 35.085 12.890 -47.920 1.00 91.25 721 ASN A C 1
ATOM 5508 O O . ASN A 1 721 ? 36.305 12.946 -48.071 1.00 91.25 721 ASN A O 1
ATOM 5512 N N . SER A 1 722 ? 34.528 12.807 -46.709 1.00 90.06 722 SER A N 1
ATOM 5513 C CA . SER A 1 722 ? 35.271 12.825 -45.438 1.00 90.06 722 SER A CA 1
ATOM 5514 C C . SER A 1 722 ? 35.256 11.489 -44.682 1.00 90.06 722 SER A C 1
ATOM 5516 O O . SER A 1 722 ? 35.848 11.383 -43.603 1.00 90.06 722 SER A O 1
ATOM 5518 N N . VAL A 1 723 ? 34.620 10.462 -45.257 1.00 91.00 723 VAL A N 1
ATOM 5519 C CA . VAL A 1 723 ? 34.409 9.148 -44.636 1.00 91.00 723 VAL A CA 1
ATOM 5520 C C . VAL A 1 723 ? 35.739 8.490 -44.263 1.00 91.00 723 VAL A C 1
ATOM 5522 O O . VAL A 1 723 ? 36.761 8.737 -44.902 1.00 91.00 723 VAL A O 1
ATOM 5525 N N . GLN A 1 724 ? 35.769 7.657 -43.227 1.00 90.88 724 GLN A N 1
ATOM 5526 C CA . GLN A 1 724 ? 36.926 6.824 -42.875 1.00 90.88 724 GLN A CA 1
ATOM 5527 C C . GLN A 1 724 ? 36.751 5.391 -43.392 1.00 90.88 724 GLN A C 1
ATOM 5529 O O . GLN A 1 724 ? 35.627 4.941 -43.605 1.00 90.88 724 GLN A O 1
ATOM 5534 N N . ASN A 1 725 ? 37.858 4.669 -43.604 1.00 91.44 725 ASN A N 1
ATOM 5535 C CA . ASN A 1 725 ? 37.794 3.292 -44.098 1.00 91.44 725 ASN A CA 1
ATOM 5536 C C . ASN A 1 725 ? 37.030 2.403 -43.100 1.00 91.44 725 ASN A C 1
ATOM 5538 O O . ASN A 1 725 ? 37.354 2.383 -41.915 1.00 91.44 725 ASN A O 1
ATOM 5542 N N . GLY A 1 726 ? 36.002 1.703 -43.574 1.00 90.44 726 GLY A N 1
ATOM 5543 C CA . GLY A 1 726 ? 35.095 0.881 -42.771 1.00 90.44 726 GLY A CA 1
ATOM 5544 C C . GLY A 1 726 ? 33.993 1.647 -42.024 1.00 90.44 726 GLY A C 1
ATOM 5545 O O . GLY A 1 726 ? 33.212 1.020 -41.312 1.00 90.44 726 GLY A O 1
ATOM 5546 N N . GLN A 1 727 ? 33.891 2.976 -42.156 1.00 91.44 727 GLN A N 1
ATOM 5547 C CA . GLN A 1 727 ? 32.868 3.759 -41.451 1.00 91.44 727 GLN A CA 1
ATOM 5548 C C . GLN A 1 727 ? 31.451 3.457 -41.969 1.00 91.44 727 GLN A C 1
ATOM 5550 O O . GLN A 1 727 ? 31.235 3.244 -43.163 1.00 91.44 727 GLN A O 1
ATOM 5555 N N . ILE A 1 728 ? 30.477 3.495 -41.055 1.00 93.56 728 ILE A N 1
ATOM 5556 C CA . ILE A 1 728 ? 29.046 3.373 -41.351 1.00 93.56 728 ILE A CA 1
ATOM 5557 C C . ILE A 1 728 ? 28.408 4.767 -41.332 1.00 93.56 728 ILE A C 1
ATOM 5559 O O . ILE A 1 728 ? 28.569 5.516 -40.366 1.00 93.56 728 ILE A O 1
ATOM 5563 N N . LEU A 1 729 ? 27.682 5.108 -42.393 1.00 94.62 729 LEU A N 1
ATOM 5564 C CA . LEU A 1 729 ? 26.874 6.316 -42.530 1.00 94.62 729 LEU A CA 1
ATOM 5565 C C . LEU A 1 729 ? 25.395 5.946 -42.418 1.00 94.62 729 LEU A C 1
ATOM 5567 O O . LEU A 1 729 ? 24.953 4.997 -43.064 1.00 94.62 729 LEU A O 1
ATOM 5571 N N . TYR A 1 730 ? 24.639 6.701 -41.622 1.00 94.56 730 TYR A N 1
ATOM 5572 C CA . TYR A 1 730 ? 23.234 6.413 -41.337 1.00 94.56 730 TYR A CA 1
ATOM 5573 C C . TYR A 1 730 ? 22.308 7.398 -42.046 1.00 94.56 730 TYR A C 1
ATOM 5575 O O . TYR A 1 730 ? 22.515 8.615 -41.980 1.00 94.56 730 TYR A O 1
ATOM 5583 N N . LEU A 1 731 ? 21.277 6.859 -42.693 1.00 94.94 731 LEU A N 1
ATOM 5584 C CA . LEU A 1 731 ? 20.330 7.591 -43.528 1.00 94.94 731 LEU A CA 1
ATOM 5585 C C . LEU A 1 731 ? 18.887 7.421 -43.047 1.00 94.94 731 LEU A C 1
ATOM 5587 O O . LEU A 1 731 ? 18.504 6.345 -42.586 1.00 94.94 731 LEU A O 1
ATOM 5591 N N . SER A 1 732 ? 18.072 8.454 -43.245 1.00 92.75 732 SER A N 1
ATOM 5592 C CA . SER A 1 732 ? 16.610 8.407 -43.107 1.00 92.75 732 SER A CA 1
ATOM 5593 C C . SER A 1 732 ? 15.976 9.401 -44.080 1.00 92.75 732 SER A C 1
ATOM 5595 O O . SER A 1 732 ? 16.532 10.473 -44.337 1.00 92.75 732 SER A O 1
ATOM 5597 N N . GLY A 1 733 ? 14.828 9.034 -44.646 1.00 93.62 733 GLY A N 1
ATOM 5598 C CA . GLY A 1 733 ? 14.177 9.776 -45.723 1.00 93.62 733 GLY A CA 1
ATOM 5599 C C . GLY A 1 733 ? 14.870 9.656 -47.087 1.00 93.62 733 GLY A C 1
ATOM 5600 O O . GLY A 1 733 ? 15.696 8.778 -47.335 1.00 93.62 733 GLY A O 1
ATOM 5601 N N . GLU A 1 734 ? 14.498 10.538 -48.014 1.00 95.75 734 GLU A N 1
ATOM 5602 C CA . GLU A 1 734 ? 14.896 10.458 -49.425 1.00 95.75 734 GLU A CA 1
ATOM 5603 C C . GLU A 1 734 ? 16.124 11.324 -49.753 1.00 95.75 734 GLU A C 1
ATOM 5605 O O . GLU A 1 734 ? 16.232 12.449 -49.276 1.00 95.75 734 GLU A O 1
ATOM 5610 N N . TYR A 1 735 ? 17.029 10.819 -50.595 1.00 95.00 735 TYR A N 1
ATOM 5611 C CA . TYR A 1 735 ? 18.266 11.465 -51.046 1.00 95.00 735 TYR A CA 1
ATOM 5612 C C . TYR A 1 735 ? 18.252 11.522 -52.571 1.00 95.00 735 TYR A C 1
ATOM 5614 O O . TYR A 1 735 ? 18.209 10.479 -53.224 1.00 95.00 735 TYR A O 1
ATOM 5622 N N . MET A 1 736 ? 18.275 12.731 -53.131 1.00 93.44 736 MET A N 1
ATOM 5623 C CA . MET A 1 736 ? 18.062 12.972 -54.556 1.00 93.44 736 MET A CA 1
ATOM 5624 C C . MET A 1 736 ? 19.152 13.886 -55.152 1.00 93.44 736 MET A C 1
ATOM 5626 O O . MET A 1 736 ? 19.287 15.025 -54.708 1.00 93.44 736 MET A O 1
ATOM 5630 N N . PRO A 1 737 ? 19.922 13.445 -56.164 1.00 89.81 737 PRO A N 1
ATOM 5631 C CA . PRO A 1 737 ? 20.907 14.278 -56.838 1.00 89.81 737 PRO A CA 1
ATOM 5632 C C . PRO A 1 737 ? 20.241 15.347 -57.714 1.00 89.81 737 PRO A C 1
ATOM 5634 O O . PRO A 1 737 ? 19.190 15.127 -58.323 1.00 89.81 737 PRO A O 1
ATOM 5637 N N . ASN A 1 738 ? 20.904 16.500 -57.824 1.00 78.56 738 ASN A N 1
ATOM 5638 C CA . ASN A 1 738 ? 20.514 17.632 -58.674 1.00 78.56 738 ASN A CA 1
ATOM 5639 C C . ASN A 1 738 ? 21.404 17.810 -59.925 1.00 78.56 738 ASN A C 1
ATOM 5641 O O . ASN A 1 738 ? 21.110 18.666 -60.755 1.00 78.56 738 ASN A O 1
ATOM 5645 N N . LEU A 1 739 ? 22.483 17.029 -60.060 1.00 68.94 739 LEU A N 1
ATOM 5646 C CA . LEU A 1 739 ? 23.472 17.100 -61.143 1.00 68.94 739 LEU A CA 1
ATOM 5647 C C . LEU A 1 739 ? 23.897 15.686 -61.591 1.00 68.94 739 LEU A C 1
ATOM 5649 O O . LEU A 1 739 ? 23.799 14.732 -60.821 1.00 68.94 739 LEU A O 1
ATOM 5653 N N . ASN A 1 740 ? 24.415 15.561 -62.818 1.00 68.19 740 ASN A N 1
ATOM 5654 C CA . ASN A 1 740 ? 24.750 14.282 -63.475 1.00 68.19 740 ASN A CA 1
ATOM 5655 C C . ASN A 1 740 ? 26.179 13.757 -63.190 1.00 68.19 740 ASN A C 1
ATOM 5657 O O . ASN A 1 740 ? 26.766 13.089 -64.040 1.00 68.19 740 ASN A O 1
ATOM 5661 N N . ASN A 1 741 ? 26.761 14.038 -62.020 1.00 76.06 741 ASN A N 1
ATOM 5662 C CA . ASN A 1 741 ? 28.118 13.579 -61.690 1.00 76.06 741 ASN A CA 1
ATOM 5663 C C . ASN A 1 741 ? 28.081 12.423 -60.685 1.00 76.06 741 ASN A C 1
ATOM 5665 O O . ASN A 1 741 ? 27.599 12.593 -59.565 1.00 76.06 741 ASN A O 1
ATOM 5669 N N . ALA A 1 742 ? 28.636 11.272 -61.072 1.00 83.94 742 ALA A N 1
ATOM 5670 C CA . ALA A 1 742 ? 28.793 10.128 -60.179 1.00 83.94 742 ALA A CA 1
ATOM 5671 C C . ALA A 1 742 ? 29.700 10.471 -58.989 1.00 83.94 742 ALA A C 1
ATOM 5673 O O . ALA A 1 742 ? 30.745 11.106 -59.159 1.00 83.94 742 ALA A O 1
ATOM 5674 N N . ILE A 1 743 ? 29.339 10.003 -57.792 1.00 90.56 743 ILE A N 1
ATOM 5675 C CA . ILE A 1 743 ? 30.214 10.106 -56.623 1.00 90.56 743 ILE A CA 1
ATOM 5676 C C . ILE A 1 743 ? 31.290 9.030 -56.728 1.00 90.56 743 ILE A C 1
ATOM 5678 O O . ILE A 1 743 ? 30.996 7.833 -56.770 1.00 90.56 743 ILE A O 1
ATOM 5682 N N . ILE A 1 744 ? 32.545 9.472 -56.731 1.00 90.56 744 ILE A N 1
ATOM 5683 C CA . ILE A 1 744 ? 33.706 8.590 -56.700 1.00 90.56 744 ILE A CA 1
ATOM 5684 C C . ILE A 1 744 ? 33.952 8.103 -55.270 1.00 90.56 744 ILE A C 1
ATOM 5686 O O . ILE A 1 744 ? 34.285 8.880 -54.375 1.00 90.56 744 ILE A O 1
ATOM 5690 N N . MET A 1 745 ? 33.836 6.796 -55.067 1.00 91.31 745 MET A N 1
ATOM 5691 C CA . MET A 1 745 ? 34.019 6.142 -53.776 1.00 91.31 745 MET A CA 1
ATOM 5692 C C . MET A 1 745 ? 35.511 5.883 -53.528 1.00 91.31 745 MET A C 1
ATOM 5694 O O . MET A 1 745 ? 36.132 4.995 -54.122 1.00 91.31 745 MET A O 1
ATOM 5698 N N . SER A 1 746 ? 36.105 6.697 -52.653 1.00 85.69 746 SER A N 1
ATOM 5699 C CA . SER A 1 746 ? 37.547 6.691 -52.372 1.00 85.69 746 SER A CA 1
ATOM 5700 C C . SER A 1 746 ? 37.979 5.759 -51.231 1.00 85.69 746 SER A C 1
ATOM 5702 O O . SER A 1 746 ? 39.177 5.559 -51.034 1.00 85.69 746 SER A O 1
ATOM 5704 N N . LYS A 1 747 ? 37.031 5.195 -50.472 1.00 91.19 747 LYS A N 1
ATOM 5705 C CA . LYS A 1 747 ? 37.264 4.344 -49.291 1.00 91.19 747 LYS A CA 1
ATOM 5706 C C . LYS A 1 747 ? 36.161 3.294 -49.160 1.00 91.19 747 LYS A C 1
ATOM 5708 O O . LYS A 1 747 ? 35.043 3.533 -49.616 1.00 91.19 747 LYS A O 1
ATOM 5713 N N . SER A 1 748 ? 36.453 2.178 -48.490 1.00 93.38 748 SER A N 1
ATOM 5714 C CA . SER A 1 748 ? 35.426 1.197 -48.124 1.00 93.38 748 SER A CA 1
ATOM 5715 C C . SER A 1 748 ? 34.522 1.782 -47.042 1.00 93.38 748 SER A C 1
ATOM 5717 O O . SER A 1 748 ? 35.014 2.339 -46.061 1.00 93.38 748 SER A O 1
ATOM 5719 N N . CYS A 1 749 ? 33.207 1.679 -47.201 1.00 94.94 749 CYS A N 1
ATOM 5720 C CA . CYS A 1 749 ? 32.241 2.198 -46.232 1.00 94.94 749 CYS A CA 1
ATOM 5721 C C . CYS A 1 749 ? 30.900 1.467 -46.334 1.00 94.94 749 CYS A C 1
ATOM 5723 O O . CYS A 1 749 ? 30.634 0.731 -47.287 1.00 94.94 749 CYS A O 1
ATOM 5725 N N . THR A 1 750 ? 30.047 1.672 -45.332 1.00 97.12 750 THR A N 1
ATOM 5726 C CA . THR A 1 750 ? 28.653 1.219 -45.357 1.00 97.12 750 THR A CA 1
ATOM 5727 C C . THR A 1 750 ? 27.726 2.422 -45.344 1.00 97.12 750 THR A C 1
ATOM 5729 O O . THR A 1 750 ? 27.865 3.308 -44.506 1.00 97.12 750 THR A O 1
ATOM 5732 N N . ILE A 1 751 ? 26.755 2.434 -46.243 1.00 97.19 751 ILE A N 1
ATOM 5733 C CA . ILE A 1 751 ? 25.647 3.378 -46.277 1.00 97.19 751 ILE A CA 1
ATOM 5734 C C . ILE A 1 751 ? 24.406 2.598 -45.840 1.00 97.19 751 ILE A C 1
ATOM 5736 O O . ILE A 1 751 ? 23.936 1.715 -46.558 1.00 97.19 751 ILE A O 1
ATOM 5740 N N . ARG A 1 752 ? 23.908 2.889 -44.638 1.00 95.94 752 ARG A N 1
ATOM 5741 C CA . ARG A 1 752 ? 22.844 2.128 -43.982 1.00 95.94 752 ARG A CA 1
ATOM 5742 C C . ARG A 1 752 ? 21.601 2.986 -43.776 1.00 95.94 752 ARG A C 1
ATOM 5744 O O . ARG A 1 752 ? 21.669 4.042 -43.149 1.00 95.94 752 ARG A O 1
ATOM 5751 N N . GLY A 1 753 ? 20.459 2.511 -44.254 1.00 94.00 753 GLY A N 1
ATOM 5752 C CA . GLY A 1 753 ? 19.162 3.109 -43.971 1.00 94.00 753 GLY A CA 1
ATOM 5753 C C . GLY A 1 753 ? 18.573 2.671 -42.631 1.00 94.00 753 GLY A C 1
ATOM 5754 O O . GLY A 1 753 ? 18.826 1.567 -42.145 1.00 94.00 753 GLY A O 1
ATOM 5755 N N . MET A 1 754 ? 17.748 3.541 -42.048 1.00 89.44 754 MET A N 1
ATOM 5756 C CA . MET A 1 754 ? 16.963 3.267 -40.836 1.00 89.44 754 MET A CA 1
ATOM 5757 C C . MET A 1 754 ? 15.623 2.556 -41.121 1.00 89.44 754 MET A C 1
ATOM 5759 O O . MET A 1 754 ? 14.799 2.420 -40.221 1.00 89.44 754 MET A O 1
ATOM 5763 N N . GLY A 1 755 ? 15.413 2.084 -42.358 1.00 85.75 755 GLY A N 1
ATOM 5764 C CA . GLY A 1 755 ? 14.198 1.398 -42.823 1.00 85.75 755 GLY A CA 1
ATOM 5765 C C . GLY A 1 755 ? 13.308 2.235 -43.749 1.00 85.75 755 GLY A C 1
ATOM 5766 O O . GLY A 1 755 ? 12.549 1.671 -44.530 1.00 85.75 755 GLY A O 1
ATOM 5767 N N . ASP A 1 756 ? 13.441 3.561 -43.713 1.00 92.12 756 ASP A N 1
ATOM 5768 C CA . ASP A 1 756 ? 12.719 4.530 -44.552 1.00 92.12 756 ASP A CA 1
ATOM 5769 C C . ASP A 1 756 ? 13.627 5.244 -45.573 1.00 92.12 756 ASP A C 1
ATOM 5771 O O . ASP A 1 756 ? 13.180 6.137 -46.292 1.00 92.12 756 ASP A O 1
ATOM 5775 N N . ALA A 1 757 ? 14.917 4.899 -45.607 1.00 95.56 757 ALA A N 1
ATOM 5776 C CA . ALA A 1 757 ? 15.895 5.590 -46.433 1.00 95.56 757 ALA A CA 1
ATOM 5777 C C . ALA A 1 757 ? 15.741 5.236 -47.918 1.00 95.56 757 ALA A C 1
ATOM 5779 O O . ALA A 1 757 ? 15.700 4.058 -48.284 1.00 95.56 757 ALA A O 1
ATOM 5780 N N . VAL A 1 758 ? 15.736 6.257 -48.778 1.00 97.00 758 VAL A N 1
ATOM 5781 C CA . VAL A 1 758 ? 15.587 6.105 -50.232 1.00 97.00 758 VAL A CA 1
ATOM 5782 C C . VAL A 1 758 ? 16.689 6.858 -50.967 1.00 97.00 758 VAL A C 1
ATOM 5784 O O . VAL A 1 758 ? 16.817 8.072 -50.843 1.00 97.00 758 VAL A O 1
ATOM 5787 N N . LEU A 1 759 ? 17.449 6.154 -51.795 1.00 96.38 759 LEU A N 1
ATOM 5788 C CA . LEU A 1 759 ? 18.379 6.711 -52.768 1.00 96.38 759 LEU A CA 1
ATOM 5789 C C . LEU A 1 759 ? 17.655 6.873 -54.113 1.00 96.38 759 LEU A C 1
ATOM 5791 O O . LEU A 1 759 ? 17.546 5.937 -54.908 1.00 96.38 759 LEU A O 1
ATOM 5795 N N . ASN A 1 760 ? 17.123 8.065 -54.369 1.00 95.31 760 ASN A N 1
ATOM 5796 C CA . ASN A 1 760 ? 16.436 8.390 -55.615 1.00 95.31 760 ASN A CA 1
ATOM 5797 C C . ASN A 1 760 ? 17.451 8.922 -56.625 1.00 95.31 760 ASN A C 1
ATOM 5799 O O . ASN A 1 760 ? 17.936 10.031 -56.474 1.00 95.31 760 ASN A O 1
ATOM 5803 N N . VAL A 1 761 ? 17.750 8.161 -57.674 1.00 92.62 761 VAL A N 1
ATOM 5804 C CA . VAL A 1 761 ? 18.727 8.530 -58.714 1.00 92.62 761 VAL A CA 1
ATOM 5805 C C . VAL A 1 761 ? 18.224 9.673 -59.604 1.00 92.62 761 VAL A C 1
ATOM 5807 O O . VAL A 1 761 ? 19.007 10.288 -60.318 1.00 92.62 761 VAL A O 1
ATOM 5810 N N . ASN A 1 762 ? 16.927 9.992 -59.569 1.00 92.69 762 ASN A N 1
ATOM 5811 C CA . ASN A 1 762 ? 16.334 11.130 -60.275 1.00 92.69 762 ASN A CA 1
ATOM 5812 C C . ASN A 1 762 ? 16.640 11.172 -61.784 1.00 92.69 762 ASN A C 1
ATOM 5814 O O . ASN A 1 762 ? 16.766 12.241 -62.375 1.00 92.69 762 ASN A O 1
ATOM 5818 N N . LYS A 1 763 ? 16.808 10.004 -62.420 1.00 89.88 763 LYS A N 1
ATOM 5819 C CA . LYS A 1 763 ? 17.166 9.877 -63.843 1.00 89.88 763 LYS A CA 1
ATOM 5820 C C . LYS A 1 763 ? 18.458 10.624 -64.250 1.00 89.88 763 LYS A C 1
ATOM 5822 O O . LYS A 1 763 ? 18.686 10.798 -65.446 1.00 89.88 763 LYS A O 1
ATOM 5827 N N . THR A 1 764 ? 19.326 11.025 -63.313 1.00 83.44 764 THR A N 1
ATOM 5828 C CA . THR A 1 764 ? 20.523 11.847 -63.601 1.00 83.44 764 THR A CA 1
ATOM 5829 C C . THR A 1 764 ? 21.712 11.037 -64.128 1.00 83.44 764 THR A C 1
ATOM 5831 O O . THR A 1 764 ? 22.537 11.558 -64.876 1.00 83.44 764 THR A O 1
ATOM 5834 N N . GLY A 1 765 ? 21.791 9.740 -63.818 1.00 86.06 765 GLY A N 1
ATOM 5835 C CA . GLY A 1 765 ? 22.826 8.844 -64.339 1.00 86.06 765 GLY A CA 1
ATOM 5836 C C . GLY A 1 765 ? 23.391 7.908 -63.274 1.00 86.06 765 GLY A C 1
ATOM 5837 O O . GLY A 1 765 ? 22.636 7.326 -62.499 1.00 86.06 765 GLY A O 1
ATOM 5838 N N . THR A 1 766 ? 24.713 7.743 -63.253 1.00 92.19 766 THR A N 1
ATOM 5839 C CA . THR A 1 766 ? 25.412 6.910 -62.264 1.00 92.19 766 THR A CA 1
ATOM 5840 C C . THR A 1 766 ? 25.486 7.623 -60.917 1.00 92.19 766 THR A C 1
ATOM 5842 O O . THR A 1 766 ? 25.882 8.783 -60.844 1.00 92.19 766 THR A O 1
ATOM 5845 N N . MET A 1 767 ? 25.132 6.914 -59.847 1.00 92.94 767 MET A N 1
ATOM 5846 C CA . MET A 1 767 ? 25.104 7.424 -58.479 1.00 92.94 767 MET A CA 1
ATOM 5847 C C . MET A 1 767 ? 26.455 7.243 -57.780 1.00 92.94 767 MET A C 1
ATOM 5849 O O . MET A 1 767 ? 27.052 8.220 -57.328 1.00 92.94 767 MET A O 1
ATOM 5853 N N . PHE A 1 768 ? 26.956 6.007 -57.727 1.00 94.06 768 PHE A N 1
ATOM 5854 C CA . PHE A 1 768 ? 28.224 5.668 -57.078 1.00 94.06 768 PHE A CA 1
ATOM 5855 C C . PHE A 1 768 ? 29.145 4.938 -58.049 1.00 94.06 768 PHE A C 1
ATOM 5857 O O . PHE A 1 768 ? 28.723 3.989 -58.713 1.00 94.06 768 PHE A O 1
ATOM 5864 N N . ARG A 1 769 ? 30.413 5.355 -58.096 1.00 93.31 769 ARG A N 1
ATOM 5865 C CA . ARG A 1 769 ? 31.465 4.698 -58.876 1.00 93.31 769 ARG A CA 1
ATOM 5866 C C . ARG A 1 769 ? 32.675 4.361 -58.007 1.00 93.31 769 ARG A C 1
ATOM 5868 O O . ARG A 1 769 ? 33.194 5.234 -57.314 1.00 93.31 769 ARG A O 1
ATOM 5875 N N . VAL A 1 770 ? 33.148 3.120 -58.053 1.00 91.94 770 VAL A N 1
ATOM 5876 C CA . VAL A 1 770 ? 34.325 2.635 -57.309 1.00 91.94 770 VAL A CA 1
ATOM 5877 C C . VAL A 1 770 ? 35.481 2.451 -58.295 1.00 91.94 770 VAL A C 1
ATOM 5879 O O . VAL A 1 770 ? 35.359 1.641 -59.201 1.00 91.94 770 VAL A O 1
ATOM 5882 N N . LEU A 1 771 ? 36.575 3.213 -58.143 1.00 80.56 771 LEU A N 1
ATOM 5883 C CA . LEU A 1 771 ? 37.660 3.292 -59.146 1.00 80.56 771 LEU A CA 1
ATOM 5884 C C . LEU A 1 771 ? 38.873 2.365 -58.910 1.00 80.56 771 LEU A C 1
ATOM 5886 O O . LEU A 1 771 ? 39.739 2.312 -59.777 1.00 80.56 771 LEU A O 1
ATOM 5890 N N . SER A 1 772 ? 39.037 1.737 -57.737 1.00 72.19 772 SER A N 1
ATOM 5891 C CA . SER A 1 772 ? 40.283 1.019 -57.401 1.00 72.19 772 SER A CA 1
ATOM 5892 C C . SER A 1 772 ? 40.069 -0.365 -56.803 1.00 72.19 772 SER A C 1
ATOM 5894 O O . SER A 1 772 ? 39.078 -0.605 -56.110 1.00 72.19 772 SER A O 1
ATOM 5896 N N . SER A 1 773 ? 41.097 -1.193 -56.979 1.00 65.88 773 SER A N 1
ATOM 5897 C CA . SER A 1 773 ? 41.301 -2.480 -56.327 1.00 65.88 773 SER A CA 1
ATOM 5898 C C . SER A 1 773 ? 41.266 -2.370 -54.814 1.00 65.88 773 SER A C 1
ATOM 5900 O O . SER A 1 773 ? 41.938 -1.485 -54.298 1.00 65.88 773 SER A O 1
ATOM 5902 N N . ASP A 1 774 ? 40.534 -3.283 -54.161 1.00 74.25 774 ASP A N 1
ATOM 5903 C CA . ASP A 1 774 ? 40.359 -3.478 -52.704 1.00 74.25 774 ASP A CA 1
ATOM 5904 C C . ASP A 1 774 ? 39.207 -2.744 -51.989 1.00 74.25 774 ASP A C 1
ATOM 5906 O O . ASP A 1 774 ? 39.003 -2.927 -50.781 1.00 74.25 774 ASP A O 1
ATOM 5910 N N . ARG A 1 775 ? 38.394 -1.966 -52.712 1.00 88.94 775 ARG A N 1
ATOM 5911 C CA . ARG A 1 775 ? 37.312 -1.183 -52.095 1.00 88.94 775 ARG A CA 1
ATOM 5912 C C . ARG A 1 775 ? 35.975 -1.906 -52.109 1.00 88.94 775 ARG A C 1
ATOM 5914 O O . ARG A 1 775 ? 35.494 -2.313 -53.162 1.00 88.94 775 ARG A O 1
ATOM 5921 N N . LEU A 1 776 ? 35.324 -1.954 -50.947 1.00 92.50 776 LEU A N 1
ATOM 5922 C CA . LEU A 1 776 ? 33.968 -2.474 -50.779 1.00 92.50 776 LEU A CA 1
ATOM 5923 C C . LEU A 1 776 ? 33.023 -1.376 -50.288 1.00 92.50 776 LEU A C 1
ATOM 5925 O O . LEU A 1 776 ? 33.178 -0.850 -49.182 1.00 92.50 776 LEU A O 1
ATOM 5929 N N . VAL A 1 777 ? 31.995 -1.083 -51.082 1.00 96.56 777 VAL A N 1
ATOM 5930 C CA . VAL A 1 777 ? 30.885 -0.213 -50.677 1.00 96.56 777 VAL A CA 1
ATOM 5931 C C . VAL A 1 777 ? 29.667 -1.070 -50.370 1.00 96.56 777 VAL A C 1
ATOM 5933 O O . VAL A 1 777 ? 29.168 -1.794 -51.230 1.00 96.56 777 VAL A O 1
ATOM 5936 N N . THR A 1 778 ? 29.173 -0.984 -49.137 1.00 98.12 778 THR A N 1
ATOM 5937 C CA . THR A 1 778 ? 27.959 -1.695 -48.720 1.00 98.12 778 THR A CA 1
ATOM 5938 C C . THR A 1 778 ? 26.769 -0.743 -48.681 1.00 98.12 778 THR A C 1
ATOM 5940 O O . THR A 1 778 ? 26.828 0.281 -48.006 1.00 98.12 778 THR A O 1
ATOM 5943 N N . LEU A 1 779 ? 25.681 -1.085 -49.366 1.00 98.25 779 LEU A N 1
ATOM 5944 C CA . LEU A 1 779 ? 24.377 -0.432 -49.255 1.00 98.25 779 LEU A CA 1
ATOM 5945 C C . LEU A 1 779 ? 23.448 -1.362 -48.471 1.00 98.25 779 LEU A C 1
ATOM 5947 O O . LEU A 1 779 ? 23.236 -2.505 -48.879 1.00 98.25 779 LEU A O 1
ATOM 5951 N N . GLU A 1 780 ? 22.922 -0.903 -47.339 1.00 97.19 780 GLU A N 1
ATOM 5952 C CA . GLU A 1 780 ? 22.156 -1.749 -46.416 1.00 97.19 780 GLU A CA 1
ATOM 5953 C C . GLU A 1 780 ? 20.838 -1.091 -45.986 1.00 97.19 780 GLU A C 1
ATOM 5955 O O . GLU A 1 780 ? 20.819 0.095 -45.662 1.00 97.19 780 GLU A O 1
ATOM 5960 N N . ASN A 1 781 ? 19.748 -1.865 -45.920 1.00 96.00 781 ASN A N 1
ATOM 5961 C CA . ASN A 1 781 ? 18.445 -1.453 -45.366 1.00 96.00 781 ASN A CA 1
ATOM 5962 C C . ASN A 1 781 ? 17.852 -0.174 -45.996 1.00 96.00 781 ASN A C 1
ATOM 5964 O O . ASN A 1 781 ? 17.416 0.732 -45.281 1.00 96.00 781 ASN A O 1
ATOM 5968 N N . LEU A 1 782 ? 17.854 -0.076 -47.327 1.00 97.62 782 LEU A N 1
ATOM 5969 C CA . LEU A 1 782 ? 17.381 1.107 -48.057 1.00 97.62 782 LEU A CA 1
ATOM 5970 C C . LEU A 1 782 ? 16.707 0.752 -49.389 1.00 97.62 782 LEU A C 1
ATOM 5972 O O . LEU A 1 782 ? 16.807 -0.376 -49.877 1.00 97.62 782 LEU A O 1
ATOM 5976 N N . GLU A 1 783 ? 16.034 1.727 -49.996 1.00 97.81 783 GLU A N 1
ATOM 5977 C CA . GLU A 1 783 ? 15.505 1.635 -51.360 1.00 97.81 783 GLU A CA 1
ATOM 5978 C C . GLU A 1 783 ? 16.395 2.400 -52.350 1.00 97.81 783 GLU A C 1
ATOM 5980 O O . GLU A 1 783 ? 16.881 3.483 -52.039 1.00 97.81 783 GLU A O 1
ATOM 5985 N N . ILE A 1 784 ? 16.578 1.874 -53.562 1.00 96.88 784 ILE A N 1
ATOM 5986 C CA . ILE A 1 784 ? 17.180 2.578 -54.702 1.00 96.88 784 ILE A CA 1
ATOM 5987 C C . ILE A 1 784 ? 16.113 2.722 -55.783 1.00 96.88 784 ILE A C 1
ATOM 5989 O O . ILE A 1 784 ? 15.527 1.721 -56.198 1.00 96.88 784 ILE A O 1
ATOM 5993 N N . LYS A 1 785 ? 15.869 3.939 -56.282 1.00 95.75 785 LYS A N 1
ATOM 5994 C CA . LYS A 1 785 ? 14.824 4.151 -57.294 1.00 95.75 785 LYS A CA 1
ATOM 5995 C C . LYS A 1 785 ? 15.163 5.136 -58.404 1.00 95.75 785 LYS A C 1
ATOM 5997 O O . LYS A 1 785 ? 16.079 5.944 -58.277 1.00 95.75 785 LYS A O 1
ATOM 6002 N N . ASN A 1 786 ? 14.367 5.092 -59.474 1.00 93.06 786 ASN A N 1
ATOM 6003 C CA . ASN A 1 786 ? 14.372 6.049 -60.591 1.00 93.06 786 ASN A CA 1
ATOM 6004 C C . ASN A 1 786 ? 15.722 6.168 -61.323 1.00 93.06 786 ASN A C 1
ATOM 6006 O O . ASN A 1 786 ? 16.168 7.273 -61.646 1.00 93.06 786 ASN A O 1
ATOM 6010 N N . GLY A 1 787 ? 16.372 5.037 -61.607 1.00 90.19 787 GLY A N 1
ATOM 6011 C CA . GLY A 1 787 ? 17.625 4.990 -62.370 1.00 90.19 787 GLY A CA 1
ATOM 6012 C C . GLY A 1 787 ? 17.445 5.462 -63.814 1.00 90.19 787 GLY A C 1
ATOM 6013 O O . GLY A 1 787 ? 16.366 5.297 -64.387 1.00 90.19 787 GLY A O 1
ATOM 6014 N N . LYS A 1 788 ? 18.483 6.060 -64.408 1.00 90.19 788 LYS A N 1
ATOM 6015 C CA . LYS A 1 788 ? 18.485 6.466 -65.822 1.00 90.19 788 LYS A CA 1
ATOM 6016 C C . LYS A 1 788 ? 18.586 5.230 -66.725 1.00 90.19 788 LYS A C 1
ATOM 6018 O O . LYS A 1 788 ? 19.319 4.302 -66.414 1.00 90.19 788 LYS A O 1
ATOM 6023 N N . ASP A 1 789 ? 17.858 5.213 -67.836 1.00 89.25 789 ASP A N 1
ATOM 6024 C CA . ASP A 1 789 ? 17.720 4.009 -68.668 1.00 89.25 789 ASP A CA 1
ATOM 6025 C C . ASP A 1 789 ? 19.005 3.664 -69.464 1.00 89.25 789 ASP A C 1
ATOM 6027 O O . ASP A 1 789 ? 19.260 2.505 -69.792 1.00 89.25 789 ASP A O 1
ATOM 6031 N N . ASP A 1 790 ? 19.852 4.651 -69.771 1.00 89.75 790 ASP A N 1
ATOM 6032 C CA . ASP A 1 790 ? 21.026 4.471 -70.635 1.00 89.75 790 ASP A CA 1
ATOM 6033 C C . ASP A 1 790 ? 22.332 4.121 -69.891 1.00 89.75 790 ASP A C 1
ATOM 6035 O O . ASP A 1 790 ? 23.266 3.646 -70.536 1.00 89.75 790 ASP A O 1
ATOM 6039 N N . THR A 1 791 ? 22.390 4.234 -68.559 1.00 91.69 791 THR A N 1
ATOM 6040 C CA . THR A 1 791 ? 23.603 3.986 -67.751 1.00 91.69 791 THR A CA 1
ATOM 6041 C C . THR A 1 791 ? 23.311 3.218 -66.459 1.00 91.69 791 THR A C 1
ATOM 6043 O O . THR A 1 791 ? 22.184 3.230 -65.970 1.00 91.69 791 THR A O 1
ATOM 6046 N N . TYR A 1 792 ? 24.327 2.569 -65.885 1.00 94.00 792 TYR A N 1
ATOM 6047 C CA . TYR A 1 792 ? 24.213 1.865 -64.606 1.00 94.00 792 TYR A CA 1
ATOM 6048 C C . TYR A 1 792 ? 24.214 2.831 -63.417 1.00 94.00 792 TYR A C 1
ATOM 6050 O O . TYR A 1 792 ? 24.999 3.783 -63.373 1.00 94.00 792 TYR A O 1
ATOM 6058 N N . VAL A 1 793 ? 23.347 2.566 -62.433 1.00 95.00 793 VAL A N 1
ATOM 6059 C CA . VAL A 1 793 ? 23.269 3.333 -61.176 1.00 95.00 793 VAL A CA 1
ATOM 6060 C C . VAL A 1 793 ? 24.545 3.169 -60.347 1.00 95.00 793 VAL A C 1
ATOM 6062 O O . VAL A 1 793 ? 25.025 4.140 -59.764 1.00 95.00 793 VAL A O 1
ATOM 6065 N N . LEU A 1 794 ? 25.103 1.962 -60.314 1.00 96.31 794 LEU A N 1
ATOM 6066 C CA . LEU A 1 794 ? 26.331 1.620 -59.604 1.00 96.31 794 LEU A CA 1
ATOM 6067 C C . LEU A 1 794 ? 27.376 1.134 -60.613 1.00 96.31 794 LEU A C 1
ATOM 6069 O O . LEU A 1 794 ? 27.076 0.283 -61.448 1.00 96.31 794 LEU A O 1
ATOM 6073 N N . ILE A 1 795 ? 28.596 1.659 -60.539 1.00 93.81 795 ILE A N 1
ATOM 6074 C CA . ILE A 1 795 ? 29.705 1.230 -61.403 1.00 93.81 795 ILE A CA 1
ATOM 6075 C C . ILE A 1 795 ? 30.892 0.825 -60.534 1.00 93.81 795 ILE A C 1
ATOM 6077 O O . ILE A 1 795 ? 31.398 1.617 -59.740 1.00 93.81 795 ILE A O 1
ATOM 6081 N N . ALA A 1 796 ? 31.334 -0.411 -60.681 1.00 91.44 796 ALA A N 1
ATOM 6082 C CA . ALA A 1 796 ? 32.568 -0.930 -60.127 1.00 91.44 796 ALA A CA 1
ATOM 6083 C C . ALA A 1 796 ? 33.591 -1.070 -61.261 1.00 91.44 796 ALA A C 1
ATOM 6085 O O . ALA A 1 796 ? 33.422 -1.898 -62.152 1.00 91.44 796 ALA A O 1
ATOM 6086 N N . ASP A 1 797 ? 34.641 -0.253 -61.239 1.00 86.88 797 ASP A N 1
ATOM 6087 C CA . ASP A 1 797 ? 35.784 -0.441 -62.136 1.00 86.88 797 ASP A CA 1
ATOM 6088 C C . ASP A 1 797 ? 36.646 -1.619 -61.621 1.00 86.88 797 ASP A C 1
ATOM 6090 O O . ASP A 1 797 ? 36.246 -2.346 -60.704 1.00 86.88 797 ASP A O 1
ATOM 6094 N N . THR A 1 798 ? 37.836 -1.825 -62.193 1.00 83.44 798 THR A N 1
ATOM 6095 C CA . THR A 1 798 ? 38.748 -2.927 -61.841 1.00 83.44 798 THR A CA 1
ATOM 6096 C C . THR A 1 798 ? 38.867 -3.147 -60.328 1.00 83.44 798 THR A C 1
ATOM 6098 O O . THR A 1 798 ? 39.326 -2.272 -59.592 1.00 83.44 798 THR A O 1
ATOM 6101 N N . GLU A 1 799 ? 38.478 -4.348 -59.886 1.00 81.19 799 GLU A N 1
ATOM 6102 C CA . GLU A 1 799 ? 38.541 -4.860 -58.509 1.00 81.19 799 GLU A CA 1
ATOM 6103 C C . GLU A 1 799 ? 37.732 -4.061 -57.458 1.00 81.19 799 GLU A C 1
ATOM 6105 O O . GLU A 1 799 ? 37.783 -4.365 -56.263 1.00 81.19 799 GLU A O 1
ATOM 6110 N N . GLY A 1 800 ? 36.931 -3.078 -57.879 1.00 88.62 800 GLY A N 1
ATOM 6111 C CA . GLY A 1 800 ? 35.967 -2.387 -57.023 1.00 88.62 800 GLY A CA 1
ATOM 6112 C C . GLY A 1 800 ? 34.741 -3.259 -56.749 1.00 88.62 800 GLY A C 1
ATOM 6113 O O . GLY A 1 800 ? 34.229 -3.914 -57.645 1.00 88.62 800 GLY A O 1
ATOM 6114 N N . SER A 1 801 ? 34.243 -3.281 -55.515 1.00 92.62 801 SER A N 1
ATOM 6115 C CA . SER A 1 801 ? 33.171 -4.202 -55.115 1.00 92.62 801 SER A CA 1
ATOM 6116 C C . SER A 1 801 ? 31.984 -3.482 -54.477 1.00 92.62 801 SER A C 1
ATOM 6118 O O . SER A 1 801 ? 32.141 -2.508 -53.731 1.00 92.62 801 SER A O 1
ATOM 6120 N N . PHE A 1 802 ? 30.781 -4.008 -54.712 1.00 96.88 802 PHE A N 1
ATOM 6121 C CA . PHE A 1 802 ? 29.562 -3.581 -54.022 1.00 96.88 802 PHE A CA 1
ATOM 6122 C C . PHE A 1 802 ? 28.919 -4.744 -53.275 1.00 96.88 802 PHE A C 1
ATOM 6124 O O . PHE A 1 802 ? 28.837 -5.865 -53.776 1.00 96.88 802 PHE A O 1
ATOM 6131 N N . LYS A 1 803 ? 28.369 -4.452 -52.096 1.00 97.94 803 LYS A N 1
ATOM 6132 C CA . LYS A 1 803 ? 27.448 -5.345 -51.393 1.00 97.94 803 LYS A CA 1
ATOM 6133 C C . LYS A 1 803 ? 26.117 -4.642 -51.172 1.00 97.94 803 LYS A C 1
ATOM 6135 O O . LYS A 1 803 ? 26.078 -3.578 -50.567 1.00 97.94 803 LYS A O 1
ATOM 6140 N N . LEU A 1 804 ? 25.023 -5.238 -51.625 1.00 98.38 804 LEU A N 1
ATOM 6141 C CA . LEU A 1 804 ? 23.667 -4.782 -51.340 1.00 98.38 804 LEU A CA 1
ATOM 6142 C C . LEU A 1 804 ? 23.032 -5.779 -50.376 1.00 98.38 804 LEU A C 1
ATOM 6144 O O . LEU A 1 804 ? 22.989 -6.975 -50.665 1.00 98.38 804 LEU A O 1
ATOM 6148 N N . LYS A 1 805 ? 22.558 -5.290 -49.230 1.00 98.00 805 LYS A N 1
ATOM 6149 C CA . LYS A 1 805 ? 21.940 -6.116 -48.192 1.00 98.00 805 LYS A CA 1
ATOM 6150 C C . LYS A 1 805 ? 20.589 -5.554 -47.764 1.00 98.00 805 LYS A C 1
ATOM 6152 O O . LYS A 1 805 ? 20.528 -4.421 -47.294 1.00 98.00 805 LYS A O 1
ATOM 6157 N N . ASN A 1 806 ? 19.523 -6.341 -47.885 1.00 97.31 806 ASN A N 1
ATOM 6158 C CA . ASN A 1 806 ? 18.152 -5.904 -47.611 1.00 97.31 806 ASN A CA 1
ATOM 6159 C C . ASN A 1 806 ? 17.822 -4.598 -48.363 1.00 97.31 806 ASN A C 1
ATOM 6161 O O . ASN A 1 806 ? 17.468 -3.576 -47.770 1.00 97.31 806 ASN A O 1
ATOM 6165 N N . VAL A 1 807 ? 18.039 -4.620 -49.681 1.00 97.56 807 VAL A N 1
ATOM 6166 C CA . VAL A 1 807 ? 17.847 -3.464 -50.568 1.00 97.56 807 VAL A CA 1
ATOM 6167 C C . VAL A 1 807 ? 16.679 -3.725 -51.510 1.00 97.56 807 VAL A C 1
ATOM 6169 O O . VAL A 1 807 ? 16.601 -4.771 -52.158 1.00 97.56 807 VAL A O 1
ATOM 6172 N N . ARG A 1 808 ? 15.781 -2.745 -51.619 1.00 96.62 808 ARG A N 1
ATOM 6173 C CA . ARG A 1 808 ? 14.698 -2.747 -52.611 1.00 96.62 808 ARG A CA 1
ATOM 6174 C C . ARG A 1 808 ? 15.077 -1.847 -53.774 1.00 96.62 808 ARG A C 1
ATOM 6176 O O . ARG A 1 808 ? 15.549 -0.738 -53.559 1.00 96.62 808 ARG A O 1
ATOM 6183 N N . VAL A 1 809 ? 14.874 -2.309 -54.998 1.00 95.81 809 VAL A N 1
ATOM 6184 C CA . VAL A 1 809 ? 15.213 -1.555 -56.206 1.00 95.81 809 VAL A CA 1
ATOM 6185 C C . VAL A 1 809 ? 13.957 -1.370 -57.049 1.00 95.81 809 VAL A C 1
ATOM 6187 O O . VAL A 1 809 ? 13.308 -2.356 -57.390 1.00 95.81 809 VAL A O 1
ATOM 6190 N N . ASN A 1 810 ? 13.613 -0.128 -57.392 1.00 94.25 810 ASN A N 1
ATOM 6191 C CA . ASN A 1 810 ? 12.367 0.199 -58.090 1.00 94.25 810 ASN A CA 1
ATOM 6192 C C . ASN A 1 810 ? 12.582 1.183 -59.252 1.00 94.25 810 ASN A C 1
ATOM 6194 O O . ASN A 1 810 ? 13.162 2.255 -59.086 1.00 94.25 810 ASN A O 1
ATOM 6198 N N . GLY A 1 811 ? 12.113 0.847 -60.456 1.00 90.62 811 GLY A N 1
ATOM 6199 C CA . GLY A 1 811 ? 12.243 1.735 -61.618 1.00 90.62 811 GLY A CA 1
ATOM 6200 C C . GLY A 1 811 ? 13.700 1.955 -62.053 1.00 90.62 811 GLY A C 1
ATOM 6201 O O . GLY A 1 811 ? 14.070 3.058 -62.464 1.00 90.62 811 GLY A O 1
ATOM 6202 N N . VAL A 1 812 ? 14.534 0.915 -61.934 1.00 92.00 812 VAL A N 1
ATOM 6203 C CA . VAL A 1 812 ? 15.949 0.895 -62.338 1.00 92.00 812 VAL A CA 1
ATOM 6204 C C . VAL A 1 812 ? 16.155 -0.231 -63.355 1.00 92.00 812 VAL A C 1
ATOM 6206 O O . VAL A 1 812 ? 16.062 -1.400 -62.997 1.00 92.00 812 VAL A O 1
ATOM 6209 N N . LYS A 1 813 ? 16.458 0.118 -64.614 1.00 91.31 813 LYS A N 1
ATOM 6210 C CA . LYS A 1 813 ? 16.735 -0.863 -65.686 1.00 91.31 813 LYS A CA 1
ATOM 6211 C C . LYS A 1 813 ? 18.167 -1.396 -65.674 1.00 91.31 813 LYS A C 1
ATOM 6213 O O . LYS A 1 813 ? 18.396 -2.525 -66.071 1.00 91.31 813 LYS A O 1
ATOM 6218 N N . LYS A 1 814 ? 19.119 -0.578 -65.219 1.00 93.25 814 LYS A N 1
ATOM 6219 C CA . LYS A 1 814 ? 20.555 -0.876 -65.149 1.00 93.25 814 LYS A CA 1
ATOM 6220 C C . LYS A 1 814 ? 21.048 -0.575 -63.737 1.00 93.25 814 LYS A C 1
ATOM 6222 O O . LYS A 1 814 ? 21.310 0.576 -63.391 1.00 93.25 814 LYS A O 1
ATOM 6227 N N . LEU A 1 815 ? 21.104 -1.594 -62.884 1.00 94.94 815 LEU A N 1
ATOM 6228 C CA . LEU A 1 815 ? 21.432 -1.440 -61.468 1.00 94.94 815 LEU A CA 1
ATOM 6229 C C . LEU A 1 815 ? 22.937 -1.313 -61.251 1.00 94.94 815 LEU A C 1
ATOM 6231 O O . LEU A 1 815 ? 23.382 -0.309 -60.702 1.00 94.94 815 LEU A O 1
ATOM 6235 N N . VAL A 1 816 ? 23.710 -2.316 -61.667 1.00 95.50 816 VAL A N 1
ATOM 6236 C CA . VAL A 1 816 ? 25.149 -2.357 -61.388 1.00 95.50 816 VAL A CA 1
ATOM 6237 C C . VAL A 1 816 ? 25.961 -2.963 -62.528 1.00 95.50 816 VAL A C 1
ATOM 6239 O O . VAL A 1 816 ? 25.584 -3.996 -63.078 1.00 95.50 816 VAL A O 1
ATOM 6242 N N . SER A 1 817 ? 27.088 -2.333 -62.861 1.00 93.56 817 SER A N 1
ATOM 6243 C CA . SER A 1 817 ? 28.136 -2.930 -63.693 1.00 93.56 817 SER A CA 1
ATOM 6244 C C . SER A 1 817 ? 29.423 -3.115 -62.895 1.00 93.56 817 SER A C 1
ATOM 6246 O O . SER A 1 817 ? 29.764 -2.240 -62.101 1.00 93.56 817 SER A O 1
ATOM 6248 N N . SER A 1 818 ? 30.142 -4.212 -63.123 1.00 91.25 818 SER A N 1
ATOM 6249 C CA . SER A 1 818 ? 31.463 -4.473 -62.544 1.00 91.25 818 SER A CA 1
ATOM 6250 C C . SER A 1 818 ? 32.449 -4.964 -63.597 1.00 91.25 818 SER A C 1
ATOM 6252 O O . SER A 1 818 ? 32.133 -5.918 -64.302 1.00 91.25 818 SER A O 1
ATOM 6254 N N . ASP A 1 819 ? 33.642 -4.372 -63.670 1.00 86.88 819 ASP A N 1
ATOM 6255 C CA . ASP A 1 819 ? 34.702 -4.817 -64.584 1.00 86.88 819 ASP A CA 1
ATOM 6256 C C . ASP A 1 819 ? 35.398 -6.094 -64.092 1.00 86.88 819 ASP A C 1
ATOM 6258 O O . ASP A 1 819 ? 35.658 -6.998 -64.889 1.00 86.88 819 ASP A O 1
ATOM 6262 N N . SER A 1 820 ? 35.719 -6.173 -62.793 1.00 84.00 820 SER A N 1
ATOM 6263 C CA . SER A 1 820 ? 36.383 -7.345 -62.194 1.00 84.00 820 SER A CA 1
ATOM 6264 C C . SER A 1 820 ? 36.219 -7.526 -60.680 1.00 84.00 820 SER A C 1
ATOM 6266 O O . SER A 1 820 ? 36.751 -8.489 -60.136 1.00 84.00 820 SER A O 1
ATOM 6268 N N . GLY A 1 821 ? 35.512 -6.637 -59.974 1.00 86.19 821 GLY A N 1
ATOM 6269 C CA . GLY A 1 821 ? 35.260 -6.809 -58.540 1.00 86.19 821 GLY A CA 1
ATOM 6270 C C . GLY A 1 821 ? 33.916 -7.467 -58.239 1.00 86.19 821 GLY A C 1
ATOM 6271 O O . GLY A 1 821 ? 33.030 -7.551 -59.094 1.00 86.19 821 GLY A O 1
ATOM 6272 N N . ASP A 1 822 ? 33.754 -7.959 -57.018 1.00 90.81 822 ASP A N 1
ATOM 6273 C CA . ASP A 1 822 ? 32.588 -8.751 -56.646 1.00 90.81 822 ASP A CA 1
ATOM 6274 C C . ASP A 1 822 ? 31.350 -7.885 -56.414 1.00 90.81 822 ASP A C 1
ATOM 6276 O O . ASP A 1 822 ? 31.384 -6.837 -55.760 1.00 90.81 822 ASP A O 1
ATOM 6280 N N . ILE A 1 823 ? 30.212 -8.388 -56.885 1.00 95.75 823 ILE A N 1
ATOM 6281 C CA . ILE A 1 823 ? 28.889 -7.862 -56.571 1.00 95.75 823 ILE A CA 1
ATOM 6282 C C . ILE A 1 823 ? 28.197 -8.868 -55.662 1.00 95.75 823 ILE A C 1
ATOM 6284 O O . ILE A 1 823 ? 27.953 -10.005 -56.041 1.00 95.75 823 ILE A O 1
ATOM 6288 N N . SER A 1 824 ? 27.867 -8.466 -54.440 1.00 97.31 824 SER A N 1
ATOM 6289 C CA . SER A 1 824 ? 27.199 -9.342 -53.473 1.00 97.31 824 SER A CA 1
ATOM 6290 C C . SER A 1 824 ? 25.781 -8.871 -53.202 1.00 97.31 824 SER A C 1
ATOM 6292 O O . SER A 1 824 ? 25.586 -7.732 -52.784 1.00 97.31 824 SER A O 1
ATOM 6294 N N . LEU A 1 825 ? 24.796 -9.745 -53.397 1.00 98.06 825 LEU A N 1
ATOM 6295 C CA . LEU A 1 825 ? 23.392 -9.481 -53.098 1.00 98.06 825 LEU A CA 1
ATOM 6296 C C . LEU A 1 825 ? 22.927 -10.387 -51.954 1.00 98.06 825 LEU A C 1
ATOM 6298 O O . LEU A 1 825 ? 23.045 -11.610 -52.027 1.00 98.06 825 LEU A O 1
ATOM 6302 N N . GLU A 1 826 ? 22.385 -9.773 -50.907 1.00 98.00 826 GLU A N 1
ATOM 6303 C CA . GLU A 1 826 ? 21.809 -10.442 -49.741 1.00 98.00 826 GLU A CA 1
ATOM 6304 C C . GLU A 1 826 ? 20.407 -9.870 -49.491 1.00 98.00 826 GLU A C 1
ATOM 6306 O O . GLU A 1 826 ? 20.278 -8.693 -49.175 1.00 98.00 826 GLU A O 1
ATOM 6311 N N . ASP A 1 827 ? 19.349 -10.662 -49.673 1.00 97.50 827 ASP A N 1
ATOM 6312 C CA . ASP A 1 827 ? 17.955 -10.200 -49.510 1.00 97.50 827 ASP A CA 1
ATOM 6313 C C . ASP A 1 827 ? 17.597 -8.965 -50.375 1.00 97.50 827 ASP A C 1
ATOM 6315 O O . ASP A 1 827 ? 17.069 -7.958 -49.899 1.00 97.50 827 ASP A O 1
ATOM 6319 N N . VAL A 1 828 ? 17.924 -9.013 -51.670 1.00 97.06 828 VAL A N 1
ATOM 6320 C CA . VAL A 1 828 ? 17.711 -7.918 -52.630 1.00 97.06 828 VAL A CA 1
ATOM 6321 C C . VAL A 1 828 ? 16.546 -8.228 -53.564 1.00 97.06 828 VAL A C 1
ATOM 6323 O O . VAL A 1 828 ? 16.519 -9.257 -54.239 1.00 97.06 828 VAL A O 1
ATOM 6326 N N . THR A 1 829 ? 15.596 -7.299 -53.657 1.00 94.50 829 THR A N 1
ATOM 6327 C CA . THR A 1 829 ? 14.438 -7.407 -54.559 1.00 94.50 829 THR A CA 1
ATOM 6328 C C . THR A 1 829 ? 14.461 -6.284 -55.583 1.00 94.50 829 THR A C 1
ATOM 6330 O O . THR A 1 829 ? 14.439 -5.111 -55.209 1.00 94.50 829 THR A O 1
ATOM 6333 N N . ILE A 1 830 ? 14.455 -6.638 -56.868 1.00 92.50 830 ILE A N 1
ATOM 6334 C CA . ILE A 1 830 ? 14.381 -5.691 -57.983 1.00 92.50 830 ILE A CA 1
ATOM 6335 C C . ILE A 1 830 ? 12.986 -5.764 -58.612 1.00 92.50 830 ILE A C 1
ATOM 6337 O O . ILE A 1 830 ? 12.509 -6.844 -58.954 1.00 92.50 830 ILE A O 1
ATOM 6341 N N . GLN A 1 831 ? 12.324 -4.615 -58.746 1.00 88.50 831 GLN A N 1
ATOM 6342 C CA . GLN A 1 831 ? 10.986 -4.478 -59.322 1.00 88.50 831 GLN A CA 1
ATOM 6343 C C . GLN A 1 831 ? 11.032 -3.851 -60.721 1.00 88.50 831 GLN A C 1
ATOM 6345 O O . GLN A 1 831 ? 11.707 -2.842 -60.941 1.00 88.50 831 GLN A O 1
ATOM 6350 N N . GLY A 1 832 ? 10.238 -4.418 -61.633 1.00 75.88 832 GLY A N 1
ATOM 6351 C CA . GLY A 1 832 ? 10.122 -4.006 -63.036 1.00 75.88 832 GLY A CA 1
ATOM 6352 C C . GLY A 1 832 ? 10.624 -5.086 -63.993 1.00 75.88 832 GLY A C 1
ATOM 6353 O O . GLY A 1 832 ? 11.389 -5.948 -63.589 1.00 75.88 832 GLY A O 1
ATOM 6354 N N . ASP A 1 833 ? 10.188 -5.049 -65.249 1.00 67.38 833 ASP A N 1
ATOM 6355 C CA . ASP A 1 833 ? 10.699 -5.930 -66.304 1.00 67.38 833 ASP A CA 1
ATOM 6356 C C . ASP A 1 833 ? 11.591 -5.116 -67.251 1.00 67.38 833 ASP A C 1
ATOM 6358 O O . ASP A 1 833 ? 11.294 -3.953 -67.550 1.00 67.38 833 ASP A O 1
ATOM 6362 N N . SER A 1 834 ? 12.721 -5.688 -67.656 1.00 70.56 834 SER A N 1
ATOM 6363 C CA . SER A 1 834 ? 13.718 -5.026 -68.493 1.00 70.56 834 SER A CA 1
ATOM 6364 C C . SER A 1 834 ? 14.404 -6.043 -69.392 1.00 70.56 834 SER A C 1
ATOM 6366 O O . SER A 1 834 ? 15.081 -6.954 -68.913 1.00 70.56 834 SER A O 1
ATOM 6368 N N . ASP A 1 835 ? 14.291 -5.826 -70.703 1.00 77.06 835 ASP A N 1
ATOM 6369 C CA . ASP A 1 835 ? 15.059 -6.564 -71.707 1.00 77.06 835 ASP A CA 1
ATOM 6370 C C . ASP A 1 835 ? 16.560 -6.245 -71.656 1.00 77.06 835 ASP A C 1
ATOM 6372 O O . ASP A 1 835 ? 17.373 -7.055 -72.122 1.00 77.06 835 ASP A O 1
ATOM 6376 N N . ASP A 1 836 ? 16.915 -5.081 -71.097 1.00 83.62 836 ASP A N 1
ATOM 6377 C CA . ASP A 1 836 ? 18.292 -4.664 -70.851 1.00 83.62 836 ASP A CA 1
ATOM 6378 C C . ASP A 1 836 ? 18.898 -5.424 -69.662 1.00 83.62 836 ASP A C 1
ATOM 6380 O O . ASP A 1 836 ? 18.190 -5.737 -68.697 1.00 83.62 836 ASP A O 1
ATOM 6384 N N . PRO A 1 837 ? 20.220 -5.672 -69.681 1.00 89.56 837 PRO A N 1
ATOM 6385 C CA . PRO A 1 837 ? 20.905 -6.274 -68.552 1.00 89.56 837 PRO A CA 1
ATOM 6386 C C . PRO A 1 837 ? 20.879 -5.352 -67.330 1.00 89.56 837 PRO A C 1
ATOM 6388 O O . PRO A 1 837 ? 21.463 -4.268 -67.321 1.00 89.56 837 PRO A O 1
ATOM 6391 N N . VAL A 1 838 ? 20.212 -5.818 -66.274 1.00 93.56 838 VAL A N 1
ATOM 6392 C CA . VAL A 1 838 ? 20.108 -5.124 -64.984 1.00 93.56 838 VAL A CA 1
ATOM 6393 C C . VAL A 1 838 ? 21.439 -5.171 -64.243 1.00 93.56 838 VAL A C 1
ATOM 6395 O O . VAL A 1 838 ? 21.790 -4.226 -63.534 1.00 93.56 838 VAL A O 1
ATOM 6398 N N . ILE A 1 839 ? 22.190 -6.254 -64.430 1.00 95.19 839 ILE A N 1
ATOM 6399 C CA . ILE A 1 839 ? 23.528 -6.461 -63.878 1.00 95.19 839 ILE A CA 1
ATOM 6400 C C . ILE A 1 839 ? 24.468 -6.813 -65.028 1.00 95.19 839 ILE A C 1
ATOM 6402 O O . ILE A 1 839 ? 24.104 -7.617 -65.884 1.00 95.19 839 ILE A O 1
ATOM 6406 N N . SER A 1 840 ? 25.674 -6.249 -65.038 1.00 93.81 840 SER A N 1
ATOM 6407 C CA . SER A 1 840 ? 26.736 -6.626 -65.976 1.00 93.81 840 SER A CA 1
ATOM 6408 C C . SER A 1 840 ? 28.039 -6.882 -65.233 1.00 93.81 840 SER A C 1
ATOM 6410 O O . SER A 1 840 ? 28.441 -6.058 -64.420 1.00 93.81 840 SER A O 1
ATOM 6412 N N . LEU A 1 841 ? 28.702 -8.000 -65.509 1.00 91.31 841 LEU A N 1
ATOM 6413 C CA . LEU A 1 841 ? 29.931 -8.419 -64.828 1.00 91.31 841 LEU A CA 1
ATOM 6414 C C . LEU A 1 841 ? 31.001 -8.787 -65.851 1.00 91.31 841 LEU A C 1
ATOM 6416 O O . LEU A 1 841 ? 30.708 -9.490 -66.820 1.00 91.31 841 LEU A O 1
ATOM 6420 N N . GLY A 1 842 ? 32.236 -8.373 -65.601 1.00 82.75 842 GLY A N 1
ATOM 6421 C CA . GLY A 1 842 ? 33.362 -8.568 -66.506 1.00 82.75 842 GLY A CA 1
ATOM 6422 C C . GLY A 1 842 ? 33.513 -7.433 -67.526 1.00 82.75 842 GLY A C 1
ATOM 6423 O O . GLY A 1 842 ? 32.688 -6.525 -67.612 1.00 82.75 842 GLY A O 1
ATOM 6424 N N . GLY A 1 843 ? 34.557 -7.522 -68.356 1.00 75.00 843 GLY A N 1
ATOM 6425 C CA . GLY A 1 843 ? 34.770 -6.626 -69.505 1.00 75.00 843 GLY A CA 1
ATOM 6426 C C . GLY A 1 843 ? 35.925 -5.626 -69.380 1.00 75.00 843 GLY A C 1
ATOM 6427 O O . GLY A 1 843 ? 36.249 -4.971 -70.371 1.00 75.00 843 GLY A O 1
ATOM 6428 N N . GLY A 1 844 ? 36.595 -5.538 -68.227 1.00 67.50 844 GLY A N 1
ATOM 6429 C CA . GLY A 1 844 ? 37.783 -4.694 -68.065 1.00 67.50 844 GLY A CA 1
ATOM 6430 C C . GLY A 1 844 ? 38.979 -5.215 -68.872 1.00 67.50 844 GLY A C 1
ATOM 6431 O O . GLY A 1 844 ? 39.502 -6.293 -68.588 1.00 67.50 844 GLY A O 1
ATOM 6432 N N . ALA A 1 845 ? 39.436 -4.455 -69.870 1.00 56.75 845 ALA A N 1
ATOM 6433 C CA . ALA A 1 845 ? 40.654 -4.760 -70.620 1.00 56.75 845 ALA A CA 1
ATOM 6434 C C . ALA A 1 845 ? 41.864 -4.089 -69.955 1.00 56.75 845 ALA A C 1
ATOM 6436 O O . ALA A 1 845 ? 41.981 -2.863 -69.970 1.00 56.75 845 ALA A O 1
ATOM 6437 N N . ILE A 1 846 ? 42.790 -4.881 -69.409 1.00 55.28 846 ILE A N 1
ATOM 6438 C CA . ILE A 1 846 ? 44.098 -4.383 -68.969 1.00 55.28 846 ILE A CA 1
ATOM 6439 C C . ILE A 1 846 ? 45.164 -5.098 -69.785 1.00 55.28 846 ILE A C 1
ATOM 6441 O O . ILE A 1 846 ? 45.361 -6.301 -69.657 1.00 55.28 846 ILE A O 1
ATOM 6445 N N . LEU A 1 847 ? 45.848 -4.349 -70.648 1.00 54.34 847 LEU A N 1
ATOM 6446 C CA . LEU A 1 847 ? 46.937 -4.872 -71.467 1.00 54.34 847 LEU A CA 1
ATOM 6447 C C . LEU A 1 847 ? 48.060 -5.408 -70.557 1.00 54.34 847 LEU A C 1
ATOM 6449 O O . LEU A 1 847 ? 48.816 -4.629 -69.981 1.00 54.34 847 LEU A O 1
ATOM 6453 N N . GLY A 1 848 ? 48.170 -6.737 -70.446 1.00 56.53 848 GLY A N 1
ATOM 6454 C CA . GLY A 1 848 ? 49.317 -7.427 -69.846 1.00 56.53 848 GLY A CA 1
ATOM 6455 C C . GLY A 1 848 ? 49.236 -7.774 -68.351 1.00 56.53 848 GLY A C 1
ATOM 6456 O O . GLY A 1 848 ? 50.276 -8.104 -67.783 1.00 56.53 848 GLY A O 1
ATOM 6457 N N . LEU A 1 849 ? 48.062 -7.729 -67.704 1.00 57.91 849 LEU A N 1
ATOM 6458 C CA . LEU A 1 849 ? 47.891 -8.111 -66.288 1.00 57.91 849 LEU A CA 1
ATOM 6459 C C . LEU A 1 849 ? 46.755 -9.130 -66.092 1.00 57.91 849 LEU A C 1
ATOM 6461 O O . LEU A 1 849 ? 45.682 -8.996 -66.669 1.00 57.91 849 LEU A O 1
ATOM 6465 N N . GLN A 1 850 ? 46.974 -10.126 -65.224 1.00 61.94 850 GLN A N 1
ATOM 6466 C CA . GLN A 1 850 ? 45.963 -11.118 -64.849 1.00 61.94 850 GLN A CA 1
ATOM 6467 C C . GLN A 1 850 ? 44.864 -10.461 -63.998 1.00 61.94 850 GLN A C 1
ATOM 6469 O O . GLN A 1 850 ? 45.040 -10.262 -62.801 1.00 61.94 850 GLN A O 1
ATOM 6474 N N . VAL A 1 851 ? 43.727 -10.131 -64.613 1.00 62.34 851 VAL A N 1
ATOM 6475 C CA . VAL A 1 851 ? 42.570 -9.564 -63.892 1.00 62.34 851 VAL A CA 1
ATOM 6476 C C . VAL A 1 851 ? 41.749 -10.688 -63.226 1.00 62.34 851 VAL A C 1
ATOM 6478 O O . VAL A 1 851 ? 41.452 -11.670 -63.921 1.00 62.34 851 VAL A O 1
ATOM 6481 N N . PRO A 1 852 ? 41.381 -10.581 -61.931 1.00 67.69 852 PRO A N 1
ATOM 6482 C CA . PRO A 1 852 ? 40.548 -11.568 -61.237 1.00 67.69 852 PRO A CA 1
ATOM 6483 C C . PRO A 1 852 ? 39.116 -11.643 -61.798 1.00 67.69 852 PRO A C 1
ATOM 6485 O O . PRO A 1 852 ? 38.651 -10.733 -62.484 1.00 67.69 852 PRO A O 1
ATOM 6488 N N . ALA A 1 853 ? 38.426 -12.752 -61.517 1.00 73.31 853 ALA A N 1
ATOM 6489 C CA . ALA A 1 853 ? 37.021 -12.936 -61.875 1.00 73.31 853 ALA A CA 1
ATOM 6490 C C . ALA A 1 853 ? 36.110 -12.063 -60.997 1.00 73.31 853 ALA A C 1
ATOM 6492 O O . ALA A 1 853 ? 36.290 -12.042 -59.781 1.00 73.31 853 ALA A O 1
ATOM 6493 N N . SER A 1 854 ? 35.102 -11.425 -61.598 1.00 85.38 854 SER A N 1
ATOM 6494 C CA . SER A 1 854 ? 33.988 -10.801 -60.876 1.00 85.38 854 SER A CA 1
ATOM 6495 C C . SER A 1 854 ? 32.911 -11.843 -60.583 1.00 85.38 854 SER A C 1
ATOM 6497 O O . SER A 1 854 ? 32.357 -12.441 -61.513 1.00 85.38 854 SER A O 1
ATOM 6499 N N . TYR A 1 855 ? 32.579 -12.051 -59.308 1.00 90.75 855 TYR A N 1
ATOM 6500 C CA . TYR A 1 855 ? 31.451 -12.891 -58.913 1.00 90.75 855 TYR A CA 1
ATOM 6501 C C . TYR A 1 855 ? 30.214 -12.056 -58.587 1.00 90.75 855 TYR A C 1
ATOM 6503 O O . TYR A 1 855 ? 30.275 -11.082 -57.835 1.00 90.75 855 TYR A O 1
ATOM 6511 N N . LEU A 1 856 ? 29.056 -12.508 -59.072 1.00 95.94 856 LEU A N 1
ATOM 6512 C CA . LEU A 1 856 ? 27.771 -12.193 -58.460 1.00 95.94 856 LEU A CA 1
ATOM 6513 C C . LEU A 1 856 ? 27.486 -13.211 -57.361 1.00 95.94 856 LEU A C 1
ATOM 6515 O O . LEU A 1 856 ? 27.030 -14.324 -57.630 1.00 95.94 856 LEU A O 1
ATOM 6519 N N . ASN A 1 857 ? 27.773 -12.815 -56.127 1.00 96.19 857 ASN A N 1
ATOM 6520 C CA . ASN A 1 857 ? 27.529 -13.604 -54.929 1.00 96.19 857 ASN A CA 1
ATOM 6521 C C . ASN A 1 857 ? 26.062 -13.452 -54.503 1.00 96.19 857 ASN A C 1
ATOM 6523 O O . ASN A 1 857 ? 25.613 -12.338 -54.225 1.00 96.19 857 ASN A O 1
ATOM 6527 N N . LEU A 1 858 ? 25.323 -14.557 -54.416 1.00 97.00 858 LEU A N 1
ATOM 6528 C CA . LEU A 1 858 ? 23.888 -14.563 -54.114 1.00 97.00 858 LEU A CA 1
ATOM 6529 C C . LEU A 1 858 ? 23.596 -15.239 -52.773 1.00 97.00 858 LEU A C 1
ATOM 6531 O O . LEU A 1 858 ? 24.050 -16.358 -52.525 1.00 97.00 858 LEU A O 1
ATOM 6535 N N . ARG A 1 859 ? 22.837 -14.555 -51.911 1.00 96.31 859 ARG A N 1
ATOM 6536 C CA . ARG A 1 859 ? 22.377 -15.061 -50.612 1.00 96.31 859 ARG A CA 1
ATOM 6537 C C . ARG A 1 859 ? 20.983 -14.526 -50.272 1.00 96.31 859 ARG A C 1
ATOM 6539 O O . ARG A 1 859 ? 20.643 -13.389 -50.583 1.00 96.31 859 ARG A O 1
ATOM 6546 N N . GLY A 1 860 ? 20.179 -15.309 -49.563 1.00 95.44 860 GLY A N 1
ATOM 6547 C CA . GLY A 1 860 ? 18.899 -14.854 -49.027 1.00 95.44 860 GLY A CA 1
ATOM 6548 C C . GLY A 1 860 ? 17.783 -14.846 -50.071 1.00 95.44 860 GLY A C 1
ATOM 6549 O O . GLY A 1 860 ? 17.732 -15.705 -50.953 1.00 95.44 860 GLY A O 1
ATOM 6550 N N . ALA A 1 861 ? 16.814 -13.951 -49.913 1.00 94.00 861 ALA A N 1
ATOM 6551 C CA . ALA A 1 861 ? 15.696 -13.764 -50.832 1.00 94.00 861 ALA A CA 1
ATOM 6552 C C . ALA A 1 861 ? 16.091 -12.818 -51.979 1.00 94.00 861 ALA A C 1
ATOM 6554 O O . ALA A 1 861 ? 16.102 -11.601 -51.807 1.00 94.00 861 ALA A O 1
ATOM 6555 N N . ILE A 1 862 ? 16.409 -13.379 -53.149 1.00 94.56 862 ILE A N 1
ATOM 6556 C CA . ILE A 1 862 ? 16.818 -12.615 -54.337 1.00 94.56 862 ILE A CA 1
ATOM 6557 C C . ILE A 1 862 ? 15.753 -12.704 -55.431 1.00 94.56 862 ILE A C 1
ATOM 6559 O O . ILE A 1 862 ? 15.317 -13.800 -55.782 1.00 94.56 862 ILE A O 1
ATOM 6563 N N . ALA A 1 863 ? 15.387 -11.557 -56.007 1.00 90.75 863 ALA A N 1
ATOM 6564 C CA . ALA A 1 863 ? 14.547 -11.475 -57.200 1.00 90.75 863 ALA A CA 1
ATOM 6565 C C . ALA A 1 863 ? 15.165 -10.516 -58.229 1.00 90.75 863 ALA A C 1
ATOM 6567 O O . ALA A 1 863 ? 15.265 -9.313 -57.975 1.00 90.75 863 ALA A O 1
ATOM 6568 N N . ILE A 1 864 ? 15.571 -11.060 -59.384 1.00 91.56 864 ILE A N 1
ATOM 6569 C CA . ILE A 1 864 ? 16.174 -10.325 -60.505 1.00 91.56 864 ILE A CA 1
ATOM 6570 C C . ILE A 1 864 ? 15.361 -10.646 -61.772 1.00 91.56 864 ILE A C 1
ATOM 6572 O O . ILE A 1 864 ? 15.585 -11.684 -62.388 1.00 91.56 864 ILE A O 1
ATOM 6576 N N . PRO A 1 865 ? 14.382 -9.804 -62.144 1.00 83.69 865 PRO A N 1
ATOM 6577 C CA . PRO A 1 865 ? 13.507 -10.060 -63.292 1.00 83.69 865 PRO A CA 1
ATOM 6578 C C . PRO A 1 865 ? 14.193 -9.854 -64.655 1.00 83.69 865 PRO A C 1
ATOM 6580 O O . PRO A 1 865 ? 13.818 -10.509 -65.622 1.00 83.69 865 PRO A O 1
ATOM 6583 N N . GLY A 1 866 ? 15.199 -8.975 -64.741 1.00 86.38 866 GLY A N 1
ATOM 6584 C CA . GLY A 1 866 ? 15.925 -8.693 -65.986 1.00 86.38 866 GLY A CA 1
ATOM 6585 C C . GLY A 1 866 ? 17.159 -9.573 -66.214 1.00 86.38 866 GLY A C 1
ATOM 6586 O O . GLY A 1 866 ? 17.505 -10.430 -65.399 1.00 86.38 866 GLY A O 1
ATOM 6587 N N . LYS A 1 867 ? 17.852 -9.344 -67.336 1.00 92.56 867 LYS A N 1
ATOM 6588 C CA . LYS A 1 867 ? 19.045 -10.121 -67.717 1.00 92.56 867 LYS A CA 1
ATOM 6589 C C . LYS A 1 867 ? 20.267 -9.781 -66.854 1.00 92.56 867 LYS A C 1
ATOM 6591 O O . LYS A 1 867 ? 20.425 -8.653 -66.384 1.00 92.56 867 LYS A O 1
ATOM 6596 N N . ILE A 1 868 ? 21.165 -10.748 -66.704 1.00 94.69 868 ILE A N 1
ATOM 6597 C CA . ILE A 1 868 ? 22.492 -10.607 -66.101 1.00 94.69 868 ILE A CA 1
ATOM 6598 C C . ILE A 1 868 ? 23.513 -10.863 -67.202 1.00 94.69 868 ILE A C 1
ATOM 6600 O O . ILE A 1 868 ? 23.636 -11.987 -67.688 1.00 94.69 868 ILE A O 1
ATOM 6604 N N . LYS A 1 869 ? 24.233 -9.818 -67.606 1.00 93.12 869 LYS A N 1
ATOM 6605 C CA . LYS A 1 869 ? 25.239 -9.910 -68.658 1.00 93.12 869 LYS A CA 1
ATOM 6606 C C . LYS A 1 869 ? 26.586 -10.339 -68.083 1.00 93.12 869 LYS A C 1
ATOM 6608 O O . LYS A 1 869 ? 27.101 -9.682 -67.183 1.00 93.12 869 LYS A O 1
ATOM 6613 N N . LEU A 1 870 ? 27.166 -11.405 -68.621 1.00 91.56 870 LEU A N 1
ATOM 6614 C CA . LEU A 1 870 ? 28.512 -11.871 -68.287 1.00 91.56 870 LEU A CA 1
ATOM 6615 C C . LEU A 1 870 ? 29.422 -11.630 -69.495 1.00 91.56 870 LEU A C 1
ATOM 6617 O O . LEU A 1 870 ? 29.151 -12.141 -70.579 1.00 91.56 870 LEU A O 1
ATOM 6621 N N . ILE A 1 871 ? 30.460 -10.814 -69.322 1.00 85.94 871 ILE A N 1
ATOM 6622 C CA . ILE A 1 871 ? 31.340 -10.343 -70.400 1.00 85.94 871 ILE A CA 1
ATOM 6623 C C . ILE A 1 871 ? 32.716 -10.999 -70.276 1.00 85.94 871 ILE A C 1
ATOM 6625 O O . ILE A 1 871 ? 33.319 -11.003 -69.199 1.00 85.94 871 ILE A O 1
ATOM 6629 N N . PHE A 1 872 ? 33.234 -11.503 -71.396 1.00 79.69 872 PHE A N 1
ATOM 6630 C CA . PHE A 1 872 ? 34.509 -12.213 -71.486 1.00 79.69 872 PHE A CA 1
ATOM 6631 C C . PHE A 1 872 ? 35.352 -11.641 -72.641 1.00 79.69 872 PHE A C 1
ATOM 6633 O O . PHE A 1 872 ? 35.138 -12.002 -73.798 1.00 79.69 872 PHE A O 1
ATOM 6640 N N . PRO A 1 873 ? 36.318 -10.744 -72.363 1.00 64.56 873 PRO A N 1
ATOM 6641 C CA . PRO A 1 873 ? 37.163 -10.159 -73.400 1.00 64.56 873 PRO A CA 1
ATOM 6642 C C . PRO A 1 873 ? 37.998 -11.227 -74.124 1.00 64.56 873 PRO A C 1
ATOM 6644 O O . PRO A 1 873 ? 38.486 -12.183 -73.522 1.00 64.56 873 PRO A O 1
ATOM 6647 N N . ALA A 1 874 ? 38.173 -11.051 -75.434 1.00 55.34 874 ALA A N 1
ATOM 6648 C CA . ALA A 1 874 ? 38.898 -11.993 -76.280 1.00 55.34 874 ALA A CA 1
ATOM 6649 C C . ALA A 1 874 ? 40.399 -12.052 -75.929 1.00 55.34 874 ALA A C 1
ATOM 6651 O O . ALA A 1 874 ? 41.064 -11.018 -75.890 1.00 55.34 874 ALA A O 1
ATOM 6652 N N . GLY A 1 875 ? 40.944 -13.264 -75.756 1.00 56.62 875 GLY A N 1
ATOM 6653 C CA . GLY A 1 875 ? 42.393 -13.505 -75.677 1.00 56.62 875 GLY A CA 1
ATOM 6654 C C . GLY A 1 875 ? 42.967 -13.919 -74.317 1.00 56.62 875 GLY A C 1
ATOM 6655 O O . GLY A 1 875 ? 44.185 -14.037 -74.220 1.00 56.62 875 GLY A O 1
ATOM 6656 N N . GLU A 1 876 ? 42.150 -14.179 -73.290 1.00 54.94 876 GLU A N 1
ATOM 6657 C CA . GLU A 1 876 ? 42.625 -14.698 -71.995 1.00 54.94 876 GLU A CA 1
ATOM 6658 C C . GLU A 1 876 ? 41.880 -15.969 -71.553 1.00 54.94 876 GLU A C 1
ATOM 6660 O O . GLU A 1 876 ? 40.670 -16.088 -71.729 1.00 54.94 876 GLU A O 1
ATOM 6665 N N . ASP A 1 877 ? 42.599 -16.907 -70.923 1.00 52.97 877 ASP A N 1
ATOM 6666 C CA . ASP A 1 877 ? 42.058 -18.188 -70.433 1.00 52.97 877 ASP A CA 1
ATOM 6667 C C . ASP A 1 877 ? 41.226 -18.076 -69.138 1.00 52.97 877 ASP A C 1
ATOM 6669 O O . ASP A 1 877 ? 40.610 -19.061 -68.716 1.00 52.97 877 ASP A O 1
ATOM 6673 N N . ASN A 1 878 ? 41.196 -16.899 -68.498 1.00 54.34 878 ASN A N 1
ATOM 6674 C CA . ASN A 1 878 ? 40.633 -16.707 -67.160 1.00 54.34 878 ASN A CA 1
ATOM 6675 C C . ASN A 1 878 ? 39.235 -16.071 -67.172 1.00 54.34 878 ASN A C 1
ATOM 6677 O O . ASN A 1 878 ? 39.009 -15.035 -67.793 1.00 54.34 878 ASN A O 1
ATOM 6681 N N . TYR A 1 879 ? 38.330 -16.681 -66.402 1.00 56.50 879 TYR A N 1
ATOM 6682 C CA . TYR A 1 879 ? 36.963 -16.238 -66.120 1.00 56.50 879 TYR A CA 1
ATOM 6683 C C . TYR A 1 879 ? 36.907 -14.772 -65.663 1.00 56.50 879 TYR A C 1
ATOM 6685 O O . TYR A 1 879 ? 37.644 -14.397 -64.753 1.00 56.50 879 TYR A O 1
ATOM 6693 N N . LYS A 1 880 ? 36.032 -13.945 -66.256 1.00 69.44 880 LYS A N 1
ATOM 6694 C CA . LYS A 1 880 ? 35.902 -12.519 -65.882 1.00 69.44 880 LYS A CA 1
ATOM 6695 C C . LYS A 1 880 ? 34.548 -12.147 -65.270 1.00 69.44 880 LYS A C 1
ATOM 6697 O O . LYS A 1 880 ? 34.523 -11.250 -64.437 1.00 69.44 880 LYS A O 1
ATOM 6702 N N . GLY A 1 881 ? 33.462 -12.859 -65.589 1.00 81.38 881 GLY A N 1
ATOM 6703 C CA . GLY A 1 881 ? 32.153 -12.704 -64.939 1.00 81.38 881 GLY A CA 1
ATOM 6704 C C . GLY A 1 881 ? 31.529 -14.057 -64.595 1.00 81.38 881 GLY A C 1
ATOM 6705 O O . GLY A 1 881 ? 31.400 -14.917 -65.466 1.00 81.38 881 GLY A O 1
ATOM 6706 N N . CYS A 1 882 ? 31.156 -14.276 -63.335 1.00 89.69 882 CYS A N 1
ATOM 6707 C CA . CYS A 1 882 ? 30.652 -15.562 -62.842 1.00 89.69 882 CYS A CA 1
ATOM 6708 C C . CYS A 1 882 ? 29.501 -15.390 -61.849 1.00 89.69 882 CYS A C 1
ATOM 6710 O O . CYS A 1 882 ? 29.384 -14.371 -61.171 1.00 89.69 882 CYS A O 1
ATOM 6712 N N . ILE A 1 883 ? 28.672 -16.422 -61.714 1.00 95.06 883 ILE A N 1
ATOM 6713 C CA . ILE A 1 883 ? 27.648 -16.513 -60.669 1.00 95.06 883 ILE A CA 1
ATOM 6714 C C . ILE A 1 883 ? 28.176 -17.391 -59.541 1.00 95.06 883 ILE A C 1
ATOM 6716 O O . ILE A 1 883 ? 28.684 -18.482 -59.799 1.00 95.06 883 ILE A O 1
ATOM 6720 N N . LYS A 1 884 ? 28.016 -16.952 -58.291 1.00 95.12 884 LYS A N 1
ATOM 6721 C CA . LYS A 1 884 ? 28.319 -17.767 -57.113 1.00 95.12 884 LYS A CA 1
ATOM 6722 C C . LYS A 1 884 ? 27.115 -17.841 -56.180 1.00 95.12 884 LYS A C 1
ATOM 6724 O O . LYS A 1 884 ? 26.666 -16.836 -55.632 1.00 95.12 884 LYS A O 1
ATOM 6729 N N . VAL A 1 885 ? 26.607 -19.052 -55.981 1.00 96.00 885 VAL A N 1
ATOM 6730 C CA . VAL A 1 885 ? 25.523 -19.346 -55.038 1.00 96.00 885 VAL A CA 1
ATOM 6731 C C . VAL A 1 885 ? 26.124 -19.570 -53.651 1.00 96.00 885 VAL A C 1
ATOM 6733 O O . VAL A 1 885 ? 26.943 -20.470 -53.459 1.00 96.00 885 VAL A O 1
ATOM 6736 N N . CYS A 1 886 ? 25.752 -18.719 -52.692 1.00 95.75 886 CYS A N 1
ATOM 6737 C CA . CYS A 1 886 ? 26.380 -18.637 -51.369 1.00 95.75 886 CYS A CA 1
ATOM 6738 C C . CYS A 1 886 ? 25.456 -19.083 -50.220 1.00 95.75 886 CYS A C 1
ATOM 6740 O O . CYS A 1 886 ? 25.784 -18.837 -49.053 1.00 95.75 886 CYS A O 1
ATOM 6742 N N . ASP A 1 887 ? 24.318 -19.711 -50.520 1.00 94.50 887 ASP A N 1
ATOM 6743 C CA . ASP A 1 887 ? 23.423 -20.374 -49.567 1.00 94.50 887 ASP A CA 1
ATOM 6744 C C . ASP A 1 887 ? 22.753 -21.617 -50.189 1.00 94.50 887 ASP A C 1
ATOM 6746 O O . ASP A 1 887 ? 23.054 -22.001 -51.316 1.00 94.50 887 ASP A O 1
ATOM 6750 N N . ASN A 1 888 ? 21.876 -22.287 -49.435 1.00 93.56 888 ASN A N 1
ATOM 6751 C CA . ASN A 1 888 ? 21.201 -23.504 -49.888 1.00 93.56 888 ASN A CA 1
ATOM 6752 C C . ASN A 1 888 ? 19.927 -23.209 -50.712 1.00 93.56 888 ASN A C 1
ATOM 6754 O O . ASN A 1 888 ? 18.849 -23.713 -50.385 1.00 93.56 888 ASN A O 1
ATOM 6758 N N . LYS A 1 889 ? 20.003 -22.319 -51.713 1.00 92.75 889 LYS A N 1
ATOM 6759 C CA . LYS A 1 889 ? 18.861 -21.946 -52.568 1.00 92.75 889 LYS A CA 1
ATOM 6760 C C . LYS A 1 889 ? 19.213 -21.950 -54.052 1.00 92.75 889 LYS A C 1
ATOM 6762 O O . LYS A 1 889 ? 20.284 -21.516 -54.461 1.00 92.75 889 LYS A O 1
ATOM 6767 N N . ALA A 1 890 ? 18.250 -22.378 -54.865 1.00 91.81 890 ALA A N 1
ATOM 6768 C CA . ALA A 1 890 ? 18.290 -22.227 -56.313 1.00 91.81 890 ALA A CA 1
ATOM 6769 C C . ALA A 1 890 ? 17.674 -20.880 -56.715 1.00 91.81 890 ALA A C 1
ATOM 6771 O O . ALA A 1 890 ? 16.553 -20.559 -56.308 1.00 91.81 890 ALA A O 1
ATOM 6772 N N . TYR A 1 891 ? 18.376 -20.108 -57.542 1.00 94.38 891 TYR A N 1
ATOM 6773 C CA . TYR A 1 891 ? 17.938 -18.778 -57.966 1.00 94.38 891 TYR A CA 1
ATOM 6774 C C . TYR A 1 891 ? 17.412 -18.792 -59.401 1.00 94.38 891 TYR A C 1
ATOM 6776 O O . TYR A 1 891 ? 18.024 -19.374 -60.294 1.00 94.38 891 TYR A O 1
ATOM 6784 N N . ALA A 1 892 ? 16.282 -18.119 -59.632 1.00 93.81 892 ALA A N 1
ATOM 6785 C CA . ALA A 1 892 ? 15.774 -17.880 -60.978 1.00 93.81 892 ALA A CA 1
ATOM 6786 C C . ALA A 1 892 ? 16.546 -16.714 -61.607 1.00 93.81 892 ALA A C 1
ATOM 6788 O O . ALA A 1 892 ? 16.354 -15.564 -61.216 1.00 93.81 892 ALA A O 1
ATOM 6789 N N . LEU A 1 893 ? 17.438 -17.025 -62.548 1.00 95.06 893 LEU A N 1
ATOM 6790 C CA . LEU A 1 893 ? 18.327 -16.057 -63.196 1.00 95.06 893 LEU A CA 1
ATOM 6791 C C . LEU A 1 893 ? 18.191 -16.145 -64.717 1.00 95.06 893 LEU A C 1
ATOM 6793 O O . LEU A 1 893 ? 17.940 -17.220 -65.261 1.00 95.06 893 LEU A O 1
ATOM 6797 N N . HIS A 1 894 ? 18.412 -15.027 -65.405 1.00 94.25 894 HIS A N 1
ATOM 6798 C CA . HIS A 1 894 ? 18.447 -14.965 -66.863 1.00 94.25 894 HIS A CA 1
ATOM 6799 C C . HIS A 1 894 ? 19.812 -14.436 -67.313 1.00 94.25 894 HIS A C 1
ATOM 6801 O O . HIS A 1 894 ? 20.072 -13.241 -67.222 1.00 94.25 894 HIS A O 1
ATOM 6807 N N . LEU A 1 895 ? 20.702 -15.326 -67.746 1.00 95.25 895 LEU A N 1
ATOM 6808 C CA . LEU A 1 895 ? 22.068 -14.987 -68.144 1.00 95.25 895 LEU A CA 1
ATOM 6809 C C . LEU A 1 895 ? 22.137 -14.597 -69.622 1.00 95.25 895 LEU A C 1
ATOM 6811 O O . LEU A 1 895 ? 21.473 -15.209 -70.456 1.00 95.25 895 LEU A O 1
ATOM 6815 N N . ASP A 1 896 ? 22.974 -13.617 -69.944 1.00 93.06 896 ASP A N 1
ATOM 6816 C CA . ASP A 1 896 ? 23.299 -13.208 -71.310 1.00 93.06 896 ASP A CA 1
ATOM 6817 C C . ASP A 1 896 ? 24.818 -13.074 -71.470 1.00 93.06 896 ASP A C 1
ATOM 6819 O O . ASP A 1 896 ? 25.476 -12.398 -70.683 1.00 93.06 896 ASP A O 1
ATOM 6823 N N . PHE A 1 897 ? 25.384 -13.703 -72.495 1.00 91.25 897 PHE A N 1
ATOM 6824 C CA . PHE A 1 897 ? 26.819 -13.658 -72.791 1.00 91.25 897 PHE A CA 1
ATOM 6825 C C . PHE A 1 897 ? 27.167 -12.670 -73.916 1.00 91.25 897 PHE A C 1
ATOM 6827 O O . PHE A 1 897 ? 28.318 -12.571 -74.329 1.00 91.25 897 PHE A O 1
ATOM 6834 N N . GLY A 1 898 ? 26.196 -11.911 -74.440 1.00 87.50 898 GLY A N 1
ATOM 6835 C CA . GLY A 1 898 ? 26.434 -10.900 -75.472 1.00 87.50 898 GLY A CA 1
ATOM 6836 C C . GLY A 1 898 ? 27.063 -11.469 -76.751 1.00 87.50 898 GLY A C 1
ATOM 6837 O O . GLY A 1 898 ? 26.443 -12.258 -77.456 1.00 87.50 898 GLY A O 1
ATOM 6838 N N . SER A 1 899 ? 28.275 -11.024 -77.092 1.00 85.81 899 SER A N 1
ATOM 6839 C CA . SER A 1 899 ? 29.061 -11.543 -78.225 1.00 85.81 899 SER A CA 1
ATOM 6840 C C . SER A 1 899 ? 29.883 -12.788 -77.885 1.00 85.81 899 SER A C 1
ATOM 6842 O O . SER A 1 899 ? 30.460 -13.397 -78.782 1.00 85.81 899 SER A O 1
ATOM 6844 N N . ASP A 1 900 ? 29.937 -13.178 -76.612 1.00 86.00 900 ASP A N 1
ATOM 6845 C CA . ASP A 1 900 ? 31.000 -14.039 -76.092 1.00 86.00 900 ASP A CA 1
ATOM 6846 C C . ASP A 1 900 ? 30.561 -15.503 -75.939 1.00 86.00 900 ASP A C 1
ATOM 6848 O O . ASP A 1 900 ? 31.349 -16.337 -75.508 1.00 86.00 900 ASP A O 1
ATOM 6852 N N . TYR A 1 901 ? 29.330 -15.850 -76.340 1.00 89.94 901 TYR A N 1
ATOM 6853 C CA . TYR A 1 901 ? 28.768 -17.208 -76.244 1.00 89.94 901 TYR A CA 1
ATOM 6854 C C . TYR A 1 901 ? 29.730 -18.302 -76.729 1.00 89.94 901 TYR A C 1
ATOM 6856 O O . TYR A 1 901 ? 29.981 -19.268 -76.015 1.00 89.94 901 TYR A O 1
ATOM 6864 N N . TYR A 1 902 ? 30.308 -18.125 -77.918 1.00 87.75 902 TYR A N 1
ATOM 6865 C CA . TYR A 1 902 ? 31.239 -19.086 -78.515 1.00 87.75 902 TYR A CA 1
ATOM 6866 C C . TYR A 1 902 ? 32.621 -19.085 -77.850 1.00 87.75 902 TYR A C 1
ATOM 6868 O O . TYR A 1 902 ? 33.287 -20.113 -77.806 1.00 87.75 902 TYR A O 1
ATOM 6876 N N . THR A 1 903 ? 33.050 -17.949 -77.300 1.00 82.38 903 THR A N 1
ATOM 6877 C CA . THR A 1 903 ? 34.309 -17.832 -76.546 1.00 82.38 903 THR A CA 1
ATOM 6878 C C . THR A 1 903 ? 34.221 -18.552 -75.196 1.00 82.38 903 THR A C 1
ATOM 6880 O O . THR A 1 903 ? 35.218 -19.068 -74.692 1.00 82.38 903 THR A O 1
ATOM 6883 N N . VAL A 1 904 ? 33.024 -18.588 -74.605 1.00 83.25 904 VAL A N 1
ATOM 6884 C CA . VAL A 1 904 ? 32.749 -19.119 -73.259 1.00 83.25 904 VAL A CA 1
ATOM 6885 C C . VAL A 1 904 ? 32.203 -20.553 -73.307 1.00 83.25 904 VAL A C 1
ATOM 6887 O O . VAL A 1 904 ? 32.026 -21.188 -72.268 1.00 83.25 904 VAL A O 1
ATOM 6890 N N . GLU A 1 905 ? 31.953 -21.104 -74.496 1.00 89.62 905 GLU A N 1
ATOM 6891 C CA . GLU A 1 905 ? 31.475 -22.477 -74.654 1.00 89.62 905 GLU A CA 1
ATOM 6892 C C . GLU A 1 905 ? 32.411 -23.476 -73.950 1.00 89.62 905 GLU A C 1
ATOM 6894 O O . GLU A 1 905 ? 33.626 -23.488 -74.151 1.00 89.62 905 GLU A O 1
ATOM 6899 N N . GLY A 1 906 ? 31.840 -24.315 -73.082 1.00 87.88 906 GLY A N 1
ATOM 6900 C CA . GLY A 1 906 ? 32.591 -25.295 -72.301 1.00 87.88 906 GLY A CA 1
ATOM 6901 C C . GLY A 1 906 ? 33.369 -24.716 -71.116 1.00 87.88 906 GLY A C 1
ATOM 6902 O O . GLY A 1 906 ? 34.180 -25.434 -70.536 1.00 87.88 906 GLY A O 1
ATOM 6903 N N . LYS A 1 907 ? 33.140 -23.455 -70.729 1.00 87.56 907 LYS A N 1
ATOM 6904 C CA . LYS A 1 907 ? 33.701 -22.834 -69.516 1.00 87.56 907 LYS A CA 1
ATOM 6905 C C . LYS A 1 907 ? 32.676 -22.850 -68.375 1.00 87.56 907 LYS A C 1
ATOM 6907 O O . LYS A 1 907 ? 31.480 -22.661 -68.605 1.00 87.56 907 LYS A O 1
ATOM 6912 N N . GLN A 1 908 ? 33.141 -23.065 -67.141 1.00 90.44 908 GLN A N 1
ATOM 6913 C CA . GLN A 1 908 ? 32.302 -22.985 -65.942 1.00 90.44 908 GLN A CA 1
ATOM 6914 C C . GLN A 1 908 ? 31.948 -21.530 -65.615 1.00 90.44 908 GLN A C 1
ATOM 6916 O O . GLN A 1 908 ? 32.828 -20.694 -65.450 1.00 90.44 908 GLN A O 1
ATOM 6921 N N . VAL A 1 909 ? 30.662 -21.214 -65.501 1.00 91.00 909 VAL A N 1
ATOM 6922 C CA . VAL A 1 909 ? 30.179 -19.838 -65.262 1.00 91.00 909 VAL A CA 1
ATOM 6923 C C . VAL A 1 909 ? 29.313 -19.727 -64.011 1.00 91.00 909 VAL A C 1
ATOM 6925 O O . VAL A 1 909 ? 29.049 -18.619 -63.540 1.00 91.00 909 VAL A O 1
ATOM 6928 N N . VAL A 1 910 ? 28.909 -20.867 -63.443 1.00 94.31 910 VAL A N 1
ATOM 6929 C CA . VAL A 1 910 ? 28.199 -20.959 -62.166 1.00 94.31 910 VAL A CA 1
ATOM 6930 C C . VAL A 1 910 ? 29.011 -21.795 -61.183 1.00 94.31 910 VAL A C 1
ATOM 6932 O O . VAL A 1 910 ? 29.467 -22.897 -61.494 1.00 94.31 910 VAL A O 1
ATOM 6935 N N . PHE A 1 911 ? 29.156 -21.260 -59.976 1.00 93.75 911 PHE A N 1
ATOM 6936 C CA . PHE A 1 911 ? 29.865 -21.858 -58.856 1.00 93.75 911 PHE A CA 1
ATOM 6937 C C . PHE A 1 911 ? 28.951 -21.912 -57.630 1.00 93.75 911 PHE A C 1
ATOM 6939 O O . PHE A 1 911 ? 28.040 -21.099 -57.468 1.00 93.75 911 PHE A O 1
ATOM 6946 N N . VAL A 1 912 ? 29.234 -22.849 -56.731 1.00 94.19 912 VAL A N 1
ATOM 6947 C CA . VAL A 1 912 ? 28.566 -22.982 -55.433 1.00 94.19 912 VAL A CA 1
ATOM 6948 C C . VAL A 1 912 ? 29.623 -22.875 -54.341 1.00 94.19 912 VAL A C 1
ATOM 6950 O O . VAL A 1 912 ? 30.699 -23.463 -54.456 1.00 94.19 912 VAL A O 1
ATOM 6953 N N . ASP A 1 913 ? 29.344 -22.114 -53.283 1.00 91.31 913 ASP A N 1
ATOM 6954 C CA . ASP A 1 913 ? 30.191 -22.124 -52.090 1.00 91.31 913 ASP A CA 1
ATOM 6955 C C . ASP A 1 913 ? 30.095 -23.506 -51.412 1.00 91.31 913 ASP A C 1
ATOM 6957 O O . ASP A 1 913 ? 28.987 -23.939 -51.074 1.00 91.31 913 ASP A O 1
ATOM 6961 N N . PRO A 1 914 ? 31.223 -24.210 -51.192 1.00 88.06 914 PRO A N 1
ATOM 6962 C CA . PRO A 1 914 ? 31.223 -25.591 -50.707 1.00 88.06 914 PRO A CA 1
ATOM 6963 C C . PRO A 1 914 ? 30.551 -25.771 -49.338 1.00 88.06 914 PRO A C 1
ATOM 6965 O O . PRO A 1 914 ? 30.173 -26.885 -48.987 1.00 88.06 914 PRO A O 1
ATOM 6968 N N . ASN A 1 915 ? 30.365 -24.695 -48.567 1.00 88.06 915 ASN A N 1
ATOM 6969 C CA . ASN A 1 915 ? 29.787 -24.749 -47.221 1.00 88.06 915 ASN A CA 1
ATOM 6970 C C . ASN A 1 915 ? 28.255 -24.617 -47.187 1.00 88.06 915 ASN A C 1
ATOM 6972 O O . ASN A 1 915 ? 27.664 -24.562 -46.111 1.00 88.06 915 ASN A O 1
ATOM 6976 N N . THR A 1 916 ? 27.603 -24.514 -48.343 1.00 88.00 916 THR A N 1
ATOM 6977 C CA . THR A 1 916 ? 26.162 -24.217 -48.442 1.00 88.00 916 THR A CA 1
ATOM 6978 C C . THR A 1 916 ? 25.276 -25.457 -48.424 1.00 88.00 916 THR A C 1
ATOM 6980 O O . THR A 1 916 ? 24.124 -25.368 -48.009 1.00 88.00 916 THR A O 1
ATOM 6983 N N . GLY A 1 917 ? 25.804 -26.607 -48.850 1.00 88.12 917 GLY A N 1
ATOM 6984 C CA . GLY A 1 917 ? 25.066 -27.868 -48.941 1.00 88.12 917 GLY A CA 1
ATOM 6985 C C . GLY A 1 917 ? 24.184 -28.028 -50.187 1.00 88.12 917 GLY A C 1
ATOM 6986 O O . GLY A 1 917 ? 23.620 -29.107 -50.355 1.00 88.12 917 GLY A O 1
ATOM 6987 N N . ILE A 1 918 ? 24.084 -27.019 -51.065 1.00 93.88 918 ILE A N 1
ATOM 6988 C CA . ILE A 1 918 ? 23.405 -27.160 -52.364 1.00 93.88 918 ILE A CA 1
ATOM 6989 C C . ILE A 1 918 ? 24.329 -27.856 -53.367 1.00 93.88 918 ILE A C 1
ATOM 6991 O O . ILE A 1 918 ? 25.537 -27.612 -53.388 1.00 93.88 918 ILE A O 1
ATOM 6995 N N . SER A 1 919 ? 23.777 -28.735 -54.204 1.00 94.12 919 SER A N 1
ATOM 6996 C CA . SER A 1 919 ? 24.528 -29.295 -55.326 1.00 94.12 919 SER A CA 1
ATOM 6997 C C . SER A 1 919 ? 24.599 -28.292 -56.483 1.00 94.12 919 SER A C 1
ATOM 6999 O O . SER A 1 919 ? 23.745 -27.416 -56.623 1.00 94.12 919 SER A O 1
ATOM 7001 N N . LEU A 1 920 ? 25.607 -28.413 -57.349 1.00 94.06 920 LEU A N 1
ATOM 7002 C CA . LEU A 1 920 ? 25.719 -27.534 -58.516 1.00 94.06 920 LEU A CA 1
ATOM 7003 C C . LEU A 1 920 ? 24.540 -27.714 -59.489 1.00 94.06 920 LEU A C 1
ATOM 7005 O O . LEU A 1 920 ? 24.039 -26.721 -60.009 1.00 94.06 920 LEU A O 1
ATOM 7009 N N . ALA A 1 921 ? 24.040 -28.946 -59.638 1.00 94.38 921 ALA A N 1
ATOM 7010 C CA . ALA A 1 921 ? 22.863 -29.270 -60.443 1.00 94.38 921 ALA A CA 1
ATOM 7011 C C . ALA A 1 921 ? 21.602 -28.548 -59.936 1.00 94.38 921 ALA A C 1
ATOM 7013 O O . ALA A 1 921 ? 20.879 -27.921 -60.711 1.00 94.38 921 ALA A O 1
ATOM 7014 N N . ASP A 1 922 ? 21.374 -28.560 -58.619 1.00 95.06 922 ASP A N 1
ATOM 7015 C CA . ASP A 1 922 ? 20.229 -27.870 -58.016 1.00 95.06 922 ASP A CA 1
ATOM 7016 C C . ASP A 1 922 ? 20.360 -26.346 -58.143 1.00 95.06 922 ASP A C 1
ATOM 7018 O O . ASP A 1 922 ? 19.377 -25.652 -58.405 1.00 95.06 922 ASP A O 1
ATOM 7022 N N . ALA A 1 923 ? 21.579 -25.815 -58.003 1.00 94.06 923 ALA A N 1
ATOM 7023 C CA . ALA A 1 923 ? 21.851 -24.385 -58.124 1.00 94.06 923 ALA A CA 1
ATOM 7024 C C . ALA A 1 923 ? 21.551 -23.838 -59.532 1.00 94.06 923 ALA A C 1
ATOM 7026 O O . ALA A 1 923 ? 21.072 -22.707 -59.655 1.00 94.06 923 ALA A O 1
ATOM 7027 N N . VAL A 1 924 ? 21.797 -24.625 -60.589 1.00 95.94 924 VAL A N 1
ATOM 7028 C CA . VAL A 1 924 ? 21.572 -24.208 -61.987 1.00 95.94 924 VAL A CA 1
ATOM 7029 C C . VAL A 1 924 ? 20.156 -24.480 -62.499 1.00 95.94 924 VAL A C 1
ATOM 7031 O O . VAL A 1 924 ? 19.779 -23.930 -63.532 1.00 95.94 924 VAL A O 1
ATOM 7034 N N . ALA A 1 925 ? 19.343 -25.264 -61.781 1.00 94.94 925 ALA A N 1
ATOM 7035 C CA . ALA A 1 925 ? 18.050 -25.773 -62.258 1.00 94.94 925 ALA A CA 1
ATOM 7036 C C . ALA A 1 925 ? 17.063 -24.686 -62.737 1.00 94.94 925 ALA A C 1
ATOM 7038 O O . ALA A 1 925 ? 16.250 -24.925 -63.630 1.00 94.94 925 ALA A O 1
ATOM 7039 N N . ASN A 1 926 ? 17.145 -23.479 -62.163 1.00 95.00 926 ASN A N 1
ATOM 7040 C CA . ASN A 1 926 ? 16.271 -22.344 -62.483 1.00 95.00 926 ASN A CA 1
ATOM 7041 C C . ASN A 1 926 ? 16.955 -21.250 -63.324 1.00 95.00 926 ASN A C 1
ATOM 7043 O O . ASN A 1 926 ? 16.385 -20.173 -63.518 1.00 95.00 926 ASN A O 1
ATOM 7047 N N . ILE A 1 927 ? 18.160 -21.506 -63.835 1.00 96.06 927 ILE A N 1
ATOM 7048 C CA . ILE A 1 927 ? 18.912 -20.556 -64.655 1.00 96.06 927 ILE A CA 1
ATOM 7049 C C . ILE A 1 927 ? 18.526 -20.722 -66.126 1.00 96.06 927 ILE A C 1
ATOM 7051 O O . ILE A 1 927 ? 18.599 -21.806 -66.705 1.00 96.06 927 ILE A O 1
ATOM 7055 N N . ARG A 1 928 ? 18.136 -19.617 -66.760 1.00 94.94 928 ARG A N 1
ATOM 7056 C CA . ARG A 1 928 ? 17.891 -19.522 -68.203 1.00 94.94 928 ARG A CA 1
ATOM 7057 C C . ARG A 1 928 ? 19.018 -18.743 -68.860 1.00 94.94 928 ARG A C 1
ATOM 7059 O O . ARG A 1 928 ? 19.575 -17.833 -68.254 1.00 94.94 928 ARG A O 1
ATOM 7066 N N . VAL A 1 929 ? 19.322 -19.076 -70.108 1.00 95.19 929 VAL A N 1
ATOM 7067 C CA . VAL A 1 929 ? 20.322 -18.372 -70.916 1.00 95.19 929 VAL A CA 1
ATOM 7068 C C . VAL A 1 929 ? 19.623 -17.765 -72.131 1.00 95.19 929 VAL A C 1
ATOM 7070 O O . VAL A 1 929 ? 18.826 -18.443 -72.783 1.00 95.19 929 VAL A O 1
ATOM 7073 N N . ALA A 1 930 ? 19.883 -16.487 -72.402 1.00 92.88 930 ALA A N 1
ATOM 7074 C CA . ALA A 1 930 ? 19.375 -15.791 -73.577 1.00 92.88 930 ALA A CA 1
ATOM 7075 C C . ALA A 1 930 ? 19.937 -16.422 -74.872 1.00 92.88 930 ALA A C 1
ATOM 7077 O O . ALA A 1 930 ? 21.013 -17.024 -74.853 1.00 92.88 930 ALA A O 1
ATOM 7078 N N . PRO A 1 931 ? 19.221 -16.336 -76.007 1.00 91.12 931 PRO A N 1
ATOM 7079 C CA . PRO A 1 931 ? 19.770 -16.788 -77.279 1.00 91.12 931 PRO A CA 1
ATOM 7080 C C . PRO A 1 931 ? 20.945 -15.900 -77.709 1.00 91.12 931 PRO A C 1
ATOM 7082 O O . PRO A 1 931 ? 20.958 -14.696 -77.442 1.00 91.12 931 PRO A O 1
ATOM 7085 N N . SER A 1 932 ? 21.913 -16.485 -78.414 1.00 90.06 932 SER A N 1
ATOM 7086 C CA . SER A 1 932 ? 23.003 -15.726 -79.035 1.00 90.06 932 SER A CA 1
ATOM 7087 C C . SER A 1 932 ? 22.496 -14.863 -80.199 1.00 90.06 932 SER A C 1
ATOM 7089 O O . SER A 1 932 ? 21.355 -14.992 -80.646 1.00 90.06 932 SER A O 1
ATOM 7091 N N . GLN A 1 933 ? 23.345 -13.972 -80.721 1.00 85.75 933 GLN A N 1
ATOM 7092 C CA . GLN A 1 933 ? 22.973 -13.029 -81.792 1.00 85.75 933 GLN A CA 1
ATOM 7093 C C . GLN A 1 933 ? 22.492 -13.713 -83.086 1.00 85.75 933 GLN A C 1
ATOM 7095 O O . GLN A 1 933 ? 21.667 -13.163 -83.809 1.00 85.75 933 GLN A O 1
ATOM 7100 N N . ASP A 1 934 ? 22.973 -14.926 -83.361 1.00 89.88 934 ASP A N 1
ATOM 7101 C CA . ASP A 1 934 ? 22.554 -15.816 -84.452 1.00 89.88 934 ASP A CA 1
ATOM 7102 C C . ASP A 1 934 ? 21.370 -16.734 -84.069 1.00 89.88 934 ASP A C 1
ATOM 7104 O O . ASP A 1 934 ? 21.099 -17.736 -84.735 1.00 89.88 934 ASP A O 1
ATOM 7108 N N . ASN A 1 935 ? 20.657 -16.381 -82.995 1.00 87.69 935 ASN A N 1
ATOM 7109 C CA . ASN A 1 935 ? 19.460 -17.035 -82.470 1.00 87.69 935 ASN A CA 1
ATOM 7110 C C . ASN A 1 935 ? 19.657 -18.515 -82.082 1.00 87.69 935 ASN A C 1
ATOM 7112 O O . ASN A 1 935 ? 18.711 -19.304 -82.129 1.00 87.69 935 ASN A O 1
ATOM 7116 N N . GLN A 1 936 ? 20.879 -18.913 -81.708 1.00 91.88 936 GLN A N 1
ATOM 7117 C CA . GLN A 1 936 ? 21.141 -20.253 -81.173 1.00 91.88 936 GLN A CA 1
ATOM 7118 C C . GLN A 1 936 ? 20.732 -20.327 -79.702 1.00 91.88 936 GLN A C 1
ATOM 7120 O O . GLN A 1 936 ? 20.869 -19.358 -78.954 1.00 91.88 936 GLN A O 1
ATOM 7125 N N . ALA A 1 937 ? 20.236 -21.491 -79.285 1.00 93.06 937 ALA A N 1
ATOM 7126 C CA . ALA A 1 937 ? 19.839 -21.736 -77.906 1.00 93.06 937 ALA A CA 1
ATOM 7127 C C . ALA A 1 937 ? 21.012 -22.287 -77.080 1.00 93.06 937 ALA A C 1
ATOM 7129 O O . ALA A 1 937 ? 21.776 -23.132 -77.545 1.00 93.06 937 ALA A O 1
ATOM 7130 N N . TRP A 1 938 ? 21.115 -21.836 -75.831 1.00 95.88 938 TRP A N 1
ATOM 7131 C CA . TRP A 1 938 ? 22.193 -22.179 -74.902 1.00 95.88 938 TRP A CA 1
ATOM 7132 C C . TRP A 1 938 ? 21.623 -22.572 -73.536 1.00 95.88 938 TRP A C 1
ATOM 7134 O O . TRP A 1 938 ? 20.456 -22.305 -73.232 1.00 95.88 938 TRP A O 1
ATOM 7144 N N . PHE A 1 939 ? 22.419 -23.249 -72.714 1.00 96.00 939 PHE A N 1
ATOM 7145 C CA . PHE A 1 939 ? 22.053 -23.606 -71.342 1.00 96.00 939 PHE A CA 1
ATOM 7146 C C . PHE A 1 939 ? 23.287 -23.762 -70.446 1.00 96.00 939 PHE A C 1
ATOM 7148 O O . PHE A 1 939 ? 24.407 -23.874 -70.942 1.00 96.00 939 PHE A O 1
ATOM 7155 N N . ILE A 1 940 ? 23.068 -23.776 -69.129 1.00 96.75 940 ILE A N 1
ATOM 7156 C CA . ILE A 1 940 ? 24.090 -24.146 -68.144 1.00 96.75 940 ILE A CA 1
ATOM 7157 C C . ILE A 1 940 ? 23.886 -25.620 -67.780 1.00 96.75 940 ILE A C 1
ATOM 7159 O O . ILE A 1 940 ? 22.784 -25.988 -67.378 1.00 96.75 940 ILE A O 1
ATOM 7163 N N . SER A 1 941 ? 24.904 -26.464 -67.955 1.00 95.94 941 SER A N 1
ATOM 7164 C CA . SER A 1 941 ? 24.851 -27.875 -67.554 1.00 95.94 941 SER A CA 1
ATOM 7165 C C . SER A 1 941 ? 24.946 -28.054 -66.038 1.00 95.94 941 SER A C 1
ATOM 7167 O O . SER A 1 941 ? 25.369 -27.149 -65.325 1.00 95.94 941 SER A O 1
ATOM 7169 N N . ASP A 1 942 ? 24.594 -29.245 -65.549 1.00 95.44 942 ASP A N 1
ATOM 7170 C CA . ASP A 1 942 ? 24.575 -29.605 -64.119 1.00 95.44 942 ASP A CA 1
ATOM 7171 C C . ASP A 1 942 ? 25.935 -29.437 -63.407 1.00 95.44 942 ASP A C 1
ATOM 7173 O O . ASP A 1 942 ? 26.004 -29.318 -62.185 1.00 95.44 942 ASP A O 1
ATOM 7177 N N . ASP A 1 943 ? 27.028 -29.404 -64.175 1.00 93.38 943 ASP A N 1
ATOM 7178 C CA . ASP A 1 943 ? 28.396 -29.113 -63.734 1.00 93.38 943 ASP A CA 1
ATOM 7179 C C . ASP A 1 943 ? 28.749 -27.606 -63.790 1.00 93.38 943 ASP A C 1
ATOM 7181 O O . ASP A 1 943 ? 29.916 -27.240 -63.654 1.00 93.38 943 ASP A O 1
ATOM 7185 N N . GLY A 1 944 ? 27.774 -26.719 -64.015 1.00 93.06 944 GLY A N 1
ATOM 7186 C CA . GLY A 1 944 ? 27.933 -25.260 -64.027 1.00 93.06 944 GLY A CA 1
ATOM 7187 C C . GLY A 1 944 ? 28.532 -24.661 -65.306 1.00 93.06 944 GLY A C 1
ATOM 7188 O O . GLY A 1 944 ? 28.875 -23.474 -65.302 1.00 93.06 944 GLY A O 1
ATOM 7189 N N . HIS A 1 945 ? 28.684 -25.438 -66.386 1.00 93.94 945 HIS A N 1
ATOM 7190 C CA . HIS A 1 945 ? 29.314 -24.991 -67.638 1.00 93.94 945 HIS A CA 1
ATOM 7191 C C . HIS A 1 945 ? 28.309 -24.486 -68.680 1.00 93.94 945 HIS A C 1
ATOM 7193 O O . HIS A 1 945 ? 27.219 -25.035 -68.820 1.00 93.94 945 HIS A O 1
ATOM 7199 N N . LEU A 1 946 ? 28.682 -23.461 -69.454 1.00 94.00 946 LEU A N 1
ATOM 7200 C CA . LEU A 1 946 ? 27.885 -23.003 -70.597 1.00 94.00 946 LEU A CA 1
ATOM 7201 C C . LEU A 1 946 ? 28.012 -23.991 -71.765 1.00 94.00 946 LEU A C 1
ATOM 7203 O O . LEU A 1 946 ? 29.123 -24.313 -72.192 1.00 94.00 946 LEU A O 1
ATOM 7207 N N . ARG A 1 947 ? 26.884 -24.444 -72.316 1.00 93.88 947 ARG A N 1
ATOM 7208 C CA . ARG A 1 947 ? 26.835 -25.350 -73.473 1.00 93.88 947 ARG A CA 1
ATOM 7209 C C . ARG A 1 947 ? 25.804 -24.892 -74.497 1.00 93.88 947 ARG A C 1
ATOM 7211 O O . ARG A 1 947 ? 24.751 -24.350 -74.146 1.00 93.88 947 ARG A O 1
ATOM 7218 N N . LYS A 1 948 ? 26.102 -25.143 -75.769 1.00 92.62 948 LYS A N 1
ATOM 7219 C CA . LYS A 1 948 ? 25.143 -25.002 -76.864 1.00 92.62 948 LYS A CA 1
ATOM 7220 C C . LYS A 1 948 ? 24.110 -26.135 -76.789 1.00 92.62 948 LYS A C 1
ATOM 7222 O O . LYS A 1 948 ? 24.485 -27.269 -76.487 1.00 92.62 948 LYS A O 1
ATOM 7227 N N . ARG A 1 949 ? 22.825 -25.817 -76.986 1.00 86.62 949 ARG A N 1
ATOM 7228 C CA . ARG A 1 949 ? 21.739 -26.816 -76.993 1.00 86.62 949 ARG A CA 1
ATOM 7229 C C . ARG A 1 949 ? 21.739 -27.681 -78.241 1.00 86.62 949 ARG A C 1
ATOM 7231 O O . ARG A 1 949 ? 22.033 -27.140 -79.331 1.00 86.62 949 ARG A O 1
#

Sequence (949 aa):
MRKKLFLITGISFILFAGCKQFVADIEKDLEYWSSSAHIIDIVLPSSSNDIDGYPCVASNDDAAITLKLVNPQNYTFKTPADLGAPSDIVVFEDGVQGSSGAVPVHGIDYEFKQTQTNEVRLIYKKAFLEKSEWSSQNLSASITLYNREGRKFGSRSSKLRANSILPEPKGIALLKYSDGGKDYYVLCFKPEGIDKKINNNTELLHKDLSEIYIKKGNEPTATYPLKFNSSNTGFDISEASEVLISLGKTNSLKNDQVPAGMSPDPLPAGPWVICLKTDVEVSTNSPQTTYNVWLKDEKGLFSLPGTKTTNKFKLPDPKISFSNDMNNVFESGVYTPVGQPADSTALLNGTQDGQPDGSSAENAIPIYTAYGNDIRLKIKVNIHDSIVAAGLEIKTYVYRKTESGFQLFSDSTVSGGNETFVELSAKSEEVVYRLESYAFLSGFDDSESFVKYYKVIRGVNGDTAPDVPVWGILKKAVEEKTEAGGTLIVRGEIKATNSSGGAGNHGEIEINKDITIRGKTGKDVDSINANSSALGSNHHRIFNINANGKNIRLEGLTLKNGKKSNADGGAVLHKSGNLHIKDCKFENNEVEGSHKGGAVYYEDGTLTLSGSVELPSTGEGKNDIYIEKSEKFISIASPLTTENVARITPKDYTIGGSQRKVLGSVASVNLASQVSKFTVSPQTTSGGSQKWIIDDRGFLQKLLTGGSSTDNWNTLVTALNSVQNGQILYLSGEYMPNLNNAIIMSKSCTIRGMGDAVLNVNKTGTMFRVLSSDRLVTLENLEIKNGKDDTYVLIADTEGSFKLKNVRVNGVKKLVSSDSGDISLEDVTIQGDSDDPVISLGGGAILGLQVPASYLNLRGAIAIPGKIKLIFPAGEDNYKGCIKVCDNKAYALHLDFGSDYYTVEGKQVVFVDPNTGISLADAVANIRVAPSQDNQAWFISDDGHLRKR

Mean predicted aligned error: 15.27 Å